Protein 4O59 (pdb70)

Sequence (1328 aa):
VKVGVNGFGRIGRLVTRAAFNSGKVDIVAINDPFIDLHYMVYMFQYDSTHGKFNGTVKAENGKLVINGKAITIFQERDPANIKWGDAGAEYVVESTGVFTTMEKAGAHLKGGAKRVIISAPSADAPMFVMGVNHEKYNNTLKIVSNASCTTNCLAPLAKVIHDHFGIVEGLMTTVHAITATQKTVDGPSGKLWRDGRGAAQNIIPASTGAAKAVGKVIPELNGKLTGMAFRVPTPNVSVVDLTCRLEKPAKYDEIKKVVKQASEGPLKGILGYTEDQVVSCDFNSDTHSSTFDAGAGIALNDHFVKLISWYDNEFGYSNRVVDLMVHMASKEVKVGVNGFGRIGRLVTRAAFNSGKVDIVAINDPFIDLHYMVYMFQYDSTHGKFNGTVKAENGKLVINGKAITIFQERDPANIKWGDAGAEYVVESTGVFTTMEKAGAHLKGGAKRVIISAPSADAPMFVMGVNHEKYNNTLKIVSNASCTTNCLAPLAKVIHDHFGIVEGLMTTVHAITATQKTVDGPSGKLWRDGRGAAQNIIPASTGAAKAVGKVIPELNGKLTGMAFRVPTPNVSVVDLTCRLEKPAKYDEIKKVVKQASEGPLKGILGYTEDQVVSCDFNSDTHSSTFDAGAGIALNDHFVKLISWYDNEFGYSNRVVDLMVHMASKEVKVGVNGFGRIGRLVTRAAFNSGKVDIVAINDPFIDLHYMVYMFQYDSTHGKFNGTVKAENGKLVINGKAITIFQERDPANIKWGDAGAEYVVESTGVFTTMEKAGAHLKGGAKRVIISAPSADAPMFVMGVNHEKYNNTLKIVSNASCTTNCLAPLAKVIHDHFGIVEGLMTTVHAITATQKTVDGPSGKLWRDGRGAAQNIIPASTGAAKAVGKVIPELNGKLTGMAFRVPTPNVSVVDLTCRLEKPAKYDEIKKVVKQASEGPLKGILGYTEDQVVSCDFNSDTHSSTFDAGAGIALNDHFVKLISWYDNEFGYSNRVVDLMVHMASKEVKVGVNGFGRIGRLVTRAAFNSGKVDIVAINDPFIDLHYMVYMFQYDSTHGKFNGTVKAENGKLVINGKAITIFQERDPANIKWGDAGAEYVVESTGVFTTMEKAGAHLKGGAKRVIISAPSADAPMFVMGVNHEKYNNTLKIVSNASCTTNCLAPLAKVIHDHFGIVEGLMTTVHAITATQKTVDGPSGKLWRDGRGAAQNIIPASTGAAKAVGKVIPELNGKLTGMAFRVPTPNVSVVDLTCRLEKPAKYDEIKKVVKQASEGPLKGILGYTEDQVVSCDFNSDTHSSTFDAGAGIALNDHFVKLISWYDNEFGYSNRVVDLMVHMASKE

Solvent-accessible surface area: 46306 Å² total; per-residue (Å²): 42,110,0,0,0,3,8,0,25,24,35,0,4,2,0,0,29,8,2,48,130,39,70,138,3,72,4,24,0,0,3,13,43,116,1,71,29,117,2,0,25,11,11,2,51,19,4,9,32,25,29,112,23,147,40,89,14,103,30,81,143,52,83,0,11,0,63,61,123,58,0,33,27,32,79,62,174,73,7,36,77,0,113,0,39,128,23,32,1,64,0,0,0,2,16,49,57,94,38,37,41,70,139,106,0,10,14,0,60,154,14,21,4,122,14,0,0,0,18,23,66,6,90,81,4,43,11,6,0,20,20,26,10,34,127,119,9,71,54,105,46,97,17,3,0,0,0,20,29,6,1,3,0,0,0,0,0,0,64,7,0,32,93,74,19,10,4,59,14,0,0,1,2,2,1,15,0,11,38,69,94,8,76,14,8,6,11,55,19,49,202,104,63,17,9,0,8,0,1,41,24,0,0,0,4,15,101,38,50,5,0,148,12,0,4,113,2,20,82,126,1,104,65,77,5,18,1,5,5,0,42,0,17,2,44,6,0,0,0,0,3,0,0,0,57,4,122,123,80,2,123,45,97,84,0,51,152,17,0,87,109,9,13,112,38,125,5,155,31,20,0,7,40,21,94,59,60,3,0,2,16,19,12,62,43,38,57,52,5,0,9,0,0,5,50,9,12,53,36,39,61,48,77,0,1,3,0,0,0,1,6,2,11,10,38,1,11,0,28,11,0,7,48,0,0,36,22,0,30,79,96,114,40,110,0,0,0,3,8,0,24,24,35,0,4,3,0,0,28,8,2,45,133,47,59,144,2,67,4,24,0,0,2,12,41,112,1,70,28,116,3,0,27,10,10,2,49,16,4,7,33,25,30,101,26,151,34,76,14,97,28,78,153,54,84,0,14,0,63,61,124,57,0,33,28,33,79,65,176,71,7,28,75,0,110,0,40,129,23,32,2,61,0,0,0,4,17,49,57,93,37,39,42,76,156,113,0,14,15,0,64,162,13,31,6,124,13,0,0,1,19,22,67,9,98,85,5,46,32,8,0,19,18,26,10,35,122,117,8,71,64,100,42,90,9,0,0,0,1,20,27,7,2,3,0,0,0,0,0,0,61,6,0,32,94,91,13,14,5,57,17,0,0,0,2,1,1,15,0,12,37,70,88,7,76,14,9,7,12,52,24,54,184,104,66,19,12,1,8,0,3,47,24,0,0,0,4,15,97,37,52,6,0,146,13,0,3,131,3,20,79,126,1,93,64,79,6,18,1,5,6,0,43,0,18,2,46,6,0,0,0,0,3,0,0,0,59,5,130,116,64,0,123,42,101,85,0,52,149,26,0,90,122,9,15,105,36,125,5,145,31,21,1,7,40,21,96,61,65,3,0,2,17,14,10,60,43,30,56,52,4,0,8,0,0,4,50,9,13,53,35,37,60,46,76,0,0,1,0,0,0,1,5,3,12,11,36,1,10,0,27,11,0,7,50,0,0,42,22,0,30,83,86,117,48,95,0,0,0,2,7,0,25,24,35,0,5,3,0,0,30,8,1,30,132,46,52,112,4,51,7,22,0,0,2,13,38,114,1,70,30,118,2,0,25,12,10,2,44,20,5,7,32,23,30,111,20,148,36,87,14,107,30,73,146,51,71,0,9,0,71,64,113,61,0,31,30,33,78,65,175,72,8,32,76,0,104,0,40,126,22,43,4,64,0,0,0,4,16,48,56,98,36,39,42,75,150,116,0,13,11,0,55,159,10,32,6,130,20,0,0,0,18,23,64,4,90,73,2,41,14,8,0,20,18,25,9,34,124,114,4,62,62,112,41,118,22,0,0,0,0,20,28,7,1,2,0,0,0,0,0,0,64,6,0,32,93,97,21,13,5,56,16,0,0,0,0,2,0,15,0,8,38,70,93,8,69,15,7,7,9,50,22,48,193,108,66,17,9,0,8,0,2,43,25,0,0,0,4,15,98,39,52,5,0,147,11,0,6,107,2,20,79,124,1,105,65,80,5,17,1,5,6,0,41,0,16,2,45,7,0,0,0,0,1,0,0,0,57,6,122,132,80,2,119,43,99,75,0,51,143,21,0,89,110,10,14,108,38,124,7,156,32,20,0,7,42,21,94,60,61,4,0,2,18,7,11,60,44,28,58,51,5,0,9,0,0,5,51,10,13,53,36,38,61,63,74,0,1,1,0,0,0,2,5,3,11,11,39,0,11,0,23,11,0,2,32,0,0,57,24,0,33,80,98,115,44,112,0,0,0,4,7,0,26,25,36,0,4,2,0,0,30,7,3,44,136,76,49,162,2,62,4,22,0,0,2,13,42,133,0,72,27,117,2,0,27,10,10,1,39,12,4,7,34,26,29,112,19,141,43,82,13,104,32,86,147,54,81,0,12,0,72,63,98,56,0,34,28,32,80,64,190,70,7,35,86,1,126,0,39,124,25,34,2,59,0,0,0,2,14,50,56,92,39,37,42,59,159,118,0,12,17,0,54,171,12,28,5,124,18,0,0,0,18,23,67,7,94,87,5,47,18,7,0,20,20,27,20,38,131,158,4,67,65,109,46,126,13,0,0,0,1,20,27,7,1,2,0,0,0,0,0,0,60,6,0,32,93,76,18,11,4,59,16,0,0,0,1,2,0,15,0,11,35,71,95,7,72,15,8,8,10,51,21,52,176,93,67,17,13,0,7,0,2,49,24,0,0,0,5,13,99,39,53,4,0,134,10,0,4,109,5,19,101,126,1,104,58,75,5,20,1,5,6,0,43,0,16,3,47,7,0,0,0,0,2,0,0,0,56,5,124,123,80,2,114,43,103,83,0,50,156,20,0,91,110,7,15,107,37,122,4,149,32,19,1,6,42,21,92,60,61,3,0,2,17,14,11,62,43,31,59,52,4,0,9,0,0,4,50,10,12,55,35,36,60,46,76,0,2,2,0,0,0,1,6,3,12,11,40,1,11,0,23,10,0,5,49,0,0,46,28,0,33,88,68,119

B-factor: mean 17.88, std 7.18, range [7.64, 68.86]

Secondary structure (DSSP, 8-state):
-EEEEE--SHHHHHHHHHHHTTSS-EEEEEE-TTS-HHHHHHHHH--TTT-S-SS-EEEETTEEEETTEEEEEE--SSGGG--HHHHT-SEEEE-SSS--SHHHHTHHHHTT-SEEEESS--SSS-B--TTTTGGG--TT--EEE---HHHHHHHHHHHHHHHHH-EEEEEEEEEEE--TTSBSSS---SS-GGGGSBGGG--EEEE--HHHHHHHHSGGGTTTEEEEEEEES-SS-EEEEEEEEESS---HHHHHHHHHHHHHTTTTTTEEEE-S---GGGGTT---SEEEETTT-EEEETTEEEEEEEE-TTHHHHHHHHHHHHHHHHT-/-EEEEE--SHHHHHHHHHHTTTSSSEEEEEE-TTS-HHHHHHHHH--TTT-S-SS-EEEETTEEEETTEEEEEE--SSGGG--HHHHT-SEEEE-SSS--SHHHHTHHHHTT-SEEEESS--SSSPB--TTTTGGG--TT--EEE---HHHHHHHHHHHHHHHHH-EEEEEEEEEEE--TTSBSSS---TT-GGGGSBGGG--EEEE--TTTTHHHHSGGGTTSEEEEEEEES-SS-EEEEEEEEESS---HHHHHHHHHHHHHTTTTTTEEEE-S---GGGGTT---SEEEETTT-EEEETTEEEEEEEE-TTHHHHHHHHHHHHHHHHT-/-EEEEES-SHHHHHHHHHHHHS-SSEEEEEE-TTS-HHHHHHHHH--TTT-S-SS-EEEETTEEEETTEEEEEE--SSGGG--HHHHT--EEEE-SSS--SHHHHTHHHHTT-SEEEESS--SSSPB--TTTTGGG--TT--EEE---HHHHHHHHHHHHHHHHH-EEEEEEEEEEE--TTSBSSS---TT-GGGGSBGGG--EEEE--HHHHHHHHSGGGTTTEEEEEEEES-SS-EEEEEEEEESS---HHHHHHHHHHHHHTTTTTTEEEE-S---GGGGTT---SEEEETTT-EEEETTEEEEEEEE-TTHHHHHHHHHHHHHHHHT-/-EEEEE--SHHHHHHHHHHHHH-SSEEEEEE-TTS-HHHHHHHHH--TTT-S-SS-EEEETTEEEETTEEEEEE--SSGGG--HHHHT--EEEE-SSS--SHHHHTHHHHTT-SEEEESS--SSS-B--TTTTGGG--TT-SEEE---HHHHHHHHHHHHHHHHH-EEEEEEEEEEE--TTSBSSS---TT-GGGGSBGGG--EEEE--HHHHHHHHSGGGTTTEEEEEEEES-SS-EEEEEEEEESS---HHHHHHHHHHHHHTTTTTTEEEE-S---GGGGTT---SEEEETTT-EEEETTEEEEEEEE-TTHHHHHHHHHHHHHHHHH-

Nearest PDB structures (foldseek):
  4o63-assembly1_P  TM=1.001E+00  e=1.588E-72  Bos taurus
  5tso-assembly1_P  TM=1.002E+00  e=3.710E-72  Sus scrofa
  6lgj-assembly1_C  TM=1.001E+00  e=8.154E-72  Mus musculus
  1j0x-assembly1_R  TM=9.995E-01  e=1.039E-71  Oryctolagus cuniculus
  6ynd-assembly1_A  TM=9.992E-01  e=3.285E-70  Homo sapiens

Structure (mmCIF, N/CA/C/O backbone):
data_4O59
#
_entry.id   4O59
#
_cell.length_a   79.703
_cell.length_b   125.273
_cell.length_c   83.602
_cell.angle_alpha   90.00
_cell.angle_beta   118.02
_cell.angle_gamma   90.00
#
_symmetry.space_group_name_H-M   'P 1 21 1'
#
loop_
_entity.id
_entity.type
_entity.pdbx_description
1 polymer 'Glyceraldehyde-3-phosphate dehydrogenase'
2 non-polymer NICOTINAMIDE-ADENINE-DINUCLEOTIDE
3 water water
#
loop_
_atom_site.group_PDB
_atom_site.id
_atom_site.type_symbol
_atom_site.label_atom_id
_atom_site.label_alt_id
_atom_site.label_comp_id
_atom_site.label_asym_id
_atom_site.label_entity_id
_atom_site.label_seq_id
_atom_site.pdbx_PDB_ins_code
_atom_site.Cartn_x
_atom_site.Cartn_y
_atom_site.Cartn_z
_atom_site.occupancy
_atom_site.B_iso_or_equiv
_atom_site.auth_seq_id
_atom_site.auth_comp_id
_atom_site.auth_asym_id
_atom_site.auth_atom_id
_atom_site.pdbx_PDB_model_num
ATOM 1 N N . VAL A 1 1 ? -18.569 -34.221 28.142 1.00 18.99 1 VAL O N 1
ATOM 2 C CA . VAL A 1 1 ? -19.183 -33.272 29.067 1.00 17.99 1 VAL O CA 1
ATOM 3 C C . VAL A 1 1 ? -20.082 -32.366 28.231 1.00 15.24 1 VAL O C 1
ATOM 4 O O . VAL A 1 1 ? -19.736 -31.947 27.095 1.00 16.40 1 VAL O O 1
ATOM 8 N N . LYS A 1 2 ? -21.235 -32.087 28.820 1.00 14.33 2 LYS O N 1
ATOM 9 C CA . LYS A 1 2 ? -22.223 -31.207 28.252 1.00 14.34 2 LYS O CA 1
ATOM 10 C C . LYS A 1 2 ? -21.966 -29.799 28.768 1.00 13.64 2 LYS O C 1
ATOM 11 O O . LYS A 1 2 ? -21.779 -29.528 29.958 1.00 17.13 2 LYS O O 1
ATOM 17 N N . VAL A 1 3 ? -21.985 -28.860 27.811 1.00 13.96 3 VAL O N 1
ATOM 18 C CA . VAL A 1 3 ? -21.513 -27.484 28.046 1.00 13.04 3 VAL O CA 1
ATOM 19 C C . VAL A 1 3 ? -22.558 -26.453 27.608 1.00 13.58 3 VAL O C 1
ATOM 20 O O . VAL A 1 3 ? -23.233 -26.614 26.560 1.00 12.47 3 VAL O O 1
ATOM 24 N N . GLY A 1 4 ? -22.644 -25.402 28.409 1.00 14.29 4 GLY O N 1
ATOM 25 C CA . GLY A 1 4 ? -23.380 -24.225 28.002 1.00 13.31 4 GLY O CA 1
ATOM 26 C C . GLY A 1 4 ? -22.442 -23.055 27.763 1.00 12.67 4 GLY O C 1
ATOM 27 O O . GLY A 1 4 ? -21.375 -22.973 28.403 1.00 14.20 4 GLY O O 1
ATOM 28 N N . VAL A 1 5 ? -22.883 -22.132 26.917 1.00 12.09 5 VAL O N 1
ATOM 29 C CA . VAL A 1 5 ? -22.075 -20.933 26.549 1.00 11.28 5 VAL O CA 1
ATOM 30 C C . VAL A 1 5 ? -22.924 -19.699 26.955 1.00 10.13 5 VAL O C 1
ATOM 31 O O . VAL A 1 5 ? -24.061 -19.527 26.429 1.00 12.20 5 VAL O O 1
ATOM 35 N N . ASN A 1 6 ? -22.372 -18.850 27.822 1.00 10.27 6 ASN O N 1
ATOM 36 C CA . ASN A 1 6 ? -22.963 -17.568 28.156 1.00 10.94 6 ASN O CA 1
ATOM 37 C C . ASN A 1 6 ? -22.243 -16.483 27.368 1.00 10.75 6 ASN O C 1
ATOM 38 O O . ASN A 1 6 ? -21.054 -16.263 27.633 1.00 11.93 6 ASN O O 1
ATOM 43 N N . GLY A 1 7 ? -22.915 -15.836 26.422 1.00 11.64 7 GLY O N 1
ATOM 44 C CA . GLY A 1 7 ? -22.258 -14.821 25.607 1.00 12.26 7 GLY O CA 1
ATOM 45 C C . GLY A 1 7 ? -21.745 -15.471 24.346 1.00 11.46 7 GLY O C 1
ATOM 46 O O . GLY A 1 7 ? -20.681 -16.019 24.302 1.00 12.69 7 GLY O O 1
ATOM 47 N N . PHE A 1 8 ? -22.575 -15.376 23.339 1.00 12.91 8 PHE O N 1
ATOM 48 C CA . PHE A 1 8 ? -22.369 -16.059 22.027 1.00 10.77 8 PHE O CA 1
ATOM 49 C C . PHE A 1 8 ? -21.707 -15.063 21.092 1.00 11.39 8 PHE O C 1
ATOM 50 O O . PHE A 1 8 ? -22.223 -14.789 20.003 1.00 10.84 8 PHE O O 1
ATOM 58 N N . GLY A 1 9 ? -20.571 -14.520 21.535 1.00 11.30 9 GLY O N 1
ATOM 59 C CA . GLY A 1 9 ? -19.808 -13.508 20.760 1.00 10.80 9 GLY O CA 1
ATOM 60 C C . GLY A 1 9 ? -18.629 -14.138 20.038 1.00 11.18 9 GLY O C 1
ATOM 61 O O . GLY A 1 9 ? -18.708 -15.276 19.568 1.00 10.98 9 GLY O O 1
ATOM 62 N N . ARG A 1 10 ? -17.571 -13.366 19.858 1.00 11.08 10 ARG O N 1
ATOM 63 C CA . ARG A 1 10 ? -16.439 -13.899 19.122 1.00 10.98 10 ARG O CA 1
ATOM 64 C C . ARG A 1 10 ? -15.947 -15.204 19.757 1.00 10.95 10 ARG O C 1
ATOM 65 O O . ARG A 1 10 ? -15.826 -16.187 19.070 1.00 12.51 10 ARG O O 1
ATOM 73 N N . ILE A 1 11 ? -15.680 -15.176 21.064 1.00 10.61 11 ILE O N 1
ATOM 74 C CA . ILE A 1 11 ? -15.215 -16.328 21.815 1.00 11.63 11 ILE O CA 1
ATOM 75 C C . ILE A 1 11 ? -16.339 -17.392 21.920 1.00 12.01 11 ILE O C 1
ATOM 76 O O . ILE A 1 11 ? -16.134 -18.556 21.653 1.00 10.53 11 ILE O O 1
ATOM 81 N N . GLY A 1 12 ? -17.542 -16.979 22.365 1.00 11.57 12 GLY O N 1
ATOM 82 C CA . GLY A 1 12 ? -18.624 -17.996 22.520 1.00 10.68 12 GLY O CA 1
ATOM 83 C C . GLY A 1 12 ? -18.855 -18.752 21.221 1.00 10.83 12 GLY O C 1
ATOM 84 O O . GLY A 1 12 ? -19.042 -19.941 21.225 1.00 10.81 12 GLY O O 1
ATOM 85 N N . ARG A 1 13 ? -18.865 -18.041 20.087 1.00 9.94 13 ARG O N 1
ATOM 86 C CA . ARG A 1 13 ? -19.154 -18.737 18.828 1.00 11.40 13 ARG O CA 1
ATOM 87 C C . ARG A 1 13 ? -18.016 -19.589 18.379 1.00 9.94 13 ARG O C 1
ATOM 88 O O . ARG A 1 13 ? -18.193 -20.677 17.892 1.00 10.39 13 ARG O O 1
ATOM 96 N N . LEU A 1 14 ? -16.776 -19.144 18.586 1.00 12.16 14 LEU O N 1
ATOM 97 C CA . LEU A 1 14 ? -15.628 -19.972 18.161 1.00 11.10 14 LEU O CA 1
ATOM 98 C C . LEU A 1 14 ? -15.355 -21.118 19.124 1.00 11.63 14 LEU O C 1
ATOM 99 O O . LEU A 1 14 ? -14.865 -22.178 18.697 1.00 11.88 14 LEU O O 1
ATOM 104 N N . VAL A 1 15 ? -15.654 -20.939 20.405 1.00 9.81 15 VAL O N 1
ATOM 105 C CA . VAL A 1 15 ? -15.673 -22.117 21.312 1.00 10.11 15 VAL O CA 1
ATOM 106 C C . VAL A 1 15 ? -16.699 -23.138 20.836 1.00 11.40 15 VAL O C 1
ATOM 107 O O . VAL A 1 15 ? -16.399 -24.348 20.874 1.00 12.77 15 VAL O O 1
ATOM 111 N N . THR A 1 16 ? -17.874 -22.690 20.401 1.00 10.97 16 THR O N 1
ATOM 112 C CA . THR A 1 16 ? -18.890 -23.529 19.901 1.00 11.53 16 THR O CA 1
ATOM 113 C C . THR A 1 16 ? -18.394 -24.304 18.652 1.00 13.09 16 THR O C 1
ATOM 114 O O . THR A 1 16 ? -18.551 -25.518 18.525 1.00 12.38 16 THR O O 1
ATOM 118 N N . ARG A 1 17 ? -17.743 -23.597 17.746 1.00 12.37 17 ARG O N 1
ATOM 119 C CA . ARG A 1 17 ? -17.088 -24.276 16.637 1.00 13.18 17 ARG O CA 1
ATOM 120 C C . ARG A 1 17 ? -16.084 -25.311 17.101 1.00 13.02 17 ARG O C 1
ATOM 121 O O . ARG A 1 17 ? -16.087 -26.416 16.627 1.00 15.09 17 ARG O O 1
ATOM 129 N N . ALA A 1 18 ? -15.183 -24.908 17.975 1.00 12.85 18 ALA O N 1
ATOM 130 C CA . ALA A 1 18 ? -14.170 -25.821 18.399 1.00 13.42 18 ALA O CA 1
ATOM 131 C C . ALA A 1 18 ? -14.763 -27.032 19.128 1.00 16.38 18 ALA O C 1
ATOM 132 O O . ALA A 1 18 ? -14.231 -28.187 19.037 1.00 16.30 18 ALA O O 1
ATOM 134 N N . ALA A 1 19 ? -15.857 -26.810 19.857 1.00 12.50 19 ALA O N 1
ATOM 135 C CA . ALA A 1 19 ? -16.539 -27.958 20.479 1.00 14.22 19 ALA O CA 1
ATOM 136 C C . ALA A 1 19 ? -17.130 -28.971 19.564 1.00 14.53 19 ALA O C 1
ATOM 137 O O . ALA A 1 19 ? -17.095 -30.163 19.861 1.00 15.75 19 ALA O O 1
ATOM 139 N N . PHE A 1 20 ? -17.702 -28.501 18.478 1.00 14.45 20 PHE O N 1
ATOM 140 C CA . PHE A 1 20 ? -18.184 -29.336 17.384 1.00 14.56 20 PHE O CA 1
ATOM 141 C C . PHE A 1 20 ? -17.054 -30.074 16.657 1.00 17.28 20 PHE O C 1
ATOM 142 O O . PHE A 1 20 ? -17.329 -31.023 15.957 1.00 22.89 20 PHE O O 1
ATOM 150 N N . ASN A 1 21 ? -15.822 -29.708 16.864 1.00 20.05 21 ASN O N 1
ATOM 151 C CA . ASN A 1 21 ? -14.639 -30.590 16.485 1.00 22.79 21 ASN O CA 1
ATOM 152 C C . ASN A 1 21 ? -14.072 -31.524 17.525 1.00 28.02 21 ASN O C 1
ATOM 153 O O . ASN A 1 21 ? -13.099 -32.201 17.244 1.00 28.58 21 ASN O O 1
ATOM 158 N N . SER A 1 22 ? -14.621 -31.538 18.735 1.00 28.22 22 SER O N 1
ATOM 159 C CA . SER A 1 22 ? -14.006 -32.288 19.804 1.00 31.55 22 SER O CA 1
ATOM 160 C C . SER A 1 22 ? -14.587 -33.672 20.048 1.00 39.04 22 SER O C 1
ATOM 161 O O . SER A 1 22 ? -13.822 -34.630 20.122 1.00 54.85 22 SER O O 1
ATOM 164 N N . GLY A 1 23 ? -15.855 -33.851 20.286 1.00 36.51 23 GLY O N 1
ATOM 165 C CA . GLY A 1 23 ? -16.200 -35.234 20.608 1.00 36.43 23 GLY O CA 1
ATOM 166 C C . GLY A 1 23 ? -16.071 -35.624 22.072 1.00 34.60 23 GLY O C 1
ATOM 167 O O . GLY A 1 23 ? -16.696 -36.559 22.529 1.00 33.45 23 GLY O O 1
ATOM 168 N N . LYS A 1 24 ? -15.261 -34.893 22.814 1.00 27.13 24 LYS O N 1
ATOM 169 C CA . LYS A 1 24 ? -15.244 -35.001 24.275 1.00 28.50 24 LYS O CA 1
ATOM 170 C C . LYS A 1 24 ? -16.087 -33.866 24.894 1.00 27.07 24 LYS O C 1
ATOM 171 O O . LYS A 1 24 ? -16.249 -33.832 26.106 1.00 24.74 24 LYS O O 1
ATOM 177 N N . VAL A 1 25 ? -16.629 -32.987 24.048 1.00 23.63 25 VAL O N 1
ATOM 178 C CA . VAL A 1 25 ? -17.399 -31.807 24.541 1.00 21.62 25 VAL O CA 1
ATOM 179 C C . VAL A 1 25 ? -18.638 -31.671 23.709 1.00 19.63 25 VAL O C 1
ATOM 180 O O . VAL A 1 25 ? -18.562 -31.671 22.485 1.00 18.98 25 VAL O O 1
ATOM 184 N N . ASP A 1 26 ? -19.790 -31.511 24.331 1.00 17.98 26 ASP O N 1
ATOM 185 C CA . ASP A 1 26 ? -21.024 -31.329 23.538 1.00 18.57 26 ASP O CA 1
ATOM 186 C C . ASP A 1 26 ? -21.712 -30.039 24.021 1.00 17.81 26 ASP O C 1
ATOM 187 O O . ASP A 1 26 ? -22.062 -29.927 25.229 1.00 15.72 26 ASP O O 1
ATOM 192 N N . ILE A 1 27 ? -21.902 -29.113 23.095 1.00 16.26 27 ILE O N 1
ATOM 193 C CA . ILE A 1 27 ? -22.650 -27.864 23.413 1.00 14.34 27 ILE O CA 1
ATOM 194 C C . ILE A 1 27 ? -24.125 -28.192 23.504 1.00 14.58 27 ILE O C 1
ATOM 195 O O . ILE A 1 27 ? -24.677 -28.751 22.583 1.00 15.23 27 ILE O O 1
ATOM 200 N N . VAL A 1 28 ? -24.767 -27.867 24.633 1.00 14.87 28 VAL O N 1
ATOM 201 C CA . VAL A 1 28 ? -26.185 -28.198 24.818 1.00 14.33 28 VAL O CA 1
ATOM 202 C C . VAL A 1 28 ? -27.090 -26.979 25.119 1.00 14.15 28 VAL O C 1
ATOM 203 O O . VAL A 1 28 ? -28.339 -27.047 25.025 1.00 14.99 28 VAL O O 1
ATOM 207 N N . ALA A 1 29 ? -26.484 -25.837 25.385 1.00 13.69 29 ALA O N 1
ATOM 208 C CA . ALA A 1 29 ? -27.248 -24.640 25.682 1.00 13.15 29 ALA O CA 1
ATOM 209 C C . ALA A 1 29 ? -26.381 -23.404 25.431 1.00 12.86 29 ALA O C 1
ATOM 210 O O . ALA A 1 29 ? -25.154 -23.448 25.686 1.00 13.30 29 ALA O O 1
ATOM 212 N N . ILE A 1 30 ? -27.050 -22.330 24.990 1.00 12.73 30 ILE O N 1
ATOM 213 C CA . ILE A 1 30 ? -26.409 -21.061 24.806 1.00 12.80 30 ILE O CA 1
ATOM 214 C C . ILE A 1 30 ? -27.328 -19.957 25.340 1.00 13.88 30 ILE O C 1
ATOM 215 O O . ILE A 1 30 ? -28.527 -19.997 25.084 1.00 14.37 30 ILE O O 1
ATOM 220 N N . ASN A 1 31 ? -26.789 -19.027 26.075 1.00 12.67 31 ASN O N 1
ATOM 221 C CA . ASN A 1 31 ? -27.527 -17.853 26.492 1.00 12.82 31 ASN O CA 1
ATOM 222 C C . ASN A 1 31 ? -26.938 -16.571 25.917 1.00 12.56 31 ASN O C 1
ATOM 223 O O . ASN A 1 31 ? -25.710 -16.310 26.057 1.00 13.16 31 ASN O O 1
ATOM 228 N N . ASP A 1 32 ? -27.793 -15.747 25.304 1.00 13.94 32 ASP O N 1
ATOM 229 C CA . ASP A 1 32 ? -27.341 -14.373 24.903 1.00 14.28 32 ASP O CA 1
ATOM 230 C C . ASP A 1 32 ? -28.596 -13.527 24.715 1.00 13.83 32 ASP O C 1
ATOM 231 O O . ASP A 1 32 ? -29.341 -13.707 23.768 1.00 15.61 32 ASP O O 1
ATOM 236 N N . PRO A 1 33 ? -28.823 -12.615 25.661 1.00 14.00 33 PRO O N 1
ATOM 237 C CA . PRO A 1 33 ? -30.068 -11.793 25.514 1.00 15.84 33 PRO O CA 1
ATOM 238 C C . PRO A 1 33 ? -30.093 -10.882 24.300 1.00 16.62 33 PRO O C 1
ATOM 239 O O . PRO A 1 33 ? -31.140 -10.261 24.000 1.00 19.40 33 PRO O O 1
ATOM 243 N N . PHE A 1 34 ? -28.973 -10.710 23.591 1.00 14.23 34 PHE O N 1
ATOM 244 C CA . PHE A 1 34 ? -28.923 -9.756 22.507 1.00 13.34 34 PHE O CA 1
ATOM 245 C C . PHE A 1 34 ? -28.918 -10.465 21.167 1.00 15.12 34 PHE O C 1
ATOM 246 O O . PHE A 1 34 ? -28.842 -9.795 20.095 1.00 14.50 34 PHE O O 1
ATOM 254 N N . ILE A 1 35 ? -29.043 -11.795 21.153 1.00 13.83 35 ILE O N 1
ATOM 255 C CA . ILE A 1 35 ? -29.081 -12.541 19.921 1.00 12.95 35 ILE O CA 1
ATOM 256 C C . ILE A 1 35 ? -30.189 -13.585 20.027 1.00 14.74 35 ILE O C 1
ATOM 257 O O . ILE A 1 35 ? -30.007 -14.563 20.710 1.00 13.97 35 ILE O O 1
ATOM 262 N N . ASP A 1 36 ? -31.285 -13.377 19.309 1.00 15.44 36 ASP O N 1
ATOM 263 C CA . ASP A 1 36 ? -32.386 -14.340 19.324 1.00 16.60 36 ASP O CA 1
ATOM 264 C C . ASP A 1 36 ? -32.025 -15.590 18.469 1.00 17.37 36 ASP O C 1
ATOM 265 O O . ASP A 1 36 ? -31.016 -15.622 17.719 1.00 15.23 36 ASP O O 1
ATOM 270 N N . LEU A 1 37 ? -32.839 -16.627 18.591 1.00 17.25 37 LEU O N 1
ATOM 271 C CA . LEU A 1 37 ? -32.571 -17.941 17.968 1.00 15.62 37 LEU O CA 1
ATOM 272 C C . LEU A 1 37 ? -32.260 -17.816 16.498 1.00 16.77 37 LEU O C 1
ATOM 273 O O . LEU A 1 37 ? -31.275 -18.376 15.999 1.00 14.86 37 LEU O O 1
ATOM 278 N N . HIS A 1 38 ? -33.152 -17.149 15.733 1.00 16.72 38 HIS O N 1
ATOM 279 C CA . HIS A 1 38 ? -32.967 -17.057 14.251 1.00 18.18 38 HIS O CA 1
ATOM 280 C C . HIS A 1 38 ? -31.728 -16.234 13.899 1.00 15.89 38 HIS O C 1
ATOM 281 O O . HIS A 1 38 ? -31.027 -16.533 12.972 1.00 15.42 38 HIS O O 1
ATOM 288 N N . TYR A 1 39 ? -31.420 -15.263 14.732 1.00 14.52 39 TYR O N 1
ATOM 289 C CA . TYR A 1 39 ? -30.197 -14.407 14.540 1.00 14.61 39 TYR O CA 1
ATOM 290 C C . TYR A 1 39 ? -28.964 -15.218 14.872 1.00 15.64 39 TYR O C 1
ATOM 291 O O . TYR A 1 39 ? -27.946 -15.102 14.186 1.00 14.51 39 TYR O O 1
ATOM 300 N N . MET A 1 40 ? -29.047 -16.091 15.858 1.00 14.85 40 MET O N 1
ATOM 301 C CA . MET A 1 40 ? -27.910 -16.968 16.168 1.00 13.72 40 MET O CA 1
ATOM 302 C C . MET A 1 40 ? -27.568 -17.885 14.990 1.00 12.51 40 MET O C 1
ATOM 303 O O . MET A 1 40 ? -26.380 -18.199 14.753 1.00 12.47 40 MET O O 1
ATOM 308 N N . VAL A 1 41 ? -28.538 -18.342 14.213 1.00 12.63 41 VAL O N 1
ATOM 309 C CA . VAL A 1 41 ? -28.265 -19.154 13.033 1.00 13.23 41 VAL O CA 1
ATOM 310 C C . VAL A 1 41 ? -27.350 -18.369 12.058 1.00 13.33 41 VAL O C 1
ATOM 311 O O . VAL A 1 41 ? -26.366 -18.889 11.576 1.00 14.20 41 VAL O O 1
ATOM 315 N N . TYR A 1 42 ? -27.715 -17.128 11.803 1.00 12.59 42 TYR O N 1
ATOM 316 C CA . TYR A 1 42 ? -26.979 -16.207 10.919 1.00 11.77 42 TYR O CA 1
ATOM 317 C C . TYR A 1 42 ? -25.571 -15.939 11.503 1.00 11.88 42 TYR O C 1
ATOM 318 O O . TYR A 1 42 ? -24.535 -16.025 10.773 1.00 12.21 42 TYR O O 1
ATOM 327 N N . MET A 1 43 ? -25.493 -15.573 12.797 1.00 13.11 43 MET O N 1
ATOM 328 C CA . MET A 1 43 ? -24.237 -15.159 13.388 1.00 12.62 43 MET O CA 1
ATOM 329 C C . MET A 1 43 ? -23.234 -16.332 13.432 1.00 12.17 43 MET O C 1
ATOM 330 O O . MET A 1 43 ? -22.031 -16.119 13.283 1.00 13.00 43 MET O O 1
ATOM 335 N N . PHE A 1 44 ? -23.743 -17.576 13.569 1.00 11.75 44 PHE O N 1
ATOM 336 C CA . PHE A 1 44 ? -22.904 -18.735 13.626 1.00 12.06 44 PHE O CA 1
ATOM 337 C C . PHE A 1 44 ? -22.526 -19.186 12.208 1.00 11.34 44 PHE O C 1
ATOM 338 O O . PHE A 1 44 ? -21.336 -19.632 12.015 1.00 12.50 44 PHE O O 1
ATOM 346 N N . GLN A 1 45 ? -23.444 -19.047 11.266 1.00 13.26 45 GLN O N 1
ATOM 347 C CA . GLN A 1 45 ? -23.206 -19.522 9.884 1.00 14.38 45 GLN O CA 1
ATOM 348 C C . GLN A 1 45 ? -22.095 -18.701 9.190 1.00 14.10 45 GLN O C 1
ATOM 349 O O . GLN A 1 45 ? -21.210 -19.283 8.497 1.00 14.43 45 GLN O O 1
ATOM 355 N N . TYR A 1 46 ? -22.103 -17.397 9.365 1.00 11.05 46 TYR O N 1
ATOM 356 C CA . TYR A 1 46 ? -21.218 -16.491 8.625 1.00 11.22 46 TYR O CA 1
ATOM 357 C C . TYR A 1 46 ? -20.253 -15.904 9.589 1.00 12.61 46 TYR O C 1
ATOM 358 O O . TYR A 1 46 ? -20.605 -15.431 10.685 1.00 13.97 46 TYR O O 1
ATOM 367 N N . ASP A 1 47 ? -18.991 -15.810 9.195 1.00 11.33 47 ASP O N 1
ATOM 368 C CA . ASP A 1 47 ? -17.996 -15.223 10.063 1.00 12.26 47 ASP O CA 1
ATOM 369 C C . ASP A 1 47 ? -17.026 -14.508 9.145 1.00 11.47 47 ASP O C 1
ATOM 370 O O . ASP A 1 47 ? -16.296 -15.094 8.342 1.00 12.87 47 ASP O O 1
ATOM 375 N N . SER A 1 48 ? -16.854 -13.234 9.425 1.00 9.56 48 SER O N 1
ATOM 376 C CA . SER A 1 48 ? -15.953 -12.436 8.527 1.00 9.56 48 SER O CA 1
ATOM 377 C C . SER A 1 48 ? -14.500 -12.896 8.592 1.00 10.14 48 SER O C 1
ATOM 378 O O . SER A 1 48 ? -13.757 -12.854 7.597 1.00 11.91 48 SER O O 1
ATOM 381 N N . THR A 1 49 ? -14.093 -13.295 9.788 1.00 11.30 49 THR O N 1
ATOM 382 C CA . THR A 1 49 ? -12.673 -13.568 10.060 1.00 11.07 49 THR O CA 1
ATOM 383 C C . THR A 1 49 ? -12.285 -15.046 9.765 1.00 11.12 49 THR O C 1
ATOM 384 O O . THR A 1 49 ? -11.286 -15.309 9.102 1.00 12.18 49 THR O O 1
ATOM 388 N N . HIS A 1 50 ? -13.105 -15.990 10.195 1.00 11.66 50 HIS O N 1
ATOM 389 C CA . HIS A 1 50 ? -12.826 -17.400 10.087 1.00 12.37 50 HIS O CA 1
ATOM 390 C C . HIS A 1 50 ? -13.644 -18.177 9.076 1.00 12.88 50 HIS O C 1
ATOM 391 O O . HIS A 1 50 ? -13.472 -19.399 8.957 1.00 13.62 50 HIS O O 1
ATOM 398 N N . GLY A 1 51 ? -14.479 -17.499 8.296 1.00 12.29 51 GLY O N 1
ATOM 399 C CA . GLY A 1 51 ? -15.208 -18.095 7.201 1.00 13.34 51 GLY O CA 1
ATOM 400 C C . GLY A 1 51 ? -16.486 -18.770 7.601 1.00 13.25 51 GLY O C 1
ATOM 401 O O . GLY A 1 51 ? -16.809 -18.916 8.777 1.00 13.69 51 GLY O O 1
ATOM 402 N N . LYS A 1 52 ? -17.241 -19.171 6.582 1.00 11.52 52 LYS O N 1
ATOM 403 C CA . LYS A 1 52 ? -18.504 -19.824 6.781 1.00 13.65 52 LYS O CA 1
ATOM 404 C C . LYS A 1 52 ? -18.317 -21.083 7.568 1.00 14.20 52 LYS O C 1
ATOM 405 O O . LYS A 1 52 ? -17.347 -21.804 7.395 1.00 17.38 52 LYS O O 1
ATOM 411 N N . PHE A 1 53 ? -19.273 -21.358 8.446 1.00 12.70 53 PHE O N 1
ATOM 412 C CA . PHE A 1 53 ? -19.292 -22.635 9.228 1.00 14.43 53 PHE O CA 1
ATOM 413 C C . PHE A 1 53 ? -19.312 -23.812 8.272 1.00 16.12 53 PHE O C 1
ATOM 414 O O . PHE A 1 53 ? -20.059 -23.819 7.341 1.00 16.61 53 PHE O O 1
ATOM 422 N N . ASN A 1 54 ? -18.410 -24.739 8.503 1.00 17.49 54 ASN O N 1
ATOM 423 C CA . ASN A 1 54 ? -18.281 -25.961 7.705 1.00 22.05 54 ASN O CA 1
ATOM 424 C C . ASN A 1 54 ? -19.094 -27.043 8.384 1.00 24.02 54 ASN O C 1
ATOM 425 O O . ASN A 1 54 ? -18.571 -27.858 9.142 1.00 32.09 54 ASN O O 1
ATOM 430 N N . GLY A 1 55 ? -20.395 -26.913 8.287 1.00 19.29 55 GLY O N 1
ATOM 431 C CA . GLY A 1 55 ? -21.317 -27.877 8.893 1.00 19.64 55 GLY O CA 1
ATOM 432 C C . GLY A 1 55 ? -22.707 -27.312 8.638 1.00 17.62 55 GLY O C 1
ATOM 433 O O . GLY A 1 55 ? -22.873 -26.465 7.816 1.00 19.82 55 GLY O O 1
ATOM 434 N N . THR A 1 56 ? -23.729 -27.738 9.369 1.00 15.42 56 THR O N 1
ATOM 435 C CA . THR A 1 56 ? -25.087 -27.285 9.182 1.00 15.40 56 THR O CA 1
ATOM 436 C C . THR A 1 56 ? -25.532 -26.567 10.476 1.00 15.43 56 THR O C 1
ATOM 437 O O . THR A 1 56 ? -25.159 -26.904 11.604 1.00 16.83 56 THR O O 1
ATOM 441 N N . VAL A 1 57 ? -26.356 -25.567 10.243 1.00 16.04 57 VAL O N 1
ATOM 442 C CA . VAL A 1 57 ? -26.956 -24.806 11.334 1.00 16.04 57 VAL O CA 1
ATOM 443 C C . VAL A 1 57 ? -28.322 -24.333 10.931 1.00 17.16 57 VAL O C 1
ATOM 444 O O . VAL A 1 57 ? -28.472 -23.744 9.896 1.00 17.35 57 VAL O O 1
ATOM 448 N N . LYS A 1 58 ? -29.338 -24.616 11.763 1.00 16.36 58 LYS O N 1
ATOM 449 C CA . LYS A 1 58 ? -30.680 -24.185 11.487 1.00 17.81 58 LYS O CA 1
ATOM 450 C C . LYS A 1 58 ? -31.445 -24.069 12.781 1.00 15.74 58 LYS O C 1
ATOM 451 O O . LYS A 1 58 ? -31.000 -24.551 13.837 1.00 18.36 58 LYS O O 1
ATOM 457 N N . ALA A 1 59 ? -32.570 -23.400 12.719 1.00 16.55 59 ALA O N 1
ATOM 458 C CA . ALA A 1 59 ? -33.476 -23.274 13.881 1.00 16.89 59 ALA O CA 1
ATOM 459 C C . ALA A 1 59 ? -34.572 -24.307 13.690 1.00 17.20 59 ALA O C 1
ATOM 460 O O . ALA A 1 59 ? -35.160 -24.352 12.602 1.00 20.32 59 ALA O O 1
ATOM 462 N N . GLU A 1 60 ? -34.819 -25.150 14.679 1.00 19.86 60 GLU O N 1
ATOM 463 C CA . GLU A 1 60 ? -35.937 -26.108 14.526 1.00 22.17 60 GLU O CA 1
ATOM 464 C C . GLU A 1 60 ? -36.615 -26.278 15.875 1.00 21.46 60 GLU O C 1
ATOM 465 O O . GLU A 1 60 ? -35.934 -26.555 16.891 1.00 23.61 60 GLU O O 1
ATOM 471 N N . ASN A 1 61 ? -37.938 -26.144 15.888 1.00 25.19 61 ASN O N 1
ATOM 472 C CA . ASN A 1 61 ? -38.730 -26.321 17.134 1.00 27.21 61 ASN O CA 1
ATOM 473 C C . ASN A 1 61 ? -38.198 -25.537 18.327 1.00 23.15 61 ASN O C 1
ATOM 474 O O . ASN A 1 61 ? -38.141 -26.057 19.464 1.00 23.50 61 ASN O O 1
ATOM 479 N N . GLY A 1 62 ? -37.738 -24.318 18.072 1.00 20.75 62 GLY O N 1
ATOM 480 C CA . GLY A 1 62 ? -37.261 -23.432 19.122 1.00 19.87 62 GLY O CA 1
ATOM 481 C C . GLY A 1 62 ? -35.826 -23.621 19.585 1.00 18.03 62 GLY O C 1
ATOM 482 O O . GLY A 1 62 ? -35.403 -22.954 20.554 1.00 18.58 62 GLY O O 1
ATOM 483 N N . LYS A 1 63 ? -35.143 -24.581 18.983 1.00 18.46 63 LYS O N 1
ATOM 484 C CA . LYS A 1 63 ? -33.757 -24.908 19.338 1.00 20.11 63 LYS O CA 1
ATOM 485 C C . LYS A 1 63 ? -32.823 -24.522 18.191 1.00 18.63 63 LYS O C 1
ATOM 486 O O . LYS A 1 63 ? -33.233 -24.485 17.038 1.00 19.33 63 LYS O O 1
ATOM 492 N N . LEU A 1 64 ? -31.574 -24.253 18.543 1.00 16.26 64 LEU O N 1
ATOM 493 C CA . LEU A 1 64 ? -30.532 -24.133 17.551 1.00 14.93 64 LEU O CA 1
ATOM 494 C C . LEU A 1 64 ? -29.934 -25.499 17.245 1.00 14.87 64 LEU O C 1
ATOM 495 O O . LEU A 1 64 ? -29.463 -26.229 18.184 1.00 17.42 64 LEU O O 1
ATOM 500 N N . VAL A 1 65 ? -29.906 -25.876 15.982 1.00 15.08 65 VAL O N 1
ATOM 501 C CA . VAL A 1 65 ? -29.438 -27.235 15.636 1.00 14.33 65 VAL O CA 1
ATOM 502 C C . VAL A 1 65 ? -28.171 -27.170 14.822 1.00 14.38 65 VAL O C 1
ATOM 503 O O . VAL A 1 65 ? -28.197 -26.734 13.640 1.00 15.38 65 VAL O O 1
ATOM 507 N N . ILE A 1 66 ? -27.087 -27.581 15.471 1.00 14.37 66 ILE O N 1
ATOM 508 C CA . ILE A 1 66 ? -25.747 -27.502 14.826 1.00 14.57 66 ILE O CA 1
ATOM 509 C C . ILE A 1 66 ? -25.297 -28.929 14.539 1.00 13.75 66 ILE O C 1
ATOM 510 O O . ILE A 1 66 ? -25.283 -29.761 15.438 1.00 14.47 66 ILE O O 1
ATOM 515 N N . ASN A 1 67 ? -24.996 -29.246 13.279 1.00 16.22 67 ASN O N 1
ATOM 516 C CA . ASN A 1 67 ? -24.548 -30.601 12.945 1.00 17.10 67 ASN O CA 1
ATOM 517 C C . ASN A 1 67 ? -25.521 -31.650 13.513 1.00 17.35 67 ASN O C 1
ATOM 518 O O . ASN A 1 67 ? -25.084 -32.673 14.041 1.00 17.97 67 ASN O O 1
ATOM 523 N N . GLY A 1 68 ? -26.810 -31.347 13.401 1.00 18.88 68 GLY O N 1
ATOM 524 C CA . GLY A 1 68 ? -27.839 -32.291 13.863 1.00 18.29 68 GLY O CA 1
ATOM 525 C C . GLY A 1 68 ? -28.099 -32.291 15.352 1.00 20.28 68 GLY O C 1
ATOM 526 O O . GLY A 1 68 ? -28.969 -33.005 15.798 1.00 19.58 68 GLY O O 1
ATOM 527 N N . LYS A 1 69 ? -27.370 -31.506 16.139 1.00 18.08 69 LYS O N 1
ATOM 528 C CA . LYS A 1 69 ? -27.554 -31.547 17.566 1.00 19.07 69 LYS O CA 1
ATOM 529 C C . LYS A 1 69 ? -28.358 -30.312 18.032 1.00 19.58 69 LYS O C 1
ATOM 530 O O . LYS A 1 69 ? -28.001 -29.154 17.777 1.00 19.78 69 LYS O O 1
ATOM 536 N N . ALA A 1 70 ? -29.427 -30.562 18.793 1.00 19.57 70 ALA O N 1
ATOM 537 C CA . ALA A 1 70 ? -30.276 -29.487 19.282 1.00 19.11 70 ALA O CA 1
ATOM 538 C C . ALA A 1 70 ? -29.778 -28.886 20.594 1.00 17.32 70 ALA O C 1
ATOM 539 O O . ALA A 1 70 ? -29.361 -29.584 21.551 1.00 18.77 70 ALA O O 1
ATOM 541 N N . ILE A 1 71 ? -29.734 -27.562 20.591 1.00 15.40 71 ILE O N 1
ATOM 542 C CA . ILE A 1 71 ? -29.222 -26.748 21.637 1.00 14.06 71 ILE O CA 1
ATOM 543 C C . ILE A 1 71 ? -30.317 -25.771 22.122 1.00 13.61 71 ILE O C 1
ATOM 544 O O . ILE A 1 71 ? -30.966 -25.125 21.334 1.00 15.58 71 ILE O O 1
ATOM 549 N N . THR A 1 72 ? -30.521 -25.750 23.416 1.00 14.41 72 THR O N 1
ATOM 550 C CA . THR A 1 72 ? -31.485 -24.896 24.078 1.00 14.61 72 THR O CA 1
ATOM 551 C C . THR A 1 72 ? -30.953 -23.486 24.133 1.00 14.63 72 THR O C 1
ATOM 552 O O . THR A 1 72 ? -29.804 -23.255 24.538 1.00 13.31 72 THR O O 1
ATOM 556 N N . ILE A 1 73 ? -31.808 -22.526 23.785 1.00 13.96 73 ILE O N 1
ATOM 557 C CA . ILE A 1 73 ? -31.428 -21.148 23.649 1.00 15.83 73 ILE O CA 1
ATOM 558 C C . ILE A 1 73 ? -32.128 -20.360 24.734 1.00 15.99 73 ILE O C 1
ATOM 559 O O . ILE A 1 73 ? -33.347 -20.338 24.814 1.00 18.29 73 ILE O O 1
ATOM 564 N N . PHE A 1 74 ? -31.360 -19.698 25.559 1.00 14.26 74 PHE O N 1
ATOM 565 C CA . PHE A 1 74 ? -31.852 -18.762 26.597 1.00 15.27 74 PHE O CA 1
ATOM 566 C C . PHE A 1 74 ? -31.596 -17.327 26.191 1.00 14.98 74 PHE O C 1
ATOM 567 O O . PHE A 1 74 ? -30.696 -17.037 25.390 1.00 12.75 74 PHE O O 1
ATOM 575 N N . GLN A 1 75 ? -32.326 -16.401 26.839 1.00 15.72 75 GLN O N 1
ATOM 576 C CA . GLN A 1 75 ? -32.319 -14.984 26.542 1.00 17.00 75 GLN O CA 1
ATOM 577 C C . GLN A 1 75 ? -32.321 -14.173 27.844 1.00 18.43 75 GLN O C 1
ATOM 578 O O . GLN A 1 75 ? -33.035 -13.206 27.978 1.00 21.89 75 GLN O O 1
ATOM 584 N N . GLU A 1 76 ? -31.451 -14.512 28.775 1.00 17.65 76 GLU O N 1
ATOM 585 C CA . GLU A 1 76 ? -31.417 -13.918 30.117 1.00 17.87 76 GLU O CA 1
ATOM 586 C C . GLU A 1 76 ? -30.303 -12.953 30.306 1.00 18.44 76 GLU O C 1
ATOM 587 O O . GLU A 1 76 ? -29.163 -13.245 30.019 1.00 16.82 76 GLU O O 1
ATOM 593 N N . ARG A 1 77 ? -30.589 -11.803 30.900 1.00 19.74 77 ARG O N 1
ATOM 594 C CA . ARG A 1 77 ? -29.551 -10.890 31.289 1.00 19.00 77 ARG O CA 1
ATOM 595 C C . ARG A 1 77 ? -28.806 -11.262 32.551 1.00 21.15 77 ARG O C 1
ATOM 596 O O . ARG A 1 77 ? -27.609 -11.058 32.637 1.00 19.89 77 ARG O O 1
ATOM 604 N N . ASP A 1 78 ? -29.521 -11.816 33.527 1.00 19.65 78 ASP O N 1
ATOM 605 C CA . ASP A 1 78 ? -28.959 -12.211 34.805 1.00 19.25 78 ASP O CA 1
ATOM 606 C C . ASP A 1 78 ? -28.635 -13.669 34.764 1.00 18.87 78 ASP O C 1
ATOM 607 O O . ASP A 1 78 ? -29.541 -14.523 34.562 1.00 17.41 78 ASP O O 1
ATOM 612 N N . PRO A 1 79 ? -27.347 -14.002 34.933 1.00 19.26 79 PRO O N 1
ATOM 613 C CA . PRO A 1 79 ? -26.959 -15.418 34.785 1.00 19.81 79 PRO O CA 1
ATOM 614 C C . PRO A 1 79 ? -27.548 -16.378 35.866 1.00 19.86 79 PRO O C 1
ATOM 615 O O . PRO A 1 79 ? -27.757 -17.534 35.608 1.00 20.54 79 PRO O O 1
ATOM 619 N N . ALA A 1 80 ? -27.929 -15.848 37.025 1.00 21.44 80 ALA O N 1
ATOM 620 C CA . ALA A 1 80 ? -28.627 -16.655 37.996 1.00 21.42 80 ALA O CA 1
ATOM 621 C C . ALA A 1 80 ? -29.989 -17.175 37.562 1.00 22.14 80 ALA O C 1
ATOM 622 O O . ALA A 1 80 ? -30.507 -18.098 38.148 1.00 24.05 80 ALA O O 1
ATOM 624 N N . ASN A 1 81 ? -30.553 -16.599 36.516 1.00 20.55 81 ASN O N 1
ATOM 625 C CA . ASN A 1 81 ? -31.845 -16.976 35.941 1.00 20.70 81 ASN O CA 1
ATOM 626 C C . ASN A 1 81 ? -31.839 -18.031 34.818 1.00 18.70 81 ASN O C 1
ATOM 627 O O . ASN A 1 81 ? -32.886 -18.428 34.340 1.00 25.13 81 ASN O O 1
ATOM 632 N N . ILE A 1 82 ? -30.634 -18.424 34.346 1.00 16.95 82 ILE O N 1
ATOM 633 C CA . ILE A 1 82 ? -30.487 -19.376 33.312 1.00 17.57 82 ILE O CA 1
ATOM 634 C C . ILE A 1 82 ? -30.607 -20.782 33.894 1.00 17.65 82 ILE O C 1
ATOM 635 O O . ILE A 1 82 ? -29.909 -21.079 34.848 1.00 19.39 82 ILE O O 1
ATOM 640 N N . LYS A 1 83 ? -31.485 -21.582 33.273 1.00 20.23 83 LYS O N 1
ATOM 641 C CA . LYS A 1 83 ? -31.816 -22.975 33.710 1.00 22.15 83 LYS O CA 1
ATOM 642 C C . LYS A 1 83 ? -30.850 -23.982 33.103 1.00 17.25 83 LYS O C 1
ATOM 643 O O . LYS A 1 83 ? -31.217 -24.867 32.357 1.00 18.26 83 LYS O O 1
ATOM 649 N N . TRP A 1 84 ? -29.576 -23.823 33.447 1.00 17.23 84 TRP O N 1
ATOM 650 C CA . TRP A 1 84 ? -28.532 -24.687 32.930 1.00 15.24 84 TRP O CA 1
ATOM 651 C C . TRP A 1 84 ? -28.794 -26.132 33.239 1.00 18.97 84 TRP O C 1
ATOM 652 O O . TRP A 1 84 ? -28.722 -27.000 32.343 1.00 17.55 84 TRP O O 1
ATOM 663 N N . GLY A 1 85 ? -29.097 -26.419 34.501 1.00 21.03 85 GLY O N 1
ATOM 664 C CA . GLY A 1 85 ? -29.346 -27.827 34.949 1.00 20.33 85 GLY O CA 1
ATOM 665 C C . GLY A 1 85 ? -30.447 -28.507 34.171 1.00 21.79 85 GLY O C 1
ATOM 666 O O . GLY A 1 85 ? -30.261 -29.603 33.675 1.00 23.70 85 GLY O O 1
ATOM 667 N N . ASP A 1 86 ? -31.566 -27.800 34.008 1.00 19.75 86 ASP O N 1
ATOM 668 C CA . ASP A 1 86 ? -32.677 -28.298 33.200 1.00 23.46 86 ASP O CA 1
ATOM 669 C C . ASP A 1 86 ? -32.238 -28.615 31.764 1.00 22.16 86 ASP O C 1
ATOM 670 O O . ASP A 1 86 ? -32.696 -29.573 31.153 1.00 20.10 86 ASP O O 1
ATOM 675 N N . ALA A 1 87 ? -31.326 -27.799 31.190 1.00 20.11 87 ALA O N 1
ATOM 676 C CA . ALA A 1 87 ? -30.919 -28.049 29.799 1.00 18.95 87 ALA O CA 1
ATOM 677 C C . ALA A 1 87 ? -29.807 -29.082 29.722 1.00 17.96 87 ALA O C 1
ATOM 678 O O . ALA A 1 87 ? -29.330 -29.432 28.639 1.00 20.38 87 ALA O O 1
ATOM 680 N N . GLY A 1 88 ? -29.262 -29.528 30.871 1.00 17.54 88 GLY O N 1
ATOM 681 C CA . GLY A 1 88 ? -28.184 -30.514 30.881 1.00 20.07 88 GLY O CA 1
ATOM 682 C C . GLY A 1 88 ? -26.770 -29.935 30.835 1.00 17.84 88 GLY O C 1
ATOM 683 O O . GLY A 1 88 ? -25.791 -30.703 30.701 1.00 18.92 88 GLY O O 1
ATOM 684 N N . ALA A 1 89 ? -26.606 -28.612 30.945 1.00 17.24 89 ALA O N 1
ATOM 685 C CA . ALA A 1 89 ? -25.247 -28.062 30.863 1.00 16.52 89 ALA O CA 1
ATOM 686 C C . ALA A 1 89 ? -24.515 -28.227 32.173 1.00 16.84 89 ALA O C 1
ATOM 687 O O . ALA A 1 89 ? -24.824 -27.578 33.177 1.00 18.43 89 ALA O O 1
ATOM 689 N N . GLU A 1 90 ? -23.457 -29.035 32.171 1.00 14.19 90 GLU O N 1
ATOM 690 C CA . GLU A 1 90 ? -22.673 -29.286 33.386 1.00 15.67 90 GLU O CA 1
ATOM 691 C C . GLU A 1 90 ? -21.608 -28.214 33.568 1.00 14.13 90 GLU O C 1
ATOM 692 O O . GLU A 1 90 ? -21.336 -27.760 34.669 1.00 13.59 90 GLU O O 1
ATOM 698 N N . TYR A 1 91 ? -20.908 -27.853 32.474 1.00 13.09 91 TYR O N 1
ATOM 699 C CA . TYR A 1 91 ? -19.949 -26.770 32.525 1.00 13.14 91 TYR O CA 1
ATOM 700 C C . TYR A 1 91 ? -20.519 -25.583 31.720 1.00 10.97 91 TYR O C 1
ATOM 701 O O . TYR A 1 91 ? -21.240 -25.788 30.725 1.00 13.49 91 TYR O O 1
ATOM 710 N N . VAL A 1 92 ? -20.264 -24.362 32.169 1.00 11.92 92 VAL O N 1
ATOM 711 C CA . VAL A 1 92 ? -20.606 -23.129 31.455 1.00 12.66 92 VAL O CA 1
ATOM 712 C C . VAL A 1 92 ? -19.339 -22.357 31.151 1.00 12.95 92 VAL O C 1
ATOM 713 O O . VAL A 1 92 ? -18.565 -22.072 32.024 1.00 11.85 92 VAL O O 1
ATOM 717 N N . VAL A 1 93 ? -19.224 -21.994 29.883 1.00 12.18 93 VAL O N 1
ATOM 718 C CA . VAL A 1 93 ? -18.209 -21.056 29.459 1.00 13.14 93 VAL O CA 1
ATOM 719 C C . VAL A 1 93 ? -18.797 -19.646 29.629 1.00 11.51 93 VAL O C 1
ATOM 720 O O . VAL A 1 93 ? -19.826 -19.316 29.006 1.00 11.68 93 VAL O O 1
ATOM 724 N N . GLU A 1 94 ? -18.125 -18.853 30.428 1.00 11.88 94 GLU O N 1
ATOM 725 C CA . GLU A 1 94 ? -18.546 -17.518 30.726 1.00 12.68 94 GLU O CA 1
ATOM 726 C C . GLU A 1 94 ? -17.705 -16.583 29.827 1.00 11.65 94 GLU O C 1
ATOM 727 O O . GLU A 1 94 ? -16.597 -16.151 30.180 1.00 12.33 94 GLU O O 1
ATOM 733 N N . SER A 1 95 ? -18.354 -16.204 28.722 1.00 12.65 95 SER O N 1
ATOM 734 C CA . SER A 1 95 ? -17.719 -15.484 27.592 1.00 11.79 95 SER O CA 1
ATOM 735 C C . SER A 1 95 ? -18.477 -14.184 27.228 1.00 11.76 95 SER O C 1
ATOM 736 O O . SER A 1 95 ? -18.450 -13.700 26.095 1.00 11.09 95 SER O O 1
ATOM 739 N N . THR A 1 96 ? -19.074 -13.561 28.274 1.00 12.18 96 THR O N 1
ATOM 740 C CA . THR A 1 96 ? -19.719 -12.267 28.071 1.00 12.84 96 THR O CA 1
ATOM 741 C C . THR A 1 96 ? -18.799 -11.074 28.244 1.00 12.51 96 THR O C 1
ATOM 742 O O . THR A 1 96 ? -19.098 -10.019 27.709 1.00 15.21 96 THR O O 1
ATOM 746 N N . GLY A 1 97 ? -17.723 -11.231 28.983 1.00 12.23 97 GLY O N 1
ATOM 747 C CA . GLY A 1 97 ? -16.870 -10.131 29.380 1.00 13.56 97 GLY O CA 1
ATOM 748 C C . GLY A 1 97 ? -17.304 -9.331 30.622 1.00 15.58 97 GLY O C 1
ATOM 749 O O . GLY A 1 97 ? -16.554 -8.478 31.151 1.00 15.76 97 GLY O O 1
ATOM 750 N N . VAL A 1 98 ? -18.441 -9.693 31.174 1.00 15.94 98 VAL O N 1
ATOM 751 C CA . VAL A 1 98 ? -18.933 -8.880 32.303 1.00 17.62 98 VAL O CA 1
ATOM 752 C C . VAL A 1 98 ? -19.179 -9.605 33.602 1.00 16.76 98 VAL O C 1
ATOM 753 O O . VAL A 1 98 ? -19.708 -8.987 34.511 1.00 17.28 98 VAL O O 1
ATOM 757 N N . PHE A 1 99 ? -18.822 -10.885 33.692 1.00 15.60 99 PHE O N 1
ATOM 758 C CA . PHE A 1 99 ? -19.016 -11.714 34.890 1.00 15.24 99 PHE O CA 1
ATOM 759 C C . PHE A 1 99 ? -17.714 -12.447 35.218 1.00 15.38 99 PHE O C 1
ATOM 760 O O . PHE A 1 99 ? -17.718 -13.651 35.311 1.00 18.27 99 PHE O O 1
ATOM 768 N N . THR A 1 100 ? -16.635 -11.722 35.505 1.00 14.80 100 THR O N 1
ATOM 769 C CA . THR A 1 100 ? -15.327 -12.322 35.565 1.00 14.63 100 THR O CA 1
ATOM 770 C C . THR A 1 100 ? -14.785 -12.621 36.964 1.00 15.70 100 THR O C 1
ATOM 771 O O . THR A 1 100 ? -13.677 -13.163 37.112 1.00 15.39 100 THR O O 1
ATOM 775 N N . THR A 1 101 ? -15.537 -12.233 38.011 1.00 17.39 101 THR O N 1
ATOM 776 C CA . THR A 1 101 ? -15.171 -12.494 39.403 1.00 16.87 101 THR O CA 1
ATOM 777 C C . THR A 1 101 ? -15.828 -13.795 39.889 1.00 14.69 101 THR O C 1
ATOM 778 O O . THR A 1 101 ? -16.817 -14.251 39.343 1.00 14.77 101 THR O O 1
ATOM 782 N N . MET A 1 102 ? -15.264 -14.392 40.897 1.00 18.05 102 MET O N 1
ATOM 783 C CA . MET A 1 102 ? -15.882 -15.540 41.510 1.00 19.28 102 MET O CA 1
ATOM 784 C C . MET A 1 102 ? -17.330 -15.312 41.897 1.00 18.28 102 MET O C 1
ATOM 785 O O . MET A 1 102 ? -18.202 -16.130 41.575 1.00 16.92 102 MET O O 1
ATOM 790 N N . GLU A 1 103 ? -17.592 -14.143 42.501 1.00 17.97 103 GLU O N 1
ATOM 791 C CA . GLU A 1 103 ? -18.912 -13.848 42.927 1.00 20.00 103 GLU O CA 1
ATOM 792 C C . GLU A 1 103 ? -19.876 -13.750 41.699 1.00 18.36 103 GLU O C 1
ATOM 793 O O . GLU A 1 103 ? -21.001 -14.261 41.710 1.00 18.75 103 GLU O O 1
ATOM 799 N N . LYS A 1 104 ? -19.431 -13.074 40.633 1.00 15.94 104 LYS O N 1
ATOM 800 C CA . LYS A 1 104 ? -20.329 -12.884 39.523 1.00 16.10 104 LYS O CA 1
ATOM 801 C C . LYS A 1 104 ? -20.482 -14.126 38.673 1.00 15.49 104 LYS O C 1
ATOM 802 O O . LYS A 1 104 ? -21.580 -14.470 38.216 1.00 17.54 104 LYS O O 1
ATOM 808 N N . ALA A 1 105 ? -19.366 -14.790 38.384 1.00 15.42 105 ALA O N 1
ATOM 809 C CA . ALA A 1 105 ? -19.436 -16.023 37.562 1.00 15.18 105 ALA O CA 1
ATOM 810 C C . ALA A 1 105 ? -20.167 -17.174 38.265 1.00 15.59 105 ALA O C 1
ATOM 811 O O . ALA A 1 105 ? -20.813 -18.058 37.623 1.00 16.91 105 ALA O O 1
ATOM 813 N N . GLY A 1 106 ? -20.050 -17.158 39.597 1.00 18.39 106 GLY O N 1
ATOM 814 C CA . GLY A 1 106 ? -20.735 -18.103 40.457 1.00 17.31 106 GLY O CA 1
ATOM 815 C C . GLY A 1 106 ? -22.222 -18.140 40.377 1.00 17.15 106 GLY O C 1
ATOM 816 O O . GLY A 1 106 ? -22.857 -19.129 40.800 1.00 18.58 106 GLY O O 1
ATOM 817 N N . ALA A 1 107 ? -22.794 -17.122 39.767 1.00 16.65 107 ALA O N 1
ATOM 818 C CA . ALA A 1 107 ? -24.228 -17.118 39.510 1.00 16.88 107 ALA O CA 1
ATOM 819 C C . ALA A 1 107 ? -24.710 -18.289 38.695 1.00 15.60 107 ALA O C 1
ATOM 820 O O . ALA A 1 107 ? -25.840 -18.740 38.787 1.00 16.08 107 ALA O O 1
ATOM 822 N N . HIS A 1 108 ? -23.873 -18.804 37.793 1.00 13.14 108 HIS O N 1
ATOM 823 C CA . HIS A 1 108 ? -24.277 -19.906 36.981 1.00 13.57 108 HIS O CA 1
ATOM 824 C C . HIS A 1 108 ? -24.518 -21.191 37.770 1.00 13.28 108 HIS O C 1
ATOM 825 O O . HIS A 1 108 ? -25.268 -22.028 37.352 1.00 14.62 108 HIS O O 1
ATOM 832 N N . LEU A 1 109 ? -23.851 -21.337 38.900 1.00 15.41 109 LEU O N 1
ATOM 833 C CA . LEU A 1 109 ? -24.064 -22.516 39.731 1.00 15.93 109 LEU O CA 1
ATOM 834 C C . LEU A 1 109 ? -25.468 -22.500 40.342 1.00 17.55 109 LEU O C 1
ATOM 835 O O . LEU A 1 109 ? -25.998 -23.527 40.637 1.00 18.78 109 LEU O O 1
ATOM 840 N N . LYS A 1 110 ? -26.044 -21.329 40.502 1.00 18.76 110 LYS O N 1
ATOM 841 C CA . LYS A 1 110 ? -27.396 -21.196 41.068 1.00 19.72 110 LYS O CA 1
ATOM 842 C C . LYS A 1 110 ? -28.421 -21.697 40.144 1.00 21.31 110 LYS O C 1
ATOM 843 O O . LYS A 1 110 ? -29.490 -22.154 40.566 1.00 23.68 110 LYS O O 1
ATOM 849 N N . GLY A 1 111 ? -28.132 -21.667 38.854 1.00 20.87 111 GLY O N 1
ATOM 850 C CA . GLY A 1 111 ? -29.025 -22.260 37.920 1.00 19.55 111 GLY O CA 1
ATOM 851 C C . GLY A 1 111 ? -28.740 -23.713 37.570 1.00 18.94 111 GLY O C 1
ATOM 852 O O . GLY A 1 111 ? -29.346 -24.258 36.644 1.00 24.34 111 GLY O O 1
ATOM 853 N N . GLY A 1 112 ? -27.771 -24.298 38.255 1.00 18.65 112 GLY O N 1
ATOM 854 C CA . GLY A 1 112 ? -27.558 -25.709 38.161 1.00 20.53 112 GLY O CA 1
ATOM 855 C C . GLY A 1 112 ? -26.360 -26.143 37.372 1.00 18.71 112 GLY O C 1
ATOM 856 O O . GLY A 1 112 ? -26.121 -27.350 37.271 1.00 18.04 112 GLY O O 1
ATOM 857 N N . ALA A 1 113 ? -25.598 -25.177 36.841 1.00 16.94 113 ALA O N 1
ATOM 858 C CA . ALA A 1 113 ? -24.289 -25.584 36.342 1.00 16.85 113 ALA O CA 1
ATOM 859 C C . ALA A 1 113 ? -23.417 -26.129 37.470 1.00 16.20 113 ALA O C 1
ATOM 860 O O . ALA A 1 113 ? -23.531 -25.726 38.582 1.00 16.98 113 ALA O O 1
ATOM 862 N N . LYS A 1 114 ? -22.483 -26.997 37.131 1.00 14.31 114 LYS O N 1
ATOM 863 C CA . LYS A 1 114 ? -21.533 -27.540 38.119 1.00 16.76 114 LYS O CA 1
ATOM 864 C C . LYS A 1 114 ? -20.197 -26.834 38.154 1.00 16.17 114 LYS O C 1
ATOM 865 O O . LYS A 1 114 ? -19.560 -26.727 39.209 1.00 17.24 114 LYS O O 1
ATOM 871 N N . ARG A 1 115 ? -19.706 -26.401 36.991 1.00 14.60 115 ARG O N 1
ATOM 872 C CA . ARG A 1 115 ? -18.439 -25.667 36.914 1.00 12.53 115 ARG O CA 1
ATOM 873 C C . ARG A 1 115 ? -18.533 -24.524 35.915 1.00 12.29 115 ARG O C 1
ATOM 874 O O . ARG A 1 115 ? -19.350 -24.563 35.058 1.00 10.83 115 ARG O O 1
ATOM 882 N N . VAL A 1 116 ? -17.731 -23.510 36.112 1.00 11.88 116 VAL O N 1
ATOM 883 C CA . VAL A 1 116 ? -17.729 -22.309 35.256 1.00 12.54 116 VAL O CA 1
ATOM 884 C C . VAL A 1 116 ? -16.291 -22.086 34.810 1.00 12.06 116 VAL O C 1
ATOM 885 O O . VAL A 1 116 ? -15.395 -22.126 35.646 1.00 11.73 116 VAL O O 1
ATOM 889 N N . ILE A 1 117 ? -16.116 -21.816 33.514 1.00 12.27 117 ILE O N 1
ATOM 890 C CA . ILE A 1 117 ? -14.806 -21.495 32.892 1.00 11.26 117 ILE O CA 1
ATOM 891 C C . ILE A 1 117 ? -14.959 -20.077 32.315 1.00 10.23 117 ILE O C 1
ATOM 892 O O . ILE A 1 117 ? -15.675 -19.860 31.380 1.00 11.05 117 ILE O O 1
ATOM 897 N N . ILE A 1 118 ? -14.301 -19.168 32.963 1.00 11.05 118 ILE O N 1
ATOM 898 C CA . ILE A 1 118 ? -14.319 -17.752 32.578 1.00 11.01 118 ILE O CA 1
ATOM 899 C C . ILE A 1 118 ? -13.316 -17.558 31.467 1.00 11.39 118 ILE O C 1
ATOM 900 O O . ILE A 1 118 ? -12.135 -17.892 31.655 1.00 12.70 118 ILE O O 1
ATOM 905 N N . SER A 1 119 ? -13.795 -16.976 30.352 1.00 12.36 119 SER O N 1
ATOM 906 C CA . SER A 1 119 ? -12.947 -16.811 29.172 1.00 12.45 119 SER O CA 1
ATOM 907 C C . SER A 1 119 ? -12.114 -15.573 29.208 1.00 12.44 119 SER O C 1
ATOM 908 O O . SER A 1 119 ? -12.009 -14.843 28.213 1.00 12.79 119 SER O O 1
ATOM 911 N N . ALA A 1 120 ? -11.570 -15.266 30.361 1.00 12.00 120 ALA O N 1
ATOM 912 C CA . ALA A 1 120 ? -10.876 -14.013 30.608 1.00 12.32 120 ALA O CA 1
ATOM 913 C C . ALA A 1 120 ? -10.127 -14.126 31.912 1.00 12.18 120 ALA O C 1
ATOM 914 O O . ALA A 1 120 ? -10.474 -15.009 32.679 1.00 12.32 120 ALA O O 1
ATOM 916 N N . PRO A 1 121 ? -9.131 -13.280 32.177 1.00 12.57 121 PRO O N 1
ATOM 917 C CA . PRO A 1 121 ? -8.558 -13.190 33.505 1.00 15.18 121 PRO O CA 1
ATOM 918 C C . PRO A 1 121 ? -9.622 -12.807 34.555 1.00 14.54 121 PRO O C 1
ATOM 919 O O . PRO A 1 121 ? -10.632 -12.164 34.254 1.00 15.00 121 PRO O O 1
ATOM 923 N N . SER A 1 122 ? -9.427 -13.311 35.750 1.00 16.02 122 SER O N 1
ATOM 924 C CA . SER A 1 122 ? -10.295 -13.024 36.870 1.00 15.80 122 SER O CA 1
ATOM 925 C C . SER A 1 122 ? -9.432 -12.442 37.999 1.00 15.35 122 SER O C 1
ATOM 926 O O . SER A 1 122 ? -8.276 -12.856 38.226 1.00 16.78 122 SER O O 1
ATOM 929 N N . ALA A 1 123 ? -10.026 -11.534 38.762 1.00 16.73 123 ALA O N 1
ATOM 930 C CA . ALA A 1 123 ? -9.390 -10.934 39.892 1.00 17.60 123 ALA O CA 1
ATOM 931 C C . ALA A 1 123 ? -9.184 -11.986 40.943 1.00 19.19 123 ALA O C 1
ATOM 932 O O . ALA A 1 123 ? -8.223 -11.883 41.708 1.00 22.34 123 ALA O O 1
ATOM 934 N N . ASP A 1 124 ? -10.036 -13.003 40.996 1.00 18.33 124 ASP O N 1
ATOM 935 C CA . ASP A 1 124 ? -9.928 -13.970 42.093 1.00 19.92 124 ASP O CA 1
ATOM 936 C C . ASP A 1 124 ? -10.076 -15.471 41.804 1.00 20.31 124 ASP O C 1
ATOM 937 O O . ASP A 1 124 ? -9.730 -16.259 42.606 1.00 21.34 124 ASP O O 1
ATOM 942 N N . ALA A 1 125 ? -10.602 -15.827 40.655 1.00 16.02 125 ALA O N 1
ATOM 943 C CA . ALA A 1 125 ? -10.722 -17.157 40.263 1.00 15.54 125 ALA O CA 1
ATOM 944 C C . ALA A 1 125 ? -9.379 -17.713 39.814 1.00 16.86 125 ALA O C 1
ATOM 945 O O . ALA A 1 125 ? -8.606 -16.993 39.162 1.00 17.16 125 ALA O O 1
ATOM 947 N N . PRO A 1 126 ? -9.061 -18.942 40.207 1.00 15.13 126 PRO O N 1
ATOM 948 C CA . PRO A 1 126 ? -7.764 -19.489 39.814 1.00 16.15 126 PRO O CA 1
ATOM 949 C C . PRO A 1 126 ? -7.628 -19.533 38.300 1.00 15.63 126 PRO O C 1
ATOM 950 O O . PRO A 1 126 ? -8.535 -19.987 37.613 1.00 15.32 126 PRO O O 1
ATOM 954 N N . MET A 1 127 ? -6.410 -19.280 37.858 1.00 15.86 127 MET O N 1
ATOM 955 C CA . MET A 1 127 ? -6.117 -19.084 36.427 1.00 14.96 127 MET O CA 1
ATOM 956 C C . MET A 1 127 ? -5.276 -20.247 35.922 1.00 15.60 127 MET O C 1
ATOM 957 O O . MET A 1 127 ? -4.357 -20.723 36.641 1.00 16.03 127 MET O O 1
ATOM 962 N N . PHE A 1 128 ? -5.632 -20.793 34.769 1.00 14.28 128 PHE O N 1
ATOM 963 C CA . PHE A 1 128 ? -4.934 -21.908 34.103 1.00 14.46 128 PHE O CA 1
ATOM 964 C C . PHE A 1 128 ? -4.565 -21.543 32.671 1.00 15.25 128 PHE O C 1
ATOM 965 O O . PHE A 1 128 ? -5.336 -20.923 31.972 1.00 15.89 128 PHE O O 1
ATOM 973 N N . VAL A 1 129 ? -3.355 -21.958 32.272 1.00 13.08 129 VAL O N 1
ATOM 974 C CA . VAL A 1 129 ? -2.873 -21.898 30.903 1.00 13.67 129 VAL O CA 1
ATOM 975 C C . VAL A 1 129 ? -2.482 -23.307 30.546 1.00 12.72 129 VAL O C 1
ATOM 976 O O . VAL A 1 129 ? -1.572 -23.882 31.185 1.00 12.48 129 VAL O O 1
ATOM 980 N N . MET A 1 130 ? -3.130 -23.866 29.553 1.00 14.64 130 MET O N 1
ATOM 981 C CA . MET A 1 130 ? -2.799 -25.186 29.037 1.00 13.48 130 MET O CA 1
ATOM 982 C C . MET A 1 130 ? -1.350 -25.281 28.668 1.00 14.86 130 MET O C 1
ATOM 983 O O . MET A 1 130 ? -0.808 -24.406 28.008 1.00 14.77 130 MET O O 1
ATOM 988 N N . GLY A 1 131 ? -0.719 -26.359 29.098 1.00 14.63 131 GLY O N 1
ATOM 989 C CA . GLY A 1 131 ? 0.725 -26.595 28.875 1.00 16.79 131 GLY O CA 1
ATOM 990 C C . GLY A 1 131 ? 1.629 -26.016 29.901 1.00 15.92 131 GLY O C 1
ATOM 991 O O . GLY A 1 131 ? 2.818 -26.364 29.932 1.00 17.33 131 GLY O O 1
ATOM 992 N N . VAL A 1 132 ? 1.122 -25.143 30.781 1.00 13.33 132 VAL O N 1
ATOM 993 C CA . VAL A 1 132 ? 1.916 -24.448 31.756 1.00 13.30 132 VAL O CA 1
ATOM 994 C C . VAL A 1 132 ? 1.581 -24.869 33.221 1.00 14.79 132 VAL O C 1
ATOM 995 O O . VAL A 1 132 ? 2.454 -25.289 33.956 1.00 16.06 132 VAL O O 1
ATOM 999 N N . ASN A 1 133 ? 0.330 -24.747 33.642 1.00 13.94 133 ASN O N 1
ATOM 1000 C CA . ASN A 1 133 ? -0.080 -25.128 35.009 1.00 13.71 133 ASN O CA 1
ATOM 1001 C C . ASN A 1 133 ? -1.454 -25.836 35.049 1.00 13.92 133 ASN O C 1
ATOM 1002 O O . ASN A 1 133 ? -2.073 -25.925 36.136 1.00 15.46 133 ASN O O 1
ATOM 1007 N N . HIS A 1 134 ? -1.931 -26.383 33.937 1.00 15.61 134 HIS O N 1
ATOM 1008 C CA . HIS A 1 134 ? -3.252 -26.968 33.927 1.00 15.08 134 HIS O CA 1
ATOM 1009 C C . HIS A 1 134 ? -3.320 -28.203 34.842 1.00 15.73 134 HIS O C 1
ATOM 1010 O O . HIS A 1 134 ? -4.423 -28.580 35.326 1.00 15.42 134 HIS O O 1
ATOM 1017 N N . GLU A 1 135 ? -2.192 -28.822 35.079 1.00 17.03 135 GLU O N 1
ATOM 1018 C CA . GLU A 1 135 ? -2.206 -30.005 35.948 1.00 21.10 135 GLU O CA 1
ATOM 1019 C C . GLU A 1 135 ? -2.425 -29.633 37.409 1.00 18.84 135 GLU O C 1
ATOM 1020 O O . GLU A 1 135 ? -2.625 -30.576 38.249 1.00 20.28 135 GLU O O 1
ATOM 1026 N N . LYS A 1 136 ? -2.387 -28.348 37.754 1.00 16.23 136 LYS O N 1
ATOM 1027 C CA . LYS A 1 136 ? -2.724 -27.867 39.125 1.00 16.15 136 LYS O CA 1
ATOM 1028 C C . LYS A 1 136 ? -4.211 -27.811 39.354 1.00 15.49 136 LYS O C 1
ATOM 1029 O O . LYS A 1 136 ? -4.621 -27.646 40.499 1.00 21.05 136 LYS O O 1
ATOM 1035 N N . TYR A 1 137 ? -5.005 -28.058 38.334 1.00 13.36 137 TYR O N 1
ATOM 1036 C CA . TYR A 1 137 ? -6.464 -28.116 38.481 1.00 13.26 137 TYR O CA 1
ATOM 1037 C C . TYR A 1 137 ? -6.874 -29.355 39.303 1.00 14.76 137 TYR O C 1
ATOM 1038 O O . TYR A 1 137 ? -6.322 -30.401 39.107 1.00 14.72 137 TYR O O 1
ATOM 1047 N N . ASN A 1 138 ? -7.881 -29.201 40.168 1.00 14.56 138 ASN O N 1
ATOM 1048 C CA . ASN A 1 138 ? -8.472 -30.369 40.854 1.00 14.23 138 ASN O CA 1
ATOM 1049 C C . ASN A 1 138 ? -9.983 -30.136 40.983 1.00 15.60 138 ASN O C 1
ATOM 1050 O O . ASN A 1 138 ? -10.465 -29.002 40.788 1.00 13.74 138 ASN O O 1
ATOM 1055 N N . ASN A 1 139 ? -10.717 -31.192 41.369 1.00 13.65 139 ASN O N 1
ATOM 1056 C CA . ASN A 1 139 ? -12.195 -31.179 41.294 1.00 14.69 139 ASN O CA 1
ATOM 1057 C C . ASN A 1 139 ? -12.814 -30.244 42.335 1.00 13.48 139 ASN O C 1
ATOM 1058 O O . ASN A 1 139 ? -14.010 -29.957 42.267 1.00 14.63 139 ASN O O 1
ATOM 1063 N N . THR A 1 140 ? -12.029 -29.721 43.273 1.00 14.01 140 THR O N 1
ATOM 1064 C CA . THR A 1 140 ? -12.571 -28.758 44.230 1.00 15.36 140 THR O CA 1
ATOM 1065 C C . THR A 1 140 ? -12.839 -27.361 43.653 1.00 15.61 140 THR O C 1
ATOM 1066 O O . THR A 1 140 ? -13.516 -26.554 44.292 1.00 16.79 140 THR O O 1
ATOM 1070 N N . LEU A 1 141 ? -12.287 -27.109 42.446 1.00 15.07 141 LEU O N 1
ATOM 1071 C CA . LEU A 1 141 ? -12.376 -25.770 41.817 1.00 15.44 141 LEU O CA 1
ATOM 1072 C C . LEU A 1 141 ? -13.540 -25.739 40.905 1.00 14.39 141 LEU O C 1
ATOM 1073 O O . LEU A 1 141 ? -13.516 -26.296 39.812 1.00 16.19 141 LEU O O 1
ATOM 1078 N N . LYS A 1 142 ? -14.622 -25.106 41.360 1.00 13.88 142 LYS O N 1
ATOM 1079 C CA . LYS A 1 142 ? -15.822 -25.020 40.608 1.00 13.55 142 LYS O CA 1
ATOM 1080 C C . LYS A 1 142 ? -15.847 -23.821 39.642 1.00 13.83 142 LYS O C 1
ATOM 1081 O O . LYS A 1 142 ? -16.672 -23.797 38.731 1.00 14.99 142 LYS O O 1
ATOM 1087 N N . ILE A 1 143 ? -14.980 -22.874 39.858 1.00 12.52 143 ILE O N 1
ATOM 1088 C CA . ILE A 1 143 ? -14.891 -21.648 39.037 1.00 13.62 143 ILE O CA 1
ATOM 1089 C C . ILE A 1 143 ? -13.437 -21.406 38.710 1.00 12.38 143 ILE O C 1
ATOM 1090 O O . ILE A 1 143 ? -12.576 -21.306 39.610 1.00 13.71 143 ILE O O 1
ATOM 1095 N N . VAL A 1 144 ? -13.122 -21.420 37.403 1.00 12.79 144 VAL O N 1
ATOM 1096 C CA . VAL A 1 144 ? -11.778 -21.227 36.956 1.00 12.34 144 VAL O CA 1
ATOM 1097 C C . VAL A 1 144 ? -11.793 -20.190 35.812 1.00 11.99 144 VAL O C 1
ATOM 1098 O O . VAL A 1 144 ? -12.786 -19.975 35.188 1.00 12.87 144 VAL O O 1
ATOM 1102 N N . SER A 1 145 ? -10.620 -19.682 35.546 1.00 13.31 145 SER O N 1
ATOM 1103 C CA . SER A 1 145 ? -10.356 -18.706 34.440 1.00 13.34 145 SER O CA 1
ATOM 1104 C C . SER A 1 145 ? -9.314 -19.332 33.533 1.00 12.30 145 SER O C 1
ATOM 1105 O O . SER A 1 145 ? -8.342 -19.964 33.998 1.00 11.89 145 SER O O 1
ATOM 1108 N N . ASN A 1 146 ? -9.522 -19.229 32.237 1.00 11.74 146 ASN O N 1
ATOM 1109 C CA . ASN A 1 146 ? -8.506 -19.661 31.227 1.00 12.76 146 ASN O CA 1
ATOM 1110 C C . ASN A 1 146 ? -7.552 -18.435 30.860 1.00 13.12 146 ASN O C 1
ATOM 1111 O O . ASN A 1 146 ? -6.937 -18.510 29.810 1.00 13.35 146 ASN O O 1
ATOM 1116 N N . ALA A 1 147 ? -7.432 -17.406 31.711 1.00 12.92 147 ALA O N 1
ATOM 1117 C CA . ALA A 1 147 ? -6.537 -16.270 31.476 1.00 12.61 147 ALA O CA 1
ATOM 1118 C C . ALA A 1 147 ? -6.995 -15.503 30.244 1.00 12.58 147 ALA O C 1
ATOM 1119 O O . ALA A 1 147 ? -8.101 -15.587 29.824 1.00 14.31 147 ALA O O 1
ATOM 1121 N N . SER A 1 148 ? -6.057 -14.749 29.674 1.00 14.72 148 SER O N 1
ATOM 1122 C CA . SER A 1 148 ? -6.299 -13.996 28.492 1.00 13.91 148 SER O CA 1
ATOM 1123 C C . SER A 1 148 ? -5.593 -14.659 27.302 1.00 13.25 148 SER O C 1
ATOM 1124 O O . SER A 1 148 ? -4.743 -15.493 27.462 1.00 13.20 148 SER O O 1
ATOM 1127 N N . CYS A 1 149 ? -5.904 -14.176 26.108 1.00 13.17 149 CYS O N 1
ATOM 1128 C CA . CYS A 1 149 ? -5.209 -14.590 24.898 1.00 13.81 149 CYS O CA 1
ATOM 1129 C C . CYS A 1 149 ? -3.709 -14.272 25.050 1.00 11.39 149 CYS O C 1
ATOM 1130 O O . CYS A 1 149 ? -2.817 -15.081 24.759 1.00 12.11 149 CYS O O 1
ATOM 1133 N N . THR A 1 150 ? -3.389 -13.051 25.458 1.00 11.32 150 THR O N 1
ATOM 1134 C CA . THR A 1 150 ? -2.025 -12.643 25.622 1.00 11.55 150 THR O CA 1
ATOM 1135 C C . THR A 1 150 ? -1.224 -13.499 26.632 1.00 11.69 150 THR O C 1
ATOM 1136 O O . THR A 1 150 ? -0.064 -13.839 26.374 1.00 11.52 150 THR O O 1
ATOM 1140 N N . THR A 1 151 ? -1.866 -13.839 27.757 1.00 11.57 151 THR O N 1
ATOM 1141 C CA . THR A 1 151 ? -1.118 -14.678 28.759 1.00 12.78 151 THR O CA 1
ATOM 1142 C C . THR A 1 151 ? -0.899 -16.085 28.209 1.00 12.94 151 THR O C 1
ATOM 1143 O O . THR A 1 151 ? 0.120 -16.671 28.461 1.00 13.19 151 THR O O 1
ATOM 1147 N N . ASN A 1 152 ? -1.823 -16.573 27.413 1.00 12.09 152 ASN O N 1
ATOM 1148 C CA . ASN A 1 152 ? -1.660 -17.889 26.787 1.00 11.02 152 ASN O CA 1
ATOM 1149 C C . ASN A 1 152 ? -0.537 -17.863 25.749 1.00 10.41 152 ASN O C 1
ATOM 1150 O O . ASN A 1 152 ? 0.046 -18.898 25.501 1.00 11.91 152 ASN O O 1
ATOM 1155 N N . CYS A 1 153 ? -0.264 -16.678 25.141 1.00 10.07 153 CYS O N 1
ATOM 1156 C CA . CYS A 1 153 ? 0.874 -16.588 24.270 1.00 11.40 153 CYS O CA 1
ATOM 1157 C C . CYS A 1 153 ? 2.169 -16.485 25.012 1.00 12.27 153 CYS O C 1
ATOM 1158 O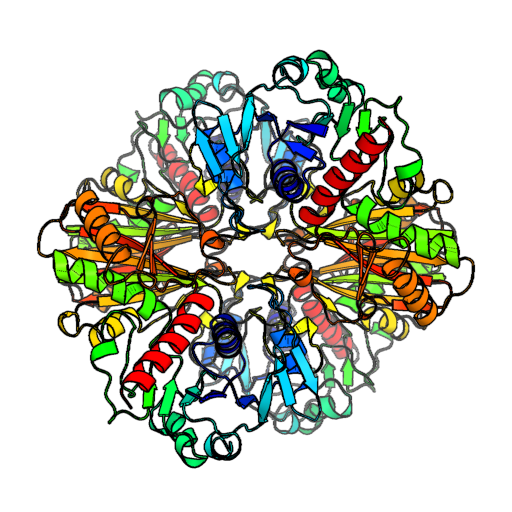 O . CYS A 1 153 ? 3.140 -17.269 24.747 1.00 12.76 153 CYS O O 1
ATOM 1161 N N . LEU A 1 154 ? 2.216 -15.599 26.002 1.00 12.22 154 LEU O N 1
ATOM 1162 C CA . LEU A 1 154 ? 3.480 -15.318 26.692 1.00 12.51 154 LEU O CA 1
ATOM 1163 C C . LEU A 1 154 ? 3.907 -16.500 27.614 1.00 14.20 154 LEU O C 1
ATOM 1164 O O . LEU A 1 154 ? 5.082 -16.850 27.677 1.00 14.23 154 LEU O O 1
ATOM 1169 N N . ALA A 1 155 ? 2.959 -17.075 28.318 1.00 12.64 155 ALA O N 1
ATOM 1170 C CA . ALA A 1 155 ? 3.308 -18.054 29.354 1.00 13.63 155 ALA O CA 1
ATOM 1171 C C . ALA A 1 155 ? 3.999 -19.314 28.835 1.00 14.83 155 ALA O C 1
ATOM 1172 O O . ALA A 1 155 ? 5.012 -19.711 29.419 1.00 14.61 155 ALA O O 1
ATOM 1174 N N . PRO A 1 156 ? 3.527 -19.962 27.761 1.00 14.67 156 PRO O N 1
ATOM 1175 C CA . PRO A 1 156 ? 4.316 -21.111 27.226 1.00 15.24 156 PRO O CA 1
ATOM 1176 C C . PRO A 1 156 ? 5.751 -20.739 26.863 1.00 15.38 156 PRO O C 1
ATOM 1177 O O . PRO A 1 156 ? 6.679 -21.467 27.124 1.00 14.73 156 PRO O O 1
ATOM 1181 N N . LEU A 1 157 ? 5.928 -19.578 26.268 1.00 16.03 157 LEU O N 1
ATOM 1182 C CA . LEU A 1 157 ? 7.297 -19.166 25.857 1.00 13.72 157 LEU O CA 1
ATOM 1183 C C . LEU A 1 157 ? 8.119 -18.885 27.067 1.00 15.19 157 LEU O C 1
ATOM 1184 O O . LEU A 1 157 ? 9.295 -19.308 27.172 1.00 15.44 157 LEU O O 1
ATOM 1189 N N . ALA A 1 158 ? 7.561 -18.152 27.980 1.00 14.28 158 ALA O N 1
ATOM 1190 C CA . ALA A 1 158 ? 8.261 -17.764 29.199 1.00 14.87 158 ALA O CA 1
ATOM 1191 C C . ALA A 1 158 ? 8.641 -19.020 29.942 1.00 16.19 158 ALA O C 1
ATOM 1192 O O . ALA A 1 158 ? 9.744 -19.066 30.513 1.00 15.96 158 ALA O O 1
ATOM 1194 N N . LYS A 1 159 ? 7.806 -20.039 29.922 1.00 15.48 159 LYS O N 1
ATOM 1195 C CA . LYS A 1 159 ? 8.171 -21.305 30.631 1.00 16.20 159 LYS O CA 1
ATOM 1196 C C . LYS A 1 159 ? 9.441 -21.894 30.066 1.00 17.58 159 LYS O C 1
ATOM 1197 O O . LYS A 1 159 ? 10.312 -22.294 30.818 1.00 17.50 159 LYS O O 1
ATOM 1203 N N . VAL A 1 160 ? 9.554 -21.924 28.759 1.00 16.69 160 VAL O N 1
ATOM 1204 C CA . VAL A 1 160 ? 10.699 -22.611 28.102 1.00 16.93 160 VAL O CA 1
ATOM 1205 C C . VAL A 1 160 ? 11.939 -21.795 28.364 1.00 17.09 160 VAL O C 1
ATOM 1206 O O . VAL A 1 160 ? 13.005 -22.306 28.770 1.00 16.99 160 VAL O O 1
ATOM 1210 N N . ILE A 1 161 ? 11.820 -20.488 28.250 1.00 16.33 161 ILE O N 1
ATOM 1211 C CA . ILE A 1 161 ? 12.984 -19.607 28.435 1.00 17.07 161 ILE O CA 1
ATOM 1212 C C . ILE A 1 161 ? 13.445 -19.642 29.844 1.00 16.58 161 ILE O C 1
ATOM 1213 O O . ILE A 1 161 ? 14.666 -19.788 30.137 1.00 15.73 161 ILE O O 1
ATOM 1218 N N . HIS A 1 162 ? 12.504 -19.551 30.767 1.00 16.97 162 HIS O N 1
ATOM 1219 C CA . HIS A 1 162 ? 12.876 -19.524 32.153 1.00 16.30 162 HIS O CA 1
ATOM 1220 C C . HIS A 1 162 ? 13.477 -20.875 32.604 1.00 16.50 162 HIS O C 1
ATOM 1221 O O . HIS A 1 162 ? 14.496 -20.882 33.335 1.00 18.08 162 HIS O O 1
ATOM 1228 N N . ASP A 1 163 ? 12.874 -21.949 32.170 1.00 18.24 163 ASP O N 1
ATOM 1229 C CA . ASP A 1 163 ? 13.374 -23.340 32.451 1.00 20.20 163 ASP O CA 1
ATOM 1230 C C . ASP A 1 163 ? 14.786 -23.593 32.017 1.00 23.09 163 ASP O C 1
ATOM 1231 O O . ASP A 1 163 ? 15.562 -24.181 32.749 1.00 22.89 163 ASP O O 1
ATOM 1236 N N . HIS A 1 164 ? 15.180 -23.077 30.863 1.00 20.85 164 HIS O N 1
ATOM 1237 C CA . HIS A 1 164 ? 16.527 -23.316 30.330 1.00 20.03 164 HIS O CA 1
ATOM 1238 C C . HIS A 1 164 ? 17.535 -22.299 30.743 1.00 20.23 164 HIS O C 1
ATOM 1239 O O . HIS A 1 164 ? 18.707 -22.649 30.953 1.00 20.92 164 HIS O O 1
ATOM 1246 N N . PHE A 1 165 ? 17.169 -21.011 30.766 1.00 18.01 165 PHE O N 1
ATOM 1247 C CA . PHE A 1 165 ? 18.129 -19.910 30.966 1.00 18.53 165 PHE O CA 1
ATOM 1248 C C . PHE A 1 165 ? 17.936 -19.018 32.197 1.00 17.01 165 PHE O C 1
ATOM 1249 O O . PHE A 1 165 ? 18.874 -18.293 32.656 1.00 19.55 165 PHE O O 1
ATOM 1257 N N . GLY A 1 166 ? 16.691 -19.037 32.740 1.00 16.35 166 GLY O N 1
ATOM 1258 C CA . GLY A 1 166 ? 16.264 -18.166 33.818 1.00 15.69 166 GLY O CA 1
ATOM 1259 C C . GLY A 1 166 ? 15.949 -16.755 33.373 1.00 17.70 166 GLY O C 1
ATOM 1260 O O . GLY A 1 166 ? 16.803 -16.047 32.827 1.00 21.30 166 GLY O O 1
ATOM 1261 N N . ILE A 1 167 ? 14.733 -16.316 33.619 1.00 16.94 167 ILE O N 1
ATOM 1262 C CA . ILE A 1 167 ? 14.384 -14.942 33.328 1.00 17.69 167 ILE O CA 1
ATOM 1263 C C . ILE A 1 167 ? 14.574 -14.109 34.618 1.00 17.45 167 ILE O C 1
ATOM 1264 O O . ILE A 1 167 ? 13.903 -14.336 35.624 1.00 18.99 167 ILE O O 1
ATOM 1269 N N . VAL A 1 168 ? 15.525 -13.194 34.587 1.00 16.09 168 VAL O N 1
ATOM 1270 C CA . VAL A 1 168 ? 15.777 -12.291 35.701 1.00 17.51 168 VAL O CA 1
ATOM 1271 C C . VAL A 1 168 ? 14.602 -11.291 35.747 1.00 17.01 168 VAL O C 1
ATOM 1272 O O . VAL A 1 168 ? 13.997 -11.005 36.809 1.00 18.40 168 VAL O O 1
ATOM 1276 N N . GLU A 1 169 ? 14.317 -10.673 34.569 1.00 15.77 169 GLU O N 1
ATOM 1277 C CA . GLU A 1 169 ? 13.238 -9.694 34.469 1.00 18.10 169 GLU O CA 1
ATOM 1278 C C . GLU A 1 169 ? 12.853 -9.564 33.003 1.00 17.36 169 GLU O C 1
ATOM 1279 O O . GLU A 1 169 ? 13.641 -9.886 32.153 1.00 16.52 169 GLU O O 1
ATOM 1285 N N . GLY A 1 170 ? 11.621 -9.171 32.721 1.00 16.31 170 GLY O N 1
ATOM 1286 C CA . GLY A 1 170 ? 11.207 -8.941 31.333 1.00 16.35 170 GLY O CA 1
ATOM 1287 C C . GLY A 1 170 ? 10.059 -7.991 31.245 1.00 16.83 170 GLY O C 1
ATOM 1288 O O . GLY A 1 170 ? 9.253 -7.816 32.165 1.00 16.09 170 GLY O O 1
ATOM 1289 N N . LEU A 1 171 ? 10.021 -7.329 30.106 1.00 14.02 171 LEU O N 1
ATOM 1290 C CA . LEU A 1 171 ? 8.976 -6.376 29.811 1.00 15.96 171 LEU O CA 1
ATOM 1291 C C . LEU A 1 171 ? 8.419 -6.735 28.440 1.00 14.99 171 LEU O C 1
ATOM 1292 O O . LEU A 1 171 ? 9.137 -7.007 27.527 1.00 16.48 171 LEU O O 1
ATOM 1297 N N . MET A 1 172 ? 7.070 -6.807 28.341 1.00 13.81 172 MET O N 1
ATOM 1298 C CA . MET A 1 172 ? 6.324 -7.289 27.168 1.00 14.46 172 MET O CA 1
ATOM 1299 C C . MET A 1 172 ? 5.516 -6.146 26.568 1.00 13.46 172 MET O C 1
ATOM 1300 O O . MET A 1 172 ? 4.870 -5.340 27.248 1.00 14.56 172 MET O O 1
ATOM 1305 N N . THR A 1 173 ? 5.545 -6.098 25.262 1.00 14.12 173 THR O N 1
ATOM 1306 C CA . THR A 1 173 ? 4.520 -5.385 24.489 1.00 13.34 173 THR O CA 1
ATOM 1307 C C . THR A 1 173 ? 3.753 -6.373 23.641 1.00 13.34 173 THR O C 1
ATOM 1308 O O . THR A 1 173 ? 4.309 -7.251 23.018 1.00 15.02 173 THR O O 1
ATOM 1312 N N . THR A 1 174 ? 2.445 -6.206 23.600 1.00 11.46 174 THR O N 1
ATOM 1313 C CA . THR A 1 174 ? 1.673 -6.965 22.628 1.00 10.93 174 THR O CA 1
ATOM 1314 C C . THR A 1 174 ? 1.074 -5.974 21.602 1.00 10.59 174 THR O C 1
ATOM 1315 O O . THR A 1 174 ? 0.510 -4.952 21.978 1.00 11.63 174 THR O O 1
ATOM 1319 N N . VAL A 1 175 ? 1.287 -6.278 20.312 1.00 10.51 175 VAL O N 1
ATOM 1320 C CA . VAL A 1 175 ? 0.711 -5.522 19.196 1.00 10.75 175 VAL O CA 1
ATOM 1321 C C . VAL A 1 175 ? -0.546 -6.394 18.830 1.00 10.04 175 VAL O C 1
ATOM 1322 O O . VAL A 1 175 ? -0.443 -7.538 18.407 1.00 10.69 175 VAL O O 1
ATOM 1326 N N . HIS A 1 176 ? -1.728 -5.864 19.164 1.00 9.85 176 HIS O N 1
ATOM 1327 C CA . HIS A 1 176 ? -2.953 -6.632 19.271 1.00 11.88 176 HIS O CA 1
ATOM 1328 C C . HIS A 1 176 ? -3.990 -6.154 18.259 1.00 10.60 176 HIS O C 1
ATOM 1329 O O . HIS A 1 176 ? -4.186 -4.923 18.086 1.00 11.44 176 HIS O O 1
ATOM 1336 N N . ALA A 1 177 ? -4.697 -7.122 17.645 1.00 9.80 177 ALA O N 1
ATOM 1337 C CA . ALA A 1 177 ? -5.811 -6.870 16.735 1.00 10.86 177 ALA O CA 1
ATOM 1338 C C . ALA A 1 177 ? -6.935 -6.129 17.513 1.00 10.52 177 ALA O C 1
ATOM 1339 O O . ALA A 1 177 ? -7.040 -6.212 18.764 1.00 11.56 177 ALA O O 1
ATOM 1341 N N . ILE A 1 178 ? -7.793 -5.446 16.753 1.00 12.52 178 ILE O N 1
ATOM 1342 C CA . ILE A 1 178 ? -9.002 -4.806 17.245 1.00 13.05 178 ILE O CA 1
ATOM 1343 C C . ILE A 1 178 ? -9.888 -5.846 17.924 1.00 13.07 178 ILE O C 1
ATOM 1344 O O . ILE A 1 178 ? -9.939 -6.995 17.477 1.00 11.95 178 ILE O O 1
ATOM 1349 N N . THR A 1 179 ? -10.674 -5.420 18.909 1.00 11.81 179 THR O N 1
ATOM 1350 C CA . THR A 1 179 ? -11.680 -6.284 19.462 1.00 12.46 179 THR O CA 1
ATOM 1351 C C . THR A 1 179 ? -12.977 -5.557 19.689 1.00 12.17 179 THR O C 1
ATOM 1352 O O . THR A 1 179 ? -13.130 -4.336 19.393 1.00 11.14 179 THR O O 1
ATOM 1356 N N . ALA A 1 180 ? -13.973 -6.310 20.146 1.00 11.13 180 ALA O N 1
ATOM 1357 C CA . ALA A 1 180 ? -15.339 -5.763 20.227 1.00 12.48 180 ALA O CA 1
ATOM 1358 C C . ALA A 1 180 ? -15.492 -4.629 21.218 1.00 11.19 180 ALA O C 1
ATOM 1359 O O . ALA A 1 180 ? -16.497 -3.953 21.171 1.00 12.65 180 ALA O O 1
ATOM 1361 N N . THR A 1 181 ? -14.594 -4.475 22.189 1.00 11.83 181 THR O N 1
ATOM 1362 C CA . THR A 1 181 ? -14.704 -3.361 23.091 1.00 12.88 181 THR O CA 1
ATOM 1363 C C . THR A 1 181 ? -14.416 -1.983 22.435 1.00 12.96 181 THR O C 1
ATOM 1364 O O . THR A 1 181 ? -14.703 -0.946 23.034 1.00 13.63 181 THR O O 1
ATOM 1368 N N . GLN A 1 182 ? -13.815 -1.972 21.246 1.00 12.02 182 GLN O N 1
ATOM 1369 C CA . GLN A 1 182 ? -13.392 -0.738 20.594 1.00 10.59 182 GLN O CA 1
ATOM 1370 C C . GLN A 1 182 ? -14.539 -0.174 19.816 1.00 9.94 182 GLN O C 1
ATOM 1371 O O . GLN A 1 182 ? -15.656 -0.742 19.727 1.00 11.73 182 GLN O O 1
ATOM 1377 N N . LYS A 1 183 ? -14.322 0.987 19.219 1.00 10.00 183 LYS O N 1
ATOM 1378 C CA . LYS A 1 183 ? -15.353 1.769 18.541 1.00 11.17 183 LYS O CA 1
ATOM 1379 C C . LYS A 1 183 ? -14.955 2.034 17.103 1.00 10.86 183 LYS O C 1
ATOM 1380 O O . LYS A 1 183 ? -13.780 2.268 16.865 1.00 11.17 183 LYS O O 1
ATOM 1386 N N . THR A 1 184 ? -15.943 2.059 16.206 1.00 10.32 184 THR O N 1
ATOM 1387 C CA . THR A 1 184 ? -15.675 2.307 14.792 1.00 10.91 184 THR O CA 1
ATOM 1388 C C . THR A 1 184 ? -15.169 3.791 14.488 1.00 12.11 184 THR O C 1
ATOM 1389 O O . THR A 1 184 ? -14.320 3.985 13.624 1.00 12.26 184 THR O O 1
ATOM 1393 N N . VAL A 1 185 ? -15.715 4.756 15.221 1.00 11.46 185 VAL O N 1
ATOM 1394 C CA . VAL A 1 185 ? -15.348 6.179 15.103 1.00 12.08 185 VAL O CA 1
ATOM 1395 C C . VAL A 1 185 ? -15.238 6.658 16.548 1.00 12.10 185 VAL O C 1
ATOM 1396 O O . VAL A 1 185 ? -15.734 6.019 17.502 1.00 11.72 185 VAL O O 1
ATOM 1400 N N . ASP A 1 186 ? -14.554 7.777 16.726 1.00 10.58 186 ASP O N 1
ATOM 1401 C CA . ASP A 1 186 ? -14.344 8.359 18.054 1.00 10.50 186 ASP O CA 1
ATOM 1402 C C . ASP A 1 186 ? -15.680 8.451 18.831 1.00 11.16 186 ASP O C 1
ATOM 1403 O O . ASP A 1 186 ? -16.574 9.150 18.423 1.00 11.58 186 ASP O O 1
ATOM 1408 N N . GLY A 1 187 ? -15.754 7.777 19.975 1.00 11.82 187 GLY O N 1
ATOM 1409 C CA . GLY A 1 187 ? -17.026 7.713 20.752 1.00 13.02 187 GLY O CA 1
ATOM 1410 C C . GLY A 1 187 ? -16.740 7.345 22.186 1.00 14.15 187 GLY O C 1
ATOM 1411 O O . GLY A 1 187 ? -15.607 7.180 22.580 1.00 11.40 187 GLY O O 1
ATOM 1412 N N . PRO A 1 188 ? -17.789 7.369 23.026 1.00 15.45 188 PRO O N 1
ATOM 1413 C CA . PRO A 1 188 ? -17.605 7.230 24.443 1.00 14.58 188 PRO O CA 1
ATOM 1414 C C . PRO A 1 188 ? -17.136 5.864 24.919 1.00 15.81 188 PRO O C 1
ATOM 1415 O O . PRO A 1 188 ? -17.628 4.861 24.490 1.00 17.03 188 PRO O O 1
ATOM 1419 N N . SER A 1 189 ? -16.115 5.850 25.751 1.00 15.56 189 SER O N 1
ATOM 1420 C CA . SER A 1 189 ? -15.538 4.628 26.289 1.00 19.80 189 SER O CA 1
ATOM 1421 C C . SER A 1 189 ? -15.126 5.042 27.710 1.00 25.42 189 SER O C 1
ATOM 1422 O O . SER A 1 189 ? -13.929 5.356 27.998 1.00 32.05 189 SER O O 1
ATOM 1425 N N . GLY A 1 190 ? -16.139 5.222 28.533 1.00 27.46 190 GLY O N 1
ATOM 1426 C CA . GLY A 1 190 ? -16.014 5.844 29.829 1.00 32.56 190 GLY O CA 1
ATOM 1427 C C . GLY A 1 190 ? -14.725 5.854 30.593 1.00 26.23 190 GLY O C 1
ATOM 1428 O O . GLY A 1 190 ? -14.179 6.874 30.854 1.00 31.33 190 GLY O O 1
ATOM 1429 N N . LYS A 1 191 ? -14.285 4.696 31.008 1.00 25.92 191 LYS O N 1
ATOM 1430 C CA . LYS A 1 191 ? -13.124 4.580 31.848 1.00 32.54 191 LYS O CA 1
ATOM 1431 C C . LYS A 1 191 ? -11.836 4.795 30.985 1.00 30.96 191 LYS O C 1
ATOM 1432 O O . LYS A 1 191 ? -10.851 5.507 31.348 1.00 33.59 191 LYS O O 1
ATOM 1438 N N . LEU A 1 192 ? -11.915 4.251 29.779 1.00 21.08 192 LEU O N 1
ATOM 1439 C CA . LEU A 1 192 ? -10.726 3.909 29.006 1.00 18.06 192 LEU O CA 1
ATOM 1440 C C . LEU A 1 192 ? -10.731 4.787 27.768 1.00 14.60 192 LEU O C 1
ATOM 1441 O O . LEU A 1 192 ? -11.180 4.317 26.735 1.00 15.20 192 LEU O O 1
ATOM 1446 N N . TRP A 1 193 ? -10.378 6.053 27.931 1.00 14.25 193 TRP O N 1
ATOM 1447 C CA . TRP A 1 193 ? -10.599 7.074 26.927 1.00 12.81 193 TRP O CA 1
ATOM 1448 C C . TRP A 1 193 ? -9.940 6.699 25.576 1.00 12.15 193 TRP O C 1
ATOM 1449 O O . TRP A 1 193 ? -10.535 6.937 24.513 1.00 12.80 193 TRP O O 1
ATOM 1460 N N . ARG A 1 194 ? -8.735 6.141 25.625 1.00 11.52 194 ARG O N 1
ATOM 1461 C CA . ARG A 1 194 ? -8.000 5.796 24.411 1.00 10.46 194 ARG O CA 1
ATOM 1462 C C . ARG A 1 194 ? -8.729 4.743 23.581 1.00 10.17 194 ARG O C 1
ATOM 1463 O O . ARG A 1 194 ? -8.600 4.702 22.357 1.00 10.78 194 ARG O O 1
ATOM 1471 N N . ASP A 1 195 ? -9.493 3.894 24.258 1.00 10.84 195 ASP O N 1
ATOM 1472 C CA . ASP A 1 195 ? -10.241 2.807 23.596 1.00 12.32 195 ASP O CA 1
ATOM 1473 C C . ASP A 1 195 ? -11.464 3.242 22.871 1.00 12.17 195 ASP O C 1
ATOM 1474 O O . ASP A 1 195 ? -12.038 2.423 22.182 1.00 13.72 195 ASP O O 1
ATOM 1479 N N . GLY A 1 196 ? -11.936 4.495 23.096 1.00 12.19 196 GLY O N 1
ATOM 14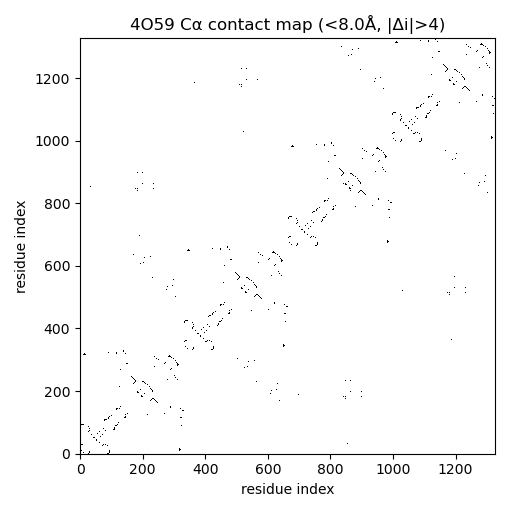80 C CA . GLY A 1 196 ? -13.053 5.016 22.354 1.00 10.61 196 GLY O CA 1
ATOM 1481 C C . GLY A 1 196 ? -12.660 5.631 21.038 1.00 10.59 196 GLY O C 1
ATOM 1482 O O . GLY A 1 196 ? -13.516 5.921 20.263 1.00 10.19 196 GLY O O 1
ATOM 1483 N N . ARG A 1 197 ? -11.394 5.800 20.750 1.00 10.02 197 ARG O N 1
ATOM 1484 C CA . ARG A 1 197 ? -10.969 6.505 19.551 1.00 9.21 197 ARG O CA 1
ATOM 1485 C C . ARG A 1 197 ? -11.037 5.537 18.355 1.00 9.93 197 ARG O C 1
ATOM 1486 O O . ARG A 1 197 ? -10.887 4.287 18.545 1.00 10.47 197 ARG O O 1
ATOM 1494 N N . GLY A 1 198 ? -11.297 6.062 17.171 1.00 9.67 198 GLY O N 1
ATOM 1495 C CA . GLY A 1 198 ? -11.661 5.249 16.021 1.00 9.90 198 GLY O CA 1
ATOM 1496 C C . GLY A 1 198 ? -10.673 4.120 15.800 1.00 10.60 198 GLY O C 1
ATOM 1497 O O . GLY A 1 198 ? -9.488 4.353 15.636 1.00 10.25 198 GLY O O 1
ATOM 1498 N N . ALA A 1 199 ? -11.137 2.898 15.802 1.00 10.34 199 ALA O N 1
ATOM 1499 C CA . ALA A 1 199 ? -10.223 1.741 15.895 1.00 10.47 199 ALA O CA 1
ATOM 1500 C C . ALA A 1 199 ? -9.403 1.533 14.647 1.00 13.14 199 ALA O C 1
ATOM 1501 O O . ALA A 1 199 ? -8.213 1.226 14.709 1.00 15.62 199 ALA O O 1
ATOM 1503 N N . ALA A 1 200 ? -10.044 1.718 13.508 1.00 12.33 200 ALA O N 1
ATOM 1504 C CA . ALA A 1 200 ? -9.351 1.458 12.212 1.00 14.85 200 ALA O CA 1
ATOM 1505 C C . ALA A 1 200 ? -8.433 2.603 11.825 1.00 12.41 200 ALA O C 1
ATOM 1506 O O . ALA A 1 200 ? -7.570 2.461 10.940 1.00 13.51 200 ALA O O 1
ATOM 1508 N N . GLN A 1 201 ? -8.538 3.701 12.514 1.00 11.06 201 GLN O N 1
ATOM 1509 C CA . GLN A 1 201 ? -7.692 4.893 12.213 1.00 10.42 201 GLN O CA 1
ATOM 1510 C C . GLN A 1 201 ? -6.389 4.990 13.004 1.00 10.59 201 GLN O C 1
ATOM 1511 O O . GLN A 1 201 ? -5.536 5.782 12.639 1.00 12.25 201 GLN O O 1
ATOM 1517 N N . ASN A 1 202 ? -6.270 4.243 14.126 1.00 9.45 202 ASN O N 1
ATOM 1518 C CA . ASN A 1 202 ? -5.315 4.530 15.170 1.00 9.78 202 ASN O CA 1
ATOM 1519 C C . ASN A 1 202 ? -4.558 3.300 15.645 1.00 9.65 202 ASN O C 1
ATOM 1520 O O . ASN A 1 202 ? -5.086 2.194 15.712 1.00 11.18 202 ASN O O 1
ATOM 1525 N N . ILE A 1 203 ? -3.299 3.600 15.991 1.00 9.52 203 ILE O N 1
ATOM 1526 C CA . ILE A 1 203 ? -2.537 2.813 16.970 1.00 9.41 203 ILE O CA 1
ATOM 1527 C C . ILE A 1 203 ? -2.936 3.367 18.341 1.00 8.58 203 ILE O C 1
ATOM 1528 O O . ILE A 1 203 ? -2.827 4.580 18.591 1.00 9.75 203 ILE O O 1
ATOM 1533 N N . ILE A 1 204 ? -3.403 2.476 19.221 1.00 9.11 204 ILE O N 1
ATOM 1534 C CA . ILE A 1 204 ? -4.015 2.852 20.535 1.00 9.65 204 ILE O CA 1
ATOM 1535 C C . ILE A 1 204 ? -3.250 2.106 21.654 1.00 9.70 204 ILE O C 1
ATOM 1536 O O . ILE A 1 204 ? -3.403 0.909 21.805 1.00 10.58 204 ILE O O 1
ATOM 1541 N N . PRO A 1 205 ? -2.519 2.851 22.490 1.00 9.86 205 PRO O N 1
ATOM 1542 C CA . PRO A 1 205 ? -1.871 2.154 23.636 1.00 10.69 205 PRO O CA 1
ATOM 1543 C C . PRO A 1 205 ? -2.921 1.768 24.672 1.00 11.95 205 PRO O C 1
ATOM 1544 O O . PRO A 1 205 ? -3.959 2.452 24.826 1.00 12.42 205 PRO O O 1
ATOM 1548 N N . ALA A 1 206 ? -2.644 0.645 25.344 1.00 10.86 206 ALA O N 1
ATOM 1549 C CA . ALA A 1 206 ? -3.619 0.108 26.286 1.00 11.25 206 ALA O CA 1
ATOM 1550 C C . ALA A 1 206 ? -2.885 -0.566 27.404 1.00 13.96 206 ALA O C 1
ATOM 1551 O O . ALA A 1 206 ? -1.830 -1.114 27.200 1.00 15.13 206 ALA O O 1
ATOM 1553 N N . SER A 1 207 ? -3.471 -0.567 28.575 1.00 15.18 207 SER O N 1
ATOM 1554 C CA . SER A 1 207 ? -2.887 -1.286 29.642 1.00 16.15 207 SER O CA 1
ATOM 1555 C C . SER A 1 207 ? -3.340 -2.774 29.562 1.00 15.19 207 SER O C 1
ATOM 1556 O O . SER A 1 207 ? -4.395 -3.123 28.940 1.00 16.51 207 SER O O 1
ATOM 1559 N N . THR A 1 208 ? -2.480 -3.675 30.045 1.00 17.04 208 THR O N 1
ATOM 1560 C CA . THR A 1 208 ? -2.793 -5.082 30.132 1.00 16.12 208 THR O CA 1
ATOM 1561 C C . THR A 1 208 ? -2.076 -5.703 31.349 1.00 15.33 208 THR O C 1
ATOM 1562 O O . THR A 1 208 ? -0.921 -5.442 31.616 1.00 15.89 208 THR O O 1
ATOM 1566 N N . GLY A 1 209 ? -2.800 -6.526 32.071 1.00 16.03 209 GLY O N 1
ATOM 1567 C CA . GLY A 1 209 ? -2.202 -7.315 33.133 1.00 14.41 209 GLY O CA 1
ATOM 1568 C C . GLY A 1 209 ? -1.633 -8.625 32.680 1.00 15.03 209 GLY O C 1
ATOM 1569 O O . GLY A 1 209 ? -1.181 -9.400 33.525 1.00 14.68 209 GLY O O 1
ATOM 1570 N N . ALA A 1 210 ? -1.628 -8.926 31.374 1.00 14.04 210 ALA O N 1
ATOM 1571 C CA . ALA A 1 210 ? -1.303 -10.267 30.914 1.00 16.71 210 ALA O CA 1
ATOM 1572 C C . ALA A 1 210 ? 0.109 -10.785 31.280 1.00 16.05 210 ALA O C 1
ATOM 1573 O O . ALA A 1 210 ? 0.337 -11.994 31.499 1.00 18.26 210 ALA O O 1
ATOM 1575 N N . ALA A 1 211 ? 1.091 -9.893 31.325 1.00 14.71 211 ALA O N 1
ATOM 1576 C CA . ALA A 1 211 ? 2.463 -10.243 31.685 1.00 15.54 211 ALA O CA 1
ATOM 1577 C C . ALA A 1 211 ? 2.642 -10.454 33.191 1.00 18.38 211 ALA O C 1
ATOM 1578 O O . ALA A 1 211 ? 3.288 -11.426 33.650 1.00 16.39 211 ALA O O 1
ATOM 1580 N N . LYS A 1 212 ? 2.039 -9.569 33.959 1.00 16.86 212 LYS O N 1
ATOM 1581 C CA . LYS A 1 212 ? 2.008 -9.757 35.401 1.00 19.22 212 LYS O CA 1
ATOM 1582 C C . LYS A 1 212 ? 1.344 -11.101 35.756 1.00 18.15 212 LYS O C 1
ATOM 1583 O O . LYS A 1 212 ? 1.825 -11.855 36.654 1.00 18.43 212 LYS O O 1
ATOM 1589 N N . ALA A 1 213 ? 0.310 -11.459 35.026 1.00 16.48 213 ALA O N 1
ATOM 1590 C CA . ALA A 1 213 ? -0.495 -12.681 35.244 1.00 16.82 213 ALA O CA 1
ATOM 1591 C C . ALA A 1 213 ? 0.271 -13.971 34.939 1.00 17.37 213 ALA O C 1
ATOM 1592 O O . ALA A 1 213 ? -0.055 -15.066 35.446 1.00 17.17 213 ALA O O 1
ATOM 1594 N N . VAL A 1 214 ? 1.329 -13.893 34.172 1.00 16.47 214 VAL O N 1
ATOM 1595 C CA . VAL A 1 214 ? 2.210 -15.046 33.945 1.00 18.63 214 VAL O CA 1
ATOM 1596 C C . VAL A 1 214 ? 2.772 -15.496 35.310 1.00 19.07 214 VAL O C 1
ATOM 1597 O O . VAL A 1 214 ? 2.968 -16.686 35.536 1.00 19.61 214 VAL O O 1
ATOM 1601 N N . GLY A 1 215 ? 3.004 -14.579 36.238 1.00 21.08 215 GLY O N 1
ATOM 1602 C CA . GLY A 1 215 ? 3.433 -15.006 37.602 1.00 21.85 215 GLY O CA 1
ATOM 1603 C C . GLY A 1 215 ? 2.422 -15.790 38.448 1.00 23.92 215 GLY O C 1
ATOM 1604 O O . GLY A 1 215 ? 2.801 -16.420 39.461 1.00 25.22 215 GLY O O 1
ATOM 1605 N N . LYS A 1 216 ? 1.161 -15.809 38.037 1.00 19.30 216 LYS O N 1
ATOM 1606 C CA . LYS A 1 216 ? 0.156 -16.678 38.671 1.00 22.89 216 LYS O CA 1
ATOM 1607 C C . LYS A 1 216 ? 0.323 -18.123 38.179 1.00 23.38 216 LYS O C 1
ATOM 1608 O O . LYS A 1 216 ? 0.189 -19.102 38.925 1.00 25.39 216 LYS O O 1
ATOM 1614 N N . VAL A 1 217 ? 0.544 -18.247 36.886 1.00 18.10 217 VAL O N 1
ATOM 1615 C CA . VAL A 1 217 ? 0.657 -19.551 36.252 1.00 19.39 217 VAL O CA 1
ATOM 1616 C C . VAL A 1 217 ? 2.034 -20.144 36.325 1.00 17.93 217 VAL O C 1
ATOM 1617 O O . VAL A 1 217 ? 2.207 -21.375 36.275 1.00 20.77 217 VAL O O 1
ATOM 1621 N N . ILE A 1 218 ? 3.039 -19.274 36.439 1.00 16.33 218 ILE O N 1
ATOM 1622 C CA . ILE A 1 218 ? 4.443 -19.675 36.706 1.00 14.92 218 ILE O CA 1
ATOM 1623 C C . ILE A 1 218 ? 4.948 -18.917 37.944 1.00 17.40 218 ILE O C 1
ATOM 1624 O O . ILE A 1 218 ? 5.507 -17.793 37.910 1.00 16.31 218 ILE O O 1
ATOM 1629 N N . PRO A 1 219 ? 4.783 -19.552 39.103 1.00 18.96 219 PRO O N 1
ATOM 1630 C CA . PRO A 1 219 ? 5.047 -18.709 40.269 1.00 18.58 219 PRO O CA 1
ATOM 1631 C C . PRO A 1 219 ? 6.483 -18.206 40.458 1.00 15.74 219 PRO O C 1
ATOM 1632 O O . PRO A 1 219 ? 6.632 -17.131 41.107 1.00 18.28 219 PRO O O 1
ATOM 1636 N N . GLU A 1 220 ? 7.487 -18.883 39.891 1.00 18.62 220 GLU O N 1
ATOM 1637 C CA . GLU A 1 220 ? 8.861 -18.414 39.952 1.00 20.90 220 GLU O CA 1
ATOM 1638 C C . GLU A 1 220 ? 9.024 -17.072 39.218 1.00 20.04 220 GLU O C 1
ATOM 1639 O O . GLU A 1 220 ? 9.991 -16.322 39.479 1.00 20.09 220 GLU O O 1
ATOM 1645 N N . LEU A 1 221 ? 8.097 -16.758 38.304 1.00 17.87 221 LEU O N 1
ATOM 1646 C CA . LEU A 1 221 ? 8.152 -15.470 37.614 1.00 16.30 221 LEU O CA 1
ATOM 1647 C C . LEU A 1 221 ? 7.275 -14.377 38.252 1.00 18.30 221 LEU O C 1
ATOM 1648 O O . LEU A 1 221 ? 7.089 -13.293 37.694 1.00 17.26 221 LEU O O 1
ATOM 1653 N N . ASN A 1 222 ? 6.701 -14.607 39.437 1.00 18.10 222 ASN O N 1
ATOM 1654 C CA . ASN A 1 222 ? 5.935 -13.587 40.087 1.00 20.75 222 ASN O CA 1
ATOM 1655 C C . ASN A 1 222 ? 6.814 -12.356 40.375 1.00 19.97 222 ASN O C 1
ATOM 1656 O O . ASN A 1 222 ? 7.938 -12.519 40.847 1.00 19.83 222 ASN O O 1
ATOM 1661 N N . GLY A 1 223 ? 6.344 -11.156 39.986 1.00 18.13 223 GLY O N 1
ATOM 1662 C CA . GLY A 1 223 ? 7.047 -9.923 40.132 1.00 18.79 223 GLY O CA 1
ATOM 1663 C C . GLY A 1 223 ? 8.166 -9.629 39.141 1.00 17.59 223 GLY O C 1
ATOM 1664 O O . GLY A 1 223 ? 8.805 -8.577 39.265 1.00 20.27 223 GLY O O 1
ATOM 1665 N N . LYS A 1 224 ? 8.365 -10.525 38.171 1.00 18.39 224 LYS O N 1
ATOM 1666 C CA . LYS A 1 224 ? 9.487 -10.473 37.208 1.00 18.17 224 LYS O CA 1
ATOM 1667 C C . LYS A 1 224 ? 9.083 -10.002 35.793 1.00 16.71 224 LYS O C 1
ATOM 1668 O O . LYS A 1 224 ? 9.959 -9.714 35.002 1.00 18.06 224 LYS O O 1
ATOM 1674 N N . LEU A 1 225 ? 7.769 -9.852 35.521 1.00 16.06 225 LEU O N 1
ATOM 1675 C CA . LEU A 1 225 ? 7.290 -9.460 34.179 1.00 15.73 225 LEU O CA 1
ATOM 1676 C C . LEU A 1 225 ? 6.184 -8.458 34.322 1.00 16.52 225 LEU O C 1
ATOM 1677 O O . LEU A 1 225 ? 5.275 -8.591 35.190 1.00 15.84 225 LEU O O 1
ATOM 1682 N N . THR A 1 226 ? 6.211 -7.446 33.424 1.00 14.38 226 THR O N 1
ATOM 1683 C CA . THR A 1 226 ? 5.017 -6.658 33.180 1.00 14.60 226 THR O CA 1
ATOM 1684 C C . THR A 1 226 ? 5.026 -6.179 31.718 1.00 14.00 226 THR O C 1
ATOM 1685 O O . THR A 1 226 ? 5.909 -6.554 30.980 1.00 13.10 226 THR O O 1
ATOM 1689 N N . GLY A 1 227 ? 4.062 -5.372 31.324 1.00 12.39 227 GLY O N 1
ATOM 1690 C CA . GLY A 1 227 ? 3.968 -4.919 29.916 1.00 13.99 227 GLY O CA 1
ATOM 1691 C C . GLY A 1 227 ? 2.785 -4.092 29.644 1.00 14.65 227 GLY O C 1
ATOM 1692 O O . GLY A 1 227 ? 2.116 -3.623 30.560 1.00 13.77 227 GLY O O 1
ATOM 1693 N N . MET A 1 228 ? 2.550 -3.902 28.358 1.00 12.37 228 MET O N 1
ATOM 1694 C CA . MET A 1 228 ? 1.472 -3.045 27.862 1.00 12.76 228 MET O CA 1
ATOM 1695 C C . MET A 1 228 ? 1.155 -3.528 26.468 1.00 13.32 228 MET O C 1
ATOM 1696 O O . MET A 1 228 ? 1.787 -4.446 25.903 1.00 13.82 228 MET O O 1
ATOM 1701 N N . ALA A 1 229 ? 0.151 -2.891 25.899 1.00 11.70 229 ALA O N 1
ATOM 1702 C CA . ALA A 1 229 ? -0.339 -3.243 24.582 1.00 10.55 229 ALA O CA 1
ATOM 1703 C C . ALA A 1 229 ? -0.474 -2.016 23.666 1.00 11.51 229 ALA O C 1
ATOM 1704 O O . ALA A 1 229 ? -0.678 -0.892 24.127 1.00 11.86 229 ALA O O 1
ATOM 1706 N N . PHE A 1 230 ? -0.482 -2.286 22.363 1.00 10.50 230 PHE O N 1
ATOM 1707 C CA . PHE A 1 230 ? -0.989 -1.329 21.372 1.00 10.90 230 PHE O CA 1
ATOM 1708 C C . PHE A 1 230 ? -2.055 -2.056 20.550 1.00 12.63 230 PHE O C 1
ATOM 1709 O O . PHE A 1 230 ? -1.769 -3.162 19.993 1.00 13.59 230 PHE O O 1
ATOM 1717 N N . ARG A 1 231 ? -3.247 -1.476 20.386 1.00 10.42 231 ARG O N 1
ATOM 1718 C CA . ARG A 1 231 ? -4.246 -2.017 19.552 1.00 10.53 231 ARG O CA 1
ATOM 1719 C C . ARG A 1 231 ? -4.028 -1.371 18.156 1.00 11.17 231 ARG O C 1
ATOM 1720 O O . ARG A 1 231 ? -3.830 -0.178 18.024 1.00 12.68 231 ARG O O 1
ATOM 1728 N N . VAL A 1 232 ? -4.018 -2.220 17.132 1.00 10.67 232 VAL O N 1
ATOM 1729 C CA . VAL A 1 232 ? -3.756 -1.732 15.775 1.00 10.81 232 VAL O CA 1
ATOM 1730 C C . VAL A 1 232 ? -4.806 -2.223 14.784 1.00 10.78 232 VAL O C 1
ATOM 1731 O O . VAL A 1 232 ? -5.561 -3.159 15.131 1.00 12.16 232 VAL O O 1
ATOM 1735 N N . PRO A 1 233 ? -4.911 -1.577 13.566 1.00 11.52 233 PRO O N 1
ATOM 1736 C CA . PRO A 1 233 ? -6.034 -1.849 12.712 1.00 12.81 233 PRO O CA 1
ATOM 1737 C C . PRO A 1 233 ? -6.015 -3.141 11.871 1.00 14.05 233 PRO O C 1
ATOM 1738 O O . PRO A 1 233 ? -6.021 -3.093 10.635 1.00 17.91 233 PRO O O 1
ATOM 1742 N N . THR A 1 234 ? -6.009 -4.257 12.563 1.00 12.57 234 THR O N 1
ATOM 1743 C CA . THR A 1 234 ? -6.215 -5.561 11.966 1.00 12.92 234 THR O CA 1
ATOM 1744 C C . THR A 1 234 ? -7.364 -6.228 12.725 1.00 13.08 234 THR O C 1
ATOM 1745 O O . THR A 1 234 ? -7.587 -5.922 13.867 1.00 12.83 234 THR O O 1
ATOM 1749 N N . PRO A 1 235 ? -8.120 -7.099 12.065 1.00 13.13 235 PRO O N 1
ATOM 1750 C CA . PRO A 1 235 ? -9.337 -7.666 12.682 1.00 12.66 235 PRO O CA 1
ATOM 1751 C C . PRO A 1 235 ? -9.111 -8.850 13.585 1.00 12.17 235 PRO O C 1
ATOM 1752 O O . PRO A 1 235 ? -10.007 -9.187 14.367 1.00 13.17 235 PRO O O 1
ATOM 1756 N N . ASN A 1 236 ? -7.967 -9.510 13.474 1.00 10.12 236 ASN O N 1
ATOM 1757 C CA . ASN A 1 236 ? -7.603 -10.681 14.303 1.00 10.26 236 ASN O CA 1
ATOM 1758 C C . ASN A 1 236 ? -6.136 -10.982 14.072 1.00 10.07 236 ASN O C 1
ATOM 1759 O O . ASN A 1 236 ? -5.588 -10.590 13.024 1.00 10.43 236 ASN O O 1
ATOM 1764 N N . VAL A 1 237 ? -5.554 -11.722 15.010 1.00 9.52 237 VAL O N 1
ATOM 1765 C CA . VAL A 1 237 ? -4.145 -12.078 15.105 1.00 9.28 237 VAL O CA 1
ATOM 1766 C C . VAL A 1 237 ? -3.310 -10.975 15.743 1.00 9.73 237 VAL O C 1
ATOM 1767 O O . VAL A 1 237 ? -3.363 -9.844 15.364 1.00 10.76 237 VAL O O 1
ATOM 1771 N N . SER A 1 238 ? -2.535 -11.376 16.730 1.00 9.18 238 SER O N 1
ATOM 1772 C CA . SER A 1 238 ? -1.739 -10.485 17.559 1.00 9.37 238 SER O CA 1
ATOM 1773 C C . SER A 1 238 ? -0.306 -11.076 17.708 1.00 9.56 238 SER O C 1
ATOM 1774 O O . SER A 1 238 ? -0.022 -12.239 17.377 1.00 10.11 238 SER O O 1
ATOM 1777 N N . VAL A 1 239 ? 0.536 -10.267 18.304 1.00 9.29 239 VAL O N 1
ATOM 1778 C CA . VAL A 1 239 ? 1.964 -10.655 18.471 1.00 10.28 239 VAL O CA 1
ATOM 1779 C C . VAL A 1 239 ? 2.495 -10.128 19.821 1.00 11.28 239 VAL O C 1
ATOM 1780 O O . VAL A 1 239 ? 2.189 -9.016 20.268 1.00 13.76 239 VAL O O 1
ATOM 1784 N N . VAL A 1 240 ? 3.265 -10.989 20.493 1.00 11.13 240 VAL O N 1
ATOM 1785 C CA . VAL A 1 240 ? 3.973 -10.610 21.716 1.00 12.80 240 VAL O CA 1
ATOM 1786 C C . VAL A 1 240 ? 5.436 -10.380 21.379 1.00 13.00 240 VAL O C 1
ATOM 1787 O O . VAL A 1 240 ? 6.046 -11.135 20.598 1.00 12.88 240 VAL O O 1
ATOM 1791 N N . ASP A 1 241 ? 5.982 -9.325 21.982 1.00 13.16 241 ASP O N 1
ATOM 1792 C CA . ASP A 1 241 ? 7.388 -8.960 21.871 1.00 14.44 241 ASP O CA 1
ATOM 1793 C C . ASP A 1 241 ? 7.981 -8.813 23.272 1.00 15.07 241 ASP O C 1
ATOM 1794 O O . ASP A 1 241 ? 7.860 -7.768 23.912 1.00 15.35 241 ASP O O 1
ATOM 1799 N N . LEU A 1 242 ? 8.614 -9.884 23.734 1.00 14.28 242 LEU O N 1
ATOM 1800 C CA . LEU A 1 242 ? 9.167 -10.002 25.103 1.00 16.13 242 LEU O CA 1
ATOM 1801 C C . LEU A 1 242 ? 10.629 -9.608 25.160 1.00 15.36 242 LEU O C 1
ATOM 1802 O O . LEU A 1 242 ? 11.484 -10.253 24.541 1.00 18.62 242 LEU O O 1
ATOM 1807 N N . THR A 1 243 ? 10.919 -8.572 25.902 1.00 16.74 243 THR O N 1
ATOM 1808 C CA . THR A 1 243 ? 12.306 -8.161 26.121 1.00 16.15 243 THR O CA 1
ATOM 1809 C C . THR A 1 243 ? 12.739 -8.648 27.490 1.00 17.28 243 THR O C 1
ATOM 1810 O O . THR A 1 243 ? 12.186 -8.197 28.529 1.00 15.39 243 THR O O 1
ATOM 1814 N N . CYS A 1 244 ? 13.747 -9.513 27.534 1.00 16.87 244 CYS O N 1
ATOM 1815 C CA . CYS A 1 244 ? 14.104 -10.098 28.805 1.00 16.64 244 CYS O CA 1
ATOM 1816 C C . CYS A 1 244 ? 15.593 -10.152 29.012 1.00 15.78 244 CYS O C 1
ATOM 1817 O O . CYS A 1 244 ? 16.391 -10.293 28.090 1.00 13.87 244 CYS O O 1
ATOM 1820 N N . ARG A 1 245 ? 15.925 -10.142 30.278 1.00 14.97 245 ARG O N 1
ATOM 1821 C CA . ARG A 1 245 ? 17.296 -10.401 30.707 1.00 15.63 245 ARG O CA 1
ATOM 1822 C C . ARG A 1 245 ? 17.342 -11.825 31.295 1.00 15.57 245 ARG O C 1
ATOM 1823 O O . ARG A 1 245 ? 16.469 -12.262 32.112 1.00 16.14 245 ARG O O 1
ATOM 1831 N N . LEU A 1 246 ? 18.360 -12.542 30.847 1.00 16.71 246 LEU O N 1
ATOM 1832 C CA . LEU A 1 246 ? 18.541 -13.955 31.176 1.00 17.06 246 LEU O CA 1
ATOM 1833 C C . LEU A 1 246 ? 19.595 -14.113 32.251 1.00 18.38 246 LEU O C 1
ATOM 1834 O O . LEU A 1 246 ? 20.560 -13.359 32.316 1.00 20.78 246 LEU O O 1
ATOM 1839 N N . GLU A 1 247 ? 19.395 -15.122 33.084 1.00 18.10 247 GLU O N 1
ATOM 1840 C CA . GLU A 1 247 ? 20.372 -15.428 34.151 1.00 20.88 247 GLU O CA 1
ATOM 1841 C C . GLU A 1 247 ? 21.637 -16.118 33.540 1.00 22.42 247 GLU O C 1
ATOM 1842 O O . GLU A 1 247 ? 22.756 -15.641 33.719 1.00 25.31 247 GLU O O 1
ATOM 1848 N N . LYS A 1 248 ? 21.424 -17.172 32.768 1.00 23.30 248 LYS O N 1
ATOM 1849 C CA . LYS A 1 248 ? 22.507 -17.890 32.110 1.00 23.61 248 LYS O CA 1
ATOM 1850 C C . LYS A 1 248 ? 22.612 -17.356 30.679 1.00 25.79 248 LYS O C 1
ATOM 1851 O O . LYS A 1 248 ? 21.610 -17.000 30.067 1.00 22.41 248 LYS O O 1
ATOM 1857 N N . PRO A 1 249 ? 23.827 -17.327 30.119 1.00 24.12 249 PRO O N 1
ATOM 1858 C CA . PRO A 1 249 ? 24.020 -16.752 28.778 1.00 23.17 249 PRO O CA 1
ATOM 1859 C C . PRO A 1 249 ? 23.361 -17.655 27.771 1.00 23.84 249 PRO O C 1
ATOM 1860 O O . PRO A 1 249 ? 23.325 -18.870 27.959 1.00 25.05 249 PRO O O 1
ATOM 1864 N N . ALA A 1 250 ? 22.788 -17.085 26.721 1.00 24.81 250 ALA O N 1
ATOM 1865 C CA . ALA A 1 250 ? 22.139 -17.893 25.728 1.00 24.34 250 ALA O CA 1
ATOM 1866 C C . ALA A 1 250 ? 22.319 -17.243 24.373 1.00 23.58 250 ALA O C 1
ATOM 1867 O O . ALA A 1 250 ? 21.762 -16.187 24.127 1.00 23.21 250 ALA O O 1
ATOM 1869 N N . LYS A 1 251 ? 23.128 -17.856 23.509 1.00 23.70 251 LYS O N 1
ATOM 1870 C CA . LYS A 1 251 ? 23.209 -17.383 22.125 1.00 23.33 251 LYS O CA 1
ATOM 1871 C C . LYS A 1 251 ? 21.856 -17.577 21.463 1.00 19.55 251 LYS O C 1
ATOM 1872 O O . LYS A 1 251 ? 21.099 -18.446 21.838 1.00 21.34 251 LYS O O 1
ATOM 1878 N N . TYR A 1 252 ? 21.556 -16.728 20.485 1.00 19.75 252 TYR O N 1
ATOM 1879 C CA . TYR A 1 252 ? 20.204 -16.752 19.895 1.00 20.03 252 TYR O CA 1
ATOM 1880 C C . TYR A 1 252 ? 19.968 -18.077 19.239 1.00 19.39 252 TYR O C 1
ATOM 1881 O O . TYR A 1 252 ? 18.873 -18.598 19.265 1.00 17.48 252 TYR O O 1
ATOM 1890 N N . ASP A 1 253 ? 21.005 -18.702 18.682 1.00 20.59 253 ASP O N 1
ATOM 1891 C CA . ASP A 1 253 ? 20.793 -19.996 18.128 1.00 21.68 253 ASP O CA 1
ATOM 1892 C C . ASP A 1 253 ? 20.417 -21.088 19.174 1.00 18.62 253 ASP O C 1
ATOM 1893 O O . ASP A 1 253 ? 19.735 -22.003 18.832 1.00 19.20 253 ASP O O 1
ATOM 1898 N N . GLU A 1 254 ? 20.903 -20.989 20.415 1.00 20.04 254 GLU O N 1
ATOM 1899 C CA . GLU A 1 254 ? 20.573 -21.927 21.494 1.00 21.08 254 GLU O CA 1
ATOM 1900 C C . GLU A 1 254 ? 19.128 -21.666 21.955 1.00 19.35 254 GLU O C 1
ATOM 1901 O O . GLU A 1 254 ? 18.409 -22.570 22.266 1.00 18.46 254 GLU O O 1
ATOM 1907 N N . ILE A 1 255 ? 18.710 -20.394 21.918 1.00 17.63 255 ILE O N 1
ATOM 1908 C CA . ILE A 1 255 ? 17.310 -20.080 22.233 1.00 18.10 255 ILE O CA 1
ATOM 1909 C C . ILE A 1 255 ? 16.427 -20.757 21.202 1.00 17.02 255 ILE O C 1
ATOM 1910 O O . ILE A 1 255 ? 15.425 -21.435 21.542 1.00 16.34 255 ILE O O 1
ATOM 1915 N N . LYS A 1 256 ? 16.789 -20.603 19.923 1.00 16.92 256 LYS O N 1
ATOM 1916 C CA . LYS A 1 256 ? 16.059 -21.266 18.865 1.00 18.36 256 LYS O CA 1
ATOM 1917 C C . LYS A 1 256 ? 15.951 -22.795 19.049 1.00 18.21 256 LYS O C 1
ATOM 1918 O O . LYS A 1 256 ? 14.891 -23.371 18.883 1.00 16.31 256 LYS O O 1
ATOM 1924 N N . LYS A 1 257 ? 17.072 -23.439 19.375 1.00 18.20 257 LYS O N 1
ATOM 1925 C CA . LYS A 1 257 ? 17.116 -24.880 19.576 1.00 21.64 257 LYS O CA 1
ATOM 1926 C C . LYS A 1 257 ? 16.148 -25.321 20.708 1.00 17.81 257 LYS O C 1
ATOM 1927 O O . LYS A 1 257 ? 15.378 -26.217 20.527 1.00 18.19 257 LYS O O 1
ATOM 1933 N N . VAL A 1 258 ? 16.150 -24.615 21.810 1.00 18.38 258 VAL O N 1
ATOM 1934 C CA . VAL A 1 258 ? 15.364 -25.015 22.969 1.00 19.37 258 VAL O CA 1
ATOM 1935 C C . VAL A 1 258 ? 13.861 -24.822 22.695 1.00 17.83 258 VAL O C 1
ATOM 1936 O O . VAL A 1 258 ? 13.009 -25.667 23.004 1.00 16.79 258 VAL O O 1
ATOM 1940 N N . VAL A 1 259 ? 13.536 -23.699 22.045 1.00 15.83 259 VAL O N 1
ATOM 1941 C CA . VAL A 1 259 ? 12.103 -23.479 21.696 1.00 16.14 259 VAL O CA 1
ATOM 1942 C C . VAL A 1 259 ? 11.586 -24.490 20.681 1.00 14.79 259 VAL O C 1
ATOM 1943 O O . VAL A 1 259 ? 10.464 -25.022 20.808 1.00 15.15 259 VAL O O 1
ATOM 1947 N N . LYS A 1 260 ? 12.384 -24.780 19.650 1.00 14.40 260 LYS O N 1
ATOM 1948 C CA . LYS A 1 260 ? 12.046 -25.779 18.705 1.00 14.99 260 LYS O CA 1
ATOM 1949 C C . LYS A 1 260 ? 11.868 -27.158 19.351 1.00 14.97 260 LYS O C 1
ATOM 1950 O O . LYS A 1 260 ? 10.897 -27.805 19.069 1.00 16.91 260 LYS O O 1
ATOM 1956 N N . GLN A 1 261 ? 12.749 -27.542 20.242 1.00 18.11 261 GLN O N 1
ATOM 1957 C CA . GLN A 1 261 ? 12.602 -28.832 20.948 1.00 18.29 261 GLN O CA 1
ATOM 1958 C C . GLN A 1 261 ? 11.272 -28.852 21.761 1.00 17.43 261 GLN O C 1
ATOM 1959 O O . GLN A 1 261 ? 10.517 -29.845 21.746 1.00 18.31 261 GLN O O 1
ATOM 1965 N N . ALA A 1 262 ? 10.971 -27.736 22.447 1.00 18.05 262 ALA O N 1
ATOM 1966 C CA . ALA A 1 262 ? 9.742 -27.688 23.200 1.00 17.07 262 ALA O CA 1
ATOM 1967 C C . ALA A 1 262 ? 8.501 -27.803 22.347 1.00 17.98 262 ALA O C 1
ATOM 1968 O O . ALA A 1 262 ? 7.550 -28.477 22.706 1.00 17.47 262 ALA O O 1
ATOM 1970 N N . SER A 1 263 ? 8.504 -27.126 21.193 1.00 15.99 263 SER O N 1
ATOM 1971 C CA . SER A 1 263 ? 7.410 -27.206 20.227 1.00 16.64 263 SER O CA 1
ATOM 1972 C C . SER A 1 263 ? 7.151 -28.558 19.668 1.00 18.64 263 SER O C 1
ATOM 1973 O O . SER A 1 263 ? 6.062 -28.836 19.237 1.00 18.96 263 SER O O 1
ATOM 1976 N N . GLU A 1 264 ? 8.191 -29.408 19.678 1.00 19.60 264 GLU O N 1
ATOM 1977 C CA . GLU A 1 264 ? 8.126 -30.751 19.091 1.00 24.85 264 GLU O CA 1
ATOM 1978 C C . GLU A 1 264 ? 7.754 -31.821 20.090 1.00 25.37 264 GLU O C 1
ATOM 1979 O O . GLU A 1 264 ? 7.363 -32.918 19.702 1.00 30.26 264 GLU O O 1
ATOM 1985 N N . GLY A 1 265 ? 7.851 -31.527 21.367 1.00 23.12 265 GLY O N 1
ATOM 1986 C CA . GLY A 1 265 ? 7.532 -32.536 22.352 1.00 24.25 265 GLY O CA 1
ATOM 1987 C C . GLY A 1 265 ? 6.495 -32.030 23.290 1.00 21.27 265 GLY O C 1
ATOM 1988 O O . GLY A 1 265 ? 5.351 -31.935 22.943 1.00 20.52 265 GLY O O 1
ATOM 1989 N N . PRO A 1 266 ? 6.911 -31.627 24.464 1.00 24.97 266 PRO O N 1
ATOM 1990 C CA . PRO A 1 266 ? 5.932 -31.509 25.501 1.00 25.50 266 PRO O CA 1
ATOM 1991 C C . PRO A 1 266 ? 4.871 -30.384 25.292 1.00 28.35 266 PRO O C 1
ATOM 1992 O O . PRO A 1 266 ? 3.729 -30.532 25.699 1.00 27.83 266 PRO O O 1
ATOM 1996 N N . LEU A 1 267 ? 5.213 -29.353 24.549 1.00 24.76 267 LEU O N 1
ATOM 1997 C CA . LEU A 1 267 ? 4.242 -28.250 24.298 1.00 21.60 267 LEU O CA 1
ATOM 1998 C C . LEU A 1 267 ? 3.694 -28.314 22.874 1.00 18.43 267 LEU O C 1
ATOM 1999 O O . LEU A 1 267 ? 3.141 -27.318 22.329 1.00 17.36 267 LEU O O 1
ATOM 2004 N N . LYS A 1 268 ? 3.853 -29.448 22.186 1.00 17.27 268 LYS O N 1
ATOM 2005 C CA . LYS A 1 268 ? 3.292 -29.570 20.844 1.00 18.92 268 LYS O CA 1
ATOM 2006 C C . LYS A 1 268 ? 1.777 -29.217 20.781 1.00 19.24 268 LYS O C 1
ATOM 2007 O O . LYS A 1 268 ? 0.958 -29.626 21.595 1.00 19.34 268 LYS O O 1
ATOM 2013 N N . GLY A 1 269 ? 1.413 -28.383 19.819 1.00 16.65 269 GLY O N 1
ATOM 2014 C CA . GLY A 1 269 ? 0.063 -27.908 19.679 1.00 16.88 269 GLY O CA 1
ATOM 2015 C C . GLY A 1 269 ? -0.274 -26.672 20.500 1.00 14.60 269 GLY O C 1
ATOM 2016 O O . GLY A 1 269 ? -1.267 -25.968 20.186 1.00 18.39 269 GLY O O 1
ATOM 2017 N N . ILE A 1 270 ? 0.581 -26.341 21.458 1.00 14.27 270 ILE O N 1
ATOM 2018 C CA . ILE A 1 270 ? 0.434 -25.140 22.277 1.00 14.65 270 ILE O CA 1
ATOM 2019 C C . ILE A 1 270 ? 1.451 -24.049 21.841 1.00 15.95 270 ILE O C 1
ATOM 2020 O O . ILE A 1 270 ? 1.077 -22.945 21.422 1.00 13.39 270 ILE O O 1
ATOM 2025 N N . LEU A 1 271 ? 2.706 -24.442 21.823 1.00 14.32 271 LEU O N 1
ATOM 2026 C CA . LEU A 1 271 ? 3.863 -23.616 21.448 1.00 15.22 271 LEU O CA 1
ATOM 2027 C C . LEU A 1 271 ? 4.326 -24.117 20.073 1.00 14.52 271 LEU O C 1
ATOM 2028 O O . LEU A 1 271 ? 4.725 -25.303 19.952 1.00 16.95 271 LEU O O 1
ATOM 2033 N N . GLY A 1 272 ? 4.178 -23.267 19.052 1.00 13.40 272 GLY O N 1
ATOM 2034 C CA . GLY A 1 272 ? 4.760 -23.539 17.730 1.00 14.23 272 GLY O CA 1
ATOM 2035 C C . GLY A 1 272 ? 6.108 -22.853 17.568 1.00 12.28 272 GLY O C 1
ATOM 2036 O O . GLY A 1 272 ? 6.518 -22.007 18.340 1.00 11.59 272 GLY O O 1
ATOM 2037 N N . TYR A 1 273 ? 6.753 -23.171 16.452 1.00 13.46 273 TYR O N 1
ATOM 2038 C CA . TYR A 1 273 ? 8.050 -22.616 16.106 1.00 12.98 273 TYR O CA 1
ATOM 2039 C C . TYR A 1 273 ? 8.125 -22.448 14.604 1.00 14.16 273 TYR O C 1
ATOM 2040 O O . TYR A 1 273 ? 7.818 -23.358 13.872 1.00 13.56 273 TYR O O 1
ATOM 2049 N N . THR A 1 274 ? 8.540 -21.293 14.125 1.00 13.92 274 THR O N 1
ATOM 2050 C CA . THR A 1 274 ? 8.821 -21.111 12.713 1.00 13.35 274 THR O CA 1
ATOM 2051 C C . THR A 1 274 ? 10.102 -20.289 12.518 1.00 14.54 274 THR O C 1
ATOM 2052 O O . THR A 1 274 ? 10.450 -19.455 13.341 1.00 13.33 274 THR O O 1
ATOM 2056 N N . GLU A 1 275 ? 10.764 -20.617 11.400 1.00 14.84 275 GLU O N 1
ATOM 2057 C CA . GLU A 1 275 ? 11.782 -19.840 10.781 1.00 15.34 275 GLU O CA 1
ATOM 2058 C C . GLU A 1 275 ? 11.385 -19.113 9.476 1.00 13.97 275 GLU O C 1
ATOM 2059 O O . GLU A 1 275 ? 12.219 -18.401 8.882 1.00 17.23 275 GLU O O 1
ATOM 2065 N N . ASP A 1 276 ? 10.161 -19.348 8.996 1.00 13.79 276 ASP O N 1
ATOM 2066 C CA . ASP A 1 276 ? 9.677 -18.741 7.782 1.00 13.44 276 ASP O CA 1
ATOM 2067 C C . ASP A 1 276 ? 9.377 -17.255 7.945 1.00 14.75 276 ASP O C 1
ATOM 2068 O O . ASP A 1 276 ? 9.281 -16.702 9.075 1.00 14.36 276 ASP O O 1
ATOM 2073 N N . GLN A 1 277 ? 9.299 -16.576 6.803 1.00 12.88 277 GLN O N 1
ATOM 2074 C CA . GLN A 1 277 ? 9.146 -15.134 6.730 1.00 13.05 277 GLN O CA 1
ATOM 2075 C C . GLN A 1 277 ? 7.689 -14.759 6.836 1.00 11.89 277 GLN O C 1
ATOM 2076 O O . GLN A 1 277 ? 7.064 -14.237 5.920 1.00 11.90 277 GLN O O 1
ATOM 2082 N N . VAL A 1 278 ? 7.123 -15.048 8.015 1.00 10.65 278 VAL O N 1
ATOM 2083 C CA . VAL A 1 278 ? 5.693 -14.981 8.220 1.00 10.85 278 VAL O CA 1
ATOM 2084 C C . VAL A 1 278 ? 5.206 -13.555 8.580 1.00 10.24 278 VAL O C 1
ATOM 2085 O O . VAL A 1 278 ? 5.986 -12.684 9.057 1.00 12.20 278 VAL O O 1
ATOM 2089 N N . VAL A 1 279 ? 3.940 -13.292 8.261 1.00 10.40 279 VAL O N 1
ATOM 2090 C CA . VAL A 1 279 ? 3.252 -12.136 8.735 1.00 10.11 279 VAL O CA 1
ATOM 2091 C C . VAL A 1 279 ? 1.947 -12.525 9.421 1.00 10.22 279 VAL O C 1
ATOM 2092 O O . VAL A 1 279 ? 1.602 -13.689 9.484 1.00 10.58 279 VAL O O 1
ATOM 2096 N N . SER A 1 280 ? 1.200 -11.531 9.941 1.00 9.56 280 SER O N 1
ATOM 2097 C CA . SER A 1 280 ? 0.052 -11.900 10.806 1.00 9.59 280 SER O CA 1
ATOM 2098 C C . SER A 1 280 ? -0.941 -12.833 10.121 1.00 10.51 280 SER O C 1
ATOM 2099 O O . SER A 1 280 ? -1.429 -13.774 10.731 1.00 9.51 280 SER O O 1
ATOM 2102 N N . CYS A 1 281 ? -1.302 -12.531 8.900 1.00 10.52 281 CYS O N 1
ATOM 2103 C CA . CYS A 1 281 ? -2.273 -13.389 8.214 1.00 11.13 281 CYS O CA 1
ATOM 2104 C C . CYS A 1 281 ? -1.911 -14.830 8.112 1.00 12.01 281 CYS O C 1
ATOM 2105 O O . CYS A 1 281 ? -2.795 -15.664 8.002 1.00 11.86 281 CYS O O 1
ATOM 2108 N N . ASP A 1 282 ? -0.631 -15.144 8.231 1.00 10.54 282 ASP O N 1
ATOM 2109 C CA . ASP A 1 282 ? -0.191 -16.565 8.227 1.00 10.39 282 ASP O CA 1
ATOM 2110 C C . ASP A 1 282 ? -0.666 -17.374 9.428 1.00 10.28 282 ASP O C 1
ATOM 2111 O O . ASP A 1 282 ? -0.522 -18.588 9.494 1.00 12.69 282 ASP O O 1
ATOM 2116 N N . PHE A 1 283 ? -1.214 -16.670 10.433 1.00 9.90 283 PHE O N 1
ATOM 2117 C CA . PHE A 1 283 ? -1.738 -17.316 11.613 1.00 11.50 283 PHE O CA 1
ATOM 2118 C C . PHE A 1 283 ? -3.223 -17.253 11.683 1.00 12.38 283 PHE O C 1
ATOM 2119 O O . PHE A 1 283 ? -3.794 -17.569 12.735 1.00 12.40 283 PHE O O 1
ATOM 2127 N N . ASN A 1 284 ? -3.885 -16.829 10.608 1.00 10.97 284 ASN O N 1
ATOM 2128 C CA . ASN A 1 284 ? -5.322 -16.815 10.582 1.00 12.34 284 ASN O CA 1
ATOM 2129 C C . ASN A 1 284 ? -5.902 -18.194 10.827 1.00 14.83 284 ASN O C 1
ATOM 2130 O O . ASN A 1 284 ? -5.674 -19.137 10.038 1.00 13.98 284 ASN O O 1
ATOM 2135 N N . SER A 1 285 ? -6.722 -18.285 11.881 1.00 12.72 285 SER O N 1
ATOM 2136 C CA . SER A 1 285 ? -7.264 -19.606 12.313 1.00 14.53 285 SER O CA 1
ATOM 2137 C C . SER A 1 285 ? -6.223 -20.656 12.702 1.00 12.98 285 SER O C 1
ATOM 2138 O O . SER A 1 285 ? -6.524 -21.845 12.702 1.00 16.70 285 SER O O 1
ATOM 2141 N N . ASP A 1 286 ? -5.048 -20.233 13.183 1.00 13.81 286 ASP O N 1
ATOM 2142 C CA . ASP A 1 286 ? -4.085 -21.093 13.724 1.00 13.36 286 ASP O CA 1
ATOM 2143 C C . ASP A 1 286 ? -4.439 -21.417 15.188 1.00 13.18 286 ASP O C 1
ATOM 2144 O O . ASP A 1 286 ? -4.687 -20.513 15.977 1.00 12.13 286 ASP O O 1
ATOM 2149 N N . THR A 1 287 ? -4.464 -22.693 15.518 1.00 13.46 287 THR O N 1
ATOM 2150 C CA . THR A 1 287 ? -4.919 -23.118 16.847 1.00 13.86 287 THR O CA 1
ATOM 2151 C C . THR A 1 287 ? -3.854 -23.087 17.913 1.00 13.04 287 THR O C 1
ATOM 2152 O O . THR A 1 287 ? -4.164 -23.391 19.104 1.00 13.84 287 THR O O 1
ATOM 2156 N N . HIS A 1 288 ? -2.606 -22.704 17.634 1.00 11.65 288 HIS O N 1
ATOM 2157 C CA . HIS A 1 288 ? -1.590 -22.647 18.665 1.00 10.26 288 HIS O CA 1
ATOM 2158 C C . HIS A 1 288 ? -1.829 -21.511 19.667 1.00 10.60 288 HIS O C 1
ATOM 2159 O O . HIS A 1 288 ? -2.481 -20.494 19.289 1.00 12.14 288 HIS O O 1
ATOM 2166 N N . SER A 1 289 ? -1.395 -21.667 20.898 1.00 11.64 289 SER O N 1
ATOM 2167 C CA . SER A 1 289 ? -1.361 -20.543 21.851 1.00 12.47 289 SER O CA 1
ATOM 2168 C C . SER A 1 289 ? -0.298 -19.432 21.518 1.00 12.96 289 SER O C 1
ATOM 2169 O O . SER A 1 289 ? -0.498 -18.319 21.772 1.00 12.50 289 SER O O 1
ATOM 2172 N N . SER A 1 290 ? 0.827 -19.890 20.953 1.00 12.74 290 SER O N 1
ATOM 2173 C CA . SER A 1 290 ? 2.019 -19.105 20.868 1.00 12.91 290 SER O CA 1
ATOM 2174 C C . SER A 1 290 ? 2.826 -19.736 19.726 1.00 13.53 290 SER O C 1
ATOM 2175 O O . SER A 1 290 ? 3.056 -20.951 19.721 1.00 13.65 290 SER O O 1
ATOM 2178 N N . THR A 1 291 ? 3.228 -18.967 18.730 1.00 11.02 291 THR O N 1
ATOM 2179 C CA . THR A 1 291 ? 4.199 -19.466 17.736 1.00 12.31 291 THR O CA 1
ATOM 2180 C C . THR A 1 291 ? 5.437 -18.582 17.644 1.00 10.77 291 THR O C 1
ATOM 2181 O O . THR A 1 291 ? 5.349 -17.417 17.241 1.00 10.45 291 THR O O 1
ATOM 2185 N N . PHE A 1 292 ? 6.577 -19.033 18.184 1.00 11.88 292 PHE O N 1
ATOM 2186 C CA . PHE A 1 292 ? 7.791 -18.311 18.153 1.00 11.67 292 PHE O CA 1
ATOM 2187 C C . PHE A 1 292 ? 8.273 -18.024 16.733 1.00 12.77 292 PHE O C 1
ATOM 2188 O O . PHE A 1 292 ? 8.336 -18.962 15.910 1.00 12.03 292 PHE O O 1
ATOM 2196 N N . ASP A 1 293 ? 8.603 -16.781 16.486 1.00 11.66 293 ASP O N 1
ATOM 2197 C CA . ASP A 1 293 ? 9.086 -16.327 15.181 1.00 13.14 293 ASP O CA 1
ATOM 2198 C C . ASP A 1 293 ? 10.601 -16.149 15.296 1.00 12.86 293 ASP O C 1
ATOM 2199 O O . ASP A 1 293 ? 11.071 -15.143 15.780 1.00 11.37 293 ASP O O 1
ATOM 2204 N N . ALA A 1 294 ? 11.339 -17.177 14.813 1.00 12.29 294 ALA O N 1
ATOM 2205 C CA . ALA A 1 294 ? 12.778 -17.153 15.015 1.00 14.06 294 ALA O CA 1
ATOM 2206 C C . ALA A 1 294 ? 13.417 -15.997 14.260 1.00 13.95 294 ALA O C 1
ATOM 2207 O O . ALA A 1 294 ? 14.246 -15.276 14.833 1.00 15.64 294 ALA O O 1
ATOM 2209 N N . GLY A 1 295 ? 12.943 -15.695 13.050 1.00 14.66 295 GLY O N 1
ATOM 2210 C CA . GLY A 1 295 ? 13.560 -14.606 12.252 1.00 15.08 295 GLY O CA 1
ATOM 2211 C C . GLY A 1 295 ? 13.362 -13.192 12.788 1.00 15.63 295 GLY O C 1
ATOM 2212 O O . GLY A 1 295 ? 14.121 -12.243 12.493 1.00 16.70 295 GLY O O 1
ATOM 2213 N N . ALA A 1 296 ? 12.274 -12.993 13.519 1.00 13.21 296 ALA O N 1
ATOM 2214 C CA . ALA A 1 296 ? 11.830 -11.674 13.892 1.00 14.56 296 ALA O CA 1
ATOM 2215 C C . ALA A 1 296 ? 12.505 -11.109 15.102 1.00 14.45 296 ALA O C 1
ATOM 2216 O O . ALA A 1 296 ? 12.607 -9.928 15.215 1.00 15.65 296 ALA O O 1
ATOM 2218 N N . GLY A 1 297 ? 12.939 -11.949 16.027 1.00 15.25 297 GLY O N 1
ATOM 2219 C CA . GLY A 1 297 ? 13.532 -11.463 17.235 1.00 14.61 297 GLY O CA 1
ATOM 2220 C C . GLY A 1 297 ? 14.985 -11.056 17.020 1.00 14.84 297 GLY O C 1
ATOM 2221 O O . GLY A 1 297 ? 15.578 -11.233 15.945 1.00 13.88 297 GLY O O 1
ATOM 2222 N N . ILE A 1 298 ? 15.578 -10.518 18.077 1.00 13.28 298 ILE O N 1
ATOM 2223 C CA . ILE A 1 298 ? 16.894 -9.994 17.989 1.00 13.43 298 ILE O CA 1
ATOM 2224 C C . ILE A 1 298 ? 17.520 -9.982 19.393 1.00 14.77 298 ILE O C 1
ATOM 2225 O O . ILE A 1 298 ? 16.889 -9.633 20.387 1.00 16.15 298 ILE O O 1
ATOM 2230 N N . ALA A 1 299 ? 18.810 -10.289 19.457 1.00 15.74 299 ALA O N 1
ATOM 2231 C CA . ALA A 1 299 ? 19.570 -10.234 20.706 1.00 17.05 299 ALA O CA 1
ATOM 2232 C C . ALA A 1 299 ? 20.500 -9.057 20.677 1.00 17.47 299 ALA O C 1
ATOM 2233 O O . ALA A 1 299 ? 21.179 -8.826 19.663 1.00 19.93 299 ALA O O 1
ATOM 2235 N N . LEU A 1 300 ? 20.597 -8.359 21.801 1.00 17.27 300 LEU O N 1
ATOM 2236 C CA . LEU A 1 300 ? 21.720 -7.387 21.981 1.00 18.18 300 LEU O CA 1
ATOM 2237 C C . LEU A 1 300 ? 23.007 -8.086 22.390 1.00 18.71 300 LEU O C 1
ATOM 2238 O O . LEU A 1 300 ? 24.075 -7.813 21.845 1.00 18.94 300 LEU O O 1
ATOM 2243 N N . ASN A 1 301 ? 22.897 -9.000 23.359 1.00 18.39 301 ASN O N 1
ATOM 2244 C CA . ASN A 1 301 ? 23.982 -9.843 23.823 1.00 18.21 301 ASN O CA 1
ATOM 2245 C C . ASN A 1 301 ? 23.412 -11.123 24.423 1.00 18.48 301 ASN O C 1
ATOM 2246 O O . ASN A 1 301 ? 22.193 -11.465 24.291 1.00 17.31 301 ASN O O 1
ATOM 2251 N N . ASP A 1 302 ? 24.286 -11.901 25.036 1.00 18.38 302 ASP O N 1
ATOM 2252 C CA . ASP A 1 302 ? 23.906 -13.220 25.489 1.00 19.57 302 ASP O CA 1
ATOM 2253 C C . ASP A 1 302 ? 22.958 -13.253 26.680 1.00 18.17 302 ASP O C 1
ATOM 2254 O O . ASP A 1 302 ? 22.473 -14.274 27.009 1.00 20.23 302 ASP O O 1
ATOM 2259 N N . HIS A 1 303 ? 22.762 -12.125 27.323 1.00 18.41 303 HIS O N 1
ATOM 2260 C CA . HIS A 1 303 ? 21.841 -11.994 28.467 1.00 17.42 303 HIS O CA 1
ATOM 2261 C C . HIS A 1 303 ? 20.656 -11.060 28.185 1.00 16.83 303 HIS O C 1
ATOM 2262 O O . HIS A 1 303 ? 19.915 -10.790 29.084 1.00 19.72 303 HIS O O 1
ATOM 2269 N N . PHE A 1 304 ? 20.507 -10.485 26.993 1.00 15.18 304 PHE O N 1
ATOM 2270 C CA . PHE A 1 304 ? 19.446 -9.445 26.821 1.00 14.71 304 PHE O CA 1
ATOM 2271 C C . PHE A 1 304 ? 18.888 -9.580 25.387 1.00 15.27 304 PHE O C 1
ATOM 2272 O O . PHE A 1 304 ? 19.636 -9.391 24.407 1.00 15.57 304 PHE O O 1
ATOM 2280 N N . VAL A 1 305 ? 17.611 -9.976 25.300 1.00 13.71 305 VAL O N 1
ATOM 2281 C CA . VAL A 1 305 ? 17.094 -10.479 24.049 1.00 15.61 305 VAL O CA 1
ATOM 2282 C C . VAL A 1 305 ? 15.613 -10.077 23.922 1.00 13.96 305 VAL O C 1
ATOM 2283 O O . VAL A 1 305 ? 14.947 -9.900 24.902 1.00 14.58 305 VAL O O 1
ATOM 2287 N N . LYS A 1 306 ? 15.179 -9.909 22.667 1.00 12.77 306 LYS O N 1
ATOM 2288 C CA . LYS A 1 306 ? 13.822 -9.659 22.332 1.00 12.63 306 LYS O CA 1
ATOM 2289 C C . LYS A 1 306 ? 13.282 -10.787 21.517 1.00 11.67 306 LYS O C 1
ATOM 2290 O O . LYS A 1 306 ? 13.793 -11.158 20.434 1.00 14.30 306 LYS O O 1
ATOM 2296 N N . LEU A 1 307 ? 12.255 -11.428 22.095 1.00 12.15 307 LEU O N 1
ATOM 2297 C CA . LEU A 1 307 ? 11.662 -12.631 21.500 1.00 12.75 307 LEU O CA 1
ATOM 2298 C C . LEU A 1 307 ? 10.252 -12.314 21.050 1.00 13.23 307 LEU O C 1
ATOM 2299 O O . LEU A 1 307 ? 9.491 -11.649 21.775 1.00 13.73 307 LEU O O 1
ATOM 2304 N N . ILE A 1 308 ? 9.902 -12.842 19.904 1.00 12.21 308 ILE O N 1
ATOM 2305 C CA . ILE A 1 308 ? 8.635 -12.561 19.179 1.00 12.02 308 ILE O CA 1
ATOM 2306 C C . ILE A 1 308 ? 7.797 -13.798 19.025 1.00 11.55 308 ILE O C 1
ATOM 2307 O O . ILE A 1 308 ? 8.259 -14.809 18.528 1.00 12.04 308 ILE O O 1
ATOM 2312 N N . SER A 1 309 ? 6.527 -13.749 19.412 1.00 11.92 309 SER O N 1
ATOM 2313 C CA . SER A 1 309 ? 5.646 -14.899 19.262 1.00 11.42 309 SER O CA 1
ATOM 2314 C C . SER A 1 309 ? 4.219 -14.457 18.869 1.00 11.04 309 SER O C 1
ATOM 2315 O O . SER A 1 309 ? 3.646 -13.554 19.468 1.00 11.21 309 SER O O 1
ATOM 2318 N N . TRP A 1 310 ? 3.667 -15.118 17.897 1.00 10.60 310 TRP O N 1
ATOM 2319 C CA . TRP A 1 310 ? 2.360 -14.834 17.298 1.00 10.95 310 TRP O CA 1
ATOM 2320 C C . TRP A 1 310 ? 1.233 -15.611 17.993 1.00 12.73 310 TRP O C 1
ATOM 2321 O O . TRP A 1 310 ? 1.432 -16.758 18.424 1.00 10.98 310 TRP O O 1
ATOM 2332 N N . TYR A 1 311 ? 0.010 -15.077 17.880 1.00 11.61 311 TYR O N 1
ATOM 2333 C CA . TYR A 1 311 ? -1.200 -15.774 18.413 1.00 11.48 311 TYR O CA 1
ATOM 2334 C C . TYR A 1 311 ? -2.433 -15.290 17.755 1.00 11.23 311 TYR O C 1
ATOM 2335 O O . TYR A 1 311 ? -2.649 -14.085 17.656 1.00 10.05 311 TYR O O 1
ATOM 2344 N N . ASP A 1 312 ? -3.228 -16.232 17.245 1.00 10.53 312 ASP O N 1
ATOM 2345 C CA . ASP A 1 312 ? -4.586 -15.903 16.800 1.00 11.57 312 ASP O CA 1
ATOM 2346 C C . ASP A 1 312 ? -5.416 -15.765 18.085 1.00 10.91 312 ASP O C 1
ATOM 2347 O O . ASP A 1 312 ? -5.723 -16.804 18.741 1.00 12.23 312 ASP O O 1
ATOM 2352 N N . ASN A 1 313 ? -5.594 -14.518 18.526 1.00 9.59 313 ASN O N 1
ATOM 2353 C CA . ASN A 1 313 ? -6.269 -14.230 19.812 1.00 10.60 313 ASN O CA 1
ATOM 2354 C C . ASN A 1 313 ? -7.628 -14.760 19.912 1.00 11.94 313 ASN O C 1
ATOM 2355 O O . ASN A 1 313 ? -8.064 -15.123 20.984 1.00 15.52 313 ASN O O 1
ATOM 2360 N N . GLU A 1 314 ? -8.335 -14.885 18.809 1.00 10.58 314 GLU O N 1
ATOM 2361 C CA . GLU A 1 314 ? -9.729 -15.459 18.800 1.00 11.05 314 GLU O CA 1
ATOM 2362 C C . GLU A 1 314 ? -9.686 -17.014 18.796 1.00 13.11 314 GLU O C 1
ATOM 2363 O O . GLU A 1 314 ? -10.303 -17.687 19.628 1.00 12.37 314 GLU O O 1
ATOM 2369 N N . PHE A 1 315 ? -8.911 -17.574 17.847 1.00 10.89 315 PHE O N 1
ATOM 2370 C CA . PHE A 1 315 ? -9.049 -18.973 17.507 1.00 13.22 315 PHE O CA 1
ATOM 2371 C C . PHE A 1 315 ? -8.178 -19.835 18.390 1.00 12.94 315 PHE O C 1
ATOM 2372 O O . PHE A 1 315 ? -8.613 -20.924 18.829 1.00 12.83 315 PHE O O 1
ATOM 2380 N N . GLY A 1 316 ? -6.964 -19.414 18.705 1.00 12.21 316 GLY O N 1
ATOM 2381 C CA . GLY A 1 316 ? -6.129 -20.254 19.562 1.00 12.29 316 GLY O CA 1
ATOM 2382 C C . GLY A 1 316 ? -6.725 -20.329 20.985 1.00 12.12 316 GLY O C 1
ATOM 2383 O O . GLY A 1 316 ? -6.892 -21.400 21.555 1.00 12.30 316 GLY O O 1
ATOM 2384 N N . TYR A 1 317 ? -7.119 -19.159 21.487 1.00 12.41 317 TYR O N 1
ATOM 2385 C CA . TYR A 1 317 ? -7.776 -19.061 22.765 1.00 12.61 317 TYR O CA 1
ATOM 2386 C C . TYR A 1 317 ? -8.999 -19.895 22.880 1.00 12.26 317 TYR O C 1
ATOM 2387 O O . TYR A 1 317 ? -9.163 -20.583 23.920 1.00 11.92 317 TYR O O 1
ATOM 2396 N N . SER A 1 318 ? -9.900 -19.808 21.895 1.00 12.09 318 SER O N 1
ATOM 2397 C CA . SER A 1 318 ? -11.146 -20.544 21.876 1.00 11.82 318 SER O CA 1
ATOM 2398 C C . SER A 1 318 ? -10.804 -22.085 21.958 1.00 12.69 318 SER O C 1
ATOM 2399 O O . SER A 1 318 ? -11.507 -22.874 22.612 1.00 11.44 318 SER O O 1
ATOM 2402 N N . ASN A 1 319 ? -9.836 -22.546 21.169 1.00 13.03 319 ASN O N 1
ATOM 2403 C CA . ASN A 1 319 ? -9.380 -23.927 21.296 1.00 12.79 319 ASN O CA 1
ATOM 2404 C C . ASN A 1 319 ? -8.851 -24.275 22.681 1.00 12.63 319 ASN O C 1
ATOM 2405 O O . ASN A 1 319 ? -9.101 -25.385 23.166 1.00 13.40 319 ASN O O 1
ATOM 2410 N N . ARG A 1 320 ? -8.156 -23.346 23.315 1.00 11.81 320 ARG O N 1
ATOM 2411 C CA . ARG A 1 320 ? -7.666 -23.599 24.662 1.00 13.25 320 ARG O CA 1
ATOM 2412 C C . ARG A 1 320 ? -8.826 -23.727 25.658 1.00 13.03 320 ARG O C 1
ATOM 2413 O O . ARG A 1 320 ? -8.741 -24.514 26.603 1.00 13.42 320 ARG O O 1
ATOM 2421 N N . VAL A 1 321 ? -9.873 -22.950 25.513 1.00 11.97 321 VAL O N 1
ATOM 2422 C CA . VAL A 1 321 ? -11.061 -23.137 26.385 1.00 12.38 321 VAL O CA 1
ATOM 2423 C C . VAL A 1 321 ? -11.594 -24.537 26.322 1.00 13.03 321 VAL O C 1
ATOM 2424 O O . VAL A 1 321 ? -11.857 -25.185 27.358 1.00 12.36 321 VAL O O 1
ATOM 2428 N N . VAL A 1 322 ? -11.733 -25.059 25.127 1.00 13.71 322 VAL O N 1
ATOM 2429 C CA . VAL A 1 322 ? -12.162 -26.430 24.922 1.00 14.19 322 VAL O CA 1
ATOM 2430 C C . VAL A 1 322 ? -11.155 -27.412 25.488 1.00 13.49 322 VAL O C 1
ATOM 2431 O O . VAL A 1 322 ? -11.565 -28.392 26.207 1.00 14.79 322 VAL O O 1
ATOM 2435 N N . ASP A 1 323 ? -9.849 -27.231 25.226 1.00 13.05 323 ASP O N 1
ATOM 2436 C CA . ASP A 1 323 ? -8.836 -28.144 25.794 1.00 13.32 323 ASP O CA 1
ATOM 2437 C C . ASP A 1 323 ? -8.866 -28.142 27.362 1.00 14.09 323 ASP O C 1
ATOM 2438 O O . ASP A 1 323 ? -8.717 -29.190 28.004 1.00 15.32 323 ASP O O 1
ATOM 2443 N N . LEU A 1 324 ? -9.049 -26.971 27.986 1.00 12.35 324 LEU O N 1
ATOM 2444 C CA . LEU A 1 324 ? -9.169 -26.904 29.427 1.00 12.90 324 LEU O CA 1
ATOM 2445 C C . LEU A 1 324 ? -10.419 -27.688 29.883 1.00 11.74 324 LEU O C 1
ATOM 2446 O O . LEU A 1 324 ? -10.295 -28.476 30.870 1.00 13.13 324 LEU O O 1
ATOM 2451 N N . MET A 1 325 ? -11.541 -27.538 29.209 1.00 11.31 325 MET O N 1
ATOM 2452 C CA . MET A 1 325 ? -12.761 -28.317 29.605 1.00 11.56 325 MET O CA 1
ATOM 2453 C C . MET A 1 325 ? -12.570 -29.826 29.470 1.00 13.81 325 MET O C 1
ATOM 2454 O O . MET A 1 325 ? -12.984 -30.613 30.348 1.00 14.55 325 MET O O 1
ATOM 2459 N N . VAL A 1 326 ? -11.886 -30.238 28.390 1.00 13.05 326 VAL O N 1
ATOM 2460 C CA . VAL A 1 326 ? -11.550 -31.650 28.185 1.00 13.66 326 VAL O CA 1
ATOM 2461 C C . VAL A 1 326 ? -10.644 -32.132 29.329 1.00 14.27 326 VAL O C 1
ATOM 2462 O O . VAL A 1 326 ? -10.884 -33.193 29.915 1.00 14.16 326 VAL O O 1
ATOM 2466 N N . HIS A 1 327 ? -9.673 -31.350 29.726 1.00 13.18 327 HIS O N 1
ATOM 2467 C CA . HIS A 1 327 ? -8.827 -31.749 30.847 1.00 12.17 327 HIS O CA 1
ATOM 2468 C C . HIS A 1 327 ? -9.646 -31.889 32.145 1.00 14.26 327 HIS O C 1
ATOM 2469 O O . HIS A 1 327 ? -9.499 -32.880 32.871 1.00 15.80 327 HIS O O 1
ATOM 2476 N N . MET A 1 328 ? -10.447 -30.866 32.433 1.00 12.88 328 MET O N 1
ATOM 2477 C CA . MET A 1 328 ? -11.302 -30.853 33.667 1.00 13.01 328 MET O CA 1
ATOM 2478 C C . MET A 1 328 ? -12.209 -32.108 33.593 1.00 13.91 328 MET O C 1
ATOM 2479 O O . MET A 1 328 ? -12.287 -32.861 34.623 1.00 13.17 328 MET O O 1
ATOM 2484 N N . ALA A 1 329 ? -12.828 -32.401 32.447 1.00 13.11 329 ALA O N 1
ATOM 2485 C CA . ALA A 1 329 ? -13.800 -33.530 32.346 1.00 14.29 329 ALA O CA 1
ATOM 2486 C C . ALA A 1 329 ? -13.079 -34.843 32.658 1.00 15.56 329 ALA O C 1
ATOM 2487 O O . ALA A 1 329 ? -13.663 -35.789 33.273 1.00 17.84 329 ALA O O 1
ATOM 2489 N N . SER A 1 330 ? -11.798 -34.904 32.249 1.00 16.62 330 SER O N 1
ATOM 2490 C CA . SER A 1 330 ? -10.985 -36.116 32.420 1.00 18.74 330 SER O CA 1
ATOM 2491 C C . SER A 1 330 ? -10.764 -36.493 33.865 1.00 19.78 330 SER O C 1
ATOM 2492 O O . SER A 1 330 ? -10.393 -37.650 34.161 1.00 19.97 330 SER O O 1
ATOM 2495 N N . LYS A 1 331 ? -10.881 -35.505 34.776 1.00 17.62 331 LYS O N 1
ATOM 2496 C CA . LYS A 1 331 ? -10.604 -35.729 36.196 1.00 17.68 331 LYS O CA 1
ATOM 2497 C C . LYS A 1 331 ? -11.856 -36.031 36.975 1.00 17.75 331 LYS O C 1
ATOM 2498 O O . LYS A 1 331 ? -11.743 -36.323 38.164 1.00 19.41 331 LYS O O 1
ATOM 2504 N N . GLU A 1 332 ? -13.010 -35.936 36.339 1.00 18.58 332 GLU O N 1
ATOM 2505 C CA . GLU A 1 332 ? -14.267 -36.030 37.100 1.00 21.06 332 GLU O CA 1
ATOM 2506 C C . GLU A 1 332 ? -14.490 -37.457 37.620 1.00 26.14 332 GLU O C 1
ATOM 2507 O O . GLU A 1 332 ? -13.956 -38.435 37.075 1.00 25.49 332 GLU O O 1
ATOM 2514 N N . VAL B 1 1 ? 19.178 30.048 2.136 1.00 20.94 1 VAL P N 1
ATOM 2515 C CA . VAL B 1 1 ? 19.859 29.136 1.207 1.00 17.50 1 VAL P CA 1
ATOM 2516 C C . VAL B 1 1 ? 18.858 28.548 0.204 1.00 17.78 1 VAL P C 1
ATOM 2517 O O . VAL B 1 1 ? 17.696 28.329 0.531 1.00 18.32 1 VAL P O 1
ATOM 2521 N N . LYS B 1 2 ? 19.303 28.465 -1.035 1.00 16.31 2 LYS P N 1
ATOM 2522 C CA . LYS B 1 2 ? 18.549 27.911 -2.139 1.00 17.11 2 LYS P CA 1
ATOM 2523 C C . LYS B 1 2 ? 18.741 26.405 -2.258 1.00 16.22 2 LYS P C 1
ATOM 2524 O O . LYS B 1 2 ? 19.865 25.865 -2.244 1.00 14.88 2 LYS P O 1
ATOM 2530 N N . VAL B 1 3 ? 17.616 25.705 -2.343 1.00 15.92 3 VAL P N 1
ATOM 2531 C CA . VAL B 1 3 ? 17.573 24.260 -2.220 1.00 16.05 3 VAL P CA 1
ATOM 2532 C C . VAL B 1 3 ? 16.936 23.573 -3.404 1.00 14.38 3 VAL P C 1
ATOM 2533 O O . VAL B 1 3 ? 15.902 24.057 -3.924 1.00 15.72 3 VAL P O 1
ATOM 2537 N N . GLY B 1 4 ? 17.542 22.459 -3.818 1.00 13.09 4 GLY P N 1
ATOM 2538 C CA . GLY B 1 4 ? 16.963 21.515 -4.697 1.00 13.18 4 GLY P CA 1
ATOM 2539 C C . GLY B 1 4 ? 16.473 20.251 -3.996 1.00 12.22 4 GLY P C 1
ATOM 2540 O O . GLY B 1 4 ? 17.079 19.792 -3.067 1.00 13.95 4 GLY P O 1
ATOM 2541 N N . VAL B 1 5 ? 15.447 19.594 -4.588 1.00 12.50 5 VAL P N 1
ATOM 2542 C CA . VAL B 1 5 ? 14.882 18.338 -4.085 1.00 11.99 5 VAL P CA 1
ATOM 2543 C C . VAL B 1 5 ? 14.936 17.298 -5.171 1.00 11.65 5 VAL P C 1
ATOM 2544 O O . VAL B 1 5 ? 14.429 17.495 -6.269 1.00 12.10 5 VAL P O 1
ATOM 2548 N N . ASN B 1 6 ? 15.639 16.236 -4.883 1.00 13.18 6 ASN P N 1
ATOM 2549 C CA . ASN B 1 6 ? 15.725 15.104 -5.753 1.00 11.09 6 ASN P CA 1
ATOM 2550 C C . ASN B 1 6 ? 14.792 13.997 -5.190 1.00 12.63 6 ASN P C 1
ATOM 2551 O O . ASN B 1 6 ? 15.090 13.398 -4.108 1.00 12.83 6 ASN P O 1
ATOM 2556 N N . GLY B 1 7 ? 13.702 13.708 -5.890 1.00 13.19 7 GLY P N 1
ATOM 2557 C CA . GLY B 1 7 ? 12.736 12.727 -5.413 1.00 12.32 7 GLY P CA 1
ATOM 2558 C C . GLY B 1 7 ? 11.587 13.449 -4.739 1.00 13.04 7 GLY P C 1
ATOM 2559 O O . GLY B 1 7 ? 11.691 13.791 -3.597 1.00 13.67 7 GLY P O 1
ATOM 2560 N N . PHE B 1 8 ? 10.518 13.685 -5.490 1.00 11.47 8 PHE P N 1
ATOM 2561 C CA . PHE B 1 8 ? 9.416 14.523 -5.019 1.00 12.07 8 PHE P CA 1
ATOM 2562 C C . PHE B 1 8 ? 8.303 13.630 -4.478 1.00 11.16 8 PHE P C 1
ATOM 2563 O O . PHE B 1 8 ? 7.196 13.678 -4.919 1.00 12.03 8 PHE P O 1
ATOM 2571 N N . GLY B 1 9 ? 8.664 12.814 -3.512 1.00 11.13 9 GLY P N 1
ATOM 2572 C CA . GLY B 1 9 ? 7.803 11.797 -2.953 1.00 11.00 9 GLY P CA 1
ATOM 2573 C C . GLY B 1 9 ? 7.219 12.250 -1.637 1.00 10.92 9 GLY P C 1
ATOM 2574 O O . GLY B 1 9 ? 7.013 13.458 -1.430 1.00 10.41 9 GLY P O 1
ATOM 2575 N N . ARG B 1 10 ? 6.903 11.326 -0.712 1.00 11.19 10 ARG P N 1
ATOM 2576 C CA . ARG B 1 10 ? 6.306 11.782 0.530 1.00 10.73 10 ARG P CA 1
ATOM 2577 C C . ARG B 1 10 ? 7.238 12.756 1.245 1.00 10.28 10 ARG P C 1
ATOM 2578 O O . ARG B 1 10 ? 6.773 13.807 1.665 1.00 10.91 10 ARG P O 1
ATOM 2586 N N . ILE B 1 11 ? 8.548 12.434 1.378 1.00 10.05 11 ILE P N 1
ATOM 2587 C CA . ILE B 1 11 ? 9.443 13.359 2.006 1.00 11.02 11 ILE P CA 1
ATOM 2588 C C . ILE B 1 11 ? 9.789 14.592 1.121 1.00 10.24 11 ILE P C 1
ATOM 2589 O O . ILE B 1 11 ? 9.762 15.678 1.618 1.00 11.81 11 ILE P O 1
ATOM 2594 N N . GLY B 1 12 ? 10.066 14.382 -0.152 1.00 10.43 12 GLY P N 1
ATOM 2595 C CA . GLY B 1 12 ? 10.312 15.522 -1.054 1.00 10.54 12 GLY P CA 1
ATOM 2596 C C . GLY B 1 12 ? 9.242 16.573 -0.977 1.00 11.00 12 GLY P C 1
ATOM 2597 O O . GLY B 1 12 ? 9.519 17.758 -0.861 1.00 11.53 12 GLY P O 1
ATOM 2598 N N . ARG B 1 13 ? 7.975 16.099 -1.064 1.00 10.45 13 ARG P N 1
ATOM 2599 C CA . ARG B 1 13 ? 6.871 17.002 -1.073 1.00 11.24 13 ARG P CA 1
ATOM 2600 C C . ARG B 1 13 ? 6.672 17.752 0.268 1.00 11.19 13 ARG P C 1
ATOM 2601 O O . ARG B 1 13 ? 6.340 18.973 0.328 1.00 11.88 13 ARG P O 1
ATOM 2609 N N . LEU B 1 14 ? 6.829 16.975 1.363 1.00 11.44 14 LEU P N 1
ATOM 2610 C CA . LEU B 1 14 ? 6.671 17.572 2.674 1.00 11.29 14 LEU P CA 1
ATOM 2611 C C . LEU B 1 14 ? 7.801 18.463 3.110 1.00 10.89 14 LEU P C 1
ATOM 2612 O O . LEU B 1 14 ? 7.535 19.428 3.822 1.00 11.21 14 LEU P O 1
ATOM 2617 N N . VAL B 1 15 ? 9.010 18.139 2.671 1.00 11.63 15 VAL P N 1
ATOM 2618 C CA . VAL B 1 15 ? 10.140 19.034 2.836 1.00 11.94 15 VAL P CA 1
ATOM 2619 C C . VAL B 1 15 ? 9.836 20.327 2.106 1.00 11.07 15 VAL P C 1
ATOM 2620 O O . VAL B 1 15 ? 10.034 21.428 2.666 1.00 12.94 15 VAL P O 1
ATOM 2624 N N . THR B 1 16 ? 9.315 20.239 0.894 1.00 11.06 16 THR P N 1
ATOM 2625 C CA . THR B 1 16 ? 8.903 21.441 0.140 1.00 11.94 16 THR P CA 1
ATOM 2626 C C . THR B 1 16 ? 7.811 22.281 0.876 1.00 13.10 16 THR P C 1
ATOM 2627 O O . THR B 1 16 ? 7.962 23.456 1.101 1.00 14.95 16 THR P O 1
ATOM 2631 N N . ARG B 1 17 ? 6.766 21.638 1.386 1.00 13.45 17 ARG P N 1
ATOM 2632 C CA . ARG B 1 17 ? 5.846 22.351 2.258 1.00 13.46 17 ARG P CA 1
ATOM 2633 C C . ARG B 1 17 ? 6.523 23.041 3.431 1.00 13.84 17 ARG P C 1
ATOM 2634 O O . ARG B 1 17 ? 6.255 24.195 3.745 1.00 15.01 17 ARG P O 1
ATOM 2642 N N . ALA B 1 18 ? 7.390 22.327 4.137 1.00 11.57 18 ALA P N 1
ATOM 2643 C CA . ALA B 1 18 ? 8.031 22.875 5.291 1.00 13.49 18 ALA P CA 1
ATOM 2644 C C . ALA B 1 18 ? 8.928 24.055 4.892 1.00 13.57 18 ALA P C 1
ATOM 2645 O O . ALA B 1 18 ? 9.081 25.028 5.717 1.00 14.83 18 ALA P O 1
ATOM 2647 N N . ALA B 1 19 ? 9.541 23.952 3.751 1.00 13.07 19 ALA P N 1
ATOM 2648 C CA . ALA B 1 19 ? 10.478 25.014 3.317 1.00 14.41 19 ALA P CA 1
ATOM 2649 C C . ALA B 1 19 ? 9.717 26.297 3.047 1.00 16.55 19 ALA P C 1
ATOM 2650 O O . ALA B 1 19 ? 10.207 27.388 3.311 1.00 17.17 19 ALA P O 1
ATOM 2652 N N . PHE B 1 20 ? 8.478 26.186 2.566 1.00 15.53 20 PHE P N 1
ATOM 2653 C CA . PHE B 1 20 ? 7.617 27.340 2.379 1.00 16.49 20 PHE P CA 1
ATOM 2654 C C . PHE B 1 20 ? 7.058 27.950 3.634 1.00 19.28 20 PHE P C 1
ATOM 2655 O O . PHE B 1 20 ? 6.369 28.968 3.565 1.00 23.09 20 PHE P O 1
ATOM 2663 N N . ASN B 1 21 ? 7.362 27.402 4.804 1.00 19.77 21 ASN P N 1
ATOM 2664 C CA . ASN B 1 21 ? 7.099 28.020 6.090 1.00 21.34 21 ASN P CA 1
ATOM 2665 C C . ASN B 1 21 ? 8.343 28.671 6.718 1.00 21.96 21 ASN P C 1
ATOM 2666 O O . ASN B 1 21 ? 8.260 29.267 7.783 1.00 25.62 21 ASN P O 1
ATOM 2671 N N . SER B 1 22 ? 9.488 28.553 6.045 1.00 24.60 22 SER P N 1
ATOM 2672 C CA . SER B 1 22 ? 10.779 29.046 6.558 1.00 25.34 22 SER P CA 1
ATOM 2673 C C . SER B 1 22 ? 11.365 30.331 5.930 1.00 25.99 22 SER P C 1
ATOM 2674 O O . SER B 1 22 ? 11.582 31.313 6.619 1.00 24.44 22 SER P O 1
ATOM 2677 N N . GLY B 1 23 ? 11.695 30.299 4.656 1.00 20.78 23 GLY P N 1
ATOM 2678 C CA . GLY B 1 23 ? 12.459 31.419 4.083 1.00 32.58 23 GLY P CA 1
ATOM 2679 C C . GLY B 1 23 ? 13.743 31.811 4.819 1.00 27.77 23 GLY P C 1
ATOM 2680 O O . GLY B 1 23 ? 14.251 32.889 4.659 1.00 23.41 23 GLY P O 1
ATOM 2681 N N . LYS B 1 24 ? 14.278 30.900 5.609 1.00 22.28 24 LYS P N 1
ATOM 2682 C CA . LYS B 1 24 ? 15.694 30.718 5.691 1.00 24.85 24 LYS P CA 1
ATOM 2683 C C . LYS B 1 24 ? 16.083 29.688 4.610 1.00 23.32 24 LYS P C 1
ATOM 2684 O O . LYS B 1 24 ? 17.245 29.483 4.337 1.00 21.29 24 LYS P O 1
ATOM 2690 N N . VAL B 1 25 ? 15.079 29.048 4.022 1.00 23.39 25 VAL P N 1
ATOM 2691 C CA . VAL B 1 25 ? 15.294 28.092 2.905 1.00 21.44 25 VAL P CA 1
ATOM 2692 C C . VAL B 1 25 ? 14.330 28.384 1.787 1.00 23.34 25 VAL P C 1
ATOM 2693 O O . VAL B 1 25 ? 13.141 28.616 2.038 1.00 24.84 25 VAL P O 1
ATOM 2697 N N . ASP B 1 26 ? 14.833 28.394 0.561 1.00 21.09 26 ASP P N 1
ATOM 2698 C CA . ASP B 1 26 ? 14.015 28.620 -0.647 1.00 23.88 26 ASP P CA 1
ATOM 2699 C C . ASP B 1 26 ? 14.183 27.454 -1.602 1.00 18.19 26 ASP P C 1
ATOM 2700 O O . ASP B 1 26 ? 15.274 27.206 -2.039 1.00 19.57 26 ASP P O 1
ATOM 2705 N N . ILE B 1 27 ? 13.106 26.744 -1.956 1.00 16.88 27 ILE P N 1
ATOM 2706 C CA . ILE B 1 27 ? 13.175 25.681 -2.879 1.00 17.18 27 ILE P CA 1
ATOM 2707 C C . ILE B 1 27 ? 13.242 26.337 -4.312 1.00 16.00 27 ILE P C 1
ATOM 2708 O O . ILE B 1 27 ? 12.365 27.142 -4.667 1.00 16.84 27 ILE P O 1
ATOM 2713 N N . VAL B 1 28 ? 14.269 26.028 -5.078 1.00 15.10 28 VAL P N 1
ATOM 2714 C CA . VAL B 1 28 ? 14.429 26.577 -6.437 1.00 16.29 28 VAL P CA 1
ATOM 2715 C C . VAL B 1 28 ? 14.444 25.513 -7.538 1.00 16.89 28 VAL P C 1
ATOM 2716 O O . VAL B 1 28 ? 14.360 25.878 -8.737 1.00 16.65 28 VAL P O 1
ATOM 2720 N N . ALA B 1 29 ? 14.511 24.208 -7.212 1.00 14.39 29 ALA P N 1
ATOM 2721 C CA . ALA B 1 29 ? 14.500 23.214 -8.210 1.00 13.70 29 ALA P CA 1
ATOM 2722 C C . ALA B 1 29 ? 14.030 21.859 -7.649 1.00 14.39 29 ALA P C 1
ATOM 2723 O O . ALA B 1 29 ? 14.307 21.573 -6.490 1.00 14.69 29 ALA P O 1
ATOM 2725 N N . ILE B 1 30 ? 13.363 21.098 -8.499 1.00 13.79 30 ILE P N 1
ATOM 2726 C CA . ILE B 1 30 ? 12.943 19.757 -8.145 1.00 14.21 30 ILE P CA 1
ATOM 2727 C C . ILE B 1 30 ? 13.266 18.825 -9.297 1.00 14.76 30 ILE P C 1
ATOM 2728 O O . ILE B 1 30 ? 12.958 19.177 -10.446 1.00 15.75 30 ILE P O 1
ATOM 2733 N N . ASN B 1 31 ? 13.812 17.657 -9.027 1.00 13.73 31 ASN P N 1
ATOM 2734 C CA . ASN B 1 31 ? 13.961 16.588 -10.056 1.00 14.89 31 ASN P CA 1
ATOM 2735 C C . ASN B 1 31 ? 13.163 15.323 -9.673 1.00 16.08 31 ASN P C 1
ATOM 2736 O O . ASN B 1 31 ? 13.304 14.852 -8.550 1.00 13.45 31 ASN P O 1
ATOM 2741 N N . ASP B 1 32 ? 12.356 14.793 -10.614 1.00 14.73 32 ASP P N 1
ATOM 2742 C CA . ASP B 1 32 ? 11.711 13.492 -10.454 1.00 13.88 32 ASP P CA 1
ATOM 2743 C C . ASP B 1 32 ? 11.286 12.984 -11.808 1.00 14.52 32 ASP P C 1
ATOM 2744 O O . ASP B 1 32 ? 10.358 13.531 -12.383 1.00 14.27 32 ASP P O 1
ATOM 2749 N N . PRO B 1 33 ? 12.017 12.019 -12.361 1.00 14.67 33 PRO P N 1
ATOM 2750 C CA . PRO B 1 33 ? 11.657 11.593 -13.711 1.00 18.16 33 PRO P CA 1
ATOM 2751 C C . PRO B 1 33 ? 10.336 10.932 -13.788 1.00 17.58 33 PRO P C 1
ATOM 2752 O O . PRO B 1 33 ? 9.910 10.625 -14.908 1.00 17.64 33 PRO P O 1
ATOM 2756 N N . PHE B 1 34 ? 9.685 10.644 -12.651 1.00 17.16 34 PHE P N 1
ATOM 2757 C CA . PHE B 1 34 ? 8.410 9.922 -12.695 1.00 16.34 34 PHE P CA 1
ATOM 2758 C C . PHE B 1 34 ? 7.236 10.826 -12.473 1.00 16.72 34 PHE P C 1
ATOM 2759 O O . PHE B 1 34 ? 6.116 10.334 -12.375 1.00 17.88 34 PHE P O 1
ATOM 2767 N N . ILE B 1 35 ? 7.471 12.125 -12.306 1.00 15.66 35 ILE P N 1
ATOM 2768 C CA . ILE B 1 35 ? 6.413 13.083 -12.072 1.00 15.00 35 ILE P CA 1
ATOM 2769 C C . ILE B 1 35 ? 6.726 14.316 -12.925 1.00 16.41 35 ILE P C 1
ATOM 2770 O O . ILE B 1 35 ? 7.612 15.113 -12.582 1.00 16.56 35 ILE P O 1
ATOM 2775 N N . ASP B 1 36 ? 5.918 14.510 -13.962 1.00 15.72 36 ASP P N 1
ATOM 2776 C CA . ASP B 1 36 ? 6.075 15.638 -14.895 1.00 17.83 36 ASP P CA 1
ATOM 2777 C C . ASP B 1 36 ? 5.499 16.889 -14.265 1.00 16.78 36 ASP P C 1
ATOM 2778 O O . ASP B 1 36 ? 4.793 16.852 -13.235 1.00 16.93 36 ASP P O 1
ATOM 2783 N N . LEU B 1 37 ? 5.788 18.040 -14.849 1.00 16.82 37 LEU P N 1
ATOM 2784 C CA . LEU B 1 37 ? 5.429 19.325 -14.253 1.00 15.94 37 LEU P CA 1
ATOM 2785 C C . LEU B 1 37 ? 3.919 19.415 -13.888 1.00 16.55 37 LEU P C 1
ATOM 2786 O O . LEU B 1 37 ? 3.559 19.829 -12.782 1.00 17.71 37 LEU P O 1
ATOM 2791 N N . HIS B 1 38 ? 3.016 19.105 -14.834 1.00 17.09 38 HIS P N 1
ATOM 2792 C CA . HIS B 1 38 ? 1.648 19.288 -14.474 1.00 17.17 38 HIS P CA 1
ATOM 2793 C C . HIS B 1 38 ? 1.176 18.262 -13.424 1.00 16.46 38 HIS P C 1
ATOM 2794 O O . HIS B 1 38 ? 0.269 18.575 -12.629 1.00 17.00 38 HIS P O 1
ATOM 2801 N N . TYR B 1 39 ? 1.768 17.075 -13.463 1.00 16.51 39 TYR P N 1
ATOM 2802 C CA . TYR B 1 39 ? 1.506 16.057 -12.424 1.00 15.08 39 TYR P CA 1
ATOM 2803 C C . TYR B 1 39 ? 1.989 16.552 -11.057 1.00 15.46 39 TYR P C 1
ATOM 2804 O O . TYR B 1 39 ? 1.350 16.346 -10.019 1.00 14.75 39 TYR P O 1
ATOM 2813 N N . MET B 1 40 ? 3.105 17.269 -11.034 1.00 14.73 40 MET P N 1
ATOM 2814 C CA . MET B 1 40 ? 3.611 17.791 -9.763 1.00 14.75 40 MET P CA 1
ATOM 2815 C C . MET B 1 40 ? 2.639 18.768 -9.104 1.00 14.51 40 MET P C 1
ATOM 2816 O O . MET B 1 40 ? 2.498 18.864 -7.875 1.00 12.52 40 MET P O 1
ATOM 2821 N N . VAL B 1 41 ? 1.941 19.539 -9.918 1.00 13.82 41 VAL P N 1
ATOM 2822 C CA . VAL B 1 41 ? 0.975 20.482 -9.379 1.00 14.39 41 VAL P CA 1
ATOM 2823 C C . VAL B 1 41 ? -0.088 19.716 -8.564 1.00 13.81 41 VAL P C 1
ATOM 2824 O O . VAL B 1 41 ? -0.400 20.076 -7.404 1.00 15.30 41 VAL P O 1
ATOM 2828 N N . TYR B 1 42 ? -0.564 18.661 -9.220 1.00 13.17 42 TYR P N 1
ATOM 2829 C CA . TYR B 1 42 ? -1.544 17.778 -8.602 1.00 13.00 42 TYR P CA 1
ATOM 2830 C C . TYR B 1 42 ? -1.022 17.086 -7.340 1.00 12.44 42 TYR P C 1
ATOM 2831 O O . TYR B 1 42 ? -1.718 17.062 -6.301 1.00 11.49 42 TYR P O 1
ATOM 2840 N N . MET B 1 43 ? 0.160 16.488 -7.438 1.00 12.18 43 MET P N 1
ATOM 2841 C CA . MET B 1 43 ? 0.658 15.705 -6.317 1.00 11.93 43 MET P CA 1
ATOM 2842 C C . MET B 1 43 ? 0.942 16.597 -5.126 1.00 13.19 43 MET P C 1
ATOM 2843 O O . MET B 1 43 ? 0.845 16.195 -3.971 1.00 12.55 43 MET P O 1
ATOM 2848 N N . PHE B 1 44 ? 1.392 17.813 -5.402 1.00 13.01 44 PHE P N 1
ATOM 2849 C CA . PHE B 1 44 ? 1.674 18.769 -4.353 1.00 11.55 44 PHE P CA 1
ATOM 2850 C C . PHE B 1 44 ? 0.415 19.356 -3.725 1.00 11.82 44 PHE P C 1
ATOM 2851 O O . PHE B 1 44 ? 0.347 19.552 -2.524 1.00 15.35 44 PHE P O 1
ATOM 2859 N N . GLN B 1 45 ? -0.587 19.661 -4.531 1.00 12.83 45 GLN P N 1
ATOM 2860 C CA . GLN B 1 45 ? -1.760 20.305 -4.051 1.00 13.95 45 GLN P CA 1
ATOM 2861 C C . GLN B 1 45 ? -2.629 19.429 -3.173 1.00 13.16 45 GLN P C 1
ATOM 2862 O O . GLN B 1 45 ? -3.191 19.913 -2.212 1.00 14.41 45 GLN P O 1
ATOM 2868 N N . TYR B 1 46 ? -2.767 18.183 -3.571 1.00 13.71 46 TYR P N 1
ATOM 2869 C CA . TYR B 1 46 ? -3.638 17.220 -2.850 1.00 12.88 46 TYR P CA 1
ATOM 2870 C C . TYR B 1 46 ? -2.775 16.210 -2.095 1.00 13.19 46 TYR P C 1
ATOM 2871 O O . TYR B 1 46 ? -1.848 15.582 -2.643 1.00 16.28 46 TYR P O 1
ATOM 2880 N N . ASP B 1 47 ? -3.100 15.953 -0.841 1.00 11.79 47 ASP P N 1
ATOM 2881 C CA . ASP B 1 47 ? -2.358 15.012 -0.010 1.00 10.63 47 ASP P CA 1
ATOM 2882 C C . ASP B 1 47 ? -3.347 14.235 0.885 1.00 10.79 47 ASP P C 1
ATOM 2883 O O . ASP B 1 47 ? -4.021 14.826 1.703 1.00 11.38 47 ASP P O 1
ATOM 2888 N N . SER B 1 48 ? -3.403 12.937 0.677 1.00 9.79 48 SER P N 1
ATOM 2889 C CA . SER B 1 48 ? -4.404 12.156 1.397 1.00 10.48 48 SER P CA 1
ATOM 2890 C C . SER B 1 48 ? -4.162 12.276 2.917 1.00 9.34 48 SER P C 1
ATOM 2891 O O . SER B 1 48 ? -5.093 12.373 3.732 1.00 12.32 48 SER P O 1
ATOM 2894 N N . THR B 1 49 ? -2.907 12.306 3.359 1.00 10.89 49 THR P N 1
ATOM 2895 C CA . THR B 1 49 ? -2.593 12.293 4.755 1.00 10.26 49 THR P CA 1
ATOM 2896 C C . THR B 1 49 ? -2.589 13.689 5.399 1.00 10.69 49 THR P C 1
ATOM 2897 O O . THR B 1 49 ? -3.074 13.880 6.529 1.00 11.35 49 THR P O 1
ATOM 2901 N N . HIS B 1 50 ? -2.005 14.677 4.716 1.00 11.13 50 HIS P N 1
ATOM 2902 C CA . HIS B 1 50 ? -1.788 15.975 5.352 1.00 11.00 50 HIS P CA 1
ATOM 2903 C C . HIS B 1 50 ? -2.622 17.104 4.784 1.00 12.22 50 HIS P C 1
ATOM 2904 O O . HIS B 1 50 ? -2.509 18.245 5.220 1.00 13.85 50 HIS P O 1
ATOM 2911 N N . GLY B 1 51 ? -3.567 16.773 3.922 1.00 10.74 51 GLY P N 1
ATOM 2912 C CA . GLY B 1 51 ? -4.536 17.668 3.414 1.00 12.55 51 GLY P CA 1
ATOM 2913 C C . GLY B 1 51 ? -4.075 18.544 2.288 1.00 12.44 51 GLY P C 1
ATOM 2914 O O . GLY B 1 51 ? -2.911 18.578 1.875 1.00 12.59 51 GLY P O 1
ATOM 2915 N N . LYS B 1 52 ? -5.009 19.285 1.756 1.00 12.66 52 LYS P N 1
ATOM 2916 C CA . LYS B 1 52 ? -4.711 20.124 0.600 1.00 13.29 52 LYS P CA 1
ATOM 2917 C C . LYS B 1 52 ? -3.725 21.209 0.990 1.00 12.98 52 LYS P C 1
ATOM 2918 O O . LYS B 1 52 ? -3.743 21.724 2.114 1.00 13.03 52 LYS P O 1
ATOM 2924 N N . PHE B 1 53 ? -2.858 21.560 0.043 1.00 12.03 53 PHE P N 1
ATOM 2925 C CA . PHE B 1 53 ? -1.896 22.650 0.319 1.00 11.90 53 PHE P CA 1
ATOM 2926 C C . PHE B 1 53 ? -2.650 23.960 0.501 1.00 15.27 53 PHE P C 1
ATOM 2927 O O . PHE B 1 53 ? -3.577 24.207 -0.256 1.00 16.70 53 PHE P O 1
ATOM 2935 N N . ASN B 1 54 ? -2.254 24.746 1.488 1.00 18.30 54 ASN P N 1
ATOM 2936 C CA . ASN B 1 54 ? -3.048 25.948 1.827 1.00 22.85 54 ASN P CA 1
ATOM 2937 C C . ASN B 1 54 ? -2.537 27.232 1.188 1.00 19.65 54 ASN P C 1
ATOM 2938 O O . ASN B 1 54 ? -3.172 28.282 1.287 1.00 21.15 54 ASN P O 1
ATOM 2943 N N . GLY B 1 55 ? -1.450 27.126 0.450 1.00 18.23 55 GLY P N 1
ATOM 2944 C CA . GLY B 1 55 ? -0.987 28.218 -0.440 1.00 18.33 55 GLY P CA 1
ATOM 2945 C C . GLY B 1 55 ? -1.482 28.086 -1.871 1.00 17.03 55 GLY P C 1
ATOM 2946 O O . GLY B 1 55 ? -2.540 27.491 -2.170 1.00 16.97 55 GLY P O 1
ATOM 2947 N N . THR B 1 56 ? -0.710 28.617 -2.839 1.00 17.39 56 THR P N 1
ATOM 2948 C CA . THR B 1 56 ? -1.017 28.512 -4.241 1.00 16.63 56 THR P CA 1
ATOM 2949 C C . THR B 1 56 ? 0.034 27.634 -4.931 1.00 15.00 56 THR P C 1
ATOM 2950 O O . THR B 1 56 ? 1.216 27.682 -4.555 1.00 16.00 56 THR P O 1
ATOM 2954 N N . VAL B 1 57 ? -0.422 26.860 -5.892 1.00 14.87 57 VAL P N 1
ATOM 2955 C CA . VAL B 1 57 ? 0.424 26.069 -6.728 1.00 16.59 57 VAL P CA 1
ATOM 2956 C C . VAL B 1 57 ? -0.125 25.962 -8.149 1.00 17.46 57 VAL P C 1
ATOM 2957 O O . VAL B 1 57 ? -1.256 25.603 -8.360 1.00 18.61 57 VAL P O 1
ATOM 2961 N N . LYS B 1 58 ? 0.720 26.312 -9.105 1.00 18.07 58 LYS P N 1
ATOM 2962 C CA . LYS B 1 58 ? 0.413 26.199 -10.528 1.00 16.87 58 LYS P CA 1
ATOM 2963 C C . LYS B 1 58 ? 1.641 26.012 -11.393 1.00 18.42 58 LYS P C 1
ATOM 2964 O O . LYS B 1 58 ? 2.795 26.153 -10.900 1.00 20.70 58 LYS P O 1
ATOM 2970 N N . ALA B 1 59 ? 1.395 25.581 -12.602 1.00 17.27 59 ALA P N 1
ATOM 2971 C CA . ALA B 1 59 ? 2.430 25.420 -13.624 1.00 17.28 59 ALA P CA 1
ATOM 2972 C C . ALA B 1 59 ? 2.390 26.721 -14.425 1.00 21.43 59 ALA P C 1
ATOM 2973 O O . ALA B 1 59 ? 1.315 27.180 -14.828 1.00 20.68 59 ALA P O 1
ATOM 2975 N N . GLU B 1 60 ? 3.551 27.348 -14.600 1.00 21.89 60 GLU P N 1
ATOM 2976 C CA . GLU B 1 60 ? 3.631 28.538 -15.509 1.00 26.08 60 GLU P CA 1
ATOM 2977 C C . GLU B 1 60 ? 4.969 28.550 -16.214 1.00 26.42 60 GLU P C 1
ATOM 2978 O O . GLU B 1 60 ? 5.988 28.566 -15.546 1.00 22.33 60 GLU P O 1
ATOM 2984 N N . ASN B 1 61 ? 4.943 28.625 -17.538 1.00 29.59 61 ASN P N 1
ATOM 2985 C CA . ASN B 1 61 ? 6.164 28.809 -18.372 1.00 32.63 61 ASN P CA 1
ATOM 2986 C C . ASN B 1 61 ? 7.177 27.721 -18.119 1.00 27.76 61 ASN P C 1
ATOM 2987 O O . ASN B 1 61 ? 8.364 27.998 -18.009 1.00 26.73 61 ASN P O 1
ATOM 2992 N N . GLY B 1 62 ? 6.660 26.503 -17.942 1.00 22.92 62 GLY P N 1
ATOM 2993 C CA . GLY B 1 62 ? 7.475 25.331 -17.714 1.00 21.32 62 GLY P CA 1
ATOM 2994 C C . GLY B 1 62 ? 8.063 25.183 -16.323 1.00 17.17 62 GLY P C 1
ATOM 2995 O O . GLY B 1 62 ? 8.863 24.287 -16.109 1.00 20.15 62 GLY P O 1
ATOM 2996 N N . LYS B 1 63 ? 7.698 26.071 -15.420 1.00 17.03 63 LYS P N 1
ATOM 2997 C CA . LYS B 1 63 ? 8.100 25.987 -14.018 1.00 19.23 63 LYS P CA 1
ATOM 2998 C C . LYS B 1 63 ? 6.907 25.672 -13.069 1.00 17.43 63 LYS P C 1
ATOM 2999 O O . LYS B 1 63 ? 5.764 26.021 -13.332 1.00 19.57 63 LYS P O 1
ATOM 3005 N N . LEU B 1 64 ? 7.251 25.083 -11.929 1.00 17.91 64 LEU P N 1
ATOM 3006 C CA . LEU B 1 64 ? 6.296 24.903 -10.835 1.00 16.88 64 LEU P CA 1
ATOM 3007 C C . LEU B 1 64 ? 6.319 26.134 -9.972 1.00 17.55 64 LEU P C 1
ATOM 3008 O O . LEU B 1 64 ? 7.347 26.479 -9.397 1.00 18.95 64 LEU P O 1
ATOM 3013 N N . VAL B 1 65 ? 5.181 26.781 -9.763 1.00 16.08 65 VAL P N 1
ATOM 3014 C CA . VAL B 1 65 ? 5.181 28.001 -9.005 1.00 16.23 65 VAL P CA 1
ATOM 3015 C C . VAL B 1 65 ? 4.394 27.800 -7.737 1.00 16.44 65 VAL P C 1
ATOM 3016 O O . VAL B 1 65 ? 3.150 27.624 -7.798 1.00 17.50 65 VAL P O 1
ATOM 3020 N N . ILE B 1 66 ? 5.079 27.847 -6.611 1.00 16.41 66 ILE P N 1
ATOM 3021 C CA . ILE B 1 66 ? 4.483 27.675 -5.279 1.00 15.68 66 ILE P CA 1
ATOM 3022 C C . ILE B 1 66 ? 4.568 28.991 -4.479 1.00 16.17 66 ILE P C 1
ATOM 3023 O O . ILE B 1 66 ? 5.661 29.581 -4.292 1.00 16.22 66 ILE P O 1
ATOM 3028 N N . ASN B 1 67 ? 3.442 29.494 -3.995 1.00 17.05 67 ASN P N 1
ATOM 3029 C CA . ASN B 1 67 ? 3.399 30.756 -3.264 1.00 15.97 67 ASN P CA 1
ATOM 3030 C C . ASN B 1 67 ? 4.162 31.820 -4.028 1.00 19.65 67 ASN P C 1
ATOM 3031 O O . ASN B 1 67 ? 4.954 32.560 -3.476 1.00 21.30 67 ASN P O 1
ATOM 3036 N N . GLY B 1 68 ? 3.971 31.836 -5.321 1.00 18.98 68 GLY P N 1
ATOM 3037 C CA . GLY B 1 68 ? 4.583 32.881 -6.132 1.00 20.73 68 GLY P CA 1
ATOM 3038 C C . GLY B 1 68 ? 6.038 32.660 -6.489 1.00 24.11 68 GLY P C 1
ATOM 3039 O O . GLY B 1 68 ? 6.608 33.464 -7.249 1.00 22.63 68 GLY P O 1
ATOM 3040 N N . LYS B 1 69 ? 6.663 31.590 -6.008 1.00 21.58 69 LYS P N 1
ATOM 3041 C CA . LYS B 1 69 ? 8.073 31.308 -6.339 1.00 19.51 69 LYS P CA 1
ATOM 3042 C C . LYS B 1 69 ? 8.227 30.263 -7.416 1.00 20.31 69 LYS P C 1
ATOM 3043 O O . LYS B 1 69 ? 7.777 29.128 -7.276 1.00 18.93 69 LYS P O 1
ATOM 3049 N N . ALA B 1 70 ? 8.945 30.598 -8.493 1.00 19.76 70 ALA P N 1
ATOM 3050 C CA . ALA B 1 70 ? 9.070 29.738 -9.614 1.00 20.14 70 ALA P CA 1
ATOM 3051 C C . ALA B 1 70 ? 10.213 28.747 -9.385 1.00 20.04 70 ALA P C 1
ATOM 3052 O O . ALA B 1 70 ? 11.327 29.074 -8.913 1.00 20.55 70 ALA P O 1
ATOM 3054 N N . ILE B 1 71 ? 9.939 27.493 -9.706 1.00 18.92 71 ILE P N 1
ATOM 3055 C CA . ILE B 1 71 ? 10.802 26.403 -9.393 1.00 17.64 71 ILE P CA 1
ATOM 3056 C C . ILE B 1 71 ? 11.116 25.622 -10.633 1.00 16.04 71 ILE P C 1
ATOM 3057 O O . ILE B 1 71 ? 10.231 25.204 -11.403 1.00 15.75 71 ILE P O 1
ATOM 3062 N N . THR B 1 72 ? 12.407 25.463 -10.917 1.00 15.95 72 THR P N 1
ATOM 3063 C CA . THR B 1 72 ? 12.860 24.734 -12.050 1.00 17.22 72 THR P CA 1
ATOM 3064 C C . THR B 1 72 ? 12.615 23.233 -11.881 1.00 17.36 72 THR P C 1
ATOM 3065 O O . THR B 1 72 ? 12.974 22.680 -10.853 1.00 16.65 72 THR P O 1
ATOM 3069 N N . ILE B 1 73 ? 12.076 22.603 -12.903 1.00 17.70 73 ILE P N 1
ATOM 3070 C CA . ILE B 1 73 ? 11.724 21.177 -12.886 1.00 17.94 73 ILE P CA 1
ATOM 3071 C C . ILE B 1 73 ? 12.573 20.340 -13.821 1.00 18.47 73 ILE P C 1
ATOM 3072 O O . ILE B 1 73 ? 12.626 20.590 -15.027 1.00 22.64 73 ILE P O 1
ATOM 3077 N N . PHE B 1 74 ? 13.261 19.358 -13.272 1.00 16.36 74 PHE P N 1
ATOM 3078 C CA . PHE B 1 74 ? 14.101 18.413 -13.985 1.00 18.57 74 PHE P CA 1
ATOM 3079 C C . PHE B 1 74 ? 13.455 17.063 -14.006 1.00 18.36 74 PHE P C 1
ATOM 3080 O O . PHE B 1 74 ? 12.609 16.731 -13.139 1.00 16.23 74 PHE P O 1
ATOM 3088 N N . GLN B 1 75 ? 13.862 16.265 -14.983 1.00 19.44 75 GLN P N 1
ATOM 3089 C CA . GLN B 1 75 ? 13.296 14.955 -15.236 1.00 18.40 75 GLN P CA 1
ATOM 3090 C C . GLN B 1 75 ? 14.377 13.906 -15.555 1.00 19.92 75 GLN P C 1
ATOM 3091 O O . GLN B 1 75 ? 14.225 13.101 -16.467 1.00 21.52 75 GLN P O 1
ATOM 3097 N N . GLU B 1 76 ? 15.412 13.833 -14.742 1.00 17.98 76 GLU P N 1
ATOM 3098 C CA . GLU B 1 76 ? 16.556 12.987 -14.969 1.00 20.13 76 GLU P CA 1
ATOM 3099 C C . GLU B 1 76 ? 16.596 11.782 -14.058 1.00 19.96 76 GLU P C 1
ATOM 3100 O O . GLU B 1 76 ? 16.554 11.956 -12.826 1.00 18.98 76 GLU P O 1
ATOM 3106 N N . ARG B 1 77 ? 16.812 10.618 -14.626 1.00 18.83 77 ARG P N 1
ATOM 3107 C CA . ARG B 1 77 ? 17.094 9.416 -13.810 1.00 19.27 77 ARG P CA 1
ATOM 3108 C C . ARG B 1 77 ? 18.451 9.352 -13.141 1.00 20.69 77 ARG P C 1
ATOM 3109 O O . ARG B 1 77 ? 18.590 8.768 -12.071 1.00 19.63 77 ARG P O 1
ATOM 3117 N N . ASP B 1 78 ? 19.462 9.953 -13.786 1.00 21.43 78 ASP P N 1
ATOM 3118 C CA . ASP B 1 78 ? 20.836 9.881 -13.291 1.00 21.30 78 ASP P CA 1
ATOM 3119 C C . ASP B 1 78 ? 21.121 11.221 -12.651 1.00 20.39 78 ASP P C 1
ATOM 3120 O O . ASP B 1 78 ? 21.103 12.228 -13.345 1.00 20.36 78 ASP P O 1
ATOM 3125 N N . PRO B 1 79 ? 21.374 11.265 -11.332 1.00 18.81 79 PRO P N 1
ATOM 3126 C CA . PRO B 1 79 ? 21.538 12.524 -10.717 1.00 18.88 79 PRO P CA 1
ATOM 3127 C C . PRO B 1 79 ? 22.806 13.342 -11.204 1.00 18.61 79 PRO P C 1
ATOM 3128 O O . PRO B 1 79 ? 22.884 14.545 -10.994 1.00 21.38 79 PRO P O 1
ATOM 3132 N N . ALA B 1 80 ? 23.754 12.657 -11.805 1.00 21.08 80 ALA P N 1
ATOM 3133 C CA . ALA B 1 80 ? 24.935 13.358 -12.311 1.00 23.28 80 ALA P CA 1
ATOM 3134 C C . ALA B 1 80 ? 24.553 14.279 -13.466 1.00 22.77 80 ALA P C 1
ATOM 3135 O O . ALA B 1 80 ? 25.318 15.196 -13.757 1.00 23.02 80 ALA P O 1
ATOM 3137 N N . ASN B 1 81 ? 23.345 14.138 -14.041 1.00 21.06 81 ASN P N 1
ATOM 3138 C CA . ASN B 1 81 ? 22.887 14.883 -15.226 1.00 20.07 81 ASN P CA 1
ATOM 3139 C C . ASN B 1 81 ? 22.016 16.058 -14.831 1.00 20.36 81 ASN P C 1
ATOM 3140 O O . ASN B 1 81 ? 21.477 16.781 -15.708 1.00 23.67 81 ASN P O 1
ATOM 3145 N N . ILE B 1 82 ? 21.772 16.247 -13.523 1.00 21.51 82 ILE P N 1
ATOM 3146 C CA . ILE B 1 82 ? 20.899 17.347 -13.088 1.00 19.69 82 ILE P CA 1
ATOM 3147 C C . ILE B 1 82 ? 21.684 18.638 -12.956 1.00 18.45 82 ILE P C 1
ATOM 3148 O O . ILE B 1 82 ? 22.723 18.676 -12.264 1.00 20.84 82 ILE P O 1
ATOM 3153 N N . LYS B 1 83 ? 21.239 19.666 -13.655 1.00 21.14 83 LYS P N 1
ATOM 3154 C CA . LYS B 1 83 ? 21.916 20.959 -13.681 1.00 21.18 83 LYS P CA 1
ATOM 3155 C C . LYS B 1 83 ? 21.528 21.902 -12.518 1.00 18.52 83 LYS P C 1
ATOM 3156 O O . LYS B 1 83 ? 20.959 22.997 -12.679 1.00 16.90 83 LYS P O 1
ATOM 3162 N N . TRP B 1 84 ? 21.833 21.447 -11.307 1.00 18.13 84 TRP P N 1
ATOM 3163 C CA . TRP B 1 84 ? 21.507 22.200 -10.111 1.00 17.03 84 TRP P CA 1
ATOM 3164 C C . TRP B 1 84 ? 22.077 23.586 -10.171 1.00 19.53 84 TRP P C 1
ATOM 3165 O O . TRP B 1 84 ? 21.346 24.590 -10.029 1.00 19.98 84 TRP P O 1
ATOM 3176 N N . GLY B 1 85 ? 23.386 23.665 -10.381 1.00 22.34 85 GLY P N 1
ATOM 3177 C CA . GLY B 1 85 ? 24.083 24.934 -10.467 1.00 24.02 85 GLY P CA 1
ATOM 3178 C C . GLY B 1 85 ? 23.385 25.949 -11.350 1.00 24.71 85 GLY P C 1
ATOM 3179 O O . GLY B 1 85 ? 23.177 27.118 -10.922 1.00 27.58 85 GLY P O 1
ATOM 3180 N N . ASP B 1 86 ? 22.994 25.555 -12.555 1.00 25.99 86 ASP P N 1
ATOM 3181 C CA . ASP B 1 86 ? 22.230 26.441 -13.442 1.00 26.39 86 ASP P CA 1
ATOM 3182 C C . ASP B 1 86 ? 20.956 26.965 -12.798 1.00 26.30 86 ASP P C 1
ATOM 3183 O O . ASP B 1 86 ? 20.548 28.115 -13.011 1.00 25.29 86 ASP P O 1
ATOM 3188 N N . ALA B 1 87 ? 20.283 26.103 -11.993 1.00 23.81 87 ALA P N 1
ATOM 3189 C CA . ALA B 1 87 ? 19.035 26.483 -11.352 1.00 23.57 87 ALA P CA 1
ATOM 3190 C C . ALA B 1 87 ? 19.237 27.259 -10.077 1.00 21.52 87 ALA P C 1
ATOM 3191 O O . ALA B 1 87 ? 18.275 27.733 -9.530 1.00 22.10 87 ALA P O 1
ATOM 3193 N N . GLY B 1 88 ? 20.488 27.360 -9.600 1.00 22.12 88 GLY P N 1
ATOM 3194 C CA . GLY B 1 88 ? 20.830 28.057 -8.365 1.00 19.06 88 GLY P CA 1
ATOM 3195 C C . GLY B 1 88 ? 20.726 27.263 -7.034 1.00 17.66 88 GLY P C 1
ATOM 3196 O O . GLY B 1 88 ? 20.783 27.845 -5.980 1.00 19.67 88 GLY P O 1
ATOM 3197 N N . ALA B 1 89 ? 20.603 25.956 -7.130 1.00 17.05 89 ALA P N 1
ATOM 3198 C CA . ALA B 1 89 ? 20.424 25.100 -5.923 1.00 17.03 89 ALA P CA 1
ATOM 3199 C C . ALA B 1 89 ? 21.724 24.824 -5.251 1.00 15.26 89 ALA P C 1
ATOM 3200 O O . ALA B 1 89 ? 22.567 24.185 -5.849 1.00 20.33 89 ALA P O 1
ATOM 3202 N N . GLU B 1 90 ? 21.922 25.375 -4.082 1.00 14.77 90 GLU P N 1
ATOM 3203 C CA . GLU B 1 90 ? 23.179 25.238 -3.368 1.00 16.58 90 GLU P CA 1
ATOM 3204 C C . GLU B 1 90 ? 23.200 23.938 -2.564 1.00 15.14 90 GLU P C 1
ATOM 3205 O O . GLU B 1 90 ? 24.206 23.236 -2.529 1.00 15.99 90 GLU P O 1
ATOM 3211 N N . TYR B 1 91 ? 22.086 23.630 -1.864 1.00 14.47 91 TYR P N 1
ATOM 3212 C CA . TYR B 1 91 ? 21.959 22.355 -1.163 1.00 13.56 91 TYR P CA 1
ATOM 3213 C C . TYR B 1 91 ? 20.951 21.506 -1.939 1.00 14.64 91 TYR P C 1
ATOM 3214 O O . TYR B 1 91 ? 19.956 22.069 -2.393 1.00 17.43 91 TYR P O 1
ATOM 3223 N N . VAL B 1 92 ? 21.129 20.192 -1.952 1.00 13.22 92 VAL P N 1
ATOM 3224 C CA . VAL B 1 92 ? 20.155 19.268 -2.549 1.00 13.62 92 VAL P CA 1
ATOM 3225 C C . VAL B 1 92 ? 19.707 18.248 -1.481 1.00 13.78 92 VAL P C 1
ATOM 3226 O O . VAL B 1 92 ? 20.554 17.655 -0.811 1.00 12.92 92 VAL P O 1
ATOM 3230 N N . VAL B 1 93 ? 18.394 18.127 -1.303 1.00 12.62 93 VAL P N 1
ATOM 3231 C CA . VAL B 1 93 ? 17.794 17.090 -0.510 1.00 11.92 93 VAL P CA 1
ATOM 3232 C C . VAL B 1 93 ? 17.685 15.850 -1.382 1.00 11.44 93 VAL P C 1
ATOM 3233 O O . VAL B 1 93 ? 17.046 15.846 -2.423 1.00 11.76 93 VAL P O 1
ATOM 3237 N N . GLU B 1 94 ? 18.365 14.796 -0.969 1.00 10.81 94 GLU P N 1
ATOM 3238 C CA . GLU B 1 94 ? 18.349 13.538 -1.684 1.00 11.96 94 GLU P CA 1
ATOM 3239 C C . GLU B 1 94 ? 17.330 12.638 -1.009 1.00 11.68 94 GLU P C 1
ATOM 3240 O O . GLU B 1 94 ? 17.596 11.973 0.030 1.00 11.73 94 GLU P O 1
ATOM 3246 N N . SER B 1 95 ? 16.152 12.598 -1.615 1.00 11.79 95 SER P N 1
ATOM 3247 C CA . SER B 1 95 ? 14.957 11.950 -1.006 1.00 12.08 95 SER P CA 1
ATOM 3248 C C . SER B 1 95 ? 14.325 10.987 -1.990 1.00 11.66 95 SER P C 1
ATOM 3249 O O . SER B 1 95 ? 13.101 10.745 -1.994 1.00 12.34 95 SER P O 1
ATOM 3252 N N . THR B 1 96 ? 15.155 10.338 -2.788 1.00 12.74 96 THR P N 1
ATOM 3253 C CA . THR B 1 96 ? 14.680 9.260 -3.660 1.00 12.23 96 THR P CA 1
ATOM 3254 C C . THR B 1 96 ? 14.606 7.848 -3.029 1.00 13.71 96 THR P C 1
ATOM 3255 O O . THR B 1 96 ? 13.877 6.998 -3.529 1.00 14.95 96 THR P O 1
ATOM 3259 N N . GLY B 1 97 ? 15.456 7.594 -2.041 1.00 13.37 97 GLY P N 1
ATOM 3260 C CA . GLY B 1 97 ? 15.701 6.344 -1.458 1.00 15.10 97 GLY P CA 1
ATOM 3261 C C . GLY B 1 97 ? 16.724 5.471 -2.161 1.00 18.17 97 GLY P C 1
ATOM 3262 O O . GLY B 1 97 ? 17.008 4.401 -1.686 1.00 19.49 97 GLY P O 1
ATOM 3263 N N . VAL B 1 98 ? 17.238 5.926 -3.282 1.00 18.33 98 VAL P N 1
ATOM 3264 C CA . VAL B 1 98 ? 18.187 5.091 -4.007 1.00 18.57 98 VAL P CA 1
ATOM 3265 C C . VAL B 1 98 ? 19.602 5.608 -4.169 1.00 19.27 98 VAL P C 1
ATOM 3266 O O . VAL B 1 98 ? 20.403 4.927 -4.835 1.00 19.75 98 VAL P O 1
ATOM 3270 N N . PHE B 1 99 ? 19.930 6.745 -3.557 1.00 14.74 99 PHE P N 1
ATOM 3271 C CA . PHE B 1 99 ? 21.275 7.344 -3.618 1.00 16.93 99 PHE P CA 1
ATOM 3272 C C . PHE B 1 99 ? 21.771 7.717 -2.241 1.00 16.80 99 PHE P C 1
ATOM 3273 O O . PHE B 1 99 ? 22.048 8.874 -1.937 1.00 19.85 99 PHE P O 1
ATOM 3281 N N . THR B 1 100 ? 21.979 6.683 -1.408 1.00 18.25 100 THR P N 1
ATOM 3282 C CA . THR B 1 100 ? 22.222 6.898 0.005 1.00 16.60 100 THR P CA 1
ATOM 3283 C C . THR B 1 100 ? 23.660 6.808 0.496 1.00 16.35 100 THR P C 1
ATOM 3284 O O . THR B 1 100 ? 23.939 7.094 1.666 1.00 16.25 100 THR P O 1
ATOM 3288 N N . THR B 1 101 ? 24.566 6.483 -0.424 1.00 17.79 101 THR P N 1
ATOM 3289 C CA . THR B 1 101 ? 25.980 6.430 -0.098 1.00 17.28 101 THR P CA 1
ATOM 3290 C C . THR B 1 101 ? 26.623 7.716 -0.512 1.00 16.71 101 THR P C 1
ATOM 3291 O O . THR B 1 101 ? 26.108 8.490 -1.329 1.00 16.81 101 THR P O 1
ATOM 3295 N N . MET B 1 102 ? 27.797 7.933 0.040 1.00 18.22 102 MET P N 1
ATOM 3296 C CA . MET B 1 102 ? 28.567 9.080 -0.378 1.00 18.31 102 MET P CA 1
ATOM 3297 C C . MET B 1 102 ? 28.874 9.066 -1.868 1.00 18.73 102 MET P C 1
ATOM 3298 O O . MET B 1 102 ? 28.800 10.133 -2.516 1.00 17.33 102 MET P O 1
ATOM 3303 N N . GLU B 1 103 ? 29.253 7.900 -2.390 1.00 20.43 103 GLU P N 1
ATOM 3304 C CA . GLU B 1 103 ? 29.522 7.767 -3.817 1.00 23.19 103 GLU P CA 1
ATOM 3305 C C . GLU B 1 103 ? 28.316 8.141 -4.676 1.00 22.54 103 GLU P C 1
ATOM 3306 O O . GLU B 1 103 ? 28.449 8.928 -5.596 1.00 20.36 103 GLU P O 1
ATOM 3312 N N . LYS B 1 104 ? 27.125 7.631 -4.322 1.00 17.68 104 LYS P N 1
ATOM 3313 C CA . LYS B 1 104 ? 25.929 7.849 -5.153 1.00 18.58 104 LYS P CA 1
ATOM 3314 C C . LYS B 1 104 ? 25.398 9.259 -4.974 1.00 18.51 104 LYS P C 1
ATOM 3315 O O . LYS B 1 104 ? 24.973 9.920 -5.922 1.00 19.14 104 LYS P O 1
ATOM 3321 N N . ALA B 1 105 ? 25.397 9.752 -3.729 1.00 15.93 105 ALA P N 1
ATOM 3322 C CA . ALA B 1 105 ? 24.833 11.076 -3.453 1.00 17.80 105 ALA P CA 1
ATOM 3323 C C . ALA B 1 105 ? 25.768 12.184 -3.930 1.00 16.21 105 ALA P C 1
ATOM 3324 O O . ALA B 1 105 ? 25.334 13.266 -4.276 1.00 17.79 105 ALA P O 1
ATOM 3326 N N . GLY B 1 106 ? 27.034 11.892 -4.059 1.00 17.65 106 GLY P N 1
ATOM 3327 C CA . GLY B 1 106 ? 27.965 12.845 -4.582 1.00 18.96 106 GLY P CA 1
ATOM 3328 C C . GLY B 1 106 ? 27.792 13.170 -6.036 1.00 19.81 106 GLY P C 1
ATOM 3329 O O . GLY B 1 106 ? 28.381 14.103 -6.537 1.00 21.78 106 GLY P O 1
ATOM 3330 N N . ALA B 1 107 ? 27.032 12.381 -6.772 1.00 20.80 107 ALA P N 1
ATOM 3331 C CA . ALA B 1 107 ? 26.700 12.744 -8.137 1.00 21.00 107 ALA P CA 1
ATOM 3332 C C . ALA B 1 107 ? 26.077 14.145 -8.282 1.00 19.76 107 ALA P C 1
ATOM 3333 O O . ALA B 1 107 ? 26.242 14.839 -9.291 1.00 18.54 107 ALA P O 1
ATOM 3335 N N . HIS B 1 108 ? 25.376 14.601 -7.230 1.00 16.95 108 HIS P N 1
ATOM 3336 C CA . HIS B 1 108 ? 24.782 15.937 -7.269 1.00 16.99 108 HIS P CA 1
ATOM 3337 C C . HIS B 1 108 ? 25.828 17.088 -7.340 1.00 18.20 108 HIS P C 1
ATOM 3338 O O . HIS B 1 108 ? 25.539 18.197 -7.739 1.00 17.70 108 HIS P O 1
ATOM 3345 N N . LEU B 1 109 ? 27.016 16.795 -6.835 1.00 20.23 109 LEU P N 1
ATOM 3346 C CA . LEU B 1 109 ? 28.116 17.766 -6.819 1.00 22.63 109 LEU P CA 1
ATOM 3347 C C . LEU B 1 109 ? 28.607 17.969 -8.245 1.00 22.43 109 LEU P C 1
ATOM 3348 O O . LEU B 1 109 ? 28.993 19.076 -8.615 1.00 22.54 109 LEU P O 1
ATOM 3353 N N . LYS B 1 110 ? 28.455 16.959 -9.087 1.00 25.43 110 LYS P N 1
ATOM 3354 C CA . LYS B 1 110 ? 28.773 17.114 -10.519 1.00 26.38 110 LYS P CA 1
ATOM 3355 C C . LYS B 1 110 ? 27.971 18.145 -11.240 1.00 27.49 110 LYS P C 1
ATOM 3356 O O . LYS B 1 110 ? 28.512 18.796 -12.127 1.00 26.96 110 LYS P O 1
ATOM 3362 N N . GLY B 1 111 ? 26.664 18.301 -10.905 1.00 24.29 111 GLY P N 1
ATOM 3363 C CA . GLY B 1 111 ? 25.850 19.254 -11.575 1.00 24.98 111 GLY P CA 1
ATOM 3364 C C . GLY B 1 111 ? 25.866 20.624 -10.912 1.00 23.04 111 GLY P C 1
ATOM 3365 O O . GLY B 1 111 ? 25.108 21.521 -11.265 1.00 23.74 111 GLY P O 1
ATOM 3366 N N . GLY B 1 112 ? 26.716 20.774 -9.908 1.00 21.20 112 GLY P N 1
ATOM 3367 C CA . GLY B 1 112 ? 26.975 22.026 -9.294 1.00 21.30 112 GLY P CA 1
ATOM 3368 C C . GLY B 1 112 ? 26.362 22.310 -7.926 1.00 19.96 112 GLY P C 1
ATOM 3369 O O . GLY B 1 112 ? 26.512 23.406 -7.405 1.00 20.58 112 GLY P O 1
ATOM 3370 N N . ALA B 1 113 ? 25.727 21.301 -7.303 1.00 18.62 113 ALA P N 1
ATOM 3371 C CA . ALA B 1 113 ? 25.298 21.459 -5.935 1.00 17.74 113 ALA P CA 1
ATOM 3372 C C . ALA B 1 113 ? 26.542 21.587 -5.037 1.00 15.66 113 ALA P C 1
ATOM 3373 O O . ALA B 1 113 ? 27.579 20.979 -5.352 1.00 18.28 113 ALA P O 1
ATOM 3375 N N . LYS B 1 114 ? 26.436 22.320 -3.938 1.00 15.46 114 LYS P N 1
ATOM 3376 C CA . LYS B 1 114 ? 27.526 22.504 -2.971 1.00 18.07 114 LYS P CA 1
ATOM 3377 C C . LYS B 1 114 ? 27.502 21.512 -1.842 1.00 16.70 114 LYS P C 1
ATOM 3378 O O . LYS B 1 114 ? 28.558 21.062 -1.415 1.00 17.77 114 LYS P O 1
ATOM 3384 N N . ARG B 1 115 ? 26.316 21.121 -1.378 1.00 15.46 115 ARG P N 1
ATOM 3385 C CA . ARG B 1 115 ? 26.159 20.107 -0.339 1.00 14.20 115 ARG P CA 1
ATOM 3386 C C . ARG B 1 115 ? 24.905 19.271 -0.573 1.00 14.78 115 ARG P C 1
ATOM 3387 O O . ARG B 1 115 ? 23.995 19.705 -1.227 1.00 16.02 115 ARG P O 1
ATOM 3395 N N . VAL B 1 116 ? 24.894 18.064 -0.036 1.00 13.51 116 VAL P N 1
ATOM 3396 C CA . VAL B 1 116 ? 23.777 17.100 -0.229 1.00 13.76 116 VAL P CA 1
ATOM 3397 C C . VAL B 1 116 ? 23.327 16.650 1.143 1.00 12.44 116 VAL P C 1
ATOM 3398 O O . VAL B 1 116 ? 24.161 16.355 1.993 1.00 12.35 116 VAL P O 1
ATOM 3402 N N . ILE B 1 117 ? 22.027 16.691 1.404 1.00 11.91 117 ILE P N 1
ATOM 3403 C CA . ILE B 1 117 ? 21.410 16.181 2.638 1.00 11.66 117 ILE P CA 1
ATOM 3404 C C . ILE B 1 117 ? 20.592 14.958 2.274 1.00 12.50 117 ILE P C 1
ATOM 3405 O O . ILE B 1 117 ? 19.539 15.067 1.557 1.00 13.80 117 ILE P O 1
ATOM 3410 N N . ILE B 1 118 ? 21.077 13.791 2.680 1.00 11.52 118 ILE P N 1
ATOM 3411 C CA . ILE B 1 118 ? 20.429 12.468 2.343 1.00 11.45 118 ILE P CA 1
ATOM 3412 C C . ILE B 1 118 ? 19.294 12.261 3.390 1.00 12.39 118 ILE P C 1
ATOM 3413 O O . ILE B 1 118 ? 19.520 12.312 4.590 1.00 11.45 118 ILE P O 1
ATOM 3418 N N . SER B 1 119 ? 18.077 12.032 2.897 1.00 12.21 119 SER P N 1
ATOM 3419 C CA . SER B 1 119 ? 16.906 11.978 3.772 1.00 13.12 119 SER P CA 1
ATOM 3420 C C . SER B 1 119 ? 16.735 10.554 4.291 1.00 14.25 119 SER P C 1
ATOM 3421 O O . SER B 1 119 ? 15.616 10.073 4.353 1.00 14.78 119 SER P O 1
ATOM 3424 N N . ALA B 1 120 ? 17.808 9.909 4.711 1.00 13.44 120 ALA P N 1
ATOM 3425 C CA . ALA B 1 120 ? 17.814 8.552 5.121 1.00 13.80 120 ALA P CA 1
ATOM 3426 C C . ALA B 1 120 ? 19.122 8.250 5.743 1.00 13.80 120 ALA P C 1
ATOM 3427 O O . ALA B 1 120 ? 20.101 9.025 5.578 1.00 14.74 120 ALA P O 1
ATOM 3429 N N . PRO B 1 121 ? 19.174 7.124 6.491 1.00 14.02 121 PRO P N 1
ATOM 3430 C CA . PRO B 1 121 ? 20.504 6.674 6.892 1.00 14.85 121 PRO P CA 1
ATOM 3431 C C . PRO B 1 121 ? 21.426 6.384 5.716 1.00 15.37 121 PRO P C 1
ATOM 3432 O O . PRO B 1 121 ? 20.968 6.035 4.610 1.00 16.11 121 PRO P O 1
ATOM 3436 N N . SER B 1 122 ? 22.720 6.604 5.955 1.00 17.12 122 SER P N 1
ATOM 3437 C CA . SER B 1 122 ? 23.749 6.348 4.954 1.00 16.85 122 SER P CA 1
ATOM 3438 C C . SER B 1 122 ? 24.780 5.371 5.604 1.00 17.40 122 SER P C 1
ATOM 3439 O O . SER B 1 122 ? 25.172 5.542 6.764 1.00 17.26 122 SER P O 1
ATOM 3442 N N . ALA B 1 123 ? 25.271 4.457 4.774 1.00 19.60 123 ALA P N 1
ATOM 3443 C CA . ALA B 1 123 ? 26.357 3.536 5.159 1.00 20.00 123 ALA P CA 1
ATOM 3444 C C . ALA B 1 123 ? 27.595 4.313 5.529 1.00 21.00 123 ALA P C 1
ATOM 3445 O O . ALA B 1 123 ? 28.324 3.911 6.422 1.00 23.33 123 ALA P O 1
ATOM 3447 N N . ASP B 1 124 ? 27.831 5.458 4.866 1.00 18.60 124 ASP P N 1
ATOM 3448 C CA . ASP B 1 124 ? 29.110 6.167 5.102 1.00 19.10 124 ASP P CA 1
ATOM 3449 C C . ASP B 1 124 ? 29.087 7.699 5.294 1.00 18.22 124 ASP P C 1
ATOM 3450 O O . ASP B 1 124 ? 30.004 8.265 5.881 1.00 21.14 124 ASP P O 1
ATOM 3455 N N . ALA B 1 125 ? 28.045 8.384 4.895 1.00 17.60 125 ALA P N 1
ATOM 3456 C CA . ALA B 1 125 ? 27.893 9.805 5.146 1.00 16.09 125 ALA P CA 1
ATOM 3457 C C . ALA B 1 125 ? 27.678 10.102 6.658 1.00 15.68 125 ALA P C 1
ATOM 3458 O O . ALA B 1 125 ? 27.016 9.343 7.329 1.00 16.15 125 ALA P O 1
ATOM 3460 N N . PRO B 1 126 ? 28.268 11.190 7.158 1.00 17.07 126 PRO P N 1
ATOM 3461 C CA . PRO B 1 126 ? 28.056 11.537 8.571 1.00 17.06 126 PRO P CA 1
ATOM 3462 C C . PRO B 1 126 ? 26.596 11.787 8.841 1.00 15.39 126 PRO P C 1
ATOM 3463 O O . PRO B 1 126 ? 25.941 12.459 8.041 1.00 15.09 126 PRO P O 1
ATOM 3467 N N . MET B 1 127 ? 26.119 11.178 9.920 1.00 17.06 127 MET P N 1
ATOM 3468 C CA . MET B 1 127 ? 24.707 11.264 10.317 1.00 16.58 127 MET P CA 1
ATOM 3469 C C . MET B 1 127 ? 24.510 12.293 11.462 1.00 16.40 127 MET P C 1
ATOM 3470 O O . MET B 1 127 ? 25.274 12.346 12.436 1.00 17.39 127 MET P O 1
ATOM 3475 N N . PHE B 1 128 ? 23.445 13.089 11.340 1.00 15.20 128 PHE P N 1
ATOM 3476 C CA . PHE B 1 128 ? 23.091 14.111 12.327 1.00 15.11 128 PHE P CA 1
ATOM 3477 C C . PHE B 1 128 ? 21.607 13.982 12.705 1.00 15.47 128 PHE P C 1
ATOM 3478 O O . PHE B 1 128 ? 20.752 13.629 11.862 1.00 15.84 128 PHE P O 1
ATOM 3486 N N . VAL B 1 129 ? 21.321 14.207 13.968 1.00 13.21 129 VAL P N 1
ATOM 3487 C CA . VAL B 1 129 ? 19.998 14.332 14.529 1.00 12.48 129 VAL P CA 1
ATOM 3488 C C . VAL B 1 129 ? 19.890 15.658 15.228 1.00 12.71 129 VAL P C 1
ATOM 3489 O O . VAL B 1 129 ? 20.652 15.914 16.164 1.00 12.59 129 VAL P O 1
ATOM 3493 N N . MET B 1 130 ? 18.980 16.513 14.785 1.00 13.11 130 MET P N 1
ATOM 3494 C CA . MET B 1 130 ? 18.803 17.798 15.443 1.00 13.03 130 MET P CA 1
ATOM 3495 C C . MET B 1 130 ? 18.453 17.608 16.893 1.00 12.75 130 MET P C 1
ATOM 3496 O O . MET B 1 130 ? 17.590 16.793 17.285 1.00 13.82 130 MET P O 1
ATOM 3501 N N . GLY B 1 131 ? 19.125 18.430 17.704 1.00 14.01 131 GLY P N 1
ATOM 3502 C CA . GLY B 1 131 ? 19.061 18.387 19.116 1.00 15.15 131 GLY P CA 1
ATOM 3503 C C . GLY B 1 131 ? 19.926 17.406 19.825 1.00 15.31 131 GLY P C 1
ATOM 3504 O O . GLY B 1 131 ? 19.952 17.421 21.055 1.00 16.26 131 GLY P O 1
ATOM 3505 N N . VAL B 1 132 ? 20.591 16.543 19.090 1.00 13.92 132 VAL P N 1
ATOM 3506 C CA . VAL B 1 132 ? 21.428 15.490 19.652 1.00 14.44 132 VAL P CA 1
ATOM 3507 C C . VAL B 1 132 ? 22.889 15.666 19.289 1.00 16.92 132 VAL P C 1
ATOM 3508 O O . VAL B 1 132 ? 23.713 15.731 20.194 1.00 16.89 132 VAL P O 1
ATOM 3512 N N . ASN B 1 133 ? 23.224 15.749 18.021 1.00 14.92 133 ASN P N 1
ATOM 3513 C CA . ASN B 1 133 ? 24.617 15.980 17.609 1.00 14.73 133 ASN P CA 1
ATOM 3514 C C . ASN B 1 133 ? 24.798 16.906 16.422 1.00 15.33 133 ASN P C 1
ATOM 3515 O O . ASN B 1 133 ? 25.855 16.874 15.801 1.00 14.44 133 ASN P O 1
ATOM 3520 N N . HIS B 1 134 ? 23.816 17.731 16.095 1.00 13.99 134 HIS P N 1
ATOM 3521 C CA . HIS B 1 134 ? 23.889 18.600 14.934 1.00 15.06 134 HIS P CA 1
ATOM 3522 C C . HIS B 1 134 ? 25.023 19.638 15.030 1.00 15.68 134 HIS P C 1
ATOM 3523 O O . HIS B 1 134 ? 25.555 20.055 14.048 1.00 17.11 134 HIS P O 1
ATOM 3530 N N . GLU B 1 135 ? 25.439 19.942 16.250 1.00 17.72 135 GLU P N 1
ATOM 3531 C CA . GLU B 1 135 ? 26.592 20.843 16.390 1.00 19.12 135 GLU P CA 1
ATOM 3532 C C . GLU B 1 135 ? 27.892 20.196 16.002 1.00 19.84 135 GLU P C 1
ATOM 3533 O O . GLU B 1 135 ? 28.887 20.874 15.932 1.00 19.33 135 GLU P O 1
ATOM 3539 N N . LYS B 1 136 ? 27.924 18.897 15.759 1.00 18.14 136 LYS P N 1
ATOM 3540 C CA . LYS B 1 136 ? 29.134 18.293 15.229 1.00 16.91 136 LYS P CA 1
ATOM 3541 C C . LYS B 1 136 ? 29.242 18.455 13.683 1.00 18.20 136 LYS P C 1
ATOM 3542 O O . LYS B 1 136 ? 30.248 18.066 13.055 1.00 18.07 136 LYS P O 1
ATOM 3548 N N . TYR B 1 137 ? 28.217 18.988 13.056 1.00 15.62 137 TYR P N 1
ATOM 3549 C CA . TYR B 1 137 ? 28.318 19.369 11.656 1.00 15.90 137 TYR P CA 1
ATOM 3550 C C . TYR B 1 137 ? 29.413 20.466 11.563 1.00 13.72 137 TYR P C 1
ATOM 3551 O O . TYR B 1 137 ? 29.524 21.332 12.489 1.00 15.28 137 TYR P O 1
ATOM 3560 N N . ASN B 1 138 ? 30.180 20.431 10.467 1.00 15.14 138 ASN P N 1
ATOM 3561 C CA . ASN B 1 138 ? 31.000 21.591 10.085 1.00 14.64 138 ASN P CA 1
ATOM 3562 C C . ASN B 1 138 ? 30.928 21.844 8.581 1.00 13.52 138 ASN P C 1
ATOM 3563 O O . ASN B 1 138 ? 30.627 20.901 7.791 1.00 14.11 138 ASN P O 1
ATOM 3568 N N . ASN B 1 139 ? 31.272 23.091 8.183 1.00 14.73 139 ASN P N 1
ATOM 3569 C CA . ASN B 1 139 ? 31.168 23.549 6.841 1.00 16.42 139 ASN P CA 1
ATOM 3570 C C . ASN B 1 139 ? 32.185 23.034 5.798 1.00 15.79 139 ASN P C 1
ATOM 3571 O O . ASN B 1 139 ? 32.160 23.430 4.653 1.00 18.23 139 ASN P O 1
ATOM 3576 N N . THR B 1 140 ? 33.006 22.088 6.174 1.00 13.87 140 THR P N 1
ATOM 3577 C CA . THR B 1 140 ? 33.708 21.256 5.234 1.00 15.93 140 THR P CA 1
ATOM 3578 C C . THR B 1 140 ? 32.988 20.007 4.769 1.00 13.83 140 THR P C 1
ATOM 3579 O O . THR B 1 140 ? 33.456 19.347 3.888 1.00 15.70 140 THR P O 1
ATOM 3583 N N . LEU B 1 141 ? 31.825 19.650 5.382 1.00 13.39 141 LEU P N 1
ATOM 3584 C CA . LEU B 1 141 ? 31.124 18.444 4.977 1.00 14.76 141 LEU P CA 1
ATOM 3585 C C . LEU B 1 141 ? 30.165 18.715 3.855 1.00 14.66 141 LEU P C 1
ATOM 3586 O O . LEU B 1 141 ? 29.197 19.498 4.014 1.00 16.72 141 LEU P O 1
ATOM 3591 N N . LYS B 1 142 ? 30.404 18.026 2.747 1.00 14.72 142 LYS P N 1
ATOM 3592 C CA . LYS B 1 142 ? 29.612 18.236 1.530 1.00 15.33 142 LYS P CA 1
ATOM 3593 C C . LYS B 1 142 ? 28.446 17.283 1.432 1.00 14.32 142 LYS P C 1
ATOM 3594 O O . LYS B 1 142 ? 27.505 17.533 0.618 1.00 15.45 142 LYS P O 1
ATOM 3600 N N . ILE B 1 143 ? 28.515 16.165 2.160 1.00 14.32 143 ILE P N 1
ATOM 3601 C CA . ILE B 1 143 ? 27.475 15.129 2.057 1.00 13.46 143 ILE P CA 1
ATOM 3602 C C . ILE B 1 143 ? 27.142 14.710 3.478 1.00 13.25 143 ILE P C 1
ATOM 3603 O O . ILE B 1 143 ? 28.028 14.224 4.193 1.00 16.62 143 ILE P O 1
ATOM 3608 N N . VAL B 1 144 ? 25.858 14.801 3.864 1.00 13.21 144 VAL P N 1
ATOM 3609 C CA . VAL B 1 144 ? 25.445 14.507 5.185 1.00 13.00 144 VAL P CA 1
ATOM 3610 C C . VAL B 1 144 ? 24.135 13.728 5.126 1.00 13.47 144 VAL P C 1
ATOM 3611 O O . VAL B 1 144 ? 23.453 13.746 4.085 1.00 13.98 144 VAL P O 1
ATOM 3615 N N . SER B 1 145 ? 23.860 12.972 6.203 1.00 13.68 145 SER P N 1
ATOM 3616 C CA . SER B 1 145 ? 22.565 12.219 6.324 1.00 12.96 145 SER P CA 1
ATOM 3617 C C . SER B 1 145 ? 21.816 12.776 7.515 1.00 13.14 145 SER P C 1
ATOM 3618 O O . SER B 1 145 ? 22.407 13.057 8.567 1.00 12.68 145 SER P O 1
ATOM 3621 N N . ASN B 1 146 ? 20.485 12.888 7.414 1.00 12.10 146 ASN P N 1
ATOM 3622 C CA . ASN B 1 146 ? 19.620 13.288 8.519 1.00 12.42 146 ASN P CA 1
ATOM 3623 C C . ASN B 1 146 ? 19.066 12.061 9.262 1.00 12.16 146 ASN P C 1
ATOM 3624 O O . ASN B 1 146 ? 18.030 12.181 9.937 1.00 11.50 146 ASN P O 1
ATOM 3629 N N . ALA B 1 147 ? 19.659 10.884 9.030 1.00 11.58 147 ALA P N 1
ATOM 3630 C CA . ALA B 1 147 ? 19.274 9.638 9.727 1.00 12.85 147 ALA P CA 1
ATOM 3631 C C . ALA B 1 147 ? 17.873 9.233 9.258 1.00 13.46 147 ALA P C 1
ATOM 3632 O O . ALA B 1 147 ? 17.406 9.630 8.196 1.00 15.41 147 ALA P O 1
ATOM 3634 N N . SER B 1 148 ? 17.213 8.390 10.034 1.00 14.26 148 SER P N 1
ATOM 3635 C CA . SER B 1 148 ? 15.837 7.924 9.764 1.00 13.90 148 SER P CA 1
ATOM 3636 C C . SER B 1 148 ? 14.840 8.643 10.653 1.00 12.48 148 SER P C 1
ATOM 3637 O O . SER B 1 148 ? 15.166 9.277 11.641 1.00 10.89 148 SER P O 1
ATOM 3640 N N . CYS B 1 149 ? 13.579 8.448 10.347 1.00 13.08 149 CYS P N 1
ATOM 3641 C CA . CYS B 1 149 ? 12.521 8.921 11.200 1.00 13.33 149 CYS P CA 1
ATOM 3642 C C . CYS B 1 149 ? 12.628 8.296 12.602 1.00 12.40 149 CYS P C 1
ATOM 3643 O O . CYS B 1 149 ? 12.524 8.968 13.635 1.00 12.71 149 CYS P O 1
ATOM 3646 N N . THR B 1 150 ? 12.870 7.006 12.625 1.00 12.86 150 THR P N 1
ATOM 3647 C CA . THR B 1 150 ? 12.926 6.258 13.880 1.00 11.78 150 THR P CA 1
ATOM 3648 C C . THR B 1 150 ? 14.112 6.694 14.740 1.00 12.79 150 THR P C 1
ATOM 3649 O O . THR B 1 150 ? 13.942 6.938 15.933 1.00 12.82 150 THR P O 1
ATOM 3653 N N . THR B 1 151 ? 15.283 6.872 14.111 1.00 12.91 151 THR P N 1
ATOM 3654 C CA . THR B 1 151 ? 16.391 7.406 14.877 1.00 12.38 151 THR P CA 1
ATOM 3655 C C . THR B 1 151 ? 16.163 8.817 15.409 1.00 11.81 151 THR P C 1
ATOM 3656 O O . THR B 1 151 ? 16.606 9.162 16.535 1.00 11.69 151 THR P O 1
ATOM 3660 N N . ASN B 1 152 ? 15.510 9.667 14.644 1.00 11.44 152 ASN P N 1
ATOM 3661 C CA . ASN B 1 152 ? 15.141 11.001 15.128 1.00 11.79 152 ASN P CA 1
ATOM 3662 C C . ASN B 1 152 ? 14.133 10.946 16.329 1.00 11.04 152 ASN P C 1
ATOM 3663 O O . ASN B 1 152 ? 14.039 11.859 17.095 1.00 13.04 152 ASN P O 1
ATOM 3668 N N . CYS B 1 153 ? 13.297 9.892 16.389 1.00 11.83 153 CYS P N 1
ATOM 3669 C CA . CYS B 1 153 ? 12.461 9.716 17.548 1.00 12.68 153 CYS P CA 1
ATOM 3670 C C . CYS B 1 153 ? 13.230 9.178 18.771 1.00 13.07 153 CYS P C 1
ATOM 3671 O O . CYS B 1 153 ? 13.148 9.805 19.876 1.00 13.83 153 CYS P O 1
ATOM 3674 N N . LEU B 1 154 ? 13.985 8.098 18.570 1.00 11.29 154 LEU P N 1
ATOM 3675 C CA . LEU B 1 154 ? 14.681 7.479 19.663 1.00 12.54 154 LEU P CA 1
ATOM 3676 C C . LEU B 1 154 ? 15.770 8.346 20.222 1.00 13.62 154 LEU P C 1
ATOM 3677 O O . LEU B 1 154 ? 15.974 8.343 21.440 1.00 15.13 154 LEU P O 1
ATOM 3682 N N . ALA B 1 155 ? 16.594 8.949 19.368 1.00 12.66 155 ALA P N 1
ATOM 3683 C CA . ALA B 1 155 ? 17.839 9.587 19.882 1.00 12.89 155 ALA P CA 1
ATOM 3684 C C . ALA B 1 155 ? 17.569 10.695 20.889 1.00 13.80 155 ALA P C 1
ATOM 3685 O O . ALA B 1 155 ? 18.227 10.769 21.898 1.00 14.80 155 ALA P O 1
ATOM 3687 N N . PRO B 1 156 ? 16.624 11.621 20.641 1.00 13.36 156 PRO P N 1
ATOM 3688 C CA . PRO B 1 156 ? 16.416 12.672 21.658 1.00 12.96 156 PRO P CA 1
ATOM 3689 C C . PRO B 1 156 ? 15.947 12.118 23.061 1.00 15.20 156 PRO P C 1
ATOM 3690 O O . PRO B 1 156 ? 16.410 12.575 24.131 1.00 16.45 156 PRO P O 1
ATOM 3694 N N . LEU B 1 157 ? 15.079 11.113 23.050 1.00 15.19 157 LEU P N 1
ATOM 3695 C CA . LEU B 1 157 ? 14.636 10.494 24.271 1.00 15.08 157 LEU P CA 1
ATOM 3696 C C . LEU B 1 157 ? 15.826 9.763 24.955 1.00 13.75 157 LEU P C 1
ATOM 3697 O O . LEU B 1 157 ? 16.067 9.872 26.175 1.00 14.79 157 LEU P O 1
ATOM 3702 N N . ALA B 1 158 ? 16.563 8.980 24.168 1.00 15.10 158 ALA P N 1
ATOM 3703 C CA . ALA B 1 158 ? 17.725 8.302 24.715 1.00 15.16 158 ALA P CA 1
ATOM 3704 C C . ALA B 1 158 ? 18.751 9.260 25.293 1.00 15.84 158 ALA P C 1
ATOM 3705 O O . ALA B 1 158 ? 19.389 8.979 26.328 1.00 16.05 158 ALA P O 1
ATOM 3707 N N . LYS B 1 159 ? 18.985 10.371 24.628 1.00 15.52 159 LYS P N 1
ATOM 3708 C CA . LYS B 1 159 ? 19.864 11.399 25.166 1.00 16.29 159 LYS P CA 1
ATOM 3709 C C . LYS B 1 159 ? 19.490 11.848 26.590 1.00 15.74 159 LYS P C 1
ATOM 3710 O O . LYS B 1 159 ? 20.336 11.831 27.544 1.00 18.41 159 LYS P O 1
ATOM 3716 N N . VAL B 1 160 ? 18.218 12.118 26.777 1.00 17.22 160 VAL P N 1
ATOM 3717 C CA . VAL B 1 160 ? 17.723 12.600 28.060 1.00 16.32 160 VAL P CA 1
ATOM 3718 C C . VAL B 1 160 ? 17.862 11.515 29.108 1.00 15.58 160 VAL P C 1
ATOM 3719 O O . VAL B 1 160 ? 18.354 11.752 30.233 1.00 16.61 160 VAL P O 1
ATOM 3723 N N . ILE B 1 161 ? 17.466 10.294 28.754 1.00 14.43 161 ILE P N 1
ATOM 3724 C CA . ILE B 1 161 ? 17.498 9.213 29.730 1.00 14.70 161 ILE P CA 1
ATOM 3725 C C . ILE B 1 161 ? 18.967 8.891 30.082 1.00 16.13 161 ILE P C 1
ATOM 3726 O O . ILE B 1 161 ? 19.281 8.708 31.237 1.00 18.34 161 ILE P O 1
ATOM 3731 N N . HIS B 1 162 ? 19.833 8.759 29.073 1.00 15.30 162 HIS P N 1
ATOM 3732 C CA . HIS B 1 162 ? 21.215 8.437 29.324 1.00 15.35 162 HIS P CA 1
ATOM 3733 C C . HIS B 1 162 ? 21.885 9.532 30.155 1.00 18.13 162 HIS P C 1
ATOM 3734 O O . HIS B 1 162 ? 22.649 9.236 31.101 1.00 17.38 162 HIS P O 1
ATOM 3741 N N . ASP B 1 163 ? 21.664 10.779 29.770 1.00 16.37 163 ASP P N 1
ATOM 3742 C CA . ASP B 1 163 ? 22.274 11.922 30.511 1.00 17.89 163 ASP P CA 1
ATOM 3743 C C . ASP B 1 163 ? 21.954 11.896 32.017 1.00 18.21 163 ASP P C 1
ATOM 3744 O O . ASP B 1 163 ? 22.815 12.153 32.841 1.00 20.19 163 ASP P O 1
ATOM 3749 N N . HIS B 1 164 ? 20.713 11.594 32.399 1.00 17.76 164 HIS P N 1
ATOM 3750 C CA . HIS B 1 164 ? 20.252 11.665 33.777 1.00 16.87 164 HIS P CA 1
ATOM 3751 C C . HIS B 1 164 ? 20.438 10.406 34.543 1.00 17.76 164 HIS P C 1
ATOM 3752 O O . HIS B 1 164 ? 20.760 10.468 35.751 1.00 19.76 164 HIS P O 1
ATOM 3759 N N . PHE B 1 165 ? 20.294 9.226 33.905 1.00 16.98 165 PHE P N 1
ATOM 3760 C CA . PHE B 1 165 ? 20.278 7.960 34.631 1.00 17.44 165 PHE P CA 1
ATOM 3761 C C . PHE B 1 165 ? 21.307 6.941 34.123 1.00 18.82 165 PHE P C 1
ATOM 3762 O O . PHE B 1 165 ? 21.645 5.993 34.842 1.00 18.76 165 PHE P O 1
ATOM 3770 N N . GLY B 1 166 ? 21.740 7.078 32.848 1.00 17.39 166 GLY P N 1
ATOM 3771 C CA . GLY B 1 166 ? 22.608 6.133 32.237 1.00 17.93 166 GLY P CA 1
ATOM 3772 C C . GLY B 1 166 ? 21.905 4.915 31.672 1.00 18.35 166 GLY P C 1
ATOM 3773 O O . GLY B 1 166 ? 21.249 4.173 32.395 1.00 19.79 166 GLY P O 1
ATOM 3774 N N . ILE B 1 167 ? 21.930 4.759 30.354 1.00 16.56 167 ILE P N 1
ATOM 3775 C CA . ILE B 1 167 ? 21.444 3.513 29.733 1.00 15.36 167 ILE P CA 1
ATOM 3776 C C . ILE B 1 167 ? 22.500 2.449 29.731 1.00 16.27 167 ILE P C 1
ATOM 3777 O O . ILE B 1 167 ? 23.566 2.611 29.080 1.00 19.87 167 ILE P O 1
ATOM 3782 N N . VAL B 1 168 ? 22.287 1.356 30.488 1.00 15.96 168 VAL P N 1
ATOM 3783 C CA . VAL B 1 168 ? 23.212 0.229 30.415 1.00 16.46 168 VAL P CA 1
ATOM 3784 C C . VAL B 1 168 ? 23.056 -0.531 29.078 1.00 16.15 168 VAL P C 1
ATOM 3785 O O . VAL B 1 168 ? 24.047 -0.858 28.383 1.00 16.87 168 VAL P O 1
ATOM 3789 N N . GLU B 1 169 ? 21.795 -0.855 28.711 1.00 16.17 169 GLU P N 1
ATOM 3790 C CA . GLU B 1 169 ? 21.499 -1.497 27.450 1.00 16.94 169 GLU P CA 1
ATOM 3791 C C . GLU B 1 169 ? 19.997 -1.253 27.219 1.00 16.26 169 GLU P C 1
ATOM 3792 O O . GLU B 1 169 ? 19.251 -0.993 28.188 1.00 16.24 169 GLU P O 1
ATOM 3798 N N . GLY B 1 170 ? 19.608 -1.277 25.937 1.00 13.69 170 GLY P N 1
ATOM 3799 C CA . GLY B 1 170 ? 18.229 -1.121 25.541 1.00 13.74 170 GLY P CA 1
ATOM 3800 C C . GLY B 1 170 ? 17.907 -1.902 24.292 1.00 13.04 170 GLY P C 1
ATOM 3801 O O . GLY B 1 170 ? 18.764 -2.188 23.489 1.00 13.59 170 GLY P O 1
ATOM 3802 N N . LEU B 1 171 ? 16.653 -2.307 24.196 1.00 12.58 171 LEU P N 1
ATOM 3803 C CA . LEU B 1 171 ? 16.094 -2.925 23.010 1.00 13.69 171 LEU P CA 1
ATOM 3804 C C . LEU B 1 171 ? 14.828 -2.146 22.652 1.00 13.62 171 LEU P C 1
ATOM 3805 O O . LEU B 1 171 ? 13.961 -1.902 23.499 1.00 15.45 171 LEU P O 1
ATOM 3810 N N . MET B 1 172 ? 14.687 -1.831 21.364 1.00 12.71 172 MET P N 1
ATOM 3811 C CA . MET B 1 172 ? 13.643 -0.939 20.906 1.00 13.83 172 MET P CA 1
ATOM 3812 C C . MET B 1 172 ? 12.764 -1.734 19.918 1.00 12.80 172 MET P C 1
ATOM 3813 O O . MET B 1 172 ? 13.245 -2.509 19.105 1.00 13.88 172 MET P O 1
ATOM 3818 N N . THR B 1 173 ? 11.449 -1.529 20.023 1.00 12.54 173 THR P N 1
ATOM 3819 C CA . THR B 1 173 ? 10.524 -1.832 18.942 1.00 13.25 173 THR P CA 1
ATOM 3820 C C . THR B 1 173 ? 9.889 -0.560 18.438 1.00 12.97 173 THR P C 1
ATOM 3821 O O . THR B 1 173 ? 9.509 0.284 19.211 1.00 12.85 173 THR P O 1
ATOM 3825 N N . THR B 1 174 ? 9.796 -0.438 17.131 1.00 11.03 174 THR P N 1
ATOM 3826 C CA . THR B 1 174 ? 8.938 0.591 16.584 1.00 11.05 174 THR P CA 1
ATOM 3827 C C . THR B 1 174 ? 7.749 -0.036 15.872 1.00 10.72 174 THR P C 1
ATOM 3828 O O . THR B 1 174 ? 7.891 -0.968 15.118 1.00 11.80 174 THR P O 1
ATOM 3832 N N . VAL B 1 175 ? 6.572 0.444 16.236 1.00 10.20 175 VAL P N 1
ATOM 3833 C CA . VAL B 1 175 ? 5.308 0.126 15.559 1.00 10.14 175 VAL P CA 1
ATOM 3834 C C . VAL B 1 175 ? 5.024 1.258 14.562 1.00 10.17 175 VAL P C 1
ATOM 3835 O O . VAL B 1 175 ? 4.804 2.427 14.965 1.00 10.47 175 VAL P O 1
ATOM 3839 N N . HIS B 1 176 ? 5.250 0.905 13.314 1.00 9.50 176 HIS P N 1
ATOM 3840 C CA . HIS B 1 176 ? 5.416 1.915 12.241 1.00 10.02 176 HIS P CA 1
ATOM 3841 C C . HIS B 1 176 ? 4.348 1.856 11.191 1.00 10.84 176 HIS P C 1
ATOM 3842 O O . HIS B 1 176 ? 3.942 0.792 10.698 1.00 10.43 176 HIS P O 1
ATOM 3849 N N . ALA B 1 177 ? 3.928 3.061 10.737 1.00 10.64 177 ALA P N 1
ATOM 3850 C CA . ALA B 1 177 ? 2.970 3.216 9.639 1.00 11.04 177 ALA P CA 1
ATOM 3851 C C . ALA B 1 177 ? 3.536 2.571 8.349 1.00 10.39 177 ALA P C 1
ATOM 3852 O O . ALA B 1 177 ? 4.772 2.452 8.147 1.00 10.60 177 ALA P O 1
ATOM 3854 N N . ILE B 1 178 ? 2.641 2.206 7.462 1.00 11.06 178 ILE P N 1
ATOM 3855 C CA . ILE B 1 178 ? 2.967 1.743 6.129 1.00 14.02 178 ILE P CA 1
ATOM 3856 C C . ILE B 1 178 ? 3.736 2.805 5.319 1.00 14.03 178 ILE P C 1
ATOM 3857 O O . ILE B 1 178 ? 3.544 3.989 5.540 1.00 12.81 178 ILE P O 1
ATOM 3862 N N . THR B 1 179 ? 4.638 2.373 4.469 1.00 12.51 179 THR P N 1
ATOM 3863 C CA . THR B 1 179 ? 5.358 3.307 3.577 1.00 13.00 179 THR P CA 1
ATOM 3864 C C . THR B 1 179 ? 5.301 2.846 2.134 1.00 11.33 179 THR P C 1
ATOM 3865 O O . THR B 1 179 ? 4.780 1.769 1.810 1.00 11.42 179 THR P O 1
ATOM 3869 N N . ALA B 1 180 ? 5.862 3.689 1.259 1.00 11.48 180 ALA P N 1
ATOM 3870 C CA . ALA B 1 180 ? 5.807 3.477 -0.173 1.00 11.53 180 ALA P CA 1
ATOM 3871 C C . ALA B 1 180 ? 6.552 2.216 -0.630 1.00 11.51 180 ALA P C 1
ATOM 3872 O O . ALA B 1 180 ? 6.318 1.756 -1.731 1.00 13.99 180 ALA P O 1
ATOM 3874 N N . THR B 1 181 ? 7.415 1.675 0.204 1.00 12.61 181 THR P N 1
ATOM 3875 C CA . THR B 1 181 ? 8.125 0.490 -0.123 1.00 16.07 181 THR P CA 1
ATOM 3876 C C . THR B 1 181 ? 7.260 -0.796 -0.099 1.00 13.52 181 THR P C 1
ATOM 3877 O O . THR B 1 181 ? 7.612 -1.820 -0.659 1.00 14.85 181 THR P O 1
ATOM 3881 N N . GLN B 1 182 ? 6.108 -0.726 0.592 1.00 12.80 182 GLN P N 1
ATOM 3882 C CA . GLN B 1 182 ? 5.198 -1.853 0.776 1.00 11.35 182 GLN P CA 1
ATOM 3883 C C . GLN B 1 182 ? 4.287 -2.043 -0.409 1.00 11.50 182 GLN P C 1
ATOM 3884 O O . GLN B 1 182 ? 4.277 -1.243 -1.327 1.00 12.72 182 GLN P O 1
ATOM 3890 N N . LYS B 1 183 ? 3.484 -3.085 -0.390 1.00 10.83 183 LYS P N 1
ATOM 3891 C CA . LYS B 1 183 ? 2.655 -3.519 -1.493 1.00 11.70 183 LYS P CA 1
ATOM 3892 C C . LYS B 1 183 ? 1.195 -3.540 -1.028 1.00 12.82 183 LYS P C 1
ATOM 3893 O O . LYS B 1 183 ? 0.927 -3.971 0.094 1.00 12.30 183 LYS P O 1
ATOM 3899 N N . THR B 1 184 ? 0.285 -3.161 -1.931 1.00 10.94 184 THR P N 1
ATOM 3900 C CA . THR B 1 184 ? -1.151 -3.231 -1.626 1.00 13.07 184 THR P CA 1
ATOM 3901 C C . THR B 1 184 ? -1.690 -4.668 -1.374 1.00 12.75 184 THR P C 1
ATOM 3902 O O . THR B 1 184 ? -2.528 -4.848 -0.463 1.00 13.67 184 THR P O 1
ATOM 3906 N N . VAL B 1 185 ? -1.202 -5.645 -2.160 1.00 12.51 185 VAL P N 1
ATOM 3907 C CA . VAL B 1 185 ? -1.588 -7.032 -2.058 1.00 13.28 185 VAL P CA 1
ATOM 3908 C C . VAL B 1 185 ? -0.298 -7.855 -2.173 1.00 12.60 185 VAL P C 1
ATOM 3909 O O . VAL B 1 185 ? 0.764 -7.331 -2.574 1.00 12.32 185 VAL P O 1
ATOM 3913 N N . ASP B 1 186 ? -0.351 -9.099 -1.763 1.00 11.17 186 ASP P N 1
ATOM 3914 C CA . ASP B 1 186 ? 0.876 -9.946 -1.720 1.00 10.63 186 ASP P CA 1
ATOM 3915 C C . ASP B 1 186 ? 1.544 -9.931 -3.108 1.00 12.79 186 ASP P C 1
ATOM 3916 O O . ASP B 1 186 ? 0.968 -10.462 -4.063 1.00 13.51 186 ASP P O 1
ATOM 3921 N N . GLY B 1 187 ? 2.742 -9.417 -3.166 1.00 12.47 187 GLY P N 1
ATOM 3922 C CA . GLY B 1 187 ? 3.541 -9.323 -4.390 1.00 13.92 187 GLY P CA 1
ATOM 3923 C C . GLY B 1 187 ? 5.019 -9.401 -4.120 1.00 14.24 187 GLY P C 1
ATOM 3924 O O . GLY B 1 187 ? 5.486 -9.554 -2.972 1.00 12.97 187 GLY P O 1
ATOM 3925 N N . PRO B 1 188 ? 5.821 -9.275 -5.190 1.00 14.15 188 PRO P N 1
ATOM 3926 C CA . PRO B 1 188 ? 7.248 -9.527 -4.992 1.00 14.57 188 PRO P CA 1
ATOM 3927 C C . PRO B 1 188 ? 8.013 -8.379 -4.316 1.00 14.44 188 PRO P C 1
ATOM 3928 O O . PRO B 1 188 ? 7.704 -7.208 -4.599 1.00 17.88 188 PRO P O 1
ATOM 3932 N N . SER B 1 189 ? 8.981 -8.725 -3.472 1.00 15.97 189 SER P N 1
ATOM 3933 C CA . SER B 1 189 ? 9.706 -7.774 -2.705 1.00 20.08 189 SER P CA 1
ATOM 3934 C C . SER B 1 189 ? 11.174 -8.139 -2.615 1.00 25.70 189 SER P C 1
ATOM 3935 O O . SER B 1 189 ? 11.854 -7.771 -1.628 1.00 31.88 189 SER P O 1
ATOM 3938 N N . GLY B 1 190 ? 11.692 -8.851 -3.630 1.00 27.70 190 GLY P N 1
ATOM 3939 C CA . GLY B 1 190 ? 13.122 -8.934 -3.790 1.00 26.72 190 GLY P CA 1
ATOM 3940 C C . GLY B 1 190 ? 13.666 -9.737 -2.657 1.00 23.70 190 GLY P C 1
ATOM 3941 O O . GLY B 1 190 ? 13.350 -10.877 -2.569 1.00 30.48 190 GLY P O 1
ATOM 3942 N N . LYS B 1 191 ? 14.509 -9.175 -1.810 1.00 25.81 191 LYS P N 1
ATOM 3943 C CA . LYS B 1 191 ? 15.112 -9.967 -0.757 1.00 29.25 191 LYS P CA 1
ATOM 3944 C C . LYS B 1 191 ? 14.343 -9.797 0.562 1.00 27.92 191 LYS P C 1
ATOM 3945 O O . LYS B 1 191 ? 14.610 -10.520 1.518 1.00 30.89 191 LYS P O 1
ATOM 3951 N N . LEU B 1 192 ? 13.370 -8.887 0.598 1.00 22.33 192 LEU P N 1
ATOM 3952 C CA . LEU B 1 192 ? 12.687 -8.582 1.885 1.00 19.07 192 LEU P CA 1
ATOM 3953 C C . LEU B 1 192 ? 11.274 -9.176 1.817 1.00 14.93 192 LEU P C 1
ATOM 3954 O O . LEU B 1 192 ? 10.324 -8.440 1.582 1.00 15.90 192 LEU P O 1
ATOM 3959 N N . TRP B 1 193 ? 11.203 -10.494 1.976 1.00 14.69 193 TRP P N 1
ATOM 3960 C CA . TRP B 1 193 ? 10.009 -11.267 1.729 1.00 12.83 193 TRP P CA 1
ATOM 3961 C C . TRP B 1 193 ? 8.802 -10.750 2.438 1.00 11.67 193 TRP P C 1
ATOM 3962 O O . TRP B 1 193 ? 7.721 -10.617 1.826 1.00 12.53 193 TRP P O 1
ATOM 3973 N N . ARG B 1 194 ? 8.940 -10.469 3.730 1.00 12.06 194 ARG P N 1
ATOM 3974 C CA . ARG B 1 194 ? 7.809 -10.034 4.546 1.00 10.92 194 ARG P CA 1
ATOM 3975 C C . ARG B 1 194 ? 7.174 -8.746 4.028 1.00 11.19 194 ARG P C 1
ATOM 3976 O O . ARG B 1 194 ? 5.960 -8.560 4.118 1.00 11.55 194 ARG P O 1
ATOM 3984 N N . ASP B 1 195 ? 8.004 -7.861 3.489 1.00 12.92 195 ASP P N 1
ATOM 3985 C CA . ASP B 1 195 ? 7.549 -6.567 2.993 1.00 14.40 195 ASP P CA 1
ATOM 3986 C C . ASP B 1 195 ? 6.734 -6.604 1.744 1.00 13.58 195 ASP P C 1
ATOM 3987 O O . ASP B 1 195 ? 6.211 -5.568 1.381 1.00 14.31 195 ASP P O 1
ATOM 3992 N N . GLY B 1 196 ? 6.655 -7.751 1.069 1.00 11.73 196 GLY P N 1
ATOM 3993 C CA . GLY B 1 196 ? 5.801 -7.921 -0.116 1.00 11.68 196 GLY P CA 1
ATOM 3994 C C . GLY B 1 196 ? 4.379 -8.227 0.259 1.00 12.39 196 GLY P C 1
ATOM 3995 O O . GLY B 1 196 ? 3.546 -8.200 -0.569 1.00 11.34 196 GLY P O 1
ATOM 3996 N N . ARG B 1 197 ? 4.146 -8.641 1.516 1.00 11.71 197 ARG P N 1
ATOM 3997 C CA . ARG B 1 197 ? 2.815 -9.124 1.924 1.00 10.87 197 ARG P CA 1
ATOM 3998 C C . ARG B 1 197 ? 1.843 -7.942 1.995 1.00 10.42 197 ARG P C 1
ATOM 3999 O O . ARG B 1 197 ? 2.268 -6.807 2.304 1.00 12.22 197 ARG P O 1
ATOM 4007 N N . GLY B 1 198 ? 0.583 -8.176 1.734 1.00 9.62 198 GLY P N 1
ATOM 4008 C CA . GLY B 1 198 ? -0.368 -7.131 1.663 1.00 10.25 198 GLY P CA 1
ATOM 4009 C C . GLY B 1 198 ? -0.294 -6.176 2.879 1.00 10.55 198 GLY P C 1
ATOM 4010 O O . GLY B 1 198 ? -0.517 -6.585 3.980 1.00 10.38 198 GLY P O 1
ATOM 4011 N N . ALA B 1 199 ? -0.121 -4.902 2.604 1.00 10.38 199 ALA P N 1
ATOM 4012 C CA . ALA B 1 199 ? 0.255 -3.947 3.706 1.00 11.60 199 ALA P CA 1
ATOM 4013 C C . ALA B 1 199 ? -0.931 -3.686 4.606 1.00 13.23 199 ALA P C 1
ATOM 4014 O O . ALA B 1 199 ? -0.765 -3.636 5.826 1.00 16.10 199 ALA P O 1
ATOM 4016 N N . ALA B 1 200 ? -2.100 -3.577 4.049 1.00 14.65 200 ALA P N 1
ATOM 4017 C CA . ALA B 1 200 ? -3.253 -3.225 4.864 1.00 15.86 200 ALA P CA 1
ATOM 4018 C C . ALA B 1 200 ? -3.874 -4.415 5.585 1.00 14.15 200 ALA P C 1
ATOM 4019 O O . ALA B 1 200 ? -4.735 -4.225 6.467 1.00 14.58 200 ALA P O 1
ATOM 4021 N N . GLN B 1 201 ? -3.446 -5.637 5.231 1.00 13.30 201 GLN P N 1
ATOM 4022 C CA . GLN B 1 201 ? -3.920 -6.853 5.834 1.00 11.79 201 GLN P CA 1
ATOM 4023 C C . GLN B 1 201 ? -3.143 -7.317 7.034 1.00 11.53 201 GLN P C 1
ATOM 4024 O O . GLN B 1 201 ? -3.621 -8.246 7.754 1.00 13.88 201 GLN P O 1
ATOM 4030 N N . ASN B 1 202 ? -1.907 -6.821 7.209 1.00 10.73 202 ASN P N 1
ATOM 4031 C CA . ASN B 1 202 ? -0.927 -7.529 8.026 1.00 10.73 202 ASN P CA 1
ATOM 4032 C C . ASN B 1 202 ? -0.204 -6.643 9.006 1.00 9.61 202 ASN P C 1
ATOM 4033 O O . ASN B 1 202 ? 0.087 -5.484 8.709 1.00 11.76 202 ASN P O 1
ATOM 4038 N N . ILE B 1 203 ? 0.172 -7.248 10.156 1.00 9.42 203 ILE P N 1
ATOM 4039 C CA . ILE B 1 203 ? 1.282 -6.757 10.963 1.00 10.14 203 ILE P CA 1
ATOM 4040 C C . ILE B 1 203 ? 2.527 -7.485 10.386 1.00 9.93 203 ILE P C 1
ATOM 4041 O O . ILE B 1 203 ? 2.548 -8.718 10.268 1.00 11.02 203 ILE P O 1
ATOM 4046 N N . ILE B 1 204 ? 3.497 -6.661 10.003 1.00 9.37 204 ILE P N 1
ATOM 4047 C CA . ILE B 1 204 ? 4.718 -7.162 9.333 1.00 9.98 204 ILE P CA 1
ATOM 4048 C C . ILE B 1 204 ? 6.012 -6.884 10.067 1.00 9.35 204 ILE P C 1
ATOM 4049 O O . ILE B 1 204 ? 6.424 -5.715 10.159 1.00 10.99 204 ILE P O 1
ATOM 4054 N N . PRO B 1 205 ? 6.688 -7.965 10.544 1.00 11.62 205 PRO P N 1
ATOM 4055 C CA . PRO B 1 205 ? 7.951 -7.658 11.218 1.00 11.22 205 PRO P CA 1
ATOM 4056 C C . PRO B 1 205 ? 8.970 -7.182 10.175 1.00 11.61 205 PRO P C 1
ATOM 4057 O O . PRO B 1 205 ? 8.984 -7.648 9.010 1.00 12.63 205 PRO P O 1
ATOM 4061 N N . ALA B 1 206 ? 9.884 -6.334 10.614 1.00 10.75 206 ALA P N 1
ATOM 4062 C CA . ALA B 1 206 ? 10.905 -5.798 9.750 1.00 11.50 206 ALA P CA 1
ATOM 4063 C C . ALA B 1 206 ? 12.160 -5.485 10.577 1.00 12.81 206 ALA P C 1
ATOM 4064 O O . ALA B 1 206 ? 12.132 -5.050 11.708 1.00 15.26 206 ALA P O 1
ATOM 4066 N N . SER B 1 207 ? 13.325 -5.634 9.946 1.00 14.35 207 SER P N 1
ATOM 4067 C CA . SER B 1 207 ? 14.506 -5.207 10.619 1.00 17.92 207 SER P CA 1
ATOM 4068 C C . SER B 1 207 ? 14.696 -3.716 10.433 1.00 16.00 207 SER P C 1
ATOM 4069 O O . SER B 1 207 ? 14.123 -3.065 9.556 1.00 19.17 207 SER P O 1
ATOM 4072 N N . THR B 1 208 ? 15.437 -3.094 11.359 1.00 17.08 208 THR P N 1
ATOM 4073 C CA . THR B 1 208 ? 15.750 -1.686 11.281 1.00 16.81 208 THR P CA 1
ATOM 4074 C C . THR B 1 208 ? 17.032 -1.462 12.007 1.00 18.60 208 THR P C 1
ATOM 4075 O O . THR B 1 208 ? 17.285 -2.091 13.052 1.00 17.63 208 THR P O 1
ATOM 4079 N N . GLY B 1 209 ? 17.862 -0.587 11.425 1.00 18.78 209 GLY P N 1
ATOM 4080 C CA . GLY B 1 209 ? 19.155 -0.222 12.069 1.00 17.57 209 GLY P CA 1
ATOM 4081 C C . GLY B 1 209 ? 19.034 0.981 12.932 1.00 16.16 209 GLY P C 1
ATOM 4082 O O . GLY B 1 209 ? 20.015 1.473 13.391 1.00 16.00 209 GLY P O 1
ATOM 4083 N N . ALA B 1 210 ? 17.807 1.447 13.184 1.00 15.65 210 ALA P N 1
ATOM 4084 C CA . ALA B 1 210 ? 17.643 2.769 13.780 1.00 15.30 210 ALA P CA 1
ATOM 4085 C C . ALA B 1 210 ? 18.112 2.876 15.163 1.00 15.98 210 ALA P C 1
ATOM 4086 O O . ALA B 1 210 ? 18.507 3.935 15.624 1.00 18.08 210 ALA P O 1
ATOM 4088 N N . ALA B 1 211 ? 18.013 1.771 15.932 1.00 16.25 211 ALA P N 1
ATOM 4089 C CA . ALA B 1 211 ? 18.435 1.816 17.322 1.00 16.53 211 ALA P CA 1
ATOM 4090 C C . ALA B 1 211 ? 19.929 1.713 17.427 1.00 17.57 211 ALA P C 1
ATOM 4091 O O . ALA B 1 211 ? 20.541 2.469 18.191 1.00 19.66 211 ALA P O 1
ATOM 4093 N N . LYS B 1 212 ? 20.527 0.854 16.619 1.00 16.93 212 LYS P N 1
ATOM 4094 C CA . LYS B 1 212 ? 21.968 0.797 16.498 1.00 18.38 212 LYS P CA 1
ATOM 4095 C C . LYS B 1 212 ? 22.545 2.136 16.085 1.00 18.80 212 LYS P C 1
ATOM 4096 O O . LYS B 1 212 ? 23.594 2.575 16.646 1.00 19.86 212 LYS P O 1
ATOM 4102 N N . ALA B 1 213 ? 21.884 2.829 15.145 1.00 16.81 213 ALA P N 1
ATOM 4103 C CA . ALA B 1 213 ? 22.347 4.149 14.686 1.00 15.49 213 ALA P CA 1
ATOM 4104 C C . ALA B 1 213 ? 22.396 5.222 15.734 1.00 16.94 213 ALA P C 1
ATOM 4105 O O . ALA B 1 213 ? 23.125 6.245 15.538 1.00 16.52 213 ALA P O 1
ATOM 4107 N N . VAL B 1 214 ? 21.649 5.050 16.854 1.00 14.84 214 VAL P N 1
ATOM 4108 C CA . VAL B 1 214 ? 21.649 6.025 17.915 1.00 16.66 214 VAL P CA 1
ATOM 4109 C C . VAL B 1 214 ? 23.078 6.066 18.460 1.00 19.15 214 VAL P C 1
ATOM 4110 O O . VAL B 1 214 ? 23.543 7.134 18.871 1.00 17.97 214 VAL P O 1
ATOM 4114 N N . GLY B 1 215 ? 23.788 4.954 18.393 1.00 19.16 215 GLY P N 1
ATOM 4115 C CA . GLY B 1 215 ? 25.203 4.918 18.787 1.00 20.14 215 GLY P CA 1
ATOM 4116 C C . GLY B 1 215 ? 26.161 5.744 17.947 1.00 24.95 215 GLY P C 1
ATOM 4117 O O . GLY B 1 215 ? 27.298 5.985 18.364 1.00 31.06 215 GLY P O 1
ATOM 4118 N N . LYS B 1 216 ? 25.763 6.116 16.747 1.00 23.69 216 LYS P N 1
ATOM 4119 C CA . LYS B 1 216 ? 26.540 7.003 15.894 1.00 23.90 216 LYS P CA 1
ATOM 4120 C C . LYS B 1 216 ? 26.339 8.442 16.347 1.00 22.16 216 LYS P C 1
ATOM 4121 O O . LYS B 1 216 ? 27.275 9.230 16.267 1.00 22.08 216 LYS P O 1
ATOM 4127 N N . VAL B 1 217 ? 25.111 8.832 16.754 1.00 18.86 217 VAL P N 1
ATOM 4128 C CA . VAL B 1 217 ? 24.873 10.204 17.134 1.00 18.67 217 VAL P CA 1
ATOM 4129 C C . VAL B 1 217 ? 25.061 10.456 18.618 1.00 17.97 217 VAL P C 1
ATOM 4130 O O . VAL B 1 217 ? 25.226 11.558 19.047 1.00 16.82 217 VAL P O 1
ATOM 4134 N N . ILE B 1 218 ? 25.011 9.392 19.426 1.00 16.72 218 ILE P N 1
ATOM 4135 C CA . ILE B 1 218 ? 25.368 9.445 20.860 1.00 16.85 218 ILE P CA 1
ATOM 4136 C C . ILE B 1 218 ? 26.440 8.336 21.090 1.00 17.06 218 ILE P C 1
ATOM 4137 O O . ILE B 1 218 ? 26.147 7.161 21.367 1.00 17.22 218 ILE P O 1
ATOM 4142 N N . PRO B 1 219 ? 27.724 8.716 20.941 1.00 19.49 219 PRO P N 1
ATOM 4143 C CA . PRO B 1 219 ? 28.718 7.674 20.876 1.00 20.10 219 PRO P CA 1
ATOM 4144 C C . PRO B 1 219 ? 28.852 6.852 22.141 1.00 18.29 219 PRO P C 1
ATOM 4145 O O . PRO B 1 219 ? 29.234 5.675 22.046 1.00 18.85 219 PRO P O 1
ATOM 4149 N N . GLU B 1 220 ? 28.516 7.425 23.324 1.00 19.74 220 GLU P N 1
ATOM 4150 C CA . GLU B 1 220 ? 28.481 6.597 24.565 1.00 19.84 220 GLU P CA 1
ATOM 4151 C C . GLU B 1 220 ? 27.538 5.407 24.510 1.00 20.74 220 GLU P C 1
ATOM 4152 O O . GLU B 1 220 ? 27.650 4.426 25.282 1.00 19.03 220 GLU P O 1
ATOM 4158 N N . LEU B 1 221 ? 26.567 5.473 23.622 1.00 18.45 221 LEU P N 1
ATOM 4159 C CA . LEU B 1 221 ? 25.613 4.366 23.457 1.00 19.01 221 LEU P CA 1
ATOM 4160 C C . LEU B 1 221 ? 25.946 3.383 22.358 1.00 18.72 221 LEU P C 1
ATOM 4161 O O . LEU B 1 221 ? 25.141 2.537 22.041 1.00 18.23 221 LEU P O 1
ATOM 4166 N N . ASN B 1 222 ? 27.133 3.499 21.755 1.00 16.21 222 ASN P N 1
ATOM 4167 C CA . ASN B 1 222 ? 27.530 2.597 20.704 1.00 20.21 222 ASN P CA 1
ATOM 4168 C C . ASN B 1 222 ? 27.597 1.206 21.288 1.00 19.59 222 ASN P C 1
ATOM 4169 O O . ASN B 1 222 ? 28.136 1.032 22.376 1.00 20.00 222 ASN P O 1
ATOM 4174 N N . GLY B 1 223 ? 27.003 0.228 20.606 1.00 18.25 223 GLY P N 1
ATOM 4175 C CA . GLY B 1 223 ? 26.933 -1.144 21.092 1.00 19.31 223 GLY P CA 1
ATOM 4176 C C . GLY B 1 223 ? 25.890 -1.409 22.189 1.00 19.66 223 GLY P C 1
ATOM 4177 O O . GLY B 1 223 ? 25.746 -2.550 22.614 1.00 20.25 223 GLY P O 1
ATOM 4178 N N . LYS B 1 224 ? 25.118 -0.389 22.607 1.00 18.83 224 LYS P N 1
ATOM 4179 C CA . LYS B 1 224 ? 24.239 -0.595 23.748 1.00 18.20 224 LYS P CA 1
ATOM 4180 C C . LYS B 1 224 ? 22.770 -0.687 23.420 1.00 15.91 224 LYS P C 1
ATOM 4181 O O . LYS B 1 224 ? 21.999 -0.953 24.326 1.00 16.14 224 LYS P O 1
ATOM 4187 N N . LEU B 1 225 ? 22.418 -0.403 22.164 1.00 15.58 225 LEU P N 1
ATOM 4188 C CA . LEU B 1 225 ? 21.003 -0.442 21.722 1.00 15.12 225 LEU P CA 1
ATOM 4189 C C . LEU B 1 225 ? 20.864 -1.242 20.428 1.00 16.28 225 LEU P C 1
ATOM 4190 O O . LEU B 1 225 ? 21.701 -1.107 19.511 1.00 17.54 225 LEU P O 1
ATOM 4195 N N . THR B 1 226 ? 19.767 -1.987 20.299 1.00 14.58 226 THR P N 1
ATOM 4196 C CA . THR B 1 226 ? 19.348 -2.437 19.038 1.00 15.53 226 THR P CA 1
ATOM 4197 C C . THR B 1 226 ? 17.830 -2.649 19.056 1.00 14.60 226 THR P C 1
ATOM 4198 O O . THR B 1 226 ? 17.199 -2.229 20.001 1.00 12.81 226 THR P O 1
ATOM 4202 N N . GLY B 1 227 ? 17.281 -3.155 17.959 1.00 14.64 227 GLY P N 1
ATOM 4203 C CA . GLY B 1 227 ? 15.823 -3.245 17.930 1.00 13.65 227 GLY P CA 1
ATOM 4204 C C . GLY B 1 227 ? 15.286 -3.724 16.624 1.00 14.30 227 GLY P C 1
ATOM 4205 O O . GLY B 1 227 ? 16.044 -4.217 15.769 1.00 14.21 227 GLY P O 1
ATOM 4206 N N . MET B 1 228 ? 13.976 -3.594 16.465 1.00 15.10 228 MET P N 1
ATOM 4207 C CA . MET B 1 228 ? 13.307 -4.048 15.238 1.00 14.00 228 MET P CA 1
ATOM 4208 C C . MET B 1 228 ? 11.950 -3.322 15.120 1.00 11.77 228 MET P C 1
ATOM 4209 O O . MET B 1 228 ? 11.656 -2.433 15.929 1.00 11.50 228 MET P O 1
ATOM 4214 N N . ALA B 1 229 ? 11.217 -3.610 14.059 1.00 12.23 229 ALA P N 1
ATOM 4215 C CA . ALA B 1 229 ? 10.012 -2.907 13.706 1.00 11.74 229 ALA P CA 1
ATOM 4216 C C . ALA B 1 229 ? 8.872 -3.855 13.403 1.00 11.21 229 ALA P C 1
ATOM 4217 O O . ALA B 1 229 ? 9.072 -4.939 12.952 1.00 11.55 229 ALA P O 1
ATOM 4219 N N . PHE B 1 230 ? 7.641 -3.345 13.562 1.00 11.46 230 PHE P N 1
ATOM 4220 C CA . PHE B 1 230 ? 6.478 -3.962 13.008 1.00 10.34 230 PHE P CA 1
ATOM 4221 C C . PHE B 1 230 ? 5.801 -2.879 12.163 1.00 10.71 230 PHE P C 1
ATOM 4222 O O . PHE B 1 230 ? 5.421 -1.842 12.689 1.00 12.11 230 PHE P O 1
ATOM 4230 N N . ARG B 1 231 ? 5.526 -3.177 10.917 1.00 10.26 231 ARG P N 1
ATOM 4231 C CA . ARG B 1 231 ? 4.732 -2.305 10.060 1.00 11.01 231 ARG P CA 1
ATOM 4232 C C . ARG B 1 231 ? 3.272 -2.693 10.282 1.00 12.33 231 ARG P C 1
ATOM 4233 O O . ARG B 1 231 ? 2.930 -3.865 10.150 1.00 11.67 231 ARG P O 1
ATOM 4241 N N . VAL B 1 232 ? 2.407 -1.676 10.467 1.00 10.28 232 VAL P N 1
ATOM 4242 C CA . VAL B 1 232 ? 0.950 -1.964 10.695 1.00 10.96 232 VAL P CA 1
ATOM 4243 C C . VAL B 1 232 ? 0.110 -1.121 9.806 1.00 11.25 232 VAL P C 1
ATOM 4244 O O . VAL B 1 232 ? 0.600 -0.123 9.307 1.00 11.63 232 VAL P O 1
ATOM 4248 N N . PRO B 1 233 ? -1.187 -1.485 9.682 1.00 10.73 233 PRO P N 1
ATOM 4249 C CA . PRO B 1 233 ? -2.014 -0.820 8.681 1.00 13.09 233 PRO P CA 1
ATOM 4250 C C . PRO B 1 233 ? -2.529 0.600 9.002 1.00 15.20 233 PRO P C 1
ATOM 4251 O O . PRO B 1 233 ? -3.735 0.812 9.152 1.00 14.62 233 PRO P O 1
ATOM 4255 N N . THR B 1 234 ? -1.632 1.548 9.208 1.00 13.36 234 THR P N 1
ATOM 4256 C CA . THR B 1 234 ? -1.998 2.973 9.310 1.00 13.49 234 THR P CA 1
ATOM 4257 C C . THR B 1 234 ? -1.136 3.730 8.316 1.00 13.07 234 THR P C 1
ATOM 4258 O O . THR B 1 234 ? -0.096 3.211 7.921 1.00 11.30 234 THR P O 1
ATOM 4262 N N . PRO B 1 235 ? -1.659 4.861 7.814 1.00 11.65 235 PRO P N 1
ATOM 4263 C CA . PRO B 1 235 ? -0.986 5.533 6.691 1.00 10.64 235 PRO P CA 1
ATOM 4264 C C . PRO B 1 235 ? 0.120 6.452 7.081 1.00 11.31 235 PRO P C 1
ATOM 4265 O O . PRO B 1 235 ? 0.928 6.843 6.232 1.00 12.45 235 PRO P O 1
ATOM 4269 N N . ASN B 1 236 ? 0.241 6.762 8.339 1.00 10.76 236 ASN P N 1
ATOM 4270 C CA . ASN B 1 236 ? 1.229 7.685 8.844 1.00 10.89 236 ASN P CA 1
ATOM 4271 C C . ASN B 1 236 ? 1.106 7.708 10.367 1.00 9.51 236 ASN P C 1
ATOM 4272 O O . ASN B 1 236 ? 0.024 7.486 10.891 1.00 9.96 236 ASN P O 1
ATOM 4277 N N . VAL B 1 237 ? 2.216 8.051 11.010 1.00 10.20 237 VAL P N 1
ATOM 4278 C CA . VAL B 1 237 ? 2.404 8.188 12.454 1.00 9.10 237 VAL P CA 1
ATOM 4279 C C . VAL B 1 237 ? 2.841 6.838 13.042 1.00 9.31 237 VAL P C 1
ATOM 4280 O O . VAL B 1 237 ? 2.233 5.835 12.768 1.00 10.42 237 VAL P O 1
ATOM 4284 N N . SER B 1 238 ? 3.939 6.861 13.777 1.00 9.68 238 SER P N 1
ATOM 4285 C CA . SER B 1 238 ? 4.611 5.700 14.298 1.00 9.51 238 SER P CA 1
ATOM 4286 C C . SER B 1 238 ? 4.897 5.880 15.789 1.00 9.36 238 SER P C 1
ATOM 4287 O O . SER B 1 238 ? 4.777 6.972 16.296 1.00 9.89 238 SER P O 1
ATOM 4290 N N . VAL B 1 239 ? 5.389 4.827 16.453 1.00 9.51 239 VAL P N 1
ATOM 4291 C CA . VAL B 1 239 ? 5.665 4.891 17.873 1.00 10.45 239 VAL P CA 1
ATOM 4292 C C . VAL B 1 239 ? 6.862 3.985 18.208 1.00 10.48 239 VAL P C 1
ATOM 4293 O O . VAL B 1 239 ? 7.026 2.930 17.578 1.00 12.89 239 VAL P O 1
ATOM 4297 N N . VAL B 1 240 ? 7.735 4.485 19.069 1.00 10.85 240 VAL P N 1
ATOM 4298 C CA . VAL B 1 240 ? 8.885 3.802 19.618 1.00 11.88 240 VAL P CA 1
ATOM 4299 C C . VAL B 1 240 ? 8.523 3.318 21.014 1.00 13.72 240 VAL P C 1
ATOM 4300 O O . VAL B 1 240 ? 7.931 4.057 21.799 1.00 12.12 240 VAL P O 1
ATOM 4304 N N . ASP B 1 241 ? 8.918 2.076 21.291 1.00 13.11 241 ASP P N 1
ATOM 4305 C CA . ASP B 1 241 ? 8.813 1.454 22.605 1.00 14.83 241 ASP P CA 1
ATOM 4306 C C . ASP B 1 241 ? 10.195 0.954 23.033 1.00 14.04 241 ASP P C 1
ATOM 4307 O O . ASP B 1 241 ? 10.645 -0.114 22.617 1.00 16.63 241 ASP P O 1
ATOM 4312 N N . LEU B 1 242 ? 10.856 1.752 23.863 1.00 12.09 242 LEU P N 1
ATOM 4313 C CA . LEU B 1 242 ? 12.197 1.540 24.294 1.00 13.77 242 LEU P CA 1
ATOM 4314 C C . LEU B 1 242 ? 12.173 0.794 25.654 1.00 14.01 242 LEU P C 1
ATOM 4315 O O . LEU B 1 242 ? 11.708 1.341 26.598 1.00 13.86 242 LEU P O 1
ATOM 4320 N N . THR B 1 243 ? 12.725 -0.387 25.702 1.00 13.66 243 THR P N 1
ATOM 4321 C CA . THR B 1 243 ? 12.905 -1.141 26.956 1.00 14.44 243 THR P CA 1
ATOM 4322 C C . THR B 1 243 ? 14.346 -0.988 27.355 1.00 14.89 243 THR P C 1
ATOM 4323 O O . THR B 1 243 ? 15.230 -1.528 26.663 1.00 14.81 243 THR P O 1
ATOM 4327 N N . CYS B 1 244 ? 14.613 -0.335 28.472 1.00 15.30 244 CYS P N 1
ATOM 4328 C CA . CYS B 1 244 ? 16.013 -0.109 28.829 1.00 16.43 244 CYS P CA 1
ATOM 4329 C C . CYS B 1 244 ? 16.306 -0.382 30.291 1.00 19.02 244 CYS P C 1
ATOM 4330 O O . CYS B 1 244 ? 15.440 -0.305 31.136 1.00 15.69 244 CYS P O 1
ATOM 4333 N N . ARG B 1 245 ? 17.581 -0.706 30.538 1.00 17.67 245 ARG P N 1
ATOM 4334 C CA . ARG B 1 245 ? 18.101 -0.942 31.857 1.00 19.43 245 ARG P CA 1
ATOM 4335 C C . ARG B 1 245 ? 18.923 0.273 32.168 1.00 19.22 245 ARG P C 1
ATOM 4336 O O . ARG B 1 245 ? 19.768 0.699 31.359 1.00 17.17 245 ARG P O 1
ATOM 4344 N N . LEU B 1 246 ? 18.696 0.834 33.335 1.00 17.73 246 LEU P N 1
ATOM 4345 C CA . LEU B 1 246 ? 19.303 2.059 33.759 1.00 17.39 246 LEU P CA 1
ATOM 4346 C C . LEU B 1 246 ? 20.372 1.807 34.817 1.00 19.78 246 LEU P C 1
ATOM 4347 O O . LEU B 1 246 ? 20.272 0.905 35.632 1.00 21.52 246 LEU P O 1
ATOM 4352 N N . GLU B 1 247 ? 21.372 2.636 34.765 1.00 18.47 247 GLU P N 1
ATOM 4353 C CA . GLU B 1 247 ? 22.470 2.536 35.696 1.00 22.72 247 GLU P CA 1
ATOM 4354 C C . GLU B 1 247 ? 22.108 3.024 37.081 1.00 21.38 247 GLU P C 1
ATOM 4355 O O . GLU B 1 247 ? 22.292 2.290 38.068 1.00 24.32 247 GLU P O 1
ATOM 4361 N N . LYS B 1 248 ? 21.658 4.259 37.158 1.00 21.75 248 LYS P N 1
ATOM 4362 C CA . LYS B 1 248 ? 21.121 4.858 38.354 1.00 26.46 248 LYS P CA 1
ATOM 4363 C C . LYS B 1 248 ? 19.615 4.576 38.425 1.00 25.62 248 LYS P C 1
ATOM 4364 O O . LYS B 1 248 ? 18.953 4.524 37.414 1.00 23.12 248 LYS P O 1
ATOM 4370 N N . PRO B 1 249 ? 19.082 4.332 39.627 1.00 22.84 249 PRO P N 1
ATOM 4371 C CA . PRO B 1 249 ? 17.643 4.098 39.767 1.00 20.38 249 PRO P CA 1
ATOM 4372 C C . PRO B 1 249 ? 16.815 5.313 39.406 1.00 21.28 249 PRO P C 1
ATOM 4373 O O . PRO B 1 249 ? 17.203 6.471 39.658 1.00 19.96 249 PRO P O 1
ATOM 4377 N N . ALA B 1 250 ? 15.676 5.055 38.744 1.00 19.46 250 ALA P N 1
ATOM 4378 C CA . ALA B 1 250 ? 14.771 6.143 38.425 1.00 21.98 250 ALA P CA 1
ATOM 4379 C C . ALA B 1 250 ? 13.341 5.739 38.660 1.00 19.82 250 ALA P C 1
ATOM 4380 O O . ALA B 1 250 ? 12.877 4.873 37.930 1.00 23.59 250 ALA P O 1
ATOM 4382 N N . LYS B 1 251 ? 12.630 6.372 39.579 1.00 19.78 251 LYS P N 1
ATOM 4383 C CA . LYS B 1 251 ? 11.214 6.105 39.675 1.00 20.63 251 LYS P CA 1
ATOM 4384 C C . LYS B 1 251 ? 10.579 6.687 38.417 1.00 19.47 251 LYS P C 1
ATOM 4385 O O . LYS B 1 251 ? 11.081 7.620 37.819 1.00 20.02 251 LYS P O 1
ATOM 4391 N N . TYR B 1 252 ? 9.487 6.108 38.017 1.00 19.04 252 TYR P N 1
ATOM 4392 C CA . TYR B 1 252 ? 8.849 6.586 36.777 1.00 18.85 252 TYR P CA 1
ATOM 4393 C C . TYR B 1 252 ? 8.479 8.040 36.877 1.00 18.58 252 TYR P C 1
ATOM 4394 O O . TYR B 1 252 ? 8.561 8.804 35.904 1.00 17.95 252 TYR P O 1
ATOM 4403 N N . ASP B 1 253 ? 8.120 8.534 38.062 1.00 20.14 253 ASP P N 1
ATOM 4404 C CA . ASP B 1 253 ? 7.835 9.962 38.139 1.00 21.96 253 ASP P CA 1
ATOM 4405 C C . ASP B 1 253 ? 9.038 10.869 37.955 1.00 20.17 253 ASP P C 1
ATOM 4406 O O . ASP B 1 253 ? 8.864 11.996 37.493 1.00 20.56 253 ASP P O 1
ATOM 4411 N N . GLU B 1 254 ? 10.243 10.377 38.268 1.00 19.97 254 GLU P N 1
ATOM 4412 C CA . GLU B 1 254 ? 11.480 11.134 38.066 1.00 21.54 254 GLU P CA 1
ATOM 4413 C C . GLU B 1 254 ? 11.797 11.156 36.562 1.00 18.87 254 GLU P C 1
ATOM 4414 O O . GLU B 1 254 ? 12.212 12.186 36.032 1.00 17.75 254 GLU P O 1
ATOM 4420 N N . ILE B 1 255 ? 11.564 10.031 35.900 1.00 16.60 255 ILE P N 1
ATOM 4421 C CA . ILE B 1 255 ? 11.665 10.015 34.406 1.00 16.62 255 ILE P CA 1
ATOM 4422 C C . ILE B 1 255 ? 10.730 11.058 33.745 1.00 15.35 255 ILE P C 1
ATOM 4423 O O . ILE B 1 255 ? 11.150 11.842 32.893 1.00 15.06 255 ILE P O 1
ATOM 4428 N N . LYS B 1 256 ? 9.445 11.046 34.098 1.00 15.81 256 LYS P N 1
ATOM 4429 C CA . LYS B 1 256 ? 8.546 12.053 33.617 1.00 16.25 256 LYS P CA 1
ATOM 4430 C C . LYS B 1 256 ? 9.064 13.481 33.833 1.00 17.70 256 LYS P C 1
ATOM 4431 O O . LYS B 1 256 ? 8.982 14.296 32.958 1.00 16.36 256 LYS P O 1
ATOM 4437 N N . LYS B 1 257 ? 9.581 13.780 35.026 1.00 17.22 257 LYS P N 1
ATOM 4438 C CA . LYS B 1 257 ? 9.982 15.163 35.330 1.00 19.63 257 LYS P CA 1
ATOM 4439 C C . LYS B 1 257 ? 11.140 15.584 34.430 1.00 17.00 257 LYS P C 1
ATOM 4440 O O . LYS B 1 257 ? 11.169 16.678 33.928 1.00 19.37 257 LYS P O 1
ATOM 4446 N N . VAL B 1 258 ? 12.088 14.677 34.257 1.00 18.21 258 VAL P N 1
ATOM 4447 C CA . VAL B 1 258 ? 13.296 14.980 33.513 1.00 18.96 258 VAL P CA 1
ATOM 4448 C C . VAL B 1 258 ? 12.978 15.126 32.017 1.00 17.22 258 VAL P C 1
ATOM 4449 O O . VAL B 1 258 ? 13.484 15.997 31.325 1.00 18.01 258 VAL P O 1
ATOM 4453 N N . VAL B 1 259 ? 12.068 14.292 31.525 1.00 17.10 259 VAL P N 1
ATOM 4454 C CA . VAL B 1 259 ? 11.670 14.413 30.120 1.00 16.33 259 VAL P CA 1
ATOM 4455 C C . VAL B 1 259 ? 10.867 15.677 29.893 1.00 15.05 259 VAL P C 1
ATOM 4456 O O . VAL B 1 259 ? 11.061 16.395 28.931 1.00 14.85 259 VAL P O 1
ATOM 4460 N N . LYS B 1 260 ? 9.918 15.956 30.793 1.00 14.74 260 LYS P N 1
ATOM 4461 C CA . LYS B 1 260 ? 9.176 17.203 30.739 1.00 15.74 260 LYS P CA 1
ATOM 4462 C C . LYS B 1 260 ? 10.108 18.436 30.719 1.00 15.33 260 LYS P C 1
ATOM 4463 O O . LYS B 1 260 ? 9.988 19.332 29.904 1.00 16.42 260 LYS P O 1
ATOM 4469 N N . GLN B 1 261 ? 11.066 18.445 31.626 1.00 15.68 261 GLN P N 1
ATOM 4470 C CA . GLN B 1 261 ? 12.027 19.539 31.696 1.00 20.28 261 GLN P CA 1
ATOM 4471 C C . GLN B 1 261 ? 12.762 19.669 30.398 1.00 18.99 261 GLN P C 1
ATOM 4472 O O . GLN B 1 261 ? 12.877 20.774 29.856 1.00 18.59 261 GLN P O 1
ATOM 4478 N N . ALA B 1 262 ? 13.254 18.546 29.850 1.00 16.97 262 ALA P N 1
ATOM 4479 C CA . ALA B 1 262 ? 14.000 18.623 28.554 1.00 16.22 262 ALA P CA 1
ATOM 4480 C C . ALA B 1 262 ? 13.098 19.203 27.445 1.00 14.93 262 ALA P C 1
ATOM 4481 O O . ALA B 1 262 ? 13.533 20.015 26.630 1.00 18.14 262 ALA P O 1
ATOM 4483 N N . SER B 1 263 ? 11.795 18.819 27.416 1.00 15.03 263 SER P N 1
ATOM 4484 C CA . SER B 1 263 ? 10.863 19.317 26.398 1.00 16.81 263 SER P CA 1
ATOM 4485 C C . SER B 1 263 ? 10.546 20.792 26.460 1.00 20.93 263 SER P C 1
ATOM 4486 O O . SER B 1 263 ? 10.131 21.386 25.479 1.00 19.96 263 SER P O 1
ATOM 4489 N N . GLU B 1 264 ? 10.690 21.360 27.645 1.00 22.20 264 GLU P N 1
ATOM 4490 C CA . GLU B 1 264 ? 10.442 22.798 27.890 1.00 26.28 264 GLU P CA 1
ATOM 4491 C C . GLU B 1 264 ? 11.688 23.590 27.674 1.00 26.79 264 GLU P C 1
ATOM 4492 O O . GLU B 1 264 ? 11.648 24.812 27.476 1.00 31.83 264 GLU P O 1
ATOM 4498 N N . GLY B 1 265 ? 12.822 22.925 27.720 1.00 26.64 265 GLY P N 1
ATOM 4499 C CA . GLY B 1 265 ? 14.073 23.647 27.625 1.00 29.67 265 GLY P CA 1
ATOM 4500 C C . GLY B 1 265 ? 14.833 23.408 26.362 1.00 26.67 265 GLY P C 1
ATOM 4501 O O . GLY B 1 265 ? 14.407 23.772 25.275 1.00 21.76 265 GLY P O 1
ATOM 4502 N N . PRO B 1 266 ? 15.960 22.746 26.498 1.00 28.01 266 PRO P N 1
ATOM 4503 C CA . PRO B 1 266 ? 16.896 22.702 25.381 1.00 26.52 266 PRO P CA 1
ATOM 4504 C C . PRO B 1 266 ? 16.350 21.909 24.142 1.00 26.30 266 PRO P C 1
ATOM 4505 O O . PRO B 1 266 ? 16.711 22.179 23.021 1.00 28.09 266 PRO P O 1
ATOM 4509 N N . LEU B 1 267 ? 15.442 20.976 24.361 1.00 21.87 267 LEU P N 1
ATOM 4510 C CA . LEU B 1 267 ? 14.949 20.184 23.211 1.00 20.74 267 LEU P CA 1
ATOM 4511 C C . LEU B 1 267 ? 13.537 20.589 22.811 1.0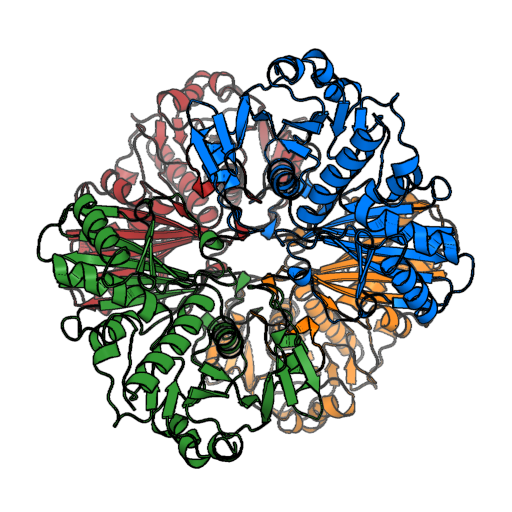0 20.95 267 LEU P C 1
ATOM 4512 O O . LEU B 1 267 ? 12.846 19.834 22.147 1.00 17.61 267 LEU P O 1
ATOM 4517 N N . LYS B 1 268 ? 13.107 21.789 23.157 1.00 19.39 268 LYS P N 1
ATOM 4518 C CA . LYS B 1 268 ? 11.784 22.261 22.792 1.00 18.71 268 LYS P CA 1
ATOM 4519 C C . LYS B 1 268 ? 11.595 22.281 21.276 1.00 19.47 268 LYS P C 1
ATOM 4520 O O . LYS B 1 268 ? 12.433 22.777 20.538 1.00 19.23 268 LYS P O 1
ATOM 4526 N N . GLY B 1 269 ? 10.472 21.740 20.813 1.00 17.75 269 GLY P N 1
ATOM 4527 C CA . GLY B 1 269 ? 10.164 21.590 19.406 1.00 16.54 269 GLY P CA 1
ATOM 4528 C C . GLY B 1 269 ? 10.702 20.327 18.781 1.00 16.01 269 GLY P C 1
ATOM 4529 O O . GLY B 1 269 ? 10.257 19.995 17.694 1.00 19.05 269 GLY P O 1
ATOM 4530 N N . ILE B 1 270 ? 11.683 19.711 19.434 1.00 15.33 270 ILE P N 1
ATOM 4531 C CA . ILE B 1 270 ? 12.265 18.431 19.046 1.00 14.54 270 ILE P CA 1
ATOM 4532 C C . ILE B 1 270 ? 11.623 17.270 19.847 1.00 13.97 270 ILE P C 1
ATOM 4533 O O . ILE B 1 270 ? 11.028 16.356 19.237 1.00 12.42 270 ILE P O 1
ATOM 4538 N N . LEU B 1 271 ? 11.759 17.298 21.168 1.00 14.79 271 LEU P N 1
ATOM 4539 C CA . LEU B 1 271 ? 11.222 16.324 22.103 1.00 14.15 271 LEU P CA 1
ATOM 4540 C C . LEU B 1 271 ? 9.998 16.963 22.764 1.00 14.50 271 LEU P C 1
ATOM 4541 O O . LEU B 1 271 ? 10.089 18.011 23.399 1.00 14.91 271 LEU P O 1
ATOM 4546 N N . GLY B 1 272 ? 8.816 16.357 22.584 1.00 12.67 272 GLY P N 1
ATOM 4547 C CA . GLY B 1 272 ? 7.607 16.802 23.233 1.00 13.07 272 GLY P CA 1
ATOM 4548 C C . GLY B 1 272 ? 7.286 15.917 24.401 1.00 12.26 272 GLY P C 1
ATOM 4549 O O . GLY B 1 272 ? 7.909 14.868 24.584 1.00 12.35 272 GLY P O 1
ATOM 4550 N N . TYR B 1 273 ? 6.277 16.305 25.170 1.00 12.15 273 TYR P N 1
ATOM 4551 C CA . TYR B 1 273 ? 5.927 15.577 26.404 1.00 13.37 273 TYR P CA 1
ATOM 4552 C C . TYR B 1 273 ? 4.425 15.696 26.547 1.00 13.56 273 TYR P C 1
ATOM 4553 O O . TYR B 1 273 ? 3.884 16.802 26.423 1.00 14.34 273 TYR P O 1
ATOM 4562 N N . THR B 1 274 ? 3.750 14.566 26.745 1.00 12.31 274 THR P N 1
ATOM 4563 C CA . THR B 1 274 ? 2.323 14.636 27.103 1.00 13.24 274 THR P CA 1
ATOM 4564 C C . THR B 1 274 ? 1.943 13.635 28.158 1.00 13.67 274 THR P C 1
ATOM 4565 O O . THR B 1 274 ? 2.537 12.616 28.262 1.00 13.29 274 THR P O 1
ATOM 4569 N N . GLU B 1 275 ? 0.943 13.996 28.973 1.00 15.23 275 GLU P N 1
ATOM 4570 C CA . GLU B 1 275 ? 0.243 13.095 29.834 1.00 15.24 275 GLU P CA 1
ATOM 4571 C C . GLU B 1 275 ? -1.170 12.815 29.354 1.00 13.19 275 GLU P C 1
ATOM 4572 O O . GLU B 1 275 ? -1.863 12.091 30.071 1.00 14.11 275 GLU P O 1
ATOM 4578 N N . ASP B 1 276 ? -1.565 13.381 28.227 1.00 11.38 276 ASP P N 1
ATOM 4579 C CA . ASP B 1 276 ? -2.941 13.178 27.705 1.00 12.09 276 ASP P CA 1
ATOM 4580 C C . ASP B 1 276 ? -3.100 11.707 27.167 1.00 12.85 276 ASP P C 1
ATOM 4581 O O . ASP B 1 276 ? -2.102 10.994 26.886 1.00 13.18 276 ASP P O 1
ATOM 4586 N N . GLN B 1 277 ? -4.389 11.324 26.999 1.00 12.44 277 GLN P N 1
ATOM 4587 C CA . GLN B 1 277 ? -4.794 9.980 26.602 1.00 13.25 277 GLN P CA 1
ATOM 4588 C C . GLN B 1 277 ? -4.777 9.893 25.060 1.00 12.29 277 GLN P C 1
ATOM 4589 O O . GLN B 1 277 ? -5.796 9.647 24.406 1.00 13.33 277 GLN P O 1
A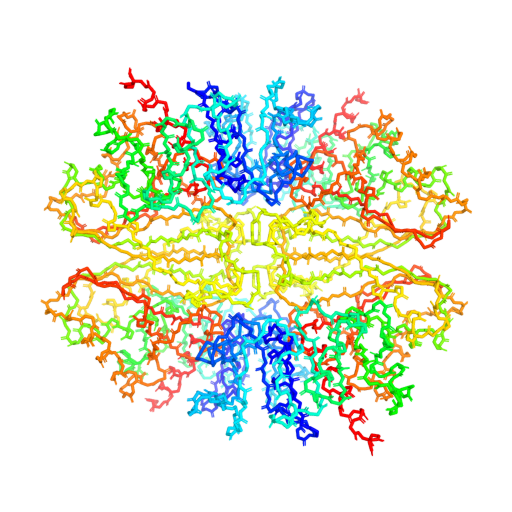TOM 4595 N N . VAL B 1 278 ? -3.554 10.067 24.535 1.00 10.79 278 VAL P N 1
ATOM 4596 C CA . VAL B 1 278 ? -3.417 10.260 23.072 1.00 11.50 278 VAL P CA 1
ATOM 4597 C C . VAL B 1 278 ? -3.393 8.916 22.316 1.00 10.59 278 VAL P C 1
ATOM 4598 O O . VAL B 1 278 ? -3.085 7.877 22.880 1.00 11.14 278 VAL P O 1
ATOM 4602 N N . VAL B 1 279 ? -3.690 9.007 21.046 1.00 9.50 279 VAL P N 1
ATOM 4603 C CA . VAL B 1 279 ? -3.566 7.926 20.081 1.00 9.27 279 VAL P CA 1
ATOM 4604 C C . VAL B 1 279 ? -2.846 8.464 18.833 1.00 9.08 279 VAL P C 1
ATOM 4605 O O . VAL B 1 279 ? -2.627 9.675 18.707 1.00 10.34 279 VAL P O 1
ATOM 4609 N N . SER B 1 280 ? -2.535 7.547 17.931 1.00 9.15 280 SER P N 1
ATOM 4610 C CA . SER B 1 280 ? -1.657 7.937 16.836 1.00 9.27 280 SER P CA 1
ATOM 4611 C C . SER B 1 280 ? -2.166 9.167 16.047 1.00 8.81 280 SER P C 1
ATOM 4612 O O . SER B 1 280 ? -1.389 10.053 15.715 1.00 8.95 280 SER P O 1
ATOM 4615 N N . CYS B 1 281 ? -3.455 9.247 15.775 1.00 9.28 281 CYS P N 1
ATOM 4616 C CA . CYS B 1 281 ? -3.928 10.334 14.988 1.00 9.39 281 CYS P CA 1
ATOM 4617 C C . CYS B 1 281 ? -3.789 11.721 15.619 1.00 10.29 281 CYS P C 1
ATOM 4618 O O . CYS B 1 281 ? -3.784 12.728 14.896 1.00 10.81 281 CYS P O 1
ATOM 4621 N N . ASP B 1 282 ? -3.497 11.778 16.936 1.00 10.37 282 ASP P N 1
ATOM 4622 C CA . ASP B 1 282 ? -3.308 13.046 17.631 1.00 11.05 282 ASP P CA 1
ATOM 4623 C C . ASP B 1 282 ? -1.948 13.657 17.262 1.00 10.72 282 ASP P C 1
ATOM 4624 O O . ASP B 1 282 ? -1.664 14.811 17.595 1.00 11.18 282 ASP P O 1
ATOM 4629 N N . PHE B 1 283 ? -1.123 12.876 16.575 1.00 9.89 283 PHE P N 1
ATOM 4630 C CA . PHE B 1 283 ? 0.188 13.313 16.050 1.00 9.81 283 PHE P CA 1
ATOM 4631 C C . PHE B 1 283 ? 0.198 13.567 14.551 1.00 10.40 283 PHE P C 1
ATOM 4632 O O . PHE B 1 283 ? 1.266 13.767 13.949 1.00 10.60 283 PHE P O 1
ATOM 4640 N N . ASN B 1 284 ? -0.986 13.573 13.929 1.00 11.98 284 ASN P N 1
ATOM 4641 C CA . ASN B 1 284 ? -1.081 13.848 12.517 1.00 11.84 284 ASN P CA 1
ATOM 4642 C C . ASN B 1 284 ? -0.580 15.271 12.230 1.00 14.10 284 ASN P C 1
ATOM 4643 O O . ASN B 1 284 ? -1.136 16.208 12.755 1.00 12.46 284 ASN P O 1
ATOM 4648 N N . SER B 1 285 ? 0.452 15.398 11.402 1.00 13.69 285 SER P N 1
ATOM 4649 C CA . SER B 1 285 ? 1.090 16.672 11.048 1.00 14.97 285 SER P CA 1
ATOM 4650 C C . SER B 1 285 ? 1.759 17.345 12.239 1.00 15.49 285 SER P C 1
ATOM 4651 O O . SER B 1 285 ? 1.969 18.536 12.264 1.00 16.64 285 SER P O 1
ATOM 4654 N N . ASP B 1 286 ? 2.201 16.562 13.188 1.00 12.35 286 ASP P N 1
ATOM 4655 C CA . ASP B 1 286 ? 2.941 17.091 14.367 1.00 13.21 286 ASP P CA 1
ATOM 4656 C C . ASP B 1 286 ? 4.414 17.196 13.973 1.00 13.02 286 ASP P C 1
ATOM 4657 O O . ASP B 1 286 ? 5.000 16.248 13.423 1.00 14.45 286 ASP P O 1
ATOM 4662 N N . THR B 1 287 ? 5.032 18.362 14.249 1.00 12.54 287 THR P N 1
ATOM 4663 C CA . THR B 1 287 ? 6.407 18.623 13.813 1.00 12.49 287 THR P CA 1
ATOM 4664 C C . THR B 1 287 ? 7.460 18.138 14.768 1.00 13.69 287 THR P C 1
ATOM 4665 O O . THR B 1 287 ? 8.634 18.300 14.446 1.00 14.22 287 THR P O 1
ATOM 4669 N N . HIS B 1 288 ? 7.122 17.523 15.876 1.00 13.28 288 HIS P N 1
ATOM 4670 C CA . HIS B 1 288 ? 8.167 17.071 16.811 1.00 13.12 288 HIS P CA 1
ATOM 4671 C C . HIS B 1 288 ? 8.881 15.857 16.268 1.00 11.99 288 HIS P C 1
ATOM 4672 O O . HIS B 1 288 ? 8.355 15.137 15.418 1.00 13.39 288 HIS P O 1
ATOM 4679 N N . SER B 1 289 ? 10.128 15.676 16.639 1.00 11.72 289 SER P N 1
ATOM 4680 C CA . SER B 1 289 ? 10.778 14.418 16.329 1.00 11.47 289 SER P CA 1
ATOM 4681 C C . SER B 1 289 ? 10.297 13.215 17.200 1.00 11.18 289 SER P C 1
ATOM 4682 O O . SER B 1 289 ? 10.371 12.064 16.772 1.00 12.59 289 SER P O 1
ATOM 4685 N N . SER B 1 290 ? 9.863 13.502 18.430 1.00 10.80 290 SER P N 1
ATOM 4686 C CA . SER B 1 290 ? 9.637 12.517 19.435 1.00 11.00 290 SER P CA 1
ATOM 4687 C C . SER B 1 290 ? 8.707 13.154 20.443 1.00 11.34 290 SER P C 1
ATOM 4688 O O . SER B 1 290 ? 8.968 14.295 20.851 1.00 13.91 290 SER P O 1
ATOM 4691 N N . THR B 1 291 ? 7.608 12.501 20.804 1.00 11.57 291 THR P N 1
ATOM 4692 C CA . THR B 1 291 ? 6.765 12.991 21.914 1.00 10.40 291 THR P CA 1
ATOM 4693 C C . THR B 1 291 ? 6.500 11.871 22.903 1.00 11.04 291 THR P C 1
ATOM 4694 O O . THR B 1 291 ? 5.866 10.856 22.585 1.00 11.40 291 THR P O 1
ATOM 4698 N N . PHE B 1 292 ? 7.131 12.042 24.069 1.00 11.14 292 PHE P N 1
ATOM 4699 C CA . PHE B 1 292 ? 7.062 11.045 25.154 1.00 11.16 292 PHE P CA 1
ATOM 4700 C C . PHE B 1 292 ? 5.626 10.986 25.673 1.00 11.91 292 PHE P C 1
ATOM 4701 O O . PHE B 1 292 ? 5.032 12.028 26.002 1.00 12.37 292 PHE P O 1
ATOM 4709 N N . ASP B 1 293 ? 5.109 9.753 25.773 1.00 11.50 293 ASP P N 1
ATOM 4710 C CA . ASP B 1 293 ? 3.694 9.463 26.186 1.00 11.20 293 ASP P CA 1
ATOM 4711 C C . ASP B 1 293 ? 3.833 8.980 27.629 1.00 11.32 293 ASP P C 1
ATOM 4712 O O . ASP B 1 293 ? 4.140 7.824 27.866 1.00 11.60 293 ASP P O 1
ATOM 4717 N N . ALA B 1 294 ? 3.639 9.892 28.579 1.00 11.72 294 ALA P N 1
ATOM 4718 C CA . ALA B 1 294 ? 3.875 9.490 29.954 1.00 13.00 294 ALA P CA 1
ATOM 4719 C C . ALA B 1 294 ? 2.969 8.384 30.445 1.00 14.11 294 ALA P C 1
ATOM 4720 O O . ALA B 1 294 ? 3.434 7.429 31.157 1.00 14.86 294 ALA P O 1
ATOM 4722 N N . GLY B 1 295 ? 1.681 8.439 30.074 1.00 15.07 295 GLY P N 1
ATOM 4723 C CA . GLY B 1 295 ? 0.725 7.442 30.491 1.00 13.59 295 GLY P CA 1
ATOM 4724 C C . GLY B 1 295 ? 0.936 6.035 29.919 1.00 16.32 295 GLY P C 1
ATOM 4725 O O . GLY B 1 295 ? 0.490 5.037 30.515 1.00 16.13 295 GLY P O 1
ATOM 4726 N N . ALA B 1 296 ? 1.595 5.948 28.744 1.00 13.55 296 ALA P N 1
ATOM 4727 C CA . ALA B 1 296 ? 1.621 4.682 27.983 1.00 13.23 296 ALA P CA 1
ATOM 4728 C C . ALA B 1 296 ? 2.707 3.743 28.472 1.00 13.52 296 ALA P C 1
ATOM 4729 O O . ALA B 1 296 ? 2.564 2.521 28.429 1.00 16.25 296 ALA P O 1
ATOM 4731 N N . GLY B 1 297 ? 3.758 4.328 29.025 1.00 13.45 297 GLY P N 1
ATOM 4732 C CA . GLY B 1 297 ? 4.895 3.520 29.463 1.00 13.91 297 GLY P CA 1
ATOM 4733 C C . GLY B 1 297 ? 4.664 2.838 30.783 1.00 14.95 297 GLY P C 1
ATOM 4734 O O . GLY B 1 297 ? 3.631 3.065 31.420 1.00 13.45 297 GLY P O 1
ATOM 4735 N N . ILE B 1 298 ? 5.640 2.039 31.197 1.00 14.99 298 ILE P N 1
ATOM 4736 C CA . ILE B 1 298 ? 5.502 1.190 32.401 1.00 15.09 298 ILE P CA 1
ATOM 4737 C C . ILE B 1 298 ? 6.891 0.760 32.894 1.00 16.14 298 ILE P C 1
ATOM 4738 O O . ILE B 1 298 ? 7.750 0.421 32.094 1.00 16.43 298 ILE P O 1
ATOM 4743 N N . ALA B 1 299 ? 7.084 0.794 34.213 1.00 15.32 299 ALA P N 1
ATOM 4744 C CA . ALA B 1 299 ? 8.309 0.358 34.796 1.00 14.55 299 ALA P CA 1
ATOM 4745 C C . ALA B 1 299 ? 8.033 -0.960 35.469 1.00 15.85 299 ALA P C 1
ATOM 4746 O O . ALA B 1 299 ? 6.954 -1.156 36.060 1.00 16.66 299 ALA P O 1
ATOM 4748 N N . LEU B 1 300 ? 9.015 -1.833 35.434 1.00 16.18 300 LEU P N 1
ATOM 4749 C CA . LEU B 1 300 ? 8.989 -3.037 36.263 1.00 16.15 300 LEU P CA 1
ATOM 4750 C C . LEU B 1 300 ? 9.595 -2.707 37.581 1.00 16.46 300 LEU P C 1
ATOM 4751 O O . LEU B 1 300 ? 9.122 -3.184 38.621 1.00 19.45 300 LEU P O 1
ATOM 4756 N N . ASN B 1 301 ? 10.683 -1.979 37.558 1.00 16.50 301 ASN P N 1
ATOM 4757 C CA . ASN B 1 301 ? 11.411 -1.597 38.759 1.00 18.50 301 ASN P CA 1
ATOM 4758 C C . ASN B 1 301 ? 12.207 -0.346 38.446 1.00 19.61 301 ASN P C 1
ATOM 4759 O O . ASN B 1 301 ? 12.114 0.199 37.328 1.00 19.55 301 ASN P O 1
ATOM 4764 N N . ASP B 1 302 ? 12.933 0.190 39.437 1.00 20.82 302 ASP P N 1
ATOM 4765 C CA . ASP B 1 302 ? 13.670 1.415 39.284 1.00 19.34 302 ASP P CA 1
ATOM 4766 C C . ASP B 1 302 ? 14.842 1.320 38.281 1.00 18.00 302 ASP P C 1
ATOM 4767 O O . ASP B 1 302 ? 15.345 2.319 37.965 1.00 18.34 302 ASP P O 1
ATOM 4772 N N . HIS B 1 303 ? 15.219 0.146 37.815 1.00 17.62 303 HIS P N 1
ATOM 4773 C CA . HIS B 1 303 ? 16.295 0.010 36.852 1.00 18.07 303 HIS P CA 1
ATOM 4774 C C . HIS B 1 303 ? 15.834 -0.582 35.506 1.00 17.41 303 HIS P C 1
ATOM 4775 O O . HIS B 1 303 ? 16.680 -0.868 34.677 1.00 19.64 303 HIS P O 1
ATOM 4782 N N . PHE B 1 304 ? 14.528 -0.856 35.320 1.00 15.52 304 PHE P N 1
ATOM 4783 C CA . PHE B 1 304 ? 14.064 -1.573 34.117 1.00 14.09 304 PHE P CA 1
ATOM 4784 C C . PHE B 1 304 ? 12.704 -1.025 33.747 1.00 14.45 304 PHE P C 1
ATOM 4785 O O . PHE B 1 304 ? 11.717 -1.168 34.436 1.00 13.79 304 PHE P O 1
ATOM 4793 N N . VAL B 1 305 ? 12.645 -0.359 32.601 1.00 13.60 305 VAL P N 1
ATOM 4794 C CA . VAL B 1 305 ? 11.476 0.436 32.216 1.00 14.38 305 VAL P CA 1
ATOM 4795 C C . VAL B 1 305 ? 11.241 0.428 30.711 1.00 13.56 305 VAL P C 1
ATOM 4796 O O . VAL B 1 305 ? 12.173 0.203 29.942 1.00 13.23 305 VAL P O 1
ATOM 4800 N N . LYS B 1 306 ? 9.951 0.595 30.337 1.00 12.31 306 LYS P N 1
ATOM 4801 C CA . LYS B 1 306 ? 9.532 0.644 28.932 1.00 12.58 306 LYS P CA 1
ATOM 4802 C C . LYS B 1 306 ? 9.000 2.069 28.720 1.00 13.01 306 LYS P C 1
ATOM 4803 O O . LYS B 1 306 ? 8.052 2.495 29.359 1.00 13.05 306 LYS P O 1
ATOM 4809 N N . LEU B 1 307 ? 9.647 2.827 27.819 1.00 12.04 307 LEU P N 1
ATOM 4810 C CA . LEU B 1 307 ? 9.300 4.208 27.561 1.00 12.88 307 LEU P CA 1
ATOM 4811 C C . LEU B 1 307 ? 8.736 4.263 26.123 1.00 12.57 307 LEU P C 1
ATOM 4812 O O . LEU B 1 307 ? 9.279 3.654 25.226 1.00 12.93 307 LEU P O 1
ATOM 4817 N N . ILE B 1 308 ? 7.687 5.079 25.942 1.00 11.93 308 ILE P N 1
ATOM 4818 C CA . ILE B 1 308 ? 6.882 5.220 24.709 1.00 11.64 308 ILE P CA 1
ATOM 4819 C C . ILE B 1 308 ? 6.998 6.639 24.170 1.00 10.78 308 ILE P C 1
ATOM 4820 O O . ILE B 1 308 ? 6.776 7.610 24.852 1.00 11.03 308 ILE P O 1
ATOM 4825 N N . SER B 1 309 ? 7.336 6.735 22.874 1.00 10.56 309 SER P N 1
ATOM 4826 C CA . SER B 1 309 ? 7.423 8.047 22.205 1.00 10.24 309 SER P CA 1
ATOM 4827 C C . SER B 1 309 ? 6.845 8.002 20.783 1.00 9.60 309 SER P C 1
ATOM 4828 O O . SER B 1 309 ? 7.189 7.108 19.988 1.00 10.23 309 SER P O 1
ATOM 4831 N N . TRP B 1 310 ? 6.003 8.957 20.476 1.00 10.25 310 TRP P N 1
ATOM 4832 C CA . TRP B 1 310 ? 5.304 9.054 19.171 1.00 10.23 310 TRP P CA 1
ATOM 4833 C C . TRP B 1 310 ? 6.083 9.907 18.166 1.00 10.19 310 TRP P C 1
ATOM 4834 O O . TRP B 1 310 ? 6.779 10.902 18.591 1.00 11.91 310 TRP P O 1
ATOM 4845 N N . TYR B 1 311 ? 5.951 9.592 16.880 1.00 9.73 311 TYR P N 1
ATOM 4846 C CA . TYR B 1 311 ? 6.492 10.454 15.851 1.00 9.06 311 TYR P CA 1
ATOM 4847 C C . TYR B 1 311 ? 5.718 10.364 14.570 1.00 9.49 311 TYR P C 1
ATOM 4848 O O . TYR B 1 311 ? 5.400 9.294 14.110 1.00 9.96 311 TYR P O 1
ATOM 4857 N N . ASP B 1 312 ? 5.445 11.535 14.026 1.00 10.57 312 ASP P N 1
ATOM 4858 C CA . ASP B 1 312 ? 4.888 11.658 12.672 1.00 9.42 312 ASP P CA 1
ATOM 4859 C C . ASP B 1 312 ? 6.082 11.464 11.710 1.00 10.35 312 ASP P C 1
ATOM 4860 O O . ASP B 1 312 ? 6.916 12.366 11.490 1.00 10.87 312 ASP P O 1
ATOM 4865 N N . ASN B 1 313 ? 6.170 10.212 11.235 1.00 9.35 313 ASN P N 1
ATOM 4866 C CA . ASN B 1 313 ? 7.352 9.807 10.492 1.00 10.07 313 ASN P CA 1
ATOM 4867 C C . ASN B 1 313 ? 7.527 10.624 9.202 1.00 10.05 313 ASN P C 1
ATOM 4868 O O . ASN B 1 313 ? 8.693 10.876 8.797 1.00 11.40 313 ASN P O 1
ATOM 4873 N N . GLU B 1 314 ? 6.456 11.086 8.541 1.00 9.26 314 GLU P N 1
ATOM 4874 C CA . GLU B 1 314 ? 6.575 11.914 7.366 1.00 10.80 314 GLU P CA 1
ATOM 4875 C C . GLU B 1 314 ? 6.882 13.352 7.753 1.00 11.76 314 GLU P C 1
ATOM 4876 O O . GLU B 1 314 ? 7.790 14.001 7.228 1.00 10.73 314 GLU P O 1
ATOM 4882 N N 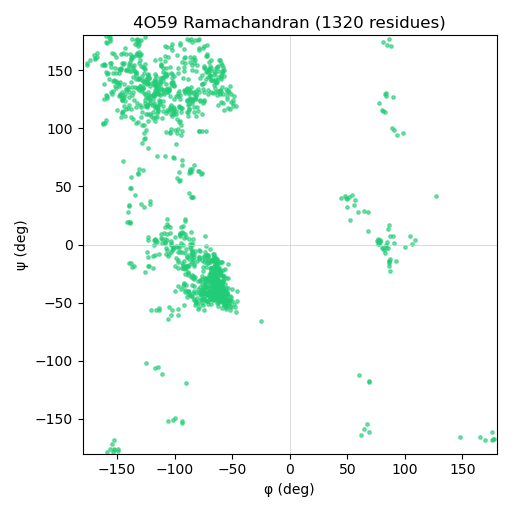. PHE B 1 315 ? 6.063 13.932 8.617 1.00 12.64 315 PHE P N 1
ATOM 4883 C CA . PHE B 1 315 ? 6.073 15.373 8.847 1.00 12.14 315 PHE P CA 1
ATOM 4884 C C . PHE B 1 315 ? 7.071 15.880 9.789 1.00 11.91 315 PHE P C 1
ATOM 4885 O O . PHE B 1 315 ? 7.663 16.910 9.557 1.00 11.63 315 PHE P O 1
ATOM 4893 N N . GLY B 1 316 ? 7.277 15.155 10.855 1.00 11.63 316 GLY P N 1
ATOM 4894 C CA . GLY B 1 316 ? 8.308 15.543 11.781 1.00 11.39 316 GLY P CA 1
ATOM 4895 C C . GLY B 1 316 ? 9.715 15.468 11.168 1.00 11.75 316 GLY P C 1
ATOM 4896 O O . GLY B 1 316 ? 10.490 16.410 11.197 1.00 12.37 316 GLY P O 1
ATOM 4897 N N . TYR B 1 317 ? 9.923 14.370 10.460 1.00 12.20 317 TYR P N 1
ATOM 4898 C CA . TYR B 1 317 ? 11.186 14.169 9.728 1.00 11.09 317 TYR P CA 1
ATOM 4899 C C . TYR B 1 317 ? 11.424 15.249 8.684 1.00 10.90 317 TYR P C 1
ATOM 4900 O O . TYR B 1 317 ? 12.510 15.809 8.562 1.00 11.35 317 TYR P O 1
ATOM 4909 N N . SER B 1 318 ? 10.424 15.536 7.912 1.00 10.81 318 SER P N 1
ATOM 4910 C CA . SER B 1 318 ? 10.617 16.542 6.868 1.00 11.93 318 SER P CA 1
ATOM 4911 C C . SER B 1 318 ? 10.960 17.907 7.464 1.00 11.01 318 SER P C 1
ATOM 4912 O O . SER B 1 318 ? 11.760 18.646 6.902 1.00 10.64 318 SER P O 1
ATOM 4915 N N . ASN B 1 319 ? 10.322 18.288 8.553 1.00 10.51 319 ASN P N 1
ATOM 4916 C CA . ASN B 1 319 ? 10.704 19.494 9.294 1.00 11.53 319 ASN P CA 1
ATOM 4917 C C . ASN B 1 319 ? 12.116 19.440 9.792 1.00 13.36 319 ASN P C 1
ATOM 4918 O O . ASN B 1 319 ? 12.766 20.474 9.780 1.00 13.91 319 ASN P O 1
ATOM 4923 N N . ARG B 1 320 ? 12.586 18.291 10.282 1.00 11.69 320 ARG P N 1
ATOM 4924 C CA . ARG B 1 320 ? 13.978 18.215 10.637 1.00 11.27 320 ARG P CA 1
ATOM 4925 C C . ARG B 1 320 ? 14.918 18.416 9.486 1.00 12.61 320 ARG P C 1
ATOM 4926 O O . ARG B 1 320 ? 16.016 18.926 9.704 1.00 12.99 320 ARG P O 1
ATOM 4934 N N . VAL B 1 321 ? 14.606 17.909 8.316 1.00 10.89 321 VAL P N 1
ATOM 4935 C CA . VAL B 1 321 ? 15.464 18.124 7.091 1.00 12.25 321 VAL P CA 1
ATOM 4936 C C . VAL B 1 321 ? 15.654 19.586 6.867 1.00 13.51 321 VAL P C 1
ATOM 4937 O O . VAL B 1 321 ? 16.788 20.103 6.710 1.00 12.28 321 VAL P O 1
ATOM 4941 N N . VAL B 1 322 ? 14.596 20.349 6.958 1.00 13.28 322 VAL P N 1
ATOM 4942 C CA . VAL B 1 322 ? 14.651 21.805 6.858 1.00 14.16 322 VAL P CA 1
ATOM 4943 C C . VAL B 1 322 ? 15.446 22.421 7.990 1.00 13.89 322 VAL P C 1
ATOM 4944 O O . VAL B 1 322 ? 16.325 23.253 7.717 1.00 14.75 322 VAL P O 1
ATOM 4948 N N . ASP B 1 323 ? 15.180 21.993 9.224 1.00 13.89 323 ASP P N 1
ATOM 4949 C CA . ASP B 1 323 ? 15.936 22.555 10.345 1.00 13.53 323 ASP P CA 1
ATOM 4950 C C . ASP B 1 323 ? 17.439 22.260 10.196 1.00 14.18 323 ASP P C 1
ATOM 4951 O O . ASP B 1 323 ? 18.270 23.088 10.591 1.00 14.02 323 ASP P O 1
ATOM 4956 N N . LEU B 1 324 ? 17.797 21.089 9.719 1.00 12.85 324 LEU P N 1
ATOM 4957 C CA . LEU B 1 324 ? 19.243 20.777 9.530 1.00 12.57 324 LEU P CA 1
ATOM 4958 C C . LEU B 1 324 ? 19.825 21.726 8.502 1.00 13.24 324 LEU P C 1
ATOM 4959 O O . LEU B 1 324 ? 20.951 22.221 8.656 1.00 13.47 324 LEU P O 1
ATOM 4964 N N . MET B 1 325 ? 19.144 21.899 7.392 1.00 12.70 325 MET P N 1
ATOM 4965 C CA . MET B 1 325 ? 19.664 22.832 6.385 1.00 13.94 325 MET P CA 1
ATOM 4966 C C . MET B 1 325 ? 19.803 24.236 6.901 1.00 12.81 325 MET P C 1
ATOM 4967 O O . MET B 1 325 ? 20.725 24.986 6.545 1.00 13.29 325 MET P O 1
ATOM 4972 N N . VAL B 1 326 ? 18.882 24.650 7.755 1.00 14.40 326 VAL P N 1
ATOM 4973 C CA . VAL B 1 326 ? 18.966 26.002 8.328 1.00 14.60 326 VAL P CA 1
ATOM 4974 C C . VAL B 1 326 ? 20.200 26.093 9.202 1.00 15.54 326 VAL P C 1
ATOM 4975 O O . VAL B 1 326 ? 20.906 27.104 9.164 1.00 15.47 326 VAL P O 1
ATOM 4979 N N . HIS B 1 327 ? 20.448 25.065 10.014 1.00 13.85 327 HIS P N 1
ATOM 4980 C CA . HIS B 1 327 ? 21.655 25.044 10.819 1.00 14.15 327 HIS P CA 1
ATOM 4981 C C . HIS B 1 327 ? 22.877 25.060 9.918 1.00 13.86 327 HIS P C 1
ATOM 4982 O O . HIS B 1 327 ? 23.859 25.776 10.228 1.00 16.37 327 HIS P O 1
ATOM 4989 N N . MET B 1 328 ? 22.879 24.252 8.865 1.00 13.35 328 MET P N 1
ATOM 4990 C CA . MET B 1 328 ? 24.029 24.191 7.974 1.00 12.41 328 MET P CA 1
ATOM 4991 C C . MET B 1 328 ? 24.260 25.563 7.330 1.00 14.82 328 MET P C 1
ATOM 4992 O O . MET B 1 328 ? 25.378 26.005 7.241 1.00 15.87 328 MET P O 1
ATOM 4997 N N . ALA B 1 329 ? 23.196 26.226 6.890 1.00 15.69 329 ALA P N 1
ATOM 4998 C CA . ALA B 1 329 ? 23.348 27.524 6.302 1.00 17.67 329 ALA P CA 1
ATOM 4999 C C . ALA B 1 329 ? 23.917 28.582 7.255 1.00 17.21 329 ALA P C 1
ATOM 5000 O O . ALA B 1 329 ? 24.613 29.527 6.775 1.00 20.71 329 ALA P O 1
ATOM 5002 N N . SER B 1 330 ? 23.698 28.435 8.558 1.00 16.38 330 SER P N 1
ATOM 5003 C CA . SER B 1 330 ? 24.156 29.393 9.554 1.00 17.93 330 SER P CA 1
ATOM 5004 C C . SER B 1 330 ? 25.682 29.244 9.762 1.00 21.32 330 SER P C 1
ATOM 5005 O O . SER B 1 330 ? 26.339 30.126 10.333 1.00 22.34 330 SER P O 1
ATOM 5008 N N . LYS B 1 331 ? 26.243 28.136 9.277 1.00 22.84 331 LYS P N 1
ATOM 5009 C CA . LYS B 1 331 ? 27.675 27.869 9.407 1.00 24.76 331 LYS P CA 1
ATOM 5010 C C . LYS B 1 331 ? 28.432 28.281 8.169 1.00 26.78 331 LYS P C 1
ATOM 5011 O O . LYS B 1 331 ? 29.656 28.167 8.171 1.00 30.73 331 LYS P O 1
ATOM 5017 N N . GLU B 1 332 ? 27.766 28.752 7.123 1.00 28.17 332 GLU P N 1
ATOM 5018 C CA . GLU B 1 332 ? 28.484 29.012 5.866 1.00 30.78 332 GLU P CA 1
ATOM 5019 C C . GLU B 1 332 ? 29.438 30.201 6.032 1.00 42.12 332 GLU P C 1
ATOM 5020 O O . GLU B 1 332 ? 29.000 31.313 6.391 1.00 41.53 332 GLU P O 1
ATOM 5027 N N . VAL C 1 1 ? -28.698 33.390 17.640 1.00 20.19 1 VAL R N 1
ATOM 5028 C CA . VAL C 1 1 ? -29.514 32.403 18.376 1.00 18.11 1 VAL R CA 1
ATOM 5029 C C . VAL C 1 1 ? -28.609 31.563 19.317 1.00 16.77 1 VAL R C 1
ATOM 5030 O O . VAL C 1 1 ? -27.477 31.162 19.011 1.00 15.71 1 VAL R O 1
ATOM 5034 N N . LYS C 1 2 ? -29.132 31.308 20.512 1.00 14.15 2 LYS R N 1
ATOM 5035 C CA . LYS C 1 2 ? -28.490 30.505 21.497 1.00 14.00 2 LYS R CA 1
ATOM 5036 C C . LYS C 1 2 ? -28.942 29.048 21.323 1.00 13.06 2 LYS R C 1
ATOM 5037 O O . LYS C 1 2 ? -30.126 28.752 21.234 1.00 14.05 2 LYS R O 1
ATOM 5043 N N . VAL C 1 3 ? -27.957 28.171 21.326 1.00 11.99 3 VAL R N 1
ATOM 5044 C CA . VAL C 1 3 ? -28.185 26.775 20.947 1.00 11.70 3 VAL R CA 1
ATOM 5045 C C . VAL C 1 3 ? -27.755 25.799 22.026 1.00 10.49 3 VAL R C 1
ATOM 5046 O O . VAL C 1 3 ? -26.694 25.925 22.703 1.00 10.35 3 VAL R O 1
ATOM 5050 N N . GLY C 1 4 ? -28.570 24.777 22.179 1.00 10.45 4 GLY R N 1
ATOM 5051 C CA . GLY C 1 4 ? -28.223 23.602 22.994 1.00 9.08 4 GLY R CA 1
ATOM 5052 C C . GLY C 1 4 ? -28.005 22.391 22.092 1.00 10.28 4 GLY R C 1
ATOM 5053 O O . GLY C 1 4 ? -28.683 22.295 21.091 1.00 11.45 4 GLY R O 1
ATOM 5054 N N . VAL C 1 5 ? -27.111 21.501 22.504 1.00 10.43 5 VAL R N 1
ATOM 5055 C CA . VAL C 1 5 ? -26.791 20.285 21.715 1.00 10.56 5 VAL R CA 1
ATOM 5056 C C . VAL C 1 5 ? -27.127 19.066 22.562 1.00 9.85 5 VAL R C 1
ATOM 5057 O O . VAL C 1 5 ? -26.562 18.950 23.683 1.00 10.59 5 VAL R O 1
ATOM 5061 N N . ASN C 1 6 ? -28.028 18.202 22.101 1.00 9.66 6 ASN R N 1
ATOM 5062 C CA . ASN C 1 6 ? -28.293 16.938 22.752 1.00 9.53 6 ASN R CA 1
ATOM 5063 C C . ASN C 1 6 ? -27.580 15.830 22.028 1.00 10.27 6 ASN R C 1
ATOM 5064 O O . ASN C 1 6 ? -28.018 15.539 20.886 1.00 11.18 6 ASN R O 1
ATOM 5069 N N . GLY C 1 7 ? -26.625 15.161 22.664 1.00 10.86 7 GLY R N 1
ATOM 5070 C CA . GLY C 1 7 ? -25.779 14.161 22.061 1.00 9.81 7 GLY R CA 1
ATOM 5071 C C . GLY C 1 7 ? -24.546 14.775 21.464 1.00 10.36 7 GLY R C 1
ATOM 5072 O O . GLY C 1 7 ? -24.574 15.373 20.411 1.00 10.60 7 GLY R O 1
ATOM 5073 N N . PHE C 1 8 ? -23.477 14.653 22.234 1.00 8.85 8 PHE R N 1
ATOM 5074 C CA . PHE C 1 8 ? -22.181 15.270 21.911 1.00 9.51 8 PHE R CA 1
ATOM 5075 C C . PHE C 1 8 ? -21.319 14.246 21.226 1.00 9.53 8 PHE R C 1
ATOM 5076 O O . PHE C 1 8 ? -20.190 13.980 21.649 1.00 10.48 8 PHE R O 1
ATOM 5084 N N . GLY C 1 9 ? -21.780 13.784 20.064 1.00 10.83 9 GLY R N 1
ATOM 5085 C CA . GLY C 1 9 ? -21.126 12.755 19.296 1.00 9.95 9 GLY R CA 1
ATOM 5086 C C . GLY C 1 9 ? -20.453 13.354 18.086 1.00 10.21 9 GLY R C 1
ATOM 5087 O O . GLY C 1 9 ? -19.959 14.467 18.119 1.00 11.51 9 GLY R O 1
ATOM 5088 N N . ARG C 1 10 ? -20.320 12.581 17.046 1.00 10.56 10 ARG R N 1
ATOM 5089 C CA . ARG C 1 10 ? -19.658 13.104 15.871 1.00 10.59 10 ARG R CA 1
ATOM 5090 C C . ARG C 1 10 ? -20.318 14.372 15.401 1.00 10.54 10 ARG R C 1
ATOM 5091 O O . ARG C 1 10 ? -19.707 15.399 15.215 1.00 11.33 10 ARG R O 1
ATOM 5099 N N . ILE C 1 11 ? -21.624 14.316 15.259 1.00 9.75 11 ILE R N 1
ATOM 5100 C CA . ILE C 1 11 ? -22.405 15.477 14.738 1.00 10.64 11 ILE R CA 1
ATOM 5101 C C . ILE C 1 11 ? -22.469 16.544 15.819 1.00 9.92 11 ILE R C 1
ATOM 5102 O O . ILE C 1 11 ? -22.229 17.726 15.548 1.00 10.84 11 ILE R O 1
ATOM 5107 N N . GLY C 1 12 ? -22.805 16.186 17.057 1.00 9.64 12 GLY R N 1
ATOM 5108 C CA . GLY C 1 12 ? -22.881 17.260 18.099 1.00 9.75 12 GLY R CA 1
ATOM 5109 C C . GLY C 1 12 ? -21.578 17.965 18.260 1.00 10.13 12 GLY R C 1
ATOM 5110 O O . GLY C 1 12 ? -21.571 19.141 18.458 1.00 10.63 12 GLY R O 1
ATOM 5111 N N . ARG C 1 13 ? -20.450 17.228 18.306 1.00 9.13 13 ARG R N 1
ATOM 5112 C CA . ARG C 1 13 ? -19.150 17.898 18.413 1.00 9.72 13 ARG R CA 1
ATOM 5113 C C . ARG C 1 13 ? -18.751 18.731 17.236 1.00 11.33 13 ARG R C 1
ATOM 5114 O O . ARG C 1 13 ? -18.210 19.842 17.427 1.00 9.95 13 ARG R O 1
ATOM 5122 N N . LEU C 1 14 ? -19.067 18.278 16.024 1.00 10.48 14 LEU R N 1
ATOM 5123 C CA . LEU C 1 14 ? -18.702 19.070 14.833 1.00 11.56 14 LEU R CA 1
ATOM 5124 C C . LEU C 1 14 ? -19.613 20.220 14.602 1.00 11.47 14 LEU R C 1
ATOM 5125 O O . LEU C 1 14 ? -19.215 21.260 14.119 1.00 11.85 14 LEU R O 1
ATOM 5130 N N . VAL C 1 15 ? -20.870 20.047 14.995 1.00 12.17 15 VAL R N 1
ATOM 5131 C CA . VAL C 1 15 ? -21.760 21.202 14.979 1.00 11.09 15 VAL R CA 1
ATOM 5132 C C . VAL C 1 15 ? -21.231 22.336 15.970 1.00 9.72 15 VAL R C 1
ATOM 5133 O O . VAL C 1 15 ? -21.204 23.539 15.627 1.00 10.82 15 VAL R O 1
ATOM 5137 N N . THR C 1 16 ? -20.767 21.908 17.168 1.00 10.63 16 THR R N 1
ATOM 5138 C CA . THR C 1 16 ? -20.164 22.802 18.119 1.00 9.95 16 THR R CA 1
ATOM 5139 C C . THR C 1 16 ? -18.921 23.464 17.542 1.00 10.62 16 THR R C 1
ATOM 5140 O O . THR C 1 16 ? -18.766 24.659 17.654 1.00 11.09 16 THR R O 1
ATOM 5144 N N . ARG C 1 17 ? -18.061 22.675 16.909 1.00 10.81 17 ARG R N 1
ATOM 5145 C CA . ARG C 1 17 ? -16.901 23.225 16.224 1.00 13.36 17 ARG R CA 1
ATOM 5146 C C . ARG C 1 17 ? -17.292 24.237 15.134 1.00 12.96 17 ARG R C 1
ATOM 5147 O O . ARG C 1 17 ? -16.717 25.294 15.019 1.00 14.74 17 ARG R O 1
ATOM 5155 N N . ALA C 1 18 ? -18.295 23.893 14.345 1.00 12.22 18 ALA R N 1
ATOM 5156 C CA . ALA C 1 18 ? -18.740 24.762 13.246 1.00 14.92 18 ALA R CA 1
ATOM 5157 C C . ALA C 1 18 ? -19.228 26.121 13.803 1.00 15.20 18 ALA R C 1
ATOM 5158 O O . ALA C 1 18 ? -18.890 27.213 13.237 1.00 16.53 18 ALA R O 1
ATOM 5160 N N . ALA C 1 19 ? -19.942 26.055 14.935 1.00 12.63 19 ALA R N 1
ATOM 5161 C CA . ALA C 1 19 ? -20.542 27.197 15.544 1.00 12.96 19 ALA R CA 1
ATOM 5162 C C . ALA C 1 19 ? -19.473 28.115 16.046 1.00 13.53 19 ALA R C 1
ATOM 5163 O O . ALA C 1 19 ? -19.501 29.361 15.824 1.00 15.38 19 ALA R O 1
ATOM 5165 N N . PHE C 1 20 ? -18.520 27.520 16.734 1.00 14.20 20 PHE R N 1
ATOM 5166 C CA . PHE C 1 20 ? -17.416 28.352 17.249 1.00 13.77 20 PHE R CA 1
ATOM 5167 C C . PHE C 1 20 ? -16.539 28.950 16.123 1.00 16.42 20 PHE R C 1
ATOM 5168 O O . PHE C 1 20 ? -15.985 30.082 16.238 1.00 15.78 20 PHE R O 1
ATOM 5176 N N . ASN C 1 21 ? -16.342 28.198 15.080 1.00 16.55 21 ASN R N 1
ATOM 5177 C CA . ASN C 1 21 ? -15.467 28.626 13.970 1.00 20.22 21 ASN R CA 1
ATOM 5178 C C . ASN C 1 21 ? -16.059 29.845 13.271 1.00 21.40 21 ASN R C 1
ATOM 5179 O O . ASN C 1 21 ? -15.327 30.835 12.936 1.00 24.08 21 ASN R O 1
ATOM 5184 N N . SER C 1 22 ? -17.369 29.822 13.041 1.00 20.30 22 SER R N 1
ATOM 5185 C CA . SER C 1 22 ? -17.985 30.855 12.256 1.00 20.87 22 SER R CA 1
ATOM 5186 C C . SER C 1 22 ? -18.607 31.954 13.084 1.00 23.00 22 SER R C 1
ATOM 5187 O O . SER C 1 22 ? -18.900 33.037 12.542 1.00 22.75 22 SER R O 1
ATOM 5190 N N . GLY C 1 23 ? -18.899 31.677 14.364 1.00 18.98 23 GLY R N 1
ATOM 5191 C CA . GLY C 1 23 ? -19.661 32.603 15.190 1.00 21.34 23 GLY R CA 1
ATOM 5192 C C . GLY C 1 23 ? -21.111 32.792 14.794 1.00 23.67 23 GLY R C 1
ATOM 5193 O O . GLY C 1 23 ? -21.742 33.729 15.275 1.00 24.69 23 GLY R O 1
ATOM 5194 N N . LYS C 1 24 ? -21.634 31.954 13.900 1.00 20.06 24 LYS R N 1
ATOM 5195 C CA . LYS C 1 24 ? -22.995 32.136 13.293 1.00 22.62 24 LYS R CA 1
ATOM 5196 C C . LYS C 1 24 ? -24.149 31.875 14.327 1.00 18.42 24 LYS R C 1
ATOM 5197 O O . LYS C 1 24 ? -25.234 32.462 14.269 1.00 20.60 24 LYS R O 1
ATOM 5203 N N . VAL C 1 25 ? -23.860 31.014 15.296 1.00 19.38 25 VAL R N 1
ATOM 5204 C CA . VAL C 1 25 ? -24.774 30.750 16.402 1.00 17.65 25 VAL R CA 1
ATOM 5205 C C . VAL C 1 25 ? -23.931 30.563 17.650 1.00 17.31 25 VAL R C 1
ATOM 5206 O O . VAL C 1 25 ? -22.736 30.365 17.556 1.00 17.45 25 VAL R O 1
ATOM 5210 N N . ASP C 1 26 ? -24.551 30.632 18.813 1.00 15.61 26 ASP R N 1
ATOM 5211 C CA . ASP C 1 26 ? -23.810 30.544 20.079 1.00 15.88 26 ASP R CA 1
ATOM 5212 C C . ASP C 1 26 ? -24.219 29.275 20.832 1.00 16.27 26 ASP R C 1
ATOM 5213 O O . ASP C 1 26 ? -25.386 29.176 21.220 1.00 15.26 26 ASP R O 1
ATOM 5218 N N . ILE C 1 27 ? -23.278 28.356 21.057 1.00 13.31 27 ILE R N 1
ATOM 5219 C CA . ILE C 1 27 ? -23.534 27.125 21.782 1.00 12.56 27 ILE R CA 1
ATOM 5220 C C . ILE C 1 27 ? -23.487 27.520 23.272 1.00 12.88 27 ILE R C 1
ATOM 5221 O O . ILE C 1 27 ? -22.482 27.955 23.778 1.00 13.12 27 ILE R O 1
ATOM 5226 N N . VAL C 1 28 ? -24.617 27.334 23.995 1.00 10.75 28 VAL R N 1
ATOM 5227 C CA . VAL C 1 28 ? -24.651 27.639 25.423 1.00 11.57 28 VAL R CA 1
ATOM 5228 C C . VAL C 1 28 ? -24.922 26.464 26.388 1.00 11.23 28 VAL R C 1
ATOM 5229 O O . VAL C 1 28 ? -24.820 26.590 27.594 1.00 11.90 28 VAL R O 1
ATOM 5233 N N . ALA C 1 29 ? -25.278 25.334 25.803 1.00 10.67 29 ALA R N 1
ATOM 5234 C CA . ALA C 1 29 ? -25.568 24.150 26.602 1.00 10.78 29 ALA R CA 1
ATOM 5235 C C . ALA C 1 29 ? -25.307 22.851 25.790 1.00 10.80 29 ALA R C 1
ATOM 5236 O O . ALA C 1 29 ? -25.581 22.808 24.599 1.00 9.79 29 ALA R O 1
ATOM 5238 N N . ILE C 1 30 ? -24.893 21.829 26.502 1.00 11.29 30 ILE R N 1
ATOM 5239 C CA . ILE C 1 30 ? -24.731 20.489 25.912 1.00 11.60 30 ILE R CA 1
ATOM 5240 C C . ILE C 1 30 ? -25.203 19.454 26.908 1.00 11.89 30 ILE R C 1
ATOM 5241 O O . ILE C 1 30 ? -24.893 19.539 28.090 1.00 12.36 30 ILE R O 1
ATOM 5246 N N . ASN C 1 31 ? -25.992 18.498 26.432 1.00 10.37 31 ASN R N 1
ATOM 5247 C CA . ASN C 1 31 ? -26.411 17.352 27.236 1.00 11.00 31 ASN R CA 1
ATOM 5248 C C . ASN C 1 31 ? -25.835 16.086 26.603 1.00 10.89 31 ASN R C 1
ATOM 5249 O O . ASN C 1 31 ? -26.018 15.814 25.416 1.00 10.98 31 ASN R O 1
ATOM 5254 N N . ASP C 1 32 ? -25.200 15.239 27.445 1.00 10.55 32 ASP R N 1
ATOM 5255 C CA . ASP C 1 32 ? -24.783 13.833 27.059 1.00 11.08 32 ASP R CA 1
ATOM 5256 C C . ASP C 1 32 ? -24.520 13.045 28.337 1.00 12.73 32 ASP R C 1
ATOM 5257 O O . ASP C 1 32 ? -23.480 13.200 28.965 1.00 12.47 32 ASP R O 1
ATOM 5262 N N . PRO C 1 33 ? -25.414 12.175 28.709 1.00 12.24 33 PRO R N 1
ATOM 5263 C CA . PRO C 1 33 ? -25.232 11.353 29.921 1.00 14.48 33 PRO R CA 1
ATOM 5264 C C . PRO C 1 33 ? -24.087 10.408 29.878 1.00 14.71 33 PRO R C 1
ATOM 5265 O O . PRO C 1 33 ? -23.667 9.924 30.947 1.00 17.56 33 PRO R O 1
ATOM 5269 N N . PHE C 1 34 ? -23.482 10.183 28.715 1.00 14.58 34 PHE R N 1
ATOM 5270 C CA . PHE C 1 34 ? -22.410 9.212 28.602 1.00 14.56 34 PHE R CA 1
ATOM 5271 C C . PHE C 1 34 ? -21.028 9.843 28.524 1.00 14.96 34 PHE R C 1
ATOM 5272 O O . PHE C 1 34 ? -20.053 9.121 28.316 1.00 15.00 34 PHE R O 1
ATOM 5280 N N . ILE C 1 35 ? -20.977 11.185 28.568 1.00 14.50 35 ILE R N 1
ATOM 5281 C CA . ILE C 1 35 ? -19.704 11.895 28.513 1.00 14.22 35 ILE R CA 1
ATOM 5282 C C . ILE C 1 35 ? -19.714 12.965 29.599 1.00 14.81 35 ILE R C 1
ATOM 5283 O O . ILE C 1 35 ? -20.417 13.966 29.415 1.00 15.19 35 ILE R O 1
ATOM 5288 N N . ASP C 1 36 ? -18.983 12.717 30.684 1.00 15.00 36 ASP R N 1
ATOM 5289 C CA . ASP C 1 36 ? -18.869 13.707 31.765 1.00 16.56 36 ASP R CA 1
ATOM 5290 C C . ASP C 1 36 ? -17.992 14.911 31.315 1.00 15.91 36 ASP R C 1
ATOM 5291 O O . ASP C 1 36 ? -17.360 14.917 30.219 1.00 14.00 36 ASP R O 1
ATOM 5296 N N . LEU C 1 37 ? -17.951 15.954 32.148 1.00 16.43 37 LEU R N 1
ATOM 5297 C CA . LEU C 1 37 ? -17.383 17.222 31.753 1.00 15.53 37 LEU R CA 1
ATOM 5298 C C . LEU C 1 37 ? -15.903 17.095 31.351 1.00 14.89 37 LEU R C 1
ATOM 5299 O O . LEU C 1 37 ? -15.546 17.584 30.287 1.00 14.49 37 LEU R O 1
ATOM 5304 N N . HIS C 1 38 ? -15.055 16.429 32.156 1.00 14.95 38 HIS R N 1
ATOM 5305 C CA . HIS C 1 38 ? -13.676 16.312 31.804 1.00 16.34 38 HIS R CA 1
ATOM 5306 C C . HIS C 1 38 ? -13.414 15.458 30.551 1.00 14.29 38 HIS R C 1
ATOM 5307 O O . HIS C 1 38 ? -12.573 15.760 29.744 1.00 13.62 38 HIS R O 1
ATOM 5314 N N . TYR C 1 39 ? -14.292 14.505 30.347 1.00 14.78 39 TYR R N 1
ATOM 5315 C CA . TYR C 1 39 ? -14.249 13.672 29.153 1.00 13.59 39 TYR R CA 1
ATOM 5316 C C . TYR C 1 39 ? -14.670 14.498 27.940 1.00 12.37 39 TYR R C 1
ATOM 5317 O O . TYR C 1 39 ? -14.129 14.314 26.860 1.00 11.31 39 TYR R O 1
ATOM 5326 N N . MET C 1 40 ? -15.643 15.405 28.083 1.00 11.73 40 MET R N 1
ATOM 5327 C CA . MET C 1 40 ? -16.081 16.303 26.988 1.00 13.18 40 MET R CA 1
ATOM 5328 C C . MET C 1 40 ? -14.883 17.133 26.518 1.00 11.15 40 MET R C 1
ATOM 5329 O O . MET C 1 40 ? -14.733 17.387 25.339 1.00 12.01 40 MET R O 1
ATOM 5334 N N . VAL C 1 41 ? -14.051 17.604 27.467 1.00 12.09 41 VAL R N 1
ATOM 5335 C CA . VAL C 1 41 ? -12.869 18.426 27.082 1.00 11.75 41 VAL R CA 1
ATOM 5336 C C . VAL C 1 41 ? -11.974 17.606 26.085 1.00 12.07 41 VAL R C 1
ATOM 5337 O O . VAL C 1 41 ? -11.512 18.084 25.017 1.00 12.78 41 VAL R O 1
ATOM 5341 N N . TYR C 1 42 ? -11.740 16.356 26.507 1.00 11.35 42 TYR R N 1
ATOM 5342 C CA . TYR C 1 42 ? -10.862 15.438 25.743 1.00 11.91 42 TYR R CA 1
ATOM 5343 C C . TYR C 1 42 ? -11.497 15.107 24.413 1.00 11.18 42 TYR R C 1
ATOM 5344 O O . TYR C 1 42 ? -10.788 15.170 23.396 1.00 11.88 42 TYR R O 1
ATOM 5353 N N . MET C 1 43 ? -12.789 14.759 24.375 1.00 10.47 43 MET R N 1
ATOM 5354 C CA . MET C 1 43 ? -13.442 14.361 23.120 1.00 10.91 43 MET R CA 1
ATOM 5355 C C . MET C 1 43 ? -13.509 15.554 22.132 1.00 12.28 43 MET R C 1
ATOM 5356 O O . MET C 1 43 ? -13.427 15.326 20.945 1.00 11.71 43 MET R O 1
ATOM 5361 N N . PHE C 1 44 ? -13.651 16.802 22.626 1.00 10.98 44 PHE R N 1
ATOM 5362 C CA . PHE C 1 44 ? -13.699 17.970 21.803 1.00 10.06 44 PHE R CA 1
ATOM 5363 C C . PHE C 1 44 ? -12.335 18.361 21.308 1.00 11.39 44 PHE R C 1
ATOM 5364 O O . PHE C 1 44 ? -12.140 18.845 20.171 1.00 10.99 44 PHE R O 1
ATOM 5372 N N . GLN C 1 45 ? -11.368 18.200 22.165 1.00 10.76 45 GLN R N 1
ATOM 5373 C CA . GLN C 1 45 ? -9.982 18.695 21.869 1.00 13.01 45 GLN R CA 1
ATOM 5374 C C . GLN C 1 45 ? -9.310 17.827 20.804 1.00 12.42 45 GLN R C 1
ATOM 5375 O O . GLN C 1 45 ? -8.636 18.364 19.908 1.00 14.53 45 GLN R O 1
ATOM 5381 N N . TYR C 1 46 ? -9.485 16.538 20.915 1.00 9.65 46 TYR R N 1
ATOM 5382 C CA . TYR C 1 46 ? -8.840 15.577 19.987 1.00 10.98 46 TYR R CA 1
ATOM 5383 C C . TYR C 1 46 ? -9.895 14.965 19.112 1.00 10.56 46 TYR R C 1
ATOM 5384 O O . TYR C 1 46 ? -10.956 14.444 19.525 1.00 13.09 46 TYR R O 1
ATOM 5393 N N . ASP C 1 47 ? -9.595 14.934 17.809 1.00 10.84 47 ASP R N 1
ATOM 5394 C CA . ASP C 1 47 ? -10.494 14.331 16.856 1.00 11.14 47 ASP R CA 1
ATOM 5395 C C . ASP C 1 47 ? -9.670 13.557 15.812 1.00 10.37 47 ASP R C 1
ATOM 5396 O O . ASP C 1 47 ? -8.880 14.184 15.084 1.00 10.77 47 ASP R O 1
ATOM 5401 N N . SER C 1 48 ? -9.844 12.241 15.725 1.00 9.80 48 SER R N 1
ATOM 5402 C CA . SER C 1 48 ? -9.009 11.428 14.822 1.00 9.68 48 SER R CA 1
ATOM 5403 C C . SER C 1 48 ? -9.232 11.905 13.392 1.00 9.90 48 SER R C 1
ATOM 5404 O O . SER C 1 48 ? -8.270 11.962 12.605 1.00 11.84 48 SER R O 1
ATOM 5407 N N . THR C 1 49 ? -10.477 12.187 13.017 1.00 11.35 49 THR R N 1
ATOM 5408 C CA . THR C 1 49 ? -10.742 12.517 11.619 1.00 10.02 49 THR R CA 1
ATOM 5409 C C . THR C 1 49 ? -10.430 13.962 11.243 1.00 10.69 49 THR R C 1
ATOM 5410 O O . THR C 1 49 ? -9.816 14.226 10.202 1.00 11.68 49 THR R O 1
ATOM 5414 N N . HIS C 1 50 ? -10.789 14.912 12.116 1.00 10.28 50 HIS R N 1
ATOM 5415 C CA . HIS C 1 50 ? -10.737 16.326 11.781 1.00 11.00 50 HIS R CA 1
ATOM 5416 C C . HIS C 1 50 ? -9.645 17.128 12.446 1.00 11.89 50 HIS R C 1
ATOM 5417 O O . HIS C 1 50 ? -9.522 18.296 12.172 1.00 14.06 50 HIS R O 1
ATOM 5424 N N . GLY C 1 51 ? -8.799 16.486 13.236 1.00 10.60 51 GLY R N 1
ATOM 5425 C CA . GLY C 1 51 ? -7.638 17.106 13.851 1.00 10.70 51 GLY R CA 1
ATOM 5426 C C . GLY C 1 51 ? -7.965 17.723 15.164 1.00 10.42 51 GLY R C 1
ATOM 5427 O O . GLY C 1 51 ? -9.112 17.938 15.545 1.00 12.37 51 GLY R O 1
ATOM 5428 N N . LYS C 1 52 ? -6.916 18.124 15.857 1.00 10.55 52 LYS R N 1
ATOM 5429 C CA . LYS C 1 52 ? -7.042 18.768 17.127 1.00 12.72 52 LYS R CA 1
ATOM 5430 C C . LYS C 1 52 ? -7.790 20.092 16.931 1.00 12.98 52 LYS R C 1
ATOM 5431 O O . LYS C 1 52 ? -7.647 20.835 15.955 1.00 14.86 52 LYS R O 1
ATOM 5437 N N . PHE C 1 53 ? -8.678 20.396 17.875 1.00 12.73 53 PHE R N 1
ATOM 5438 C CA . PHE C 1 53 ? -9.293 21.714 17.931 1.00 12.95 53 PHE R CA 1
ATOM 5439 C C . PHE C 1 53 ? -8.278 22.860 17.968 1.00 13.37 53 PHE R C 1
ATOM 5440 O O . PHE C 1 53 ? -7.346 22.829 18.700 1.00 14.34 53 PHE R O 1
ATOM 5448 N N . ASN C 1 54 ? -8.508 23.839 17.109 1.00 17.37 54 ASN R N 1
ATOM 5449 C CA . ASN C 1 54 ? -7.668 24.984 16.999 1.00 21.41 54 ASN R CA 1
ATOM 5450 C C . ASN C 1 54 ? -8.390 26.044 17.799 1.00 23.19 54 ASN R C 1
ATOM 5451 O O . ASN C 1 54 ? -9.220 26.770 17.247 1.00 31.61 54 ASN R O 1
ATOM 5456 N N . GLY C 1 55 ? -8.132 26.049 19.083 1.00 19.81 55 GLY R N 1
ATOM 5457 C CA . GLY C 1 55 ? -8.720 26.978 20.015 1.00 16.15 55 GLY R CA 1
ATOM 5458 C C . GLY C 1 55 ? -8.451 26.391 21.373 1.00 14.99 55 GLY R C 1
ATOM 5459 O O . GLY C 1 55 ? -7.662 25.502 21.493 1.00 16.99 55 GLY R O 1
ATOM 5460 N N . THR C 1 56 ? -9.125 26.894 22.390 1.00 14.67 56 THR R N 1
ATOM 5461 C CA . THR C 1 56 ? -8.883 26.437 23.706 1.00 14.79 56 THR R CA 1
ATOM 5462 C C . THR C 1 56 ? -10.174 25.772 24.179 1.00 12.16 56 THR R C 1
ATOM 5463 O O . THR C 1 56 ? -11.307 26.163 23.837 1.00 14.14 56 THR R O 1
ATOM 5467 N N . VAL C 1 57 ? -9.986 24.753 24.949 1.00 13.77 57 VAL R N 1
ATOM 5468 C CA . VAL C 1 57 ? -11.121 24.045 25.570 1.00 13.80 57 VAL R CA 1
ATOM 5469 C C . VAL C 1 57 ? -10.651 23.566 26.952 1.00 14.17 57 VAL R C 1
ATOM 5470 O O . VAL C 1 57 ? -9.627 22.924 27.129 1.00 15.41 57 VAL R O 1
ATOM 5474 N N . LYS C 1 58 ? -11.449 23.894 27.976 1.00 14.48 58 LYS R N 1
ATOM 5475 C CA . LYS C 1 58 ? -11.119 23.506 29.337 1.00 16.75 58 LYS R CA 1
ATOM 5476 C C . LYS C 1 58 ? -12.368 23.339 30.160 1.00 14.85 58 LYS R C 1
ATOM 5477 O O . LYS C 1 58 ? -13.438 23.759 29.751 1.00 17.60 58 LYS R O 1
ATOM 5483 N N . ALA C 1 59 ? -12.234 22.627 31.276 1.00 13.27 59 ALA R N 1
ATOM 5484 C CA . ALA C 1 59 ? -13.305 22.564 32.267 1.00 14.61 59 ALA R CA 1
ATOM 5485 C C . ALA C 1 59 ? -13.038 23.590 33.389 1.00 17.13 59 ALA R C 1
ATOM 5486 O O . ALA C 1 59 ? -11.939 23.624 33.912 1.00 16.62 59 ALA R O 1
ATOM 5488 N N . GLU C 1 60 ? -14.023 24.393 33.733 1.00 17.41 60 GLU R N 1
ATOM 5489 C CA . GLU C 1 60 ? -13.813 25.399 34.785 1.00 19.70 60 GLU R CA 1
ATOM 5490 C C . GLU C 1 60 ? -15.121 25.545 35.541 1.00 20.22 60 GLU R C 1
ATOM 5491 O O . GLU C 1 60 ? -16.082 25.917 34.926 1.00 17.69 60 GLU R O 1
ATOM 5497 N N . ASN C 1 61 ? -15.129 25.357 36.863 1.00 21.42 61 ASN R N 1
ATOM 5498 C CA . ASN C 1 61 ? -16.330 25.627 37.681 1.00 23.82 61 ASN R CA 1
ATOM 5499 C C . ASN C 1 61 ? -17.536 24.833 37.165 1.00 21.11 61 ASN R C 1
ATOM 5500 O O . ASN C 1 61 ? -18.606 25.367 37.121 1.00 22.52 61 ASN R O 1
ATOM 5505 N N . GLY C 1 62 ? -17.348 23.627 36.651 1.00 17.80 62 GLY R N 1
ATOM 5506 C CA . GLY C 1 62 ? -18.432 22.802 36.215 1.00 16.77 62 GLY R CA 1
ATOM 5507 C C . GLY C 1 62 ? -18.913 23.091 34.780 1.00 15.48 62 GLY R C 1
ATOM 5508 O O . GLY C 1 62 ? -19.882 22.491 34.284 1.00 16.64 62 GLY R O 1
ATOM 5509 N N . LYS C 1 63 ? -18.249 24.025 34.110 1.00 14.65 63 LYS R N 1
ATOM 5510 C CA . LYS C 1 63 ? -18.597 24.474 32.783 1.00 13.61 63 LYS R CA 1
ATOM 5511 C C . LYS C 1 63 ? -17.587 23.948 31.731 1.00 13.04 63 LYS R C 1
ATOM 5512 O O . LYS C 1 63 ? -16.392 23.791 32.076 1.00 15.03 63 LYS R O 1
ATOM 5518 N N . LEU C 1 64 ? -18.054 23.641 30.488 1.00 13.00 64 LEU R N 1
ATOM 5519 C CA . LEU C 1 64 ? -17.124 23.405 29.399 1.00 11.64 64 LEU R CA 1
ATOM 5520 C C . LEU C 1 64 ? -16.811 24.783 28.836 1.00 12.93 64 LEU R C 1
ATOM 5521 O O . LEU C 1 64 ? -17.713 25.515 28.420 1.00 13.81 64 LEU R O 1
ATOM 5526 N N . VAL C 1 65 ? -15.551 25.168 28.790 1.00 11.75 65 VAL R N 1
ATOM 5527 C CA . VAL C 1 65 ? -15.206 26.504 28.336 1.00 11.75 65 VAL R CA 1
ATOM 5528 C C . VAL C 1 65 ? -14.424 26.443 27.039 1.00 10.87 65 VAL R C 1
ATOM 5529 O O . VAL C 1 65 ? -13.288 25.969 27.035 1.00 11.48 65 VAL R O 1
ATOM 5533 N N . ILE C 1 66 ? -14.973 26.962 25.966 1.00 10.61 66 ILE R N 1
ATOM 5534 C CA . ILE C 1 66 ? -14.364 26.867 24.613 1.00 11.07 66 ILE R CA 1
ATOM 5535 C C . ILE C 1 66 ? -14.110 28.278 24.163 1.00 12.47 66 ILE R C 1
ATOM 5536 O O . ILE C 1 66 ? -15.054 29.071 24.091 1.00 12.02 66 ILE R O 1
ATOM 5541 N N . ASN C 1 67 ? -12.865 28.591 23.786 1.00 11.62 67 ASN R N 1
ATOM 5542 C CA . ASN C 1 67 ? -12.458 29.964 23.408 1.00 12.73 67 ASN R CA 1
ATOM 5543 C C . ASN C 1 67 ? -13.008 31.044 24.381 1.00 12.15 67 ASN R C 1
ATOM 5544 O O . ASN C 1 67 ? -13.440 32.104 23.976 1.00 13.74 67 ASN R O 1
ATOM 5549 N N . GLY C 1 68 ? -12.972 30.663 25.660 1.00 13.77 68 GLY R N 1
ATOM 5550 C CA . GLY C 1 68 ? -13.372 31.494 26.786 1.00 13.59 68 GLY R CA 1
ATOM 5551 C C . GLY C 1 68 ? -14.844 31.633 27.043 1.00 16.29 68 GLY R C 1
ATOM 5552 O O . GLY C 1 68 ? -15.222 32.356 27.977 1.00 16.51 68 GLY R O 1
ATOM 5553 N N . LYS C 1 69 ? -15.658 30.934 26.244 1.00 13.32 69 LYS R N 1
ATOM 5554 C CA . LYS C 1 69 ? -17.103 30.975 26.354 1.00 14.20 69 LYS R CA 1
ATOM 5555 C C . LYS C 1 69 ? -17.560 29.756 27.191 1.00 14.27 69 LYS R C 1
ATOM 5556 O O . LYS C 1 69 ? -17.308 28.599 26.827 1.00 14.38 69 LYS R O 1
ATOM 5562 N N . ALA C 1 70 ? -18.351 30.024 28.223 1.00 14.25 70 ALA R N 1
ATOM 5563 C CA . ALA C 1 70 ? -18.836 28.956 29.115 1.00 13.92 70 ALA R CA 1
ATOM 5564 C C . ALA C 1 70 ? -20.150 28.354 28.637 1.00 12.06 70 ALA R C 1
ATOM 5565 O O . ALA C 1 70 ? -21.135 29.015 28.264 1.00 15.50 70 ALA R O 1
ATOM 5567 N N . ILE C 1 71 ? -20.177 27.053 28.657 1.00 11.59 71 ILE R N 1
ATOM 5568 C CA . ILE C 1 71 ? -21.263 26.191 28.221 1.00 11.18 71 ILE R CA 1
ATOM 5569 C C . ILE C 1 71 ? -21.743 25.379 29.431 1.00 10.88 71 ILE R C 1
ATOM 5570 O O . ILE C 1 71 ? -20.999 24.702 30.109 1.00 10.65 71 ILE R O 1
ATOM 5575 N N . THR C 1 72 ? -23.040 25.435 29.634 1.00 10.69 72 THR R N 1
ATOM 5576 C CA . THR C 1 72 ? -23.714 24.647 30.657 1.00 12.58 72 THR R CA 1
ATOM 5577 C C . THR C 1 72 ? -23.821 23.194 30.238 1.00 12.27 72 THR R C 1
ATOM 5578 O O . THR C 1 72 ? -24.203 22.921 29.133 1.00 13.36 72 THR R O 1
ATOM 5582 N N . ILE C 1 73 ? -23.445 22.320 31.136 1.00 12.26 73 ILE R N 1
ATOM 5583 C CA . ILE C 1 73 ? -23.406 20.883 30.870 1.00 12.71 73 ILE R CA 1
ATOM 5584 C C . ILE C 1 73 ? -24.479 20.150 31.643 1.00 14.42 73 ILE R C 1
ATOM 5585 O O . ILE C 1 73 ? -24.663 20.363 32.848 1.00 15.83 73 ILE R O 1
ATOM 5590 N N . PHE C 1 74 ? -25.239 19.294 30.939 1.00 12.82 74 PHE R N 1
ATOM 5591 C CA . PHE C 1 74 ? -26.248 18.453 31.507 1.00 13.51 74 PHE R CA 1
ATOM 5592 C C . PHE C 1 74 ? -25.869 16.972 31.302 1.00 13.76 74 PHE R C 1
ATOM 5593 O O . PHE C 1 74 ? -25.088 16.662 30.372 1.00 12.26 74 PHE R O 1
ATOM 5601 N N . GLN C 1 75 ? -26.433 16.091 32.119 1.00 13.68 75 GLN R N 1
ATOM 5602 C CA . GLN C 1 75 ? -26.210 14.703 32.011 1.00 14.80 75 GLN R CA 1
ATOM 5603 C C . GLN C 1 75 ? -27.478 13.878 32.192 1.00 16.92 75 GLN R C 1
ATOM 5604 O O . GLN C 1 75 ? -27.487 12.961 33.031 1.00 19.58 75 GLN R O 1
ATOM 5610 N N . GLU C 1 76 ? -28.460 14.141 31.368 1.00 15.41 76 GLU R N 1
ATOM 5611 C CA . GLU C 1 76 ? -29.795 13.581 31.473 1.00 16.91 76 GLU R CA 1
ATOM 5612 C C . GLU C 1 76 ? -30.061 12.566 30.349 1.00 16.58 76 GLU R C 1
ATOM 5613 O O . GLU C 1 76 ? -29.900 12.862 29.173 1.00 16.31 76 GLU R O 1
ATOM 5619 N N . ARG C 1 77 ? -30.542 11.379 30.732 1.00 16.22 77 ARG R N 1
ATOM 5620 C CA . ARG C 1 77 ? -30.939 10.371 29.751 1.00 17.15 77 ARG R CA 1
ATOM 5621 C C . ARG C 1 77 ? -32.258 10.704 29.115 1.00 17.98 77 ARG R C 1
ATOM 5622 O O . ARG C 1 77 ? -32.493 10.367 27.940 1.00 17.33 77 ARG R O 1
ATOM 5630 N N . ASP C 1 78 ? -33.171 11.317 29.874 1.00 17.99 78 ASP R N 1
ATOM 5631 C CA . ASP C 1 78 ? -34.494 11.650 29.362 1.00 19.09 78 ASP R CA 1
ATOM 5632 C C . ASP C 1 78 ? -34.547 13.126 28.977 1.00 17.23 78 ASP R C 1
ATOM 5633 O O . ASP C 1 78 ? -34.327 13.991 29.850 1.00 16.08 78 ASP R O 1
ATOM 5638 N N . PRO C 1 79 ? -34.778 13.465 27.661 1.00 16.32 79 PRO R N 1
ATOM 5639 C CA . PRO C 1 79 ? -34.748 14.851 27.212 1.00 16.33 79 PRO R CA 1
ATOM 5640 C C . PRO C 1 79 ? -35.775 15.803 27.884 1.00 17.25 79 PRO R C 1
ATOM 5641 O O . PRO C 1 79 ? -35.569 17.000 27.944 1.00 17.00 79 PRO R O 1
ATOM 5645 N N . ALA C 1 80 ? -36.859 15.222 28.425 1.00 18.36 80 ALA R N 1
ATOM 5646 C CA . ALA C 1 80 ? -37.859 15.998 29.119 1.00 19.95 80 ALA R CA 1
ATOM 5647 C C . ALA C 1 80 ? -37.296 16.593 30.397 1.00 18.50 80 ALA R C 1
ATOM 5648 O O . ALA C 1 80 ? -37.854 17.548 30.919 1.00 22.30 80 ALA R O 1
ATOM 5650 N N . ASN C 1 81 ? -36.190 16.054 30.905 1.00 16.87 81 ASN R N 1
ATOM 5651 C CA . ASN C 1 81 ? -35.588 16.542 32.149 1.00 17.46 81 ASN R CA 1
ATOM 5652 C C . ASN C 1 81 ? -34.486 17.562 31.933 1.00 16.34 81 ASN R C 1
ATOM 5653 O O . ASN C 1 81 ? -33.861 18.020 32.935 1.00 16.36 81 ASN R O 1
ATOM 5658 N N . ILE C 1 82 ? -34.168 17.952 30.681 1.00 14.40 82 ILE R N 1
ATOM 5659 C CA . ILE C 1 82 ? -33.029 18.835 30.496 1.00 15.17 82 ILE R CA 1
ATOM 5660 C C . ILE C 1 82 ? -33.527 20.267 30.629 1.00 14.46 82 ILE R C 1
ATOM 5661 O O . ILE C 1 82 ? -34.460 20.656 29.938 1.00 14.36 82 ILE R O 1
ATOM 5666 N N . LYS C 1 83 ? -32.913 21.049 31.520 1.00 17.05 83 LYS R N 1
ATOM 5667 C CA . LYS C 1 83 ? -33.369 22.416 31.774 1.00 18.26 83 LYS R CA 1
ATOM 5668 C C . LYS C 1 83 ? -32.733 23.417 30.777 1.00 14.71 83 LYS R C 1
ATOM 5669 O O . LYS C 1 83 ? -31.991 24.344 31.159 1.00 15.15 83 LYS R O 1
ATOM 5675 N N . TRP C 1 84 ? -33.074 23.276 29.502 1.00 14.20 84 TRP R N 1
ATOM 5676 C CA . TRP C 1 84 ? -32.611 24.217 28.497 1.00 13.01 84 TRP R CA 1
ATOM 5677 C C . TRP C 1 84 ? -32.782 25.648 28.941 1.00 14.25 84 TRP R C 1
ATOM 5678 O O . TRP C 1 84 ? -31.801 26.420 29.004 1.00 13.92 84 TRP R O 1
ATOM 5689 N N . GLY C 1 85 ? -34.020 26.025 29.252 1.00 15.27 85 GLY R N 1
ATOM 5690 C CA . GLY C 1 85 ? -34.360 27.408 29.674 1.00 16.71 85 GLY R CA 1
ATOM 5691 C C . GLY C 1 85 ? -33.437 28.003 30.695 1.00 18.46 85 GLY R C 1
ATOM 5692 O O . GLY C 1 85 ? -33.039 29.151 30.540 1.00 18.90 85 GLY R O 1
ATOM 5693 N N . ASP C 1 86 ? -33.005 27.202 31.663 1.00 18.68 86 ASP R N 1
ATOM 5694 C CA . ASP C 1 86 ? -32.090 27.713 32.683 1.00 19.24 86 ASP R CA 1
ATOM 5695 C C . ASP C 1 86 ? -30.779 28.137 32.051 1.00 18.91 86 ASP R C 1
ATOM 5696 O O . ASP C 1 86 ? -30.072 29.027 32.510 1.00 16.96 86 ASP R O 1
ATOM 5701 N N . ALA C 1 87 ? -30.388 27.421 30.999 1.00 17.46 87 ALA R N 1
ATOM 5702 C CA . ALA C 1 87 ? -29.156 27.739 30.340 1.00 18.05 87 ALA R CA 1
ATOM 5703 C C . ALA C 1 87 ? -29.284 28.819 29.306 1.00 16.18 87 ALA R C 1
ATOM 5704 O O . ALA C 1 87 ? -28.279 29.349 28.854 1.00 19.62 87 ALA R O 1
ATOM 5706 N N . GLY C 1 88 ? -30.520 29.168 28.866 1.00 14.30 88 GLY R N 1
ATOM 5707 C CA . GLY C 1 88 ? -30.792 30.159 27.900 1.00 16.28 88 GLY R CA 1
ATOM 5708 C C . GLY C 1 88 ? -30.727 29.633 26.479 1.00 15.86 88 GLY R C 1
ATOM 5709 O O . GLY C 1 88 ? -30.716 30.397 25.548 1.00 16.41 88 GLY R O 1
ATOM 5710 N N . ALA C 1 89 ? -30.775 28.291 26.336 1.00 15.86 89 ALA R N 1
ATOM 5711 C CA . ALA C 1 89 ? -30.823 27.691 25.002 1.00 15.82 89 ALA R CA 1
ATOM 5712 C C . ALA C 1 89 ? -32.194 27.843 24.369 1.00 16.51 89 ALA R C 1
ATOM 5713 O O . ALA C 1 89 ? -33.193 27.428 25.002 1.00 19.25 89 ALA R O 1
ATOM 5715 N N . GLU C 1 90 ? -32.251 28.444 23.180 1.00 13.54 90 GLU R N 1
ATOM 5716 C CA . GLU C 1 90 ? -33.444 28.716 22.388 1.00 15.34 90 GLU R CA 1
ATOM 5717 C C . GLU C 1 90 ? -33.711 27.569 21.408 1.00 13.53 90 GLU R C 1
ATOM 5718 O O . GLU C 1 90 ? -34.869 27.055 21.348 1.00 13.40 90 GLU R O 1
ATOM 5724 N N . TYR C 1 91 ? -32.703 27.162 20.605 1.00 13.10 91 TYR R N 1
ATOM 5725 C CA . TYR C 1 91 ? -32.865 26.069 19.685 1.00 12.33 91 TYR R CA 1
ATOM 5726 C C . TYR C 1 91 ? -32.047 24.893 20.225 1.00 11.39 91 TYR R C 1
ATOM 5727 O O . TYR C 1 91 ? -30.935 25.102 20.770 1.00 13.65 91 TYR R O 1
ATOM 5736 N N . VAL C 1 92 ? -32.560 23.685 20.041 1.00 10.68 92 VAL R N 1
ATOM 5737 C CA . VAL C 1 92 ? -31.833 22.456 20.362 1.00 10.86 92 VAL R CA 1
ATOM 5738 C C . VAL C 1 92 ? -31.558 21.639 19.132 1.00 10.49 92 VAL R C 1
ATOM 5739 O O . VAL C 1 92 ? -32.486 21.316 18.423 1.00 11.98 92 VAL R O 1
ATOM 5743 N N . VAL C 1 93 ? -30.293 21.236 18.979 1.00 10.72 93 VAL R N 1
ATOM 5744 C CA . VAL C 1 93 ? -29.862 20.298 18.001 1.00 10.80 93 VAL R CA 1
ATOM 5745 C C . VAL C 1 93 ? -29.978 18.927 18.637 1.00 10.00 93 VAL R C 1
ATOM 5746 O O . VAL C 1 93 ? -29.364 18.619 19.633 1.00 10.64 93 VAL R O 1
ATOM 5750 N N . GLU C 1 94 ? -30.879 18.123 18.088 1.00 10.71 94 GLU R N 1
ATOM 5751 C CA . GLU C 1 94 ? -31.137 16.759 18.546 1.00 10.86 94 GLU R CA 1
ATOM 5752 C C . GLU C 1 94 ? -30.283 15.802 17.691 1.00 10.33 94 GLU R C 1
ATOM 5753 O O . GLU C 1 94 ? -30.638 15.291 16.622 1.00 10.74 94 GLU R O 1
ATOM 5759 N N . SER C 1 95 ? -29.128 15.517 18.255 1.00 11.41 95 SER R N 1
ATOM 5760 C CA . SER C 1 95 ? -28.078 14.743 17.625 1.00 11.57 95 SER R CA 1
ATOM 5761 C C . SER C 1 95 ? -27.680 13.480 18.384 1.00 11.01 95 SER R C 1
ATOM 5762 O O . SER C 1 95 ? -26.548 13.011 18.263 1.00 10.34 95 SER R O 1
ATOM 5765 N N . THR C 1 96 ? -28.669 12.832 19.033 1.00 10.79 96 THR R N 1
ATOM 5766 C CA . THR C 1 96 ? -28.435 11.569 19.732 1.00 10.95 96 THR R CA 1
ATOM 5767 C C . THR C 1 96 ? -28.600 10.328 18.840 1.00 11.19 96 THR R C 1
ATOM 5768 O O . THR C 1 96 ? -28.051 9.289 19.177 1.00 11.88 96 THR R O 1
ATOM 5772 N N . GLY C 1 97 ? -29.403 10.438 17.801 1.00 11.20 97 GLY R N 1
ATOM 5773 C CA . GLY C 1 97 ? -29.892 9.356 16.997 1.00 12.67 97 GLY R CA 1
ATOM 5774 C C . GLY C 1 97 ? -31.037 8.544 17.574 1.00 14.67 97 GLY R C 1
ATOM 5775 O O . GLY C 1 97 ? -31.580 7.669 16.858 1.00 16.87 97 GLY R O 1
ATOM 5776 N N . VAL C 1 98 ? -31.552 8.922 18.730 1.00 14.37 98 VAL R N 1
ATOM 5777 C CA . VAL C 1 98 ? -32.613 8.090 19.413 1.00 15.70 98 VAL R CA 1
ATOM 5778 C C . VAL C 1 98 ? -33.871 8.856 19.689 1.00 14.92 98 VAL R C 1
ATOM 5779 O O . VAL C 1 98 ? -34.813 8.294 20.316 1.00 16.22 98 VAL R O 1
ATOM 5783 N N . PHE C 1 99 ? -33.938 10.104 19.248 1.00 13.15 99 PHE R N 1
ATOM 5784 C CA . PHE C 1 99 ? -35.142 10.934 19.489 1.00 12.68 99 PHE R CA 1
ATOM 5785 C C . PHE C 1 99 ? -35.609 11.629 18.208 1.00 14.03 99 PHE R C 1
ATOM 5786 O O . PHE C 1 99 ? -35.619 12.850 18.102 1.00 18.15 99 PHE R O 1
ATOM 5794 N N . THR C 1 100 ? -35.951 10.845 17.210 1.00 13.62 100 THR R N 1
ATOM 5795 C CA . THR C 1 100 ? -36.119 11.388 15.859 1.00 13.39 100 THR R CA 1
ATOM 5796 C C . THR C 1 100 ? -37.541 11.626 15.380 1.00 13.33 100 THR R C 1
ATOM 5797 O O . THR C 1 100 ? -37.727 12.162 14.303 1.00 14.13 100 THR R O 1
ATOM 5801 N N . THR C 1 101 ? -38.537 11.237 16.188 1.00 15.50 101 THR R N 1
ATOM 5802 C CA . THR C 1 101 ? -39.895 11.584 15.897 1.00 14.52 101 THR R CA 1
ATOM 5803 C C . THR C 1 101 ? -40.280 12.867 16.571 1.00 15.23 101 THR R C 1
ATOM 5804 O O . THR C 1 101 ? -39.661 13.274 17.529 1.00 15.40 101 THR R O 1
ATOM 5808 N N . MET C 1 102 ? -41.349 13.509 16.075 1.00 15.93 102 MET R N 1
ATOM 5809 C CA . MET C 1 102 ? -41.811 14.758 16.688 1.00 16.19 102 MET R CA 1
ATOM 5810 C C . MET C 1 102 ? -42.181 14.521 18.139 1.00 16.23 102 MET R C 1
ATOM 5811 O O . MET C 1 102 ? -41.876 15.354 19.009 1.00 17.08 102 MET R O 1
ATOM 5816 N N . GLU C 1 103 ? -42.862 13.409 18.441 1.00 16.24 103 GLU R N 1
ATOM 5817 C CA . GLU C 1 103 ? -43.206 13.101 19.863 1.00 19.31 103 GLU R CA 1
ATOM 5818 C C . GLU C 1 103 ? -41.969 13.054 20.726 1.00 17.65 103 GLU R C 1
ATOM 5819 O O . GLU C 1 103 ? -41.927 13.685 21.816 1.00 17.13 103 GLU R O 1
ATOM 5825 N N . LYS C 1 104 ? -40.936 12.352 20.277 1.00 14.32 104 LYS R N 1
ATOM 5826 C CA . LYS C 1 104 ? -39.750 12.191 21.092 1.00 13.58 104 LYS R CA 1
ATOM 5827 C C . LYS C 1 104 ? -38.890 13.478 21.190 1.00 13.79 104 LYS R C 1
ATOM 5828 O O . LYS C 1 104 ? -38.421 13.829 22.273 1.00 15.75 104 LYS R O 1
ATOM 5834 N N . ALA C 1 105 ? -38.736 14.145 20.048 1.00 12.85 105 ALA R N 1
ATOM 5835 C CA . ALA C 1 105 ? -37.896 15.283 19.975 1.00 13.42 105 ALA R CA 1
ATOM 5836 C C . ALA C 1 105 ? -38.558 16.468 20.704 1.00 14.80 105 ALA R C 1
ATOM 5837 O O . ALA C 1 105 ? -37.918 17.378 21.238 1.00 14.79 105 ALA R O 1
ATOM 5839 N N . GLY C 1 106 ? -39.883 16.475 20.726 1.00 14.36 106 GLY R N 1
ATOM 5840 C CA . GLY C 1 106 ? -40.696 17.511 21.371 1.00 16.84 106 GLY R CA 1
ATOM 5841 C C . GLY C 1 106 ? -40.506 17.633 22.844 1.00 14.94 106 GLY R C 1
ATOM 5842 O O . GLY C 1 106 ? -40.922 18.661 23.443 1.00 17.18 106 GLY R O 1
ATOM 5843 N N . ALA C 1 107 ? -39.861 16.645 23.473 1.00 15.40 107 ALA R N 1
ATOM 5844 C CA . ALA C 1 107 ? -39.527 16.643 24.920 1.00 16.37 107 ALA R CA 1
ATOM 5845 C C . ALA C 1 107 ? -38.679 17.830 25.274 1.00 15.66 107 ALA R C 1
ATOM 5846 O O . ALA C 1 107 ? -38.729 18.377 26.401 1.00 15.52 107 ALA R O 1
ATOM 5848 N N . HIS C 1 108 ? -37.855 18.271 24.321 1.00 14.72 108 HIS R N 1
ATOM 5849 C CA . HIS C 1 108 ? -37.013 19.423 24.582 1.00 14.27 108 HIS R CA 1
ATOM 5850 C C . HIS C 1 108 ? -37.789 20.703 24.832 1.00 15.38 108 HIS R C 1
ATOM 5851 O O . HIS C 1 108 ? -37.314 21.635 25.512 1.00 15.22 108 HIS R O 1
ATOM 5858 N N . LEU C 1 109 ? -38.992 20.760 24.276 1.00 15.13 109 LEU R N 1
ATOM 5859 C CA . LEU C 1 109 ? -39.882 21.914 24.530 1.00 17.30 109 LEU R CA 1
ATOM 5860 C C . LEU C 1 109 ? -40.330 21.964 26.021 1.00 17.02 109 LEU R C 1
ATOM 5861 O O . LEU C 1 109 ? -40.519 23.045 26.547 1.00 18.49 109 LEU R O 1
ATOM 5866 N N . LYS C 1 110 ? -40.368 20.840 26.723 1.00 18.89 110 LYS R N 1
ATOM 5867 C CA . LYS C 1 110 ? -40.762 20.839 28.139 1.00 20.51 110 LYS R CA 1
ATOM 5868 C C . LYS C 1 110 ? -39.748 21.529 29.073 1.00 21.55 110 LYS R C 1
ATOM 5869 O O . LYS C 1 110 ? -40.118 22.133 30.070 1.00 19.88 110 LYS R O 1
ATOM 5875 N N . GLY C 1 111 ? -38.461 21.497 28.750 1.00 19.99 111 GLY R N 1
ATOM 5876 C CA . GLY C 1 111 ? -37.509 22.234 29.573 1.00 20.43 111 GLY R CA 1
ATOM 5877 C C . GLY C 1 111 ? -37.167 23.613 29.135 1.00 19.62 111 GLY R C 1
ATOM 5878 O O . GLY C 1 111 ? -36.226 24.201 29.719 1.00 20.41 111 GLY R O 1
ATOM 5879 N N . GLY C 1 112 ? -37.915 24.144 28.166 1.00 20.81 112 GLY R N 1
ATOM 5880 C CA . GLY C 1 112 ? -37.865 25.526 27.787 1.00 20.85 112 GLY R CA 1
ATOM 5881 C C . GLY C 1 112 ? -37.230 25.878 26.445 1.00 18.49 112 GLY R C 1
ATOM 5882 O O . GLY C 1 112 ? -37.233 27.031 26.089 1.00 19.38 112 GLY R O 1
ATOM 5883 N N . ALA C 1 113 ? -36.805 24.894 25.627 1.00 17.68 113 ALA R N 1
ATOM 5884 C CA . ALA C 1 113 ? -36.398 25.253 24.269 1.00 16.32 113 ALA R CA 1
ATOM 5885 C C . ALA C 1 113 ? -37.575 25.684 23.489 1.00 16.04 113 ALA R C 1
ATOM 5886 O O . ALA C 1 113 ? -38.730 25.304 23.825 1.00 17.16 113 ALA R O 1
ATOM 5888 N N . LYS C 1 114 ? -37.304 26.434 22.442 1.00 14.69 114 LYS R N 1
ATOM 5889 C CA . LYS C 1 114 ? -38.307 26.997 21.595 1.00 15.52 114 LYS R CA 1
ATOM 5890 C C . LYS C 1 114 ? -38.489 26.184 20.320 1.00 15.07 114 LYS R C 1
ATOM 5891 O O . LYS C 1 114 ? -39.604 26.032 19.838 1.00 16.45 114 LYS R O 1
ATOM 5897 N N . ARG C 1 115 ? -37.393 25.699 19.730 1.00 13.45 115 ARG R N 1
ATOM 5898 C CA . ARG C 1 115 ? -37.413 24.897 18.533 1.00 13.30 115 ARG R CA 1
ATOM 5899 C C . ARG C 1 115 ? -36.311 23.836 18.625 1.00 13.16 115 ARG R C 1
ATOM 5900 O O . ARG C 1 115 ? -35.366 23.922 19.424 1.00 12.52 115 ARG R O 1
ATOM 5908 N N . VAL C 1 116 ? -36.555 22.772 17.855 1.00 13.10 116 VAL R N 1
ATOM 5909 C CA . VAL C 1 116 ? -35.688 21.606 17.817 1.00 12.85 116 VAL R CA 1
ATOM 5910 C C . VAL C 1 116 ? -35.386 21.254 16.392 1.00 12.93 116 VAL R C 1
ATOM 5911 O O . VAL C 1 116 ? -36.270 21.216 15.534 1.00 13.27 116 VAL R O 1
ATOM 5915 N N . ILE C 1 117 ? -34.105 21.013 16.143 1.00 12.61 117 ILE R N 1
ATOM 5916 C CA . ILE C 1 117 ? -33.623 20.604 14.830 1.00 11.26 117 ILE R CA 1
ATOM 5917 C C . ILE C 1 117 ? -33.013 19.198 14.968 1.00 10.47 117 ILE R C 1
ATOM 5918 O O . ILE C 1 117 ? -31.977 19.006 15.664 1.00 12.27 117 ILE R O 1
ATOM 5923 N N . ILE C 1 118 ? -33.681 18.205 14.409 1.00 10.16 118 ILE R N 1
ATOM 5924 C CA . ILE C 1 118 ? -33.281 16.829 14.470 1.00 11.00 118 ILE R CA 1
ATOM 5925 C C . ILE C 1 118 ? -32.216 16.618 13.394 1.00 11.83 118 ILE R C 1
ATOM 5926 O O . ILE C 1 118 ? -32.424 16.943 12.229 1.00 10.63 118 ILE R O 1
ATOM 5931 N N . SER C 1 119 ? -31.057 16.113 13.804 1.00 11.12 119 SER R N 1
ATOM 5932 C CA . SER C 1 119 ? -29.924 15.972 12.900 1.00 11.96 119 SER R CA 1
ATOM 5933 C C . SER C 1 119 ? -29.986 14.693 12.073 1.00 12.91 119 SER R C 1
ATOM 5934 O O . SER C 1 119 ? -28.977 13.955 11.911 1.00 13.76 119 SER R O 1
ATOM 5937 N N . ALA C 1 120 ? -31.170 14.335 11.580 1.00 13.13 120 ALA R N 1
ATOM 5938 C CA . ALA C 1 120 ? -31.460 13.072 10.942 1.00 12.65 120 ALA R CA 1
ATOM 5939 C C . ALA C 1 120 ? -32.798 13.131 10.297 1.00 13.19 120 ALA R C 1
ATOM 5940 O O . ALA C 1 120 ? -33.615 13.973 10.667 1.00 13.60 120 ALA R O 1
ATOM 5942 N N . PRO C 1 121 ? -33.040 12.224 9.330 1.00 12.73 121 PRO R N 1
ATOM 5943 C CA . PRO C 1 121 ? -34.420 12.109 8.866 1.00 15.60 121 PRO R CA 1
ATOM 5944 C C . PRO C 1 121 ? -35.379 11.769 10.010 1.00 15.33 121 PRO R C 1
ATOM 5945 O O . PRO C 1 121 ? -34.986 11.176 11.071 1.00 15.51 121 PRO R O 1
ATOM 5949 N N . SER C 1 122 ? -36.590 12.261 9.840 1.00 16.24 122 SER R N 1
ATOM 5950 C CA . SER C 1 122 ? -37.647 12.078 10.804 1.00 16.72 122 SER R CA 1
ATOM 5951 C C . SER C 1 122 ? -38.804 11.425 10.073 1.00 15.95 122 SER R C 1
ATOM 5952 O O . SER C 1 122 ? -39.141 11.829 8.931 1.00 15.72 122 SER R O 1
ATOM 5955 N N . ALA C 1 123 ? -39.428 10.463 10.752 1.00 17.81 123 ALA R N 1
ATOM 5956 C CA . ALA C 1 123 ? -40.618 9.823 10.176 1.00 17.72 123 ALA R CA 1
ATOM 5957 C C . ALA C 1 123 ? -41.720 10.898 10.026 1.00 18.95 123 ALA R C 1
ATOM 5958 O O . ALA C 1 123 ? -42.580 10.806 9.156 1.00 20.63 123 ALA R O 1
ATOM 5960 N N . ASP C 1 124 ? -41.727 11.942 10.840 1.00 15.74 124 ASP R N 1
ATOM 5961 C CA . ASP C 1 124 ? -42.868 12.842 10.768 1.00 19.66 124 ASP R CA 1
ATOM 5962 C C . ASP C 1 124 ? -42.561 14.315 10.874 1.00 18.52 124 ASP R C 1
ATOM 5963 O O . ASP C 1 124 ? -43.372 15.130 10.491 1.00 19.56 124 ASP R O 1
ATOM 5968 N N . ALA C 1 125 ? -41.375 14.697 11.334 1.00 15.50 125 ALA R N 1
ATOM 5969 C CA . ALA C 1 125 ? -41.047 16.137 11.368 1.00 15.33 125 ALA R CA 1
ATOM 5970 C C . ALA C 1 125 ? -40.795 16.689 9.957 1.00 16.25 125 ALA R C 1
ATOM 5971 O O . ALA C 1 125 ? -40.161 16.008 9.109 1.00 16.46 125 ALA R O 1
ATOM 5973 N N . PRO C 1 126 ? -41.241 17.927 9.688 1.00 14.18 126 PRO R N 1
ATOM 5974 C CA . PRO C 1 126 ? -40.921 18.585 8.429 1.00 14.73 126 PRO R CA 1
ATOM 5975 C C . PRO C 1 126 ? -39.382 18.562 8.154 1.00 13.02 126 PRO R C 1
ATOM 5976 O O . PRO C 1 126 ? -38.592 18.903 9.047 1.00 13.87 126 PRO R O 1
ATOM 5980 N N . MET C 1 127 ? -39.105 18.265 6.910 1.00 14.14 127 MET R N 1
ATOM 5981 C CA . MET C 1 127 ? -37.718 18.056 6.420 1.00 14.03 127 MET R CA 1
ATOM 5982 C C . MET C 1 127 ? -37.251 19.227 5.581 1.00 15.23 127 MET R C 1
ATOM 5983 O O . MET C 1 127 ? -37.964 19.668 4.672 1.00 15.33 127 MET R O 1
ATOM 5988 N N . PHE C 1 128 ? -36.005 19.710 5.842 1.00 13.52 128 PHE R N 1
ATOM 5989 C CA . PHE C 1 128 ? -35.420 20.804 5.082 1.00 12.82 128 PHE R CA 1
ATOM 5990 C C . PHE C 1 128 ? -34.014 20.471 4.638 1.00 14.37 128 PHE R C 1
ATOM 5991 O O . PHE C 1 128 ? -33.263 19.804 5.384 1.00 14.73 128 PHE R O 1
ATOM 5999 N N . VAL C 1 129 ? -33.697 20.913 3.437 1.00 13.59 129 VAL R N 1
ATOM 6000 C CA . VAL C 1 129 ? -32.326 20.829 2.880 1.00 11.26 129 VAL R CA 1
ATOM 6001 C C . VAL C 1 129 ? -31.958 22.210 2.375 1.00 13.92 129 VAL R C 1
ATOM 6002 O O . VAL C 1 129 ? -32.605 22.769 1.485 1.00 13.09 129 VAL R O 1
ATOM 6006 N N . MET C 1 130 ? -30.914 22.764 2.978 1.00 12.75 130 MET R N 1
ATOM 6007 C CA . MET C 1 130 ? -30.411 24.065 2.591 1.00 13.77 130 MET R CA 1
ATOM 6008 C C . MET C 1 130 ? -30.080 24.101 1.116 1.00 13.75 130 MET R C 1
ATOM 6009 O O . MET C 1 130 ? -29.443 23.203 0.582 1.00 12.99 130 MET R O 1
ATOM 6014 N N . GLY C 1 131 ? -30.529 25.187 0.480 1.00 15.24 131 GLY R N 1
ATOM 6015 C CA . GLY C 1 131 ? -30.421 25.381 -0.985 1.00 16.32 131 GLY R CA 1
ATOM 6016 C C . GLY C 1 131 ? -31.469 24.707 -1.860 1.00 15.85 131 GLY R C 1
ATOM 6017 O O . GLY C 1 131 ? -31.554 25.026 -3.061 1.00 16.21 131 GLY R O 1
ATOM 6018 N N . VAL C 1 132 ? -32.369 23.907 -1.254 1.00 14.81 132 VAL R N 1
ATOM 6019 C CA . VAL C 1 132 ? -33.343 23.175 -2.014 1.00 15.59 132 VAL R CA 1
ATOM 6020 C C . VAL C 1 132 ? -34.733 23.608 -1.551 1.00 16.97 132 VAL R C 1
ATOM 6021 O O . VAL C 1 132 ? -35.523 24.019 -2.392 1.00 17.34 132 VAL R O 1
ATOM 6025 N N . ASN C 1 133 ? -35.044 23.501 -0.273 1.00 14.29 133 ASN R N 1
ATOM 6026 C CA . ASN C 1 133 ? -36.427 23.901 0.210 1.00 14.47 133 ASN R CA 1
ATOM 6027 C C . ASN C 1 133 ? -36.405 24.637 1.501 1.00 14.62 133 ASN R C 1
ATOM 6028 O O . ASN C 1 133 ? -37.374 24.684 2.223 1.00 15.31 133 ASN R O 1
ATOM 6033 N N . HIS C 1 134 ? -35.279 25.169 1.884 1.00 15.09 134 HIS R N 1
ATOM 6034 C CA . HIS C 1 134 ? -35.241 25.786 3.207 1.00 14.74 134 HIS R CA 1
ATOM 6035 C C . HIS C 1 134 ? -36.182 27.023 3.265 1.00 16.35 134 HIS R C 1
ATOM 6036 O O . HIS C 1 134 ? -36.653 27.342 4.335 1.00 16.54 134 HIS R O 1
ATOM 6043 N N . GLU C 1 135 ? -36.447 27.656 2.120 1.00 17.32 135 GLU R N 1
ATOM 6044 C CA . GLU C 1 135 ? -37.356 28.797 2.128 1.00 20.07 135 GLU R CA 1
ATOM 6045 C C . GLU C 1 135 ? -38.783 28.381 2.471 1.00 20.89 135 GLU R C 1
ATOM 6046 O O . GLU C 1 135 ? -39.620 29.270 2.733 1.00 22.38 135 GLU R O 1
ATOM 6052 N N . LYS C 1 136 ? -39.101 27.075 2.476 1.00 17.38 136 LYS R N 1
ATOM 6053 C CA . LYS C 1 136 ? -40.410 26.579 2.935 1.00 17.91 136 LYS R CA 1
ATOM 6054 C C . LYS C 1 136 ? -40.563 26.515 4.467 1.00 16.81 136 LYS R C 1
ATOM 6055 O O . LYS C 1 136 ? -41.662 26.360 5.024 1.00 16.67 136 LYS R O 1
ATOM 6061 N N . TYR C 1 137 ? -39.470 26.646 5.185 1.00 15.54 137 TYR R N 1
ATOM 6062 C CA . TYR C 1 137 ? -39.530 26.732 6.626 1.00 14.53 137 TYR R CA 1
ATOM 6063 C C . TYR C 1 137 ? -40.300 28.005 7.031 1.00 14.57 137 TYR R C 1
ATOM 6064 O O . TYR C 1 137 ? -40.262 29.044 6.339 1.00 16.15 137 TYR R O 1
ATOM 6073 N N . ASN C 1 138 ? -41.087 27.881 8.059 1.00 14.24 138 ASN R N 1
ATOM 6074 C CA . ASN C 1 138 ? -41.767 29.034 8.611 1.00 15.71 138 ASN R CA 1
ATOM 6075 C C . ASN C 1 138 ? -41.913 28.893 10.115 1.00 15.13 138 ASN R C 1
ATOM 6076 O O . ASN C 1 138 ? -41.759 27.813 10.684 1.00 14.46 138 ASN R O 1
ATOM 6081 N N . ASN C 1 139 ? -42.222 30.015 10.765 1.00 15.88 139 ASN R N 1
ATOM 6082 C CA . ASN C 1 139 ? -42.334 30.116 12.169 1.00 17.61 139 ASN R CA 1
ATOM 6083 C C . ASN C 1 139 ? -43.325 29.283 12.883 1.00 17.06 139 ASN R C 1
ATOM 6084 O O . ASN C 1 139 ? -43.229 29.149 14.095 1.00 16.86 139 ASN R O 1
ATOM 6089 N N . THR C 1 140 ? -44.270 28.689 12.188 1.00 17.32 140 THR R N 1
ATOM 6090 C CA . THR C 1 140 ? -45.177 27.785 12.858 1.00 16.05 140 THR R CA 1
ATOM 6091 C C . THR C 1 140 ? -44.518 26.450 13.254 1.00 15.05 140 THR R C 1
ATOM 6092 O O . THR C 1 140 ? -45.056 25.702 14.041 1.00 15.73 140 THR R O 1
ATOM 6096 N N . LEU C 1 141 ? -43.353 26.152 12.678 1.00 14.01 141 LEU R N 1
ATOM 6097 C CA . LEU C 1 141 ? -42.740 24.794 12.756 1.00 14.48 141 LEU R CA 1
ATOM 6098 C C . LEU C 1 141 ? -41.748 24.784 13.894 1.00 14.82 141 LEU R C 1
ATOM 6099 O O . LEU C 1 141 ? -40.667 25.364 13.764 1.00 14.57 141 LEU R O 1
ATOM 6104 N N . LYS C 1 142 ? -42.096 24.137 15.010 1.00 12.96 142 LYS R N 1
ATOM 6105 C CA . LYS C 1 142 ? -41.234 24.124 16.172 1.00 13.75 142 LYS R CA 1
ATOM 6106 C C . LYS C 1 142 ? -40.280 22.960 16.165 1.00 13.77 142 LYS R C 1
ATOM 6107 O O . LYS C 1 142 ? -39.297 22.981 16.889 1.00 14.38 142 LYS R O 1
ATOM 6113 N N . ILE C 1 143 ? -40.556 21.945 15.379 1.00 11.94 143 ILE R N 1
ATOM 6114 C CA . ILE C 1 143 ? -39.692 20.731 15.354 1.00 12.58 143 ILE R CA 1
ATOM 6115 C C . ILE C 1 143 ? -39.436 20.414 13.902 1.00 12.79 143 ILE R C 1
ATOM 6116 O O . ILE C 1 143 ? -40.368 20.036 13.171 1.00 12.97 143 ILE R O 1
ATOM 6121 N N . VAL C 1 144 ? -38.174 20.367 13.464 1.00 11.57 144 VAL R N 1
ATOM 6122 C CA . VAL C 1 144 ? -37.849 20.143 12.046 1.00 11.72 144 VAL R CA 1
ATOM 6123 C C . VAL C 1 144 ? -36.662 19.199 11.978 1.00 12.17 144 VAL R C 1
ATOM 6124 O O . VAL C 1 144 ? -36.006 18.951 12.972 1.00 12.30 144 VAL R O 1
ATOM 6128 N N . SER C 1 145 ? -36.483 18.668 10.784 1.00 12.28 145 SER R N 1
ATOM 6129 C CA . SER C 1 145 ? -35.406 17.731 10.470 1.00 11.40 145 SER R CA 1
ATOM 6130 C C . SER C 1 145 ? -34.513 18.349 9.437 1.00 10.73 145 SER R C 1
ATOM 6131 O O . SER C 1 145 ? -35.024 18.868 8.425 1.00 11.67 145 SER R O 1
ATOM 6134 N N . ASN C 1 146 ? -33.191 18.233 9.578 1.00 9.62 146 ASN R N 1
ATOM 6135 C CA . ASN C 1 146 ? -32.247 18.596 8.542 1.00 10.90 146 ASN R CA 1
ATOM 6136 C C . ASN C 1 146 ? -31.873 17.422 7.568 1.00 11.67 146 ASN R C 1
ATOM 6137 O O . ASN C 1 146 ? -30.876 17.501 6.835 1.00 11.78 146 ASN R O 1
ATOM 6142 N N . ALA C 1 147 ? -32.690 16.406 7.487 1.00 12.34 147 ALA R N 1
ATOM 6143 C CA . ALA C 1 147 ? -32.496 15.260 6.616 1.00 13.45 147 ALA R CA 1
ATOM 6144 C C . ALA C 1 147 ? -31.187 14.538 7.019 1.00 12.27 147 ALA R C 1
ATOM 6145 O O . ALA C 1 147 ? -30.695 14.606 8.138 1.00 16.04 147 ALA R O 1
ATOM 6147 N N . SER C 1 148 ? -30.718 13.696 6.116 1.00 14.35 148 SER R N 1
ATOM 6148 C CA . SER C 1 148 ? -29.526 12.935 6.266 1.00 13.92 148 SER R CA 1
ATOM 6149 C C . SER C 1 148 ? -28.430 13.590 5.453 1.00 12.59 148 SER R C 1
ATOM 6150 O O . SER C 1 148 ? -28.669 14.439 4.582 1.00 14.55 148 SER R O 1
ATOM 6153 N N . CYS C 1 149 ? -27.222 13.146 5.696 1.00 11.82 149 CYS R N 1
ATOM 6154 C CA . CYS C 1 149 ? -26.052 13.574 4.929 1.00 11.80 149 CYS R CA 1
ATOM 6155 C C . CYS C 1 149 ? -26.246 13.229 3.437 1.00 11.47 149 CYS R C 1
ATOM 6156 O O . CYS C 1 149 ? -26.090 14.109 2.521 1.00 11.67 149 CYS R O 1
ATOM 6159 N N . THR C 1 150 ? -26.763 12.036 3.206 1.00 11.73 150 THR R N 1
ATOM 6160 C CA . THR C 1 150 ? -26.966 11.564 1.844 1.00 10.95 150 THR R CA 1
ATOM 6161 C C . THR C 1 150 ? -27.996 12.389 1.054 1.00 10.43 150 THR R C 1
ATOM 6162 O O . THR C 1 150 ? -27.751 12.782 -0.110 1.00 10.52 150 THR R O 1
ATOM 6166 N N . THR C 1 151 ? -29.111 12.677 1.735 1.00 10.71 151 THR R N 1
ATOM 6167 C CA . THR C 1 151 ? -30.076 13.571 1.164 1.00 11.32 151 THR R CA 1
ATOM 6168 C C . THR C 1 151 ? -29.575 14.981 0.827 1.00 12.10 151 THR R C 1
ATOM 6169 O O . THR C 1 151 ? -29.893 15.590 -0.224 1.00 13.00 151 THR R O 1
ATOM 6173 N N . ASN C 1 152 ? -28.774 15.533 1.718 1.00 11.29 152 ASN R N 1
ATOM 6174 C CA . ASN C 1 152 ? -28.170 16.849 1.483 1.00 11.03 152 ASN R CA 1
ATOM 6175 C C . ASN C 1 152 ? -27.123 16.822 0.367 1.00 11.71 152 ASN R C 1
ATOM 6176 O O . ASN C 1 152 ? -26.877 17.825 -0.248 1.00 12.15 152 ASN R O 1
ATOM 6181 N N . CYS C 1 153 ? -26.585 15.637 0.055 1.00 11.89 153 CYS R N 1
ATOM 6182 C CA . CYS C 1 153 ? -25.715 15.479 -1.148 1.00 12.67 153 CYS R CA 1
ATOM 6183 C C . CYS C 1 153 ? -26.544 15.315 -2.424 1.00 12.70 153 CYS R C 1
ATOM 6184 O O . CYS C 1 153 ? -26.339 16.045 -3.435 1.00 14.04 153 CYS R O 1
ATOM 6187 N N . LEU C 1 154 ? -27.507 14.415 -2.425 1.00 13.73 154 LEU R N 1
ATOM 6188 C CA . LEU C 1 154 ? -28.257 14.154 -3.619 1.00 13.79 154 LEU R CA 1
ATOM 6189 C C . LEU C 1 154 ? -29.191 15.318 -4.023 1.00 12.36 154 LEU R C 1
ATOM 6190 O O . LEU C 1 154 ? -29.346 15.642 -5.221 1.00 13.44 154 LEU R O 1
ATOM 6195 N N . ALA C 1 155 ? -29.912 15.874 -3.046 1.00 12.11 155 ALA R N 1
ATOM 6196 C CA . ALA C 1 155 ? -30.965 16.858 -3.350 1.00 12.33 155 ALA R CA 1
ATOM 6197 C C . ALA C 1 155 ? -30.461 18.085 -4.135 1.00 13.31 155 ALA R C 1
ATOM 6198 O O . ALA C 1 155 ? -31.103 18.424 -5.081 1.00 14.85 155 ALA R O 1
ATOM 6200 N N . PRO C 1 156 ? -29.358 18.781 -3.747 1.00 13.77 156 PRO R N 1
ATOM 6201 C CA . PRO C 1 156 ? -28.917 19.964 -4.544 1.00 14.10 156 PRO R CA 1
ATOM 6202 C C . PRO C 1 156 ? -28.569 19.553 -6.007 1.00 15.25 156 PRO R C 1
ATOM 6203 O O . PRO C 1 156 ? -28.846 20.338 -6.952 1.00 15.23 156 PRO R O 1
ATOM 6207 N N . LEU C 1 157 ? -27.944 18.362 -6.166 1.00 15.00 157 LEU R N 1
ATOM 6208 C CA . LEU C 1 157 ? -27.579 17.923 -7.498 1.00 15.81 157 LEU R CA 1
ATOM 6209 C C . LEU C 1 157 ? -28.865 17.621 -8.320 1.00 15.00 157 LEU R C 1
ATOM 6210 O O . LEU C 1 157 ? -29.019 18.058 -9.503 1.00 15.86 157 LEU R O 1
ATOM 6215 N N . ALA C 1 158 ? -29.803 16.899 -7.705 1.00 15.04 158 ALA R N 1
ATOM 6216 C CA . ALA C 1 158 ? -31.035 16.567 -8.392 1.00 16.12 158 ALA R CA 1
ATOM 6217 C C . ALA C 1 158 ? -31.828 17.810 -8.714 1.00 15.42 158 ALA R C 1
ATOM 6218 O O . ALA C 1 158 ? -32.480 17.827 -9.749 1.00 15.94 158 ALA R O 1
ATOM 6220 N N . LYS C 1 159 ? -31.831 18.805 -7.870 1.00 16.32 159 LYS R N 1
ATOM 6221 C CA . LYS C 1 159 ? -32.482 20.049 -8.135 1.00 16.61 159 LYS R CA 1
ATOM 6222 C C . LYS C 1 159 ? -31.960 20.640 -9.460 1.00 18.18 159 LYS R C 1
ATOM 6223 O O . LYS C 1 159 ? -32.735 20.983 -10.362 1.00 19.51 159 LYS R O 1
ATOM 6229 N N . VAL C 1 160 ? -30.623 20.774 -9.572 1.00 16.29 160 VAL R N 1
ATOM 6230 C CA . VAL C 1 160 ? -30.074 21.412 -10.781 1.00 18.26 160 VAL R CA 1
ATOM 6231 C C . VAL C 1 160 ? -30.401 20.595 -12.045 1.00 16.49 160 VAL R C 1
ATOM 6232 O O . VAL C 1 160 ? -30.803 21.135 -13.107 1.00 18.74 160 VAL R O 1
ATOM 6236 N N . ILE C 1 161 ? -30.260 19.285 -11.960 1.00 16.54 161 ILE R N 1
ATOM 6237 C CA . ILE C 1 161 ? -30.491 18.419 -13.124 1.00 15.84 161 ILE R CA 1
ATOM 6238 C C . ILE C 1 161 ? -31.943 18.436 -13.501 1.00 17.45 161 ILE R C 1
ATOM 6239 O O . ILE C 1 161 ? -32.294 18.555 -14.696 1.00 18.20 161 ILE R O 1
ATOM 6244 N N . HIS C 1 162 ? -32.805 18.313 -12.489 1.00 17.06 162 HIS R N 1
ATOM 6245 C CA . HIS C 1 162 ? -34.234 18.352 -12.785 1.00 17.61 162 HIS R CA 1
ATOM 6246 C C . HIS C 1 162 ? -34.685 19.716 -13.364 1.00 18.45 162 HIS R C 1
ATOM 6247 O O . HIS C 1 162 ? -35.430 19.729 -14.303 1.00 19.10 162 HIS R O 1
ATOM 6254 N N . ASP C 1 163 ? -34.207 20.831 -12.816 1.00 18.34 163 ASP R N 1
ATOM 6255 C CA . ASP C 1 163 ? -34.607 22.168 -13.217 1.00 20.09 163 ASP R CA 1
ATOM 6256 C C . ASP C 1 163 ? -34.191 22.410 -14.698 1.00 23.44 163 ASP R C 1
ATOM 6257 O O . ASP C 1 163 ? -34.895 23.064 -15.450 1.00 22.99 163 ASP R O 1
ATOM 6262 N N . HIS C 1 164 ? -33.031 21.895 -15.105 1.00 21.56 164 HIS R N 1
ATOM 6263 C CA . HIS C 1 164 ? -32.581 22.101 -16.464 1.00 24.02 164 HIS R CA 1
ATOM 6264 C C . HIS C 1 164 ? -33.061 21.069 -17.491 1.00 22.99 164 HIS R C 1
ATOM 6265 O O . HIS C 1 164 ? -33.360 21.410 -18.655 1.00 22.01 164 HIS R O 1
ATOM 6272 N N . PHE C 1 165 ? -33.088 19.794 -17.124 1.00 22.91 165 PHE R N 1
ATOM 6273 C CA . PHE C 1 165 ? -33.357 18.699 -18.077 1.00 21.00 165 PHE R CA 1
ATOM 6274 C C . PHE C 1 165 ? -34.531 17.795 -17.743 1.00 21.73 165 PHE R C 1
ATOM 6275 O O . PHE C 1 165 ? -34.968 17.064 -18.614 1.00 21.18 165 PHE R O 1
ATOM 6283 N N . GLY C 1 166 ? -34.992 17.786 -16.495 1.00 20.02 166 GLY R N 1
ATOM 6284 C CA . GLY C 1 166 ? -36.107 16.925 -16.080 1.00 18.76 166 GLY R CA 1
ATOM 6285 C C . GLY C 1 166 ? -35.608 15.542 -15.809 1.00 19.37 166 GLY R C 1
ATOM 6286 O O . GLY C 1 166 ? -35.110 14.861 -16.693 1.00 19.63 166 GLY R O 1
ATOM 6287 N N . ILE C 1 167 ? -35.694 15.114 -14.565 1.00 18.26 167 ILE R N 1
ATOM 6288 C CA . ILE C 1 167 ? -35.434 13.736 -14.201 1.00 17.28 167 ILE R CA 1
ATOM 6289 C C . ILE C 1 167 ? -36.741 12.975 -14.353 1.00 17.55 167 ILE R C 1
ATOM 6290 O O . ILE C 1 167 ? -37.717 13.245 -13.633 1.00 19.09 167 ILE R O 1
ATOM 6295 N N . VAL C 1 168 ? -36.767 12.030 -15.254 1.00 17.18 168 VAL R N 1
ATOM 6296 C CA . VAL C 1 168 ? -37.896 11.135 -15.402 1.00 18.39 168 VAL R CA 1
ATOM 6297 C C . VAL C 1 168 ? -37.947 10.100 -14.276 1.00 17.77 168 VAL R C 1
ATOM 6298 O O . VAL C 1 168 ? -39.000 9.787 -13.695 1.00 19.39 168 VAL R O 1
ATOM 6302 N N . GLU C 1 169 ? -36.792 9.498 -14.007 1.00 19.42 169 GLU R N 1
ATOM 6303 C CA . GLU C 1 169 ? -36.659 8.533 -12.955 1.00 17.74 169 GLU R CA 1
ATOM 6304 C C . GLU C 1 169 ? -35.146 8.422 -12.630 1.00 18.34 169 GLU R C 1
ATOM 6305 O O . GLU C 1 169 ? -34.302 8.694 -13.495 1.00 17.99 169 GLU R O 1
ATOM 6311 N N . GLY C 1 170 ? -34.801 8.013 -11.424 1.00 15.96 170 GLY R N 1
ATOM 6312 C CA . GLY C 1 170 ? -33.401 7.795 -11.084 1.00 15.11 170 GLY R CA 1
ATOM 6313 C C . GLY C 1 170 ? -33.232 6.794 -9.952 1.00 15.17 170 GLY R C 1
ATOM 6314 O O . GLY C 1 170 ? -34.109 6.610 -9.071 1.00 14.11 170 GLY R O 1
ATOM 6315 N N . LEU C 1 171 ? -32.063 6.202 -9.934 1.00 14.93 171 LEU R N 1
ATOM 6316 C CA . LEU C 1 171 ? -31.697 5.234 -8.883 1.00 15.72 171 LEU R CA 1
ATOM 6317 C C . LEU C 1 171 ? -30.305 5.644 -8.373 1.00 17.93 171 LEU R C 1
ATOM 6318 O O . LEU C 1 171 ? -29.397 5.941 -9.152 1.00 17.51 171 LEU R O 1
ATOM 6323 N N . MET C 1 172 ? -30.172 5.654 -7.062 1.00 14.59 172 MET R N 1
ATOM 6324 C CA . MET C 1 172 ? -28.957 6.168 -6.409 1.00 15.96 172 MET R CA 1
ATOM 6325 C C . MET C 1 172 ? -28.288 5.044 -5.649 1.00 14.83 172 MET R C 1
ATOM 6326 O O . MET C 1 172 ? -28.937 4.238 -4.945 1.00 14.22 172 MET R O 1
ATOM 6331 N N . THR C 1 173 ? -26.963 5.008 -5.713 1.00 13.61 173 THR R N 1
ATOM 6332 C CA . THR C 1 173 ? -26.174 4.233 -4.767 1.00 14.70 173 THR R CA 1
ATOM 6333 C C . THR C 1 173 ? -25.290 5.258 -4.020 1.00 14.03 173 THR R C 1
ATOM 6334 O O . THR C 1 173 ? -24.742 6.195 -4.630 1.00 15.18 173 THR R O 1
ATOM 6338 N N . THR C 1 174 ? -25.180 5.105 -2.707 1.00 12.79 174 THR R N 1
ATOM 6339 C CA . THR C 1 174 ? -24.160 5.845 -2.031 1.00 12.54 174 THR R CA 1
ATOM 6340 C C . THR C 1 174 ? -23.154 4.872 -1.473 1.00 12.20 174 THR R C 1
ATOM 6341 O O . THR C 1 174 ? -23.459 3.857 -0.855 1.00 13.63 174 THR R O 1
ATOM 6345 N N . VAL C 1 175 ? -21.893 5.178 -1.732 1.00 11.15 175 VAL R N 1
ATOM 6346 C CA . VAL C 1 175 ? -20.771 4.460 -1.129 1.00 11.34 175 VAL R CA 1
ATOM 6347 C C . VAL C 1 175 ? -20.323 5.337 0.045 1.00 11.60 175 VAL R C 1
ATOM 6348 O O . VAL C 1 175 ? -19.856 6.456 -0.162 1.00 10.75 175 VAL R O 1
ATOM 6352 N N . HIS C 1 176 ? -20.492 4.792 1.253 1.00 11.46 176 HIS R N 1
ATOM 6353 C CA . HIS C 1 176 ? -20.549 5.611 2.462 1.00 11.00 176 HIS R CA 1
ATOM 6354 C C . HIS C 1 176 ? -19.544 5.140 3.499 1.00 10.78 176 HIS R C 1
ATOM 6355 O O . HIS C 1 176 ? -19.369 3.937 3.727 1.00 11.10 176 HIS R O 1
ATOM 6362 N N . ALA C 1 177 ? -18.876 6.095 4.152 1.00 9.70 177 ALA R N 1
ATOM 6363 C CA . ALA C 1 177 ? -17.987 5.802 5.201 1.00 10.35 177 ALA R CA 1
ATOM 6364 C C . ALA C 1 177 ? -18.661 5.101 6.369 1.00 9.68 177 ALA R C 1
ATOM 6365 O O . ALA C 1 177 ? -19.885 5.213 6.549 1.00 10.42 177 ALA R O 1
ATOM 6367 N N . ILE C 1 178 ? -17.883 4.418 7.169 1.00 11.24 178 ILE R N 1
ATOM 6368 C CA . ILE C 1 178 ? -18.254 3.819 8.420 1.00 12.29 178 ILE R CA 1
ATOM 6369 C C . ILE C 1 178 ? -18.820 4.894 9.352 1.00 11.47 178 ILE R C 1
ATOM 6370 O O . ILE C 1 178 ? -18.390 6.057 9.336 1.00 13.18 178 ILE R O 1
ATOM 6375 N N . THR C 1 179 ? -19.805 4.499 10.157 1.00 11.26 179 THR R N 1
ATOM 6376 C CA . THR C 1 179 ? -20.298 5.363 11.196 1.00 12.04 179 THR R CA 1
ATOM 6377 C C . THR C 1 179 ? -20.445 4.602 12.532 1.00 10.86 179 THR R C 1
ATOM 6378 O O . THR C 1 179 ? -20.103 3.440 12.688 1.00 10.55 179 THR R O 1
ATOM 6382 N N . ALA C 1 180 ? -20.821 5.389 13.578 1.00 11.36 180 ALA R N 1
ATOM 6383 C CA . ALA C 1 180 ? -20.881 4.884 14.939 1.00 11.74 180 ALA R CA 1
ATOM 6384 C C . ALA C 1 180 ? -21.878 3.756 15.165 1.00 12.35 180 ALA R C 1
ATOM 6385 O O . ALA C 1 180 ? -21.737 3.053 16.150 1.00 13.69 180 ALA R O 1
ATOM 6387 N N . THR C 1 181 ? -22.856 3.576 14.295 1.00 12.78 181 THR R N 1
ATOM 6388 C CA . THR C 1 181 ? -23.785 2.511 14.469 1.00 13.93 181 THR R CA 1
ATOM 6389 C C . THR C 1 181 ? -23.213 1.097 14.130 1.00 13.42 181 THR R C 1
ATOM 6390 O O . THR C 1 181 ? -23.823 0.057 14.486 1.00 13.06 181 THR R O 1
ATOM 6394 N N . GLN C 1 182 ? -22.042 1.106 13.523 1.00 11.72 182 GLN R N 1
ATOM 6395 C CA . GLN C 1 182 ? -21.392 -0.099 13.085 1.00 11.39 182 GLN R CA 1
ATOM 6396 C C . GLN C 1 182 ? -20.536 -0.707 14.160 1.00 11.47 182 GLN R C 1
ATOM 6397 O O . GLN C 1 182 ? -20.379 -0.153 15.219 1.00 12.52 182 GLN R O 1
ATOM 6403 N N . LYS C 1 183 ? -19.976 -1.855 13.837 1.00 10.62 183 LYS R N 1
ATOM 6404 C CA . LYS C 1 183 ? -19.281 -2.681 14.822 1.00 11.19 183 LYS R CA 1
ATOM 6405 C C . LYS C 1 183 ? -17.814 -2.926 14.396 1.00 11.70 183 LYS R C 1
ATOM 6406 O O . LYS C 1 183 ? -17.578 -3.203 13.259 1.00 11.60 183 LYS R O 1
ATOM 6412 N N . THR C 1 184 ? -16.866 -2.958 15.344 1.00 10.47 184 THR R N 1
ATOM 6413 C CA . THR C 1 184 ? -15.494 -3.224 14.961 1.00 10.41 184 THR R CA 1
ATOM 6414 C C . THR C 1 184 ? -15.267 -4.685 14.485 1.00 11.91 184 THR R C 1
ATOM 6415 O O . THR C 1 184 ? -14.423 -4.892 13.570 1.00 12.45 184 THR R O 1
ATOM 6419 N N . VAL C 1 185 ? -15.909 -5.654 15.167 1.00 11.31 185 VAL R N 1
ATOM 6420 C CA . VAL C 1 185 ? -15.846 -7.073 14.775 1.00 11.52 185 VAL R CA 1
ATOM 6421 C C . VAL C 1 185 ? -17.318 -7.569 14.767 1.00 11.84 185 VAL R C 1
ATOM 6422 O O . VAL C 1 185 ? -18.242 -6.940 15.324 1.00 12.38 185 VAL R O 1
ATOM 6426 N N . ASP C 1 186 ? -17.529 -8.693 14.095 1.00 10.66 186 ASP R N 1
ATOM 6427 C CA . ASP C 1 186 ? -18.863 -9.268 13.960 1.00 11.38 186 ASP R CA 1
ATOM 6428 C C . ASP C 1 186 ? -19.600 -9.308 15.312 1.00 11.62 186 ASP R C 1
ATOM 6429 O O . ASP C 1 186 ? -19.158 -9.982 16.223 1.00 12.00 186 ASP R O 1
ATOM 6434 N N . GLY C 1 187 ? -20.739 -8.609 15.394 1.00 12.80 187 GLY R N 1
ATOM 6435 C CA . GLY C 1 187 ? -21.466 -8.493 16.654 1.00 14.78 187 GLY R CA 1
ATOM 6436 C C . GLY C 1 187 ? -22.889 -8.177 16.417 1.00 14.61 187 GLY R C 1
ATOM 6437 O O . GLY C 1 187 ? -23.331 -8.064 15.281 1.00 12.90 187 GLY R O 1
ATOM 6438 N N . PRO C 1 188 ? -23.670 -8.073 17.511 1.00 17.20 188 PRO R N 1
ATOM 6439 C CA . PRO C 1 188 ? -25.129 -7.969 17.379 1.00 15.15 188 PRO R CA 1
ATOM 6440 C C . PRO C 1 188 ? -25.577 -6.584 16.938 1.00 15.04 188 PRO R C 1
ATOM 6441 O O . PRO C 1 188 ? -25.120 -5.569 17.446 1.00 17.50 188 PRO R O 1
ATOM 6445 N N . SER C 1 189 ? -26.529 -6.605 16.048 1.00 16.30 189 SER R N 1
ATOM 6446 C CA . SER C 1 189 ? -27.055 -5.430 15.462 1.00 17.75 189 SER R CA 1
ATOM 6447 C C . SER C 1 189 ? -28.570 -5.489 15.310 1.00 26.73 189 SER R C 1
ATOM 6448 O O . SER C 1 189 ? -29.119 -4.926 14.312 1.00 31.73 189 SER R O 1
ATOM 6451 N N . GLY C 1 190 ? -29.244 -6.168 16.251 1.00 23.15 190 GLY R N 1
ATOM 6452 C CA . GLY C 1 190 ? -30.674 -6.025 16.384 1.00 29.75 190 GLY R CA 1
ATOM 6453 C C . GLY C 1 190 ? -31.354 -6.434 15.120 1.00 26.52 190 GLY R C 1
ATOM 6454 O O . GLY C 1 190 ? -31.336 -7.612 14.768 1.00 31.30 190 GLY R O 1
ATOM 6455 N N . LYS C 1 191 ? -31.945 -5.458 14.447 1.00 22.65 191 LYS R N 1
ATOM 6456 C CA . LYS C 1 191 ? -32.780 -5.736 13.301 1.00 31.50 191 LYS R CA 1
ATOM 6457 C C . LYS C 1 191 ? -31.980 -5.732 11.980 1.00 30.14 191 LYS R C 1
ATOM 6458 O O . LYS C 1 191 ? -32.334 -6.486 11.023 1.00 30.66 191 LYS R O 1
ATOM 6464 N N . LEU C 1 192 ? -30.872 -4.994 11.988 1.00 22.65 192 LEU R N 1
ATOM 6465 C CA . LEU C 1 192 ? -30.067 -4.699 10.800 1.00 19.68 192 LEU R CA 1
ATOM 6466 C C . LEU C 1 192 ? -28.824 -5.603 10.764 1.00 14.61 192 LEU R C 1
ATOM 6467 O O . LEU C 1 192 ? -27.734 -5.133 11.132 1.00 16.31 192 LEU R O 1
ATOM 6472 N N . TRP C 1 193 ? -29.024 -6.868 10.410 1.00 14.15 193 TRP R N 1
ATOM 6473 C CA . TRP C 1 193 ? -28.014 -7.896 10.549 1.00 13.16 193 TRP R CA 1
ATOM 6474 C C . TRP C 1 193 ? -26.711 -7.528 9.917 1.00 12.75 193 TRP R C 1
ATOM 6475 O O . TRP C 1 193 ? -25.640 -7.643 10.550 1.00 13.38 193 TRP R O 1
ATOM 6486 N N . ARG C 1 194 ? -26.772 -7.096 8.661 1.00 12.88 194 ARG R N 1
ATOM 6487 C CA . ARG C 1 194 ? -25.574 -6.782 7.891 1.00 12.61 194 ARG R CA 1
ATOM 6488 C C . ARG C 1 194 ? -24.718 -5.701 8.542 1.00 12.46 194 ARG R C 1
ATOM 6489 O O . ARG C 1 194 ? -23.506 -5.649 8.330 1.00 11.87 194 ARG R O 1
ATOM 6497 N N . ASP C 1 195 ? -25.325 -4.840 9.343 1.00 12.94 195 ASP R N 1
ATOM 6498 C CA . ASP C 1 195 ? -24.601 -3.740 10.001 1.00 14.10 195 ASP R CA 1
ATOM 6499 C C . ASP C 1 195 ? -23.802 -4.165 11.232 1.00 13.08 195 ASP R C 1
ATOM 6500 O O . ASP C 1 195 ? -23.022 -3.416 11.766 1.00 15.27 195 ASP R O 1
ATOM 6505 N N . GLY C 1 196 ? -24.021 -5.387 11.675 1.00 12.23 196 GLY R N 1
ATOM 6506 C CA . GLY C 1 196 ? -23.213 -5.906 12.758 1.00 11.98 196 GLY R CA 1
ATOM 6507 C C . GLY C 1 196 ? -21.905 -6.499 12.359 1.00 11.12 196 GLY R C 1
ATOM 6508 O O . GLY C 1 196 ? -21.092 -6.839 13.167 1.00 11.48 196 GLY R O 1
ATOM 6509 N N . ARG C 1 197 ? -21.746 -6.746 11.044 1.00 10.15 197 ARG R N 1
ATOM 6510 C CA . ARG C 1 197 ? -20.530 -7.429 10.571 1.00 10.50 197 ARG R CA 1
ATOM 6511 C C . ARG C 1 197 ? -19.343 -6.450 10.617 1.00 12.28 197 ARG R C 1
ATOM 6512 O O . ARG C 1 197 ? -19.488 -5.227 10.464 1.00 13.17 197 ARG R O 1
ATOM 6520 N N . GLY C 1 198 ? -18.174 -7.000 10.780 1.00 11.27 198 GLY R N 1
ATOM 6521 C CA . GLY C 1 198 ? -16.998 -6.204 11.088 1.00 11.27 198 GLY R CA 1
ATOM 6522 C C . GLY C 1 198 ? -16.808 -5.098 10.061 1.00 11.15 198 GLY R C 1
ATOM 6523 O O . GLY C 1 198 ? -16.687 -5.312 8.894 1.00 11.24 198 GLY R O 1
ATOM 6524 N N . ALA C 1 199 ? -16.720 -3.863 10.547 1.00 9.88 199 ALA R N 1
ATOM 6525 C CA . ALA C 1 199 ? -16.859 -2.716 9.669 1.00 11.33 199 ALA R CA 1
ATOM 6526 C C . ALA C 1 199 ? -15.650 -2.549 8.769 1.00 12.69 199 ALA R C 1
ATOM 6527 O O . ALA C 1 199 ? -15.825 -2.240 7.604 1.00 16.39 199 ALA R O 1
ATOM 6529 N N . ALA C 1 200 ? -14.471 -2.722 9.311 1.00 14.11 200 ALA R N 1
ATOM 6530 C CA . ALA C 1 200 ? -13.306 -2.444 8.492 1.00 14.87 200 ALA R CA 1
ATOM 6531 C C . ALA C 1 200 ? -12.908 -3.621 7.630 1.00 14.04 200 ALA R C 1
ATOM 6532 O O . ALA C 1 200 ? -11.997 -3.509 6.775 1.00 13.78 200 ALA R O 1
ATOM 6534 N N . GLN C 1 201 ? -13.561 -4.762 7.784 1.00 12.46 201 GLN R N 1
ATOM 6535 C CA . GLN C 1 201 ? -13.376 -5.898 6.940 1.00 12.25 201 GLN R CA 1
ATOM 6536 C C . GLN C 1 201 ? -14.212 -6.002 5.694 1.00 11.33 201 GLN R C 1
ATOM 6537 O O . GLN C 1 201 ? -13.917 -6.825 4.836 1.00 12.78 201 GLN R O 1
ATOM 6543 N N . ASN C 1 202 ? -15.310 -5.260 5.634 1.00 11.53 202 ASN R N 1
ATOM 6544 C CA . ASN C 1 202 ? -16.396 -5.560 4.713 1.00 10.70 202 ASN R CA 1
ATOM 6545 C C . ASN C 1 202 ? -16.904 -4.363 3.957 1.00 11.16 202 ASN R C 1
ATOM 6546 O O . ASN C 1 202 ? -16.971 -3.240 4.500 1.00 11.54 202 ASN R O 1
ATOM 6551 N N . ILE C 1 203 ? -17.332 -4.672 2.741 1.00 9.24 203 ILE R N 1
ATOM 6552 C CA . ILE C 1 203 ? -18.356 -3.878 1.981 1.00 10.04 203 ILE R CA 1
ATOM 6553 C C . ILE C 1 203 ? -19.727 -4.424 2.483 1.00 9.41 203 ILE R C 1
ATOM 6554 O O . ILE C 1 203 ? -19.993 -5.636 2.402 1.00 9.92 203 ILE R O 1
ATOM 6559 N N . ILE C 1 204 ? -20.549 -3.520 3.025 1.00 9.51 204 ILE R N 1
ATOM 6560 C CA . ILE C 1 204 ? -21.818 -3.877 3.694 1.00 10.00 204 ILE R CA 1
ATOM 6561 C C . ILE C 1 204 ? -22.955 -3.123 2.998 1.00 10.15 204 ILE R C 1
ATOM 6562 O O . ILE C 1 204 ? -23.133 -1.946 3.104 1.00 10.17 204 ILE R O 1
ATOM 6567 N N . PRO C 1 205 ? -23.832 -3.886 2.300 1.00 10.89 205 PRO R N 1
ATOM 6568 C CA . PRO C 1 205 ? -25.028 -3.205 1.735 1.00 11.26 205 PRO R CA 1
ATOM 6569 C C . PRO C 1 205 ? -25.986 -2.774 2.816 1.00 11.97 205 PRO R C 1
ATOM 6570 O O . PRO C 1 205 ? -26.062 -3.427 3.875 1.00 12.56 205 PRO R O 1
ATOM 6574 N N . ALA C 1 206 ? -26.704 -1.684 2.568 1.00 11.41 206 ALA R N 1
ATOM 6575 C CA . ALA C 1 206 ? -27.629 -1.121 3.527 1.00 12.36 206 ALA R CA 1
ATOM 6576 C C . ALA C 1 206 ? -28.767 -0.470 2.865 1.00 14.51 206 ALA R C 1
ATOM 6577 O O . ALA C 1 206 ? -28.613 0.099 1.778 1.00 15.54 206 ALA R O 1
ATOM 6579 N N . SER C 1 207 ? -29.934 -0.504 3.495 1.00 14.74 207 SER R N 1
ATOM 6580 C CA . SER C 1 207 ? -31.044 0.245 2.945 1.00 16.38 207 SER R CA 1
ATOM 6581 C C . SER C 1 207 ? -30.906 1.705 3.336 1.00 16.03 207 SER R C 1
ATOM 6582 O O . SER C 1 207 ? -30.260 2.041 4.308 1.00 17.65 207 SER R O 1
ATOM 6585 N N . THR C 1 208 ? -31.484 2.584 2.544 1.00 16.22 208 THR R N 1
ATOM 6586 C CA . THR C 1 208 ? -31.545 4.005 2.891 1.00 17.32 208 THR R CA 1
ATOM 6587 C C . THR C 1 208 ? -32.739 4.655 2.285 1.00 18.04 208 THR R C 1
ATOM 6588 O O . THR C 1 208 ? -33.055 4.331 1.155 1.00 16.71 208 THR R O 1
ATOM 6592 N N . GLY C 1 209 ? -33.444 5.493 3.069 1.00 18.63 209 GLY R N 1
ATOM 6593 C CA . GLY C 1 209 ? -34.510 6.293 2.520 1.00 17.63 209 GLY R CA 1
ATOM 6594 C C . GLY C 1 209 ? -34.056 7.589 1.919 1.00 16.72 209 GLY R C 1
ATOM 6595 O O . GLY C 1 209 ? -34.859 8.408 1.536 1.00 14.73 209 GLY R O 1
ATOM 6596 N N . ALA C 1 210 ? -32.747 7.796 1.745 1.00 14.67 210 ALA R N 1
ATOM 6597 C CA . ALA C 1 210 ? -32.258 9.125 1.388 1.00 14.36 210 ALA R CA 1
ATOM 6598 C C . ALA C 1 210 ? -32.664 9.601 0.026 1.00 15.20 210 ALA R C 1
ATOM 6599 O O . ALA C 1 210 ? -32.853 10.816 -0.216 1.00 14.71 210 ALA R O 1
ATOM 6601 N N . ALA C 1 211 ? -32.769 8.670 -0.932 1.00 14.15 211 ALA R N 1
ATOM 6602 C CA . ALA C 1 211 ? -33.157 9.031 -2.279 1.00 16.34 211 ALA R CA 1
ATOM 6603 C C . ALA C 1 211 ? -34.647 9.332 -2.395 1.00 15.40 211 ALA R C 1
ATOM 6604 O O . ALA C 1 211 ? -35.084 10.315 -3.008 1.00 19.39 211 ALA R O 1
ATOM 6606 N N . LYS C 1 212 ? -35.434 8.466 -1.806 1.00 15.17 212 LYS R N 1
ATOM 6607 C CA . LYS C 1 212 ? -36.882 8.626 -1.707 1.00 16.57 212 LYS R CA 1
ATOM 6608 C C . LYS C 1 212 ? -37.167 10.007 -1.056 1.00 17.06 212 LYS R C 1
ATOM 6609 O O . LYS C 1 212 ? -38.100 10.721 -1.437 1.00 19.02 212 LYS R O 1
ATOM 6615 N N . ALA C 1 213 ? -36.381 10.365 -0.040 1.00 17.04 213 ALA R N 1
ATOM 6616 C CA . ALA C 1 213 ? -36.544 11.579 0.732 1.00 18.18 213 ALA R CA 1
ATOM 6617 C C . ALA C 1 213 ? -36.355 12.838 -0.097 1.00 18.86 213 ALA R C 1
ATOM 6618 O O . ALA C 1 213 ? -36.876 13.901 0.215 1.00 15.41 213 ALA R O 1
ATOM 6620 N N . VAL C 1 214 ? -35.631 12.763 -1.214 1.00 14.92 214 VAL R N 1
ATOM 6621 C CA . VAL C 1 214 ? -35.514 13.913 -2.108 1.00 17.57 214 VAL R CA 1
ATOM 6622 C C . VAL C 1 214 ? -36.879 14.400 -2.561 1.00 17.10 214 VAL R C 1
ATOM 6623 O O . VAL C 1 214 ? -37.099 15.603 -2.665 1.00 18.41 214 VAL R O 1
ATOM 6627 N N . GLY C 1 215 ? -37.798 13.454 -2.730 1.00 16.94 215 GLY R N 1
ATOM 6628 C CA . GLY C 1 215 ? -39.190 13.785 -2.989 1.00 17.30 215 GLY R CA 1
ATOM 6629 C C . GLY C 1 215 ? -39.931 14.614 -1.944 1.00 17.55 215 GLY R C 1
ATOM 6630 O O . GLY C 1 215 ? -40.939 15.264 -2.240 1.00 23.40 215 GLY R O 1
ATOM 6631 N N . LYS C 1 216 ? -39.471 14.605 -0.703 1.00 19.35 216 LYS R N 1
ATOM 6632 C CA . LYS C 1 216 ? -40.040 15.455 0.384 1.00 19.17 216 LYS R CA 1
ATOM 6633 C C . LYS C 1 216 ? -39.576 16.896 0.156 1.00 19.68 216 LYS R C 1
ATOM 6634 O O . LYS C 1 216 ? -40.280 17.851 0.456 1.00 21.60 216 LYS R O 1
ATOM 6640 N N . VAL C 1 217 ? -38.331 17.068 -0.352 1.00 17.25 217 VAL R N 1
ATOM 6641 C CA . VAL C 1 217 ? -37.774 18.404 -0.510 1.00 18.33 217 VAL R CA 1
ATOM 6642 C C . VAL C 1 217 ? -37.867 18.968 -1.939 1.00 16.49 217 VAL R C 1
ATOM 6643 O O . VAL C 1 217 ? -37.772 20.170 -2.145 1.00 18.45 217 VAL R O 1
ATOM 6647 N N . ILE C 1 218 ? -38.075 18.085 -2.910 1.00 16.15 218 ILE R N 1
ATOM 6648 C CA . ILE C 1 218 ? -38.397 18.446 -4.260 1.00 16.97 218 ILE R CA 1
ATOM 6649 C C . ILE C 1 218 ? -39.667 17.671 -4.691 1.00 15.77 218 ILE R C 1
ATOM 6650 O O . ILE C 1 218 ? -39.592 16.582 -5.233 1.00 17.05 218 ILE R O 1
ATOM 6655 N N . PRO C 1 219 ? -40.839 18.270 -4.401 1.00 17.09 219 PRO R N 1
ATOM 6656 C CA . PRO C 1 219 ? -42.035 17.454 -4.523 1.00 18.60 219 PRO R CA 1
ATOM 6657 C C . PRO C 1 219 ? -42.293 16.911 -5.953 1.00 18.34 219 PRO R C 1
ATOM 6658 O O . PRO C 1 219 ? -42.934 15.852 -6.082 1.00 19.19 219 PRO R O 1
ATOM 6662 N N . GLU C 1 220 ? -41.795 17.580 -7.005 1.00 21.21 220 GLU R N 1
ATOM 6663 C CA . GLU C 1 220 ? -41.937 17.062 -8.381 1.00 20.83 220 GLU R CA 1
ATOM 6664 C C . GLU C 1 220 ? -41.215 15.726 -8.589 1.00 20.83 220 GLU R C 1
ATOM 6665 O O . GLU C 1 220 ? -41.468 14.984 -9.545 1.00 21.21 220 GLU R O 1
ATOM 6671 N N . LEU C 1 221 ? -40.290 15.404 -7.660 1.00 19.23 221 LEU R N 1
ATOM 6672 C CA . LEU C 1 221 ? -39.548 14.183 -7.744 1.00 17.38 221 LEU R CA 1
ATOM 6673 C C . LEU C 1 221 ? -40.096 13.078 -6.833 1.00 16.89 221 LEU R C 1
ATOM 6674 O O . LEU C 1 221 ? -39.569 11.945 -6.740 1.00 17.34 221 LEU R O 1
ATOM 6679 N N . ASN C 1 222 ? -41.245 13.348 -6.193 1.00 19.04 222 ASN R N 1
ATOM 6680 C CA . ASN C 1 222 ? -41.895 12.328 -5.366 1.00 19.65 222 ASN R CA 1
ATOM 6681 C C . ASN C 1 222 ? -42.250 11.096 -6.224 1.00 19.50 222 ASN R C 1
ATOM 6682 O O . ASN C 1 222 ? -42.890 11.226 -7.284 1.00 22.23 222 ASN R O 1
ATOM 6687 N N . GLY C 1 223 ? -41.749 9.937 -5.845 1.00 19.75 223 GLY R N 1
ATOM 6688 C CA . GLY C 1 223 ? -42.065 8.675 -6.554 1.00 18.64 223 GLY R CA 1
ATOM 6689 C C . GLY C 1 223 ? -41.076 8.379 -7.660 1.00 18.75 223 GLY R C 1
ATOM 6690 O O . GLY C 1 223 ? -41.197 7.379 -8.341 1.00 20.47 223 GLY R O 1
ATOM 6691 N N . LYS C 1 224 ? -40.075 9.243 -7.837 1.00 16.03 224 LYS R N 1
ATOM 6692 C CA . LYS C 1 224 ? -39.203 9.199 -9.054 1.00 16.50 224 LYS R CA 1
ATOM 6693 C C . LYS C 1 224 ? -37.782 8.813 -8.714 1.00 16.79 224 LYS R C 1
ATOM 6694 O O . LYS C 1 224 ? -36.984 8.578 -9.611 1.00 15.52 224 LYS R O 1
ATOM 6700 N N . LEU C 1 225 ? -37.450 8.740 -7.416 1.00 16.63 225 LEU R N 1
ATOM 6701 C CA . LEU C 1 225 ? -36.088 8.314 -7.060 1.00 17.10 225 LEU R CA 1
ATOM 6702 C C . LEU C 1 225 ? -36.118 7.301 -5.904 1.00 15.68 225 LEU R C 1
ATOM 6703 O O . LEU C 1 225 ? -36.931 7.460 -4.922 1.00 16.90 225 LEU R O 1
ATOM 6708 N N . THR C 1 226 ? -35.189 6.326 -5.950 1.00 13.52 226 THR R N 1
ATOM 6709 C CA . THR C 1 226 ? -34.897 5.574 -4.776 1.00 14.21 226 THR R CA 1
ATOM 6710 C C . THR C 1 226 ? -33.454 5.077 -4.853 1.00 14.13 226 THR R C 1
ATOM 6711 O O . THR C 1 226 ? -32.767 5.488 -5.719 1.00 14.12 226 THR R O 1
ATOM 6715 N N . GLY C 1 227 ? -32.986 4.285 -3.883 1.00 14.40 227 GLY R N 1
ATOM 6716 C CA . GLY C 1 227 ? -31.594 3.832 -3.929 1.00 13.72 227 GLY R CA 1
ATOM 6717 C C . GLY C 1 227 ? -31.256 2.998 -2.709 1.00 14.08 227 GLY R C 1
ATOM 6718 O O . GLY C 1 227 ? -32.093 2.478 -1.985 1.00 15.02 227 GLY R O 1
ATOM 6719 N N . MET C 1 228 ? -29.958 2.791 -2.560 1.00 12.02 228 MET R N 1
ATOM 6720 C CA . MET C 1 228 ? -29.419 1.956 -1.480 1.00 12.43 228 MET R CA 1
ATOM 6721 C C . MET C 1 228 ? -27.995 2.431 -1.278 1.00 12.67 228 MET R C 1
ATOM 6722 O O . MET C 1 228 ? -27.519 3.348 -1.913 1.00 13.79 228 MET R O 1
ATOM 6727 N N . ALA C 1 229 ? -27.380 1.839 -0.253 1.00 11.41 229 ALA R N 1
ATOM 6728 C CA . ALA C 1 229 ? -26.037 2.197 0.224 1.00 10.72 229 ALA R CA 1
ATOM 6729 C C . ALA C 1 229 ? -25.116 1.011 0.321 1.00 11.30 229 ALA R C 1
ATOM 6730 O O . ALA C 1 229 ? -25.540 -0.127 0.489 1.00 12.03 229 ALA R O 1
ATOM 6732 N N . PHE C 1 230 ? -23.808 1.272 0.180 1.00 11.00 230 PHE R N 1
ATOM 6733 C CA . PHE C 1 230 ? -22.784 0.360 0.630 1.00 11.08 230 PHE R CA 1
ATOM 6734 C C . PHE C 1 230 ? -21.905 1.112 1.644 1.00 10.82 230 PHE R C 1
ATOM 6735 O O . PHE C 1 230 ? -21.362 2.151 1.323 1.00 12.47 230 PHE R O 1
ATOM 6743 N N . ARG C 1 231 ? -21.747 0.494 2.792 1.00 10.24 231 ARG R N 1
ATOM 6744 C CA . ARG C 1 231 ? -20.794 0.982 3.780 1.00 9.63 231 ARG R CA 1
ATOM 6745 C C . ARG C 1 231 ? -19.431 0.345 3.512 1.00 10.45 231 ARG R C 1
ATOM 6746 O O . ARG C 1 231 ? -19.313 -0.872 3.363 1.00 10.12 231 ARG R O 1
ATOM 6754 N N . VAL C 1 232 ? -18.388 1.156 3.474 1.00 9.71 232 VAL R N 1
ATOM 6755 C CA . VAL C 1 232 ? -17.058 0.682 3.170 1.00 10.91 232 VAL R CA 1
ATOM 6756 C C . VAL C 1 232 ? -16.040 1.141 4.209 1.00 11.47 232 VAL R C 1
ATOM 6757 O O . VAL C 1 232 ? -16.323 2.073 4.959 1.00 11.99 232 VAL R O 1
ATOM 6761 N N . PRO C 1 233 ? -14.857 0.496 4.222 1.00 11.88 233 PRO R N 1
ATOM 6762 C CA . PRO C 1 233 ? -13.921 0.767 5.352 1.00 13.05 233 PRO R CA 1
ATOM 6763 C C . PRO C 1 233 ? -13.077 2.099 5.238 1.00 14.80 233 PRO R C 1
ATOM 6764 O O . PRO C 1 233 ? -11.838 2.091 5.083 1.00 18.75 233 PRO R O 1
ATOM 6768 N N . THR C 1 234 ? -13.747 3.210 5.232 1.00 12.86 234 THR R N 1
ATOM 6769 C CA . THR C 1 234 ? -13.120 4.520 5.379 1.00 12.15 234 THR R CA 1
ATOM 6770 C C . THR C 1 234 ? -13.838 5.263 6.533 1.00 12.76 234 THR R C 1
ATOM 6771 O O . THR C 1 234 ? -14.958 4.899 6.885 1.00 11.69 234 THR R O 1
ATOM 6775 N N . PRO C 1 235 ? -13.093 6.091 7.262 1.00 12.07 235 PRO R N 1
ATOM 6776 C CA . PRO C 1 235 ? -13.610 6.664 8.497 1.00 11.73 235 PRO R CA 1
ATOM 6777 C C . PRO C 1 235 ? -14.534 7.863 8.293 1.00 10.37 235 PRO R C 1
ATOM 6778 O O . PRO C 1 235 ? -15.263 8.270 9.241 1.00 11.42 235 PRO R O 1
ATOM 6782 N N . ASN C 1 236 ? -14.555 8.437 7.088 1.00 10.71 236 ASN R N 1
ATOM 6783 C CA . ASN C 1 236 ? -15.319 9.648 6.784 1.00 10.04 236 ASN R CA 1
ATOM 6784 C C . ASN C 1 236 ? -15.175 9.919 5.310 1.00 10.60 236 ASN R C 1
ATOM 6785 O O . ASN C 1 236 ? -14.153 9.554 4.708 1.00 11.75 236 ASN R O 1
ATOM 6790 N N . VAL C 1 237 ? -16.168 10.646 4.794 1.00 10.55 237 VAL R N 1
ATOM 6791 C CA . VAL C 1 237 ? -16.353 11.043 3.395 1.00 9.33 237 VAL R CA 1
ATOM 6792 C C . VAL C 1 237 ? -17.023 9.931 2.590 1.00 9.94 237 VAL R C 1
ATOM 6793 O O . VAL C 1 237 ? -16.618 8.805 2.620 1.00 11.01 237 VAL R O 1
ATOM 6797 N N . SER C 1 238 ? -18.065 10.326 1.876 1.00 9.52 238 SER R N 1
ATOM 6798 C CA . SER C 1 238 ? -18.937 9.441 1.146 1.00 9.12 238 SER R CA 1
ATOM 6799 C C . SER C 1 238 ? -19.120 9.949 -0.284 1.00 10.27 238 SER R C 1
ATOM 6800 O O . SER C 1 238 ? -18.781 11.106 -0.553 1.00 10.32 238 SER R O 1
ATOM 6803 N N . VAL C 1 239 ? -19.832 9.171 -1.098 1.00 10.22 239 VAL R N 1
ATOM 6804 C CA . VAL C 1 239 ? -20.028 9.548 -2.517 1.00 11.58 239 VAL R CA 1
ATOM 6805 C C . VAL C 1 239 ? -21.375 9.020 -2.989 1.00 12.85 239 VAL R C 1
ATOM 6806 O O . VAL C 1 239 ? -21.788 7.946 -2.595 1.00 13.32 239 VAL R O 1
ATOM 6810 N N . VAL C 1 240 ? -22.091 9.860 -3.770 1.00 13.09 240 VAL R N 1
ATOM 6811 C CA . VAL C 1 240 ? -23.381 9.520 -4.384 1.00 13.66 240 VAL R CA 1
ATOM 6812 C C . VAL C 1 240 ? -23.134 9.229 -5.850 1.00 13.89 240 VAL R C 1
ATOM 6813 O O . VAL C 1 240 ? -22.352 9.939 -6.505 1.00 13.43 240 VAL R O 1
ATOM 6817 N N . ASP C 1 241 ? -23.815 8.213 -6.309 1.00 13.97 241 ASP R N 1
ATOM 6818 C CA . ASP C 1 241 ? -23.759 7.760 -7.674 1.00 17.89 241 ASP R CA 1
ATOM 6819 C C . ASP C 1 241 ? -25.219 7.733 -8.141 1.00 16.75 241 ASP R C 1
ATOM 6820 O O . ASP C 1 241 ? -25.960 6.881 -7.740 1.00 16.44 241 ASP R O 1
ATOM 6825 N N . LEU C 1 242 ? -25.624 8.728 -8.929 1.00 15.18 242 LEU R N 1
ATOM 6826 C CA . LEU C 1 242 ? -27.016 8.875 -9.350 1.00 16.38 242 LEU R CA 1
ATOM 6827 C C . LEU C 1 242 ? -27.147 8.491 -10.812 1.00 16.66 242 LEU R C 1
ATOM 6828 O O . LEU C 1 242 ? -26.583 9.153 -11.694 1.00 18.02 242 LEU R O 1
ATOM 6833 N N . THR C 1 243 ? -27.897 7.438 -11.056 1.00 15.35 243 THR R N 1
ATOM 6834 C CA . THR C 1 243 ? -28.176 6.949 -12.422 1.00 15.89 243 THR R CA 1
ATOM 6835 C C . THR C 1 243 ? -29.556 7.413 -12.792 1.00 18.11 243 THR R C 1
ATOM 6836 O O . THR C 1 243 ? -30.525 7.029 -12.188 1.00 16.47 243 THR R O 1
ATOM 6840 N N . CYS C 1 244 ? -29.661 8.311 -13.769 1.00 16.53 244 CYS R N 1
ATOM 6841 C CA . CYS C 1 244 ? -30.937 8.845 -14.059 1.00 18.22 244 CYS R CA 1
ATOM 6842 C C . CYS C 1 244 ? -31.191 9.003 -15.534 1.00 18.09 244 CYS R C 1
ATOM 6843 O O . CYS C 1 244 ? -30.280 9.141 -16.345 1.00 16.51 244 CYS R O 1
ATOM 6846 N N . ARG C 1 245 ? -32.481 8.987 -15.836 1.00 18.15 245 ARG R N 1
ATOM 6847 C CA . ARG C 1 245 ? -32.996 9.195 -17.167 1.00 17.92 245 ARG R CA 1
ATOM 6848 C C . ARG C 1 245 ? -33.567 10.584 -17.218 1.00 16.94 245 ARG R C 1
ATOM 6849 O O . ARG C 1 245 ? -34.285 10.954 -16.341 1.00 17.82 245 ARG R O 1
ATOM 6857 N N . LEU C 1 246 ? -33.233 11.325 -18.265 1.00 18.82 246 LEU R N 1
ATOM 6858 C CA . LEU C 1 246 ? -33.588 12.687 -18.387 1.00 18.94 246 LEU R CA 1
ATOM 6859 C C . LEU C 1 246 ? -34.682 12.878 -19.439 1.00 20.24 246 LEU R C 1
ATOM 6860 O O . LEU C 1 246 ? -34.682 12.174 -20.441 1.00 20.08 246 LEU R O 1
ATOM 6865 N N . GLU C 1 247 ? -35.476 13.922 -19.254 1.00 23.53 247 GLU R N 1
ATOM 6866 C CA . GLU C 1 247 ? -36.602 14.185 -20.171 1.00 24.44 247 GLU R CA 1
ATOM 6867 C C . GLU C 1 247 ? -36.090 14.855 -21.423 1.00 23.35 247 GLU R C 1
ATOM 6868 O O . GLU C 1 247 ? -36.364 14.410 -22.529 1.00 22.90 247 GLU R O 1
ATOM 6874 N N . LYS C 1 248 ? -35.315 15.902 -21.251 1.00 22.73 248 LYS R N 1
ATOM 6875 C CA . LYS C 1 248 ? -34.727 16.649 -22.362 1.00 25.77 248 LYS R CA 1
ATOM 6876 C C . LYS C 1 248 ? -33.292 16.164 -22.482 1.00 28.41 248 LYS R C 1
ATOM 6877 O O . LYS C 1 248 ? -32.682 15.778 -21.473 1.00 25.08 248 LYS R O 1
ATOM 6883 N N . PRO C 1 249 ? -32.764 16.080 -23.717 1.00 24.38 249 PRO R N 1
ATOM 6884 C CA . PRO C 1 249 ? -31.463 15.489 -23.943 1.00 24.09 249 PRO R CA 1
ATOM 6885 C C . PRO C 1 249 ? -30.407 16.401 -23.412 1.00 26.63 249 PRO R C 1
ATOM 6886 O O . PRO C 1 249 ? -30.614 17.608 -23.400 1.00 26.12 249 PRO R O 1
ATOM 6890 N N . ALA C 1 250 ? -29.292 15.844 -22.932 1.00 26.66 250 ALA R N 1
ATOM 6891 C CA . ALA C 1 250 ? -28.249 16.661 -22.319 1.00 27.12 250 ALA R CA 1
ATOM 6892 C C . ALA C 1 250 ? -26.941 15.954 -22.560 1.00 25.87 250 ALA R C 1
ATOM 6893 O O . ALA C 1 250 ? -26.749 14.825 -22.097 1.00 27.33 250 ALA R O 1
ATOM 6895 N N . LYS C 1 251 ? -26.076 16.598 -23.321 1.00 26.87 251 LYS R N 1
ATOM 6896 C CA . LYS C 1 251 ? -24.723 16.135 -23.541 1.00 25.98 251 LYS R CA 1
ATOM 6897 C C . LYS C 1 251 ? -24.003 16.309 -22.199 1.00 22.64 251 LYS R C 1
ATOM 6898 O O . LYS C 1 251 ? -24.331 17.219 -21.398 1.00 21.86 251 LYS R O 1
ATOM 6904 N N . TYR C 1 252 ? -22.968 15.489 -21.997 1.00 20.16 252 TYR R N 1
ATOM 6905 C CA . TYR C 1 252 ? -22.311 15.513 -20.673 1.00 20.24 252 TYR R CA 1
ATOM 6906 C C . TYR C 1 252 ? -21.691 16.866 -20.479 1.00 18.94 252 TYR R C 1
ATOM 6907 O O . TYR C 1 252 ? -21.722 17.459 -19.384 1.00 21.01 252 TYR R O 1
ATOM 6916 N N . ASP C 1 253 ? -21.203 17.492 -21.554 1.00 20.94 253 ASP R N 1
ATOM 6917 C CA . ASP C 1 253 ? -20.654 18.823 -21.370 1.00 22.82 253 ASP R CA 1
ATOM 6918 C C . ASP C 1 253 ? -21.651 19.898 -20.967 1.00 19.18 253 ASP R C 1
ATOM 6919 O O . ASP C 1 253 ? -21.278 20.823 -20.275 1.00 19.89 253 ASP R O 1
ATOM 6924 N N . GLU C 1 254 ? -22.914 19.771 -21.409 1.00 19.52 254 GLU R N 1
ATOM 6925 C CA . GLU C 1 254 ? -24.007 20.676 -21.015 1.00 20.97 254 GLU R CA 1
ATOM 6926 C C . GLU C 1 254 ? -24.338 20.460 -19.537 1.00 20.14 254 GLU R C 1
ATOM 6927 O O . GLU C 1 254 ? -24.556 21.438 -18.827 1.00 19.31 254 GLU R O 1
ATOM 6933 N N . ILE C 1 255 ? -24.346 19.163 -19.120 1.00 20.32 255 ILE R N 1
ATOM 6934 C CA . ILE C 1 255 ? -24.499 18.829 -17.667 1.00 19.84 255 ILE R CA 1
ATOM 6935 C C . ILE C 1 255 ? -23.397 19.546 -16.817 1.00 17.49 255 ILE R C 1
ATOM 6936 O O . ILE C 1 255 ? -23.668 20.216 -15.835 1.00 17.88 255 ILE R O 1
ATOM 6941 N N . LYS C 1 256 ? -22.135 19.349 -17.193 1.00 18.33 256 LYS R N 1
ATOM 6942 C CA . LYS C 1 256 ? -21.055 20.082 -16.581 1.00 19.76 256 LYS R CA 1
ATOM 6943 C C . LYS C 1 256 ? -21.274 21.558 -16.486 1.00 17.80 256 LYS R C 1
ATOM 6944 O O . LYS C 1 256 ? -21.085 22.149 -15.467 1.00 17.34 256 LYS R O 1
ATOM 6950 N N . LYS C 1 257 ? -21.626 22.212 -17.592 1.00 17.99 257 LYS R N 1
ATOM 6951 C CA . LYS C 1 257 ? -21.795 23.637 -17.581 1.00 19.44 257 LYS R CA 1
ATOM 6952 C C . LYS C 1 257 ? -22.865 24.106 -16.620 1.00 16.86 257 LYS R C 1
ATOM 6953 O O . LYS C 1 257 ? -22.705 25.075 -15.877 1.00 18.52 257 LYS R O 1
ATOM 6959 N N . VAL C 1 258 ? -23.978 23.388 -16.626 1.00 18.71 258 VAL R N 1
ATOM 6960 C CA . VAL C 1 258 ? -25.095 23.725 -15.789 1.00 20.90 258 VAL R CA 1
ATOM 6961 C C . VAL C 1 258 ? -24.809 23.559 -14.275 1.00 18.23 258 VAL R C 1
ATOM 6962 O O . VAL C 1 258 ? -25.155 24.419 -13.460 1.00 16.92 258 VAL R O 1
ATOM 6966 N N . VAL C 1 259 ? -24.048 22.519 -13.966 1.00 17.98 259 VAL R N 1
ATOM 6967 C CA . VAL C 1 259 ? -23.668 22.303 -12.586 1.00 16.72 259 VAL R CA 1
ATOM 6968 C C . VAL C 1 259 ? -22.637 23.302 -12.119 1.00 14.62 259 VAL R C 1
ATOM 6969 O O . VAL C 1 259 ? -22.732 23.847 -11.017 1.00 15.62 259 VAL R O 1
ATOM 6973 N N . LYS C 1 260 ? -21.651 23.576 -12.979 1.00 15.59 260 LYS R N 1
ATOM 6974 C CA . LYS C 1 260 ? -20.658 24.566 -12.673 1.00 16.93 260 LYS R CA 1
ATOM 6975 C C . LYS C 1 260 ? -21.323 25.930 -12.395 1.00 15.69 260 LYS R C 1
ATOM 6976 O O . LYS C 1 260 ? -20.991 26.643 -11.468 1.00 18.65 260 LYS R O 1
ATOM 6982 N N . GLN C 1 261 ? -22.261 26.327 -13.255 1.00 19.26 261 GLN R N 1
ATOM 6983 C CA . GLN C 1 261 ? -22.936 27.580 -13.088 1.00 21.94 261 GLN R CA 1
ATOM 6984 C C . GLN C 1 261 ? -23.719 27.645 -11.778 1.00 18.71 261 GLN R C 1
ATOM 6985 O O . GLN C 1 261 ? -23.643 28.623 -11.022 1.00 17.30 261 GLN R O 1
ATOM 6991 N N . ALA C 1 262 ? -24.447 26.552 -11.475 1.00 18.76 262 ALA R N 1
ATOM 6992 C CA . ALA C 1 262 ? -25.080 26.470 -10.149 1.00 18.06 262 ALA R CA 1
ATOM 6993 C C . ALA C 1 262 ? -24.116 26.650 -8.961 1.00 17.74 262 ALA R C 1
ATOM 6994 O O . ALA C 1 262 ? -24.421 27.308 -8.000 1.00 17.37 262 ALA R O 1
ATOM 6996 N N . SER C 1 263 ? -22.953 26.020 -9.016 1.00 17.74 263 SER R N 1
ATOM 6997 C CA . SER C 1 263 ? -22.017 26.059 -7.915 1.00 17.31 263 SER R CA 1
ATOM 6998 C C . SER C 1 263 ? -21.414 27.434 -7.731 1.00 19.62 263 SER R C 1
ATOM 6999 O O . SER C 1 263 ? -21.006 27.802 -6.635 1.00 19.23 263 SER R O 1
ATOM 7002 N N . GLU C 1 264 ? -21.391 28.218 -8.810 1.00 24.30 264 GLU R N 1
ATOM 7003 C CA . GLU C 1 264 ? -20.853 29.557 -8.764 1.00 25.45 264 GLU R CA 1
ATOM 7004 C C . GLU C 1 264 ? -21.885 30.584 -8.381 1.00 28.87 264 GLU R C 1
ATOM 7005 O O . GLU C 1 264 ? -21.495 31.660 -7.967 1.00 38.12 264 GLU R O 1
ATOM 7011 N N . GLY C 1 265 ? -23.174 30.270 -8.491 1.00 26.44 265 GLY R N 1
ATOM 7012 C CA . GLY C 1 265 ? -24.210 31.208 -8.153 1.00 29.19 265 GLY R CA 1
ATOM 7013 C C . GLY C 1 265 ? -25.068 30.819 -6.963 1.00 28.38 265 GLY R C 1
ATOM 7014 O O . GLY C 1 265 ? -24.673 30.895 -5.793 1.00 24.36 265 GLY R O 1
ATOM 7015 N N . PRO C 1 266 ? -26.269 30.397 -7.258 1.00 30.63 266 PRO R N 1
ATOM 7016 C CA . PRO C 1 266 ? -27.244 30.410 -6.212 1.00 30.39 266 PRO R CA 1
ATOM 7017 C C . PRO C 1 266 ? -26.991 29.248 -5.209 1.00 29.99 266 PRO R C 1
ATOM 7018 O O . PRO C 1 266 ? -27.385 29.347 -4.090 1.00 29.91 266 PRO R O 1
ATOM 7022 N N . LEU C 1 267 ? -26.240 28.225 -5.602 1.00 23.83 267 LEU R N 1
ATOM 7023 C CA . LEU C 1 267 ? -25.911 27.108 -4.654 1.00 20.84 267 LEU R CA 1
ATOM 7024 C C . LEU C 1 267 ? -24.444 27.194 -4.214 1.00 19.15 267 LEU R C 1
ATOM 7025 O O . LEU C 1 267 ? -23.921 26.233 -3.652 1.00 17.58 267 LEU R O 1
ATOM 7030 N N . LYS C 1 268 ? -23.788 28.338 -4.378 1.00 17.61 268 LYS R N 1
ATOM 7031 C CA . LYS C 1 268 ? -22.430 28.487 -3.803 1.00 18.72 268 LYS R CA 1
ATOM 7032 C C . LYS C 1 268 ? -22.281 28.124 -2.299 1.00 18.71 268 LYS R C 1
ATOM 7033 O O . LYS C 1 268 ? -23.072 28.558 -1.462 1.00 20.00 268 LYS R O 1
ATOM 7039 N N . GLY C 1 269 ? -21.292 27.285 -1.989 1.00 16.94 269 GLY R N 1
ATOM 7040 C CA . GLY C 1 269 ? -21.044 26.792 -0.628 1.00 17.16 269 GLY R CA 1
ATOM 7041 C C . GLY C 1 269 ? -21.838 25.557 -0.258 1.00 16.59 269 GLY R C 1
ATOM 7042 O O . GLY C 1 269 ? -21.512 24.867 0.699 1.00 15.30 269 GLY R O 1
ATOM 7043 N N . ILE C 1 270 ? -22.876 25.260 -1.031 1.00 15.84 270 ILE R N 1
ATOM 7044 C CA . ILE C 1 270 ? -23.716 24.081 -0.861 1.00 15.73 270 ILE R CA 1
ATOM 7045 C C . ILE C 1 270 ? -23.340 23.026 -1.898 1.00 14.51 270 ILE R C 1
ATOM 7046 O O . ILE C 1 270 ? -22.941 21.915 -1.525 1.00 12.78 270 ILE R O 1
ATOM 7051 N N . LEU C 1 271 ? -23.386 23.400 -3.206 1.00 14.87 271 LEU R N 1
ATOM 7052 C CA . LEU C 1 271 ? -23.035 22.507 -4.302 1.00 15.05 271 LEU R CA 1
ATOM 7053 C C . LEU C 1 271 ? -21.727 22.999 -4.916 1.00 16.98 271 LEU R C 1
ATOM 7054 O O . LEU C 1 271 ? -21.598 24.158 -5.330 1.00 19.68 271 LEU R O 1
ATOM 7059 N N . GLY C 1 272 ? -20.711 22.163 -4.782 1.00 15.80 272 GLY R N 1
ATOM 7060 C CA . GLY C 1 272 ? -19.408 22.391 -5.407 1.00 14.87 272 GLY R CA 1
ATOM 7061 C C . GLY C 1 272 ? -19.253 21.690 -6.739 1.00 13.44 272 GLY R C 1
ATOM 7062 O O . GLY C 1 272 ? -20.062 20.855 -7.186 1.00 13.28 272 GLY R O 1
ATOM 7063 N N . TYR C 1 273 ? -18.148 22.010 -7.424 1.00 13.41 273 TYR R N 1
ATOM 7064 C CA . TYR C 1 273 ? -17.887 21.512 -8.740 1.00 13.47 273 TYR R CA 1
ATOM 7065 C C . TYR C 1 273 ? -16.377 21.340 -8.915 1.00 12.67 273 TYR R C 1
ATOM 7066 O O . TYR C 1 273 ? -15.652 22.222 -8.563 1.00 15.13 273 TYR R O 1
ATOM 7075 N N . THR C 1 274 ? -15.964 20.174 -9.380 1.00 13.68 274 THR R N 1
ATOM 7076 C CA . THR C 1 274 ? -14.541 19.980 -9.746 1.00 14.07 274 THR R CA 1
ATOM 7077 C C . THR C 1 274 ? -14.383 19.166 -10.983 1.00 15.52 274 THR R C 1
ATOM 7078 O O . THR C 1 274 ? -15.172 18.290 -11.304 1.00 14.59 274 THR R O 1
ATOM 7082 N N . GLU C 1 275 ? -13.268 19.461 -11.674 1.00 15.27 275 GLU R N 1
ATOM 7083 C CA . GLU C 1 275 ? -12.752 18.634 -12.758 1.00 16.13 275 GLU R CA 1
ATOM 7084 C C . GLU C 1 275 ? -11.461 17.949 -12.406 1.00 14.61 275 GLU R C 1
ATOM 7085 O O . GLU C 1 275 ? -10.903 17.231 -13.272 1.00 15.74 275 GLU R O 1
ATOM 7091 N N . ASP C 1 276 ? -10.999 18.164 -11.170 1.00 14.40 276 ASP R N 1
ATOM 7092 C CA . ASP C 1 276 ? -9.705 17.560 -10.721 1.00 14.13 276 ASP R CA 1
ATOM 7093 C C . ASP C 1 276 ? -9.863 16.039 -10.486 1.00 14.56 276 ASP R C 1
ATOM 7094 O O . ASP C 1 276 ? -10.968 15.497 -10.341 1.00 13.38 276 ASP R O 1
ATOM 7099 N N . GLN C 1 277 ? -8.727 15.394 -10.454 1.00 13.84 277 GLN R N 1
ATOM 7100 C CA . GLN C 1 277 ? -8.624 13.931 -10.341 1.00 14.48 277 GLN R CA 1
ATOM 7101 C C . GLN C 1 277 ? -8.659 13.557 -8.858 1.00 13.40 277 GLN R C 1
ATOM 7102 O O . GLN C 1 277 ? -7.746 12.948 -8.273 1.00 13.83 277 GLN R O 1
ATOM 7108 N N . VAL C 1 278 ? -9.808 13.878 -8.231 1.00 12.69 278 VAL R N 1
ATOM 7109 C CA . VAL C 1 278 ? -9.936 13.743 -6.784 1.00 12.78 278 VAL R CA 1
ATOM 7110 C C . VAL C 1 278 ? -10.264 12.332 -6.290 1.00 12.02 278 VAL R C 1
ATOM 7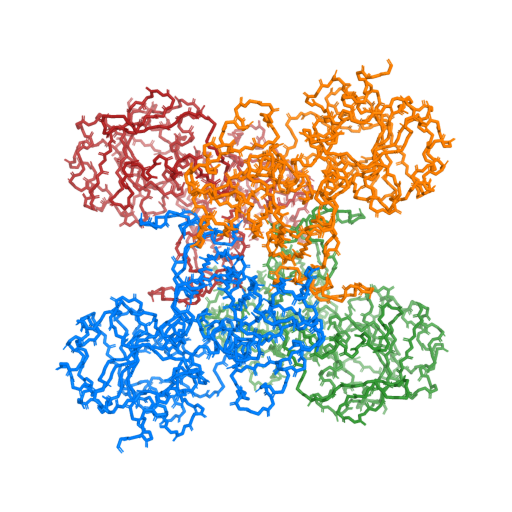111 O O . VAL C 1 278 ? -10.804 11.485 -7.021 1.00 11.99 278 VAL R O 1
ATOM 7115 N N . VAL C 1 279 ? -9.952 12.114 -5.001 1.00 11.47 279 VAL R N 1
ATOM 7116 C CA . VAL C 1 279 ? -10.357 10.918 -4.308 1.00 10.20 279 VAL R CA 1
ATOM 7117 C C . VAL C 1 279 ? -10.955 11.383 -2.964 1.00 9.85 279 VAL R C 1
ATOM 7118 O O . VAL C 1 279 ? -10.955 12.583 -2.605 1.00 10.17 279 VAL R O 1
ATOM 7122 N N . SER C 1 280 ? -11.451 10.409 -2.222 1.00 8.94 280 SER R N 1
ATOM 7123 C CA . SER C 1 280 ? -12.268 10.792 -1.060 1.00 9.82 280 SER R CA 1
ATOM 7124 C C . SER C 1 280 ? -11.581 11.662 -0.044 1.00 9.73 280 SER R C 1
ATOM 7125 O O . SER C 1 280 ? -12.143 12.586 0.461 1.00 11.81 280 SER R O 1
ATOM 7128 N N . CYS C 1 281 ? -10.310 11.419 0.179 1.00 9.23 281 CYS R N 1
ATOM 7129 C CA . CYS C 1 281 ? -9.565 12.242 1.188 1.00 10.34 281 CYS R CA 1
ATOM 7130 C C . CYS C 1 281 ? -9.470 13.709 0.828 1.00 11.80 281 CYS R C 1
ATOM 7131 O O . CYS C 1 281 ? -9.323 14.565 1.716 1.00 10.98 281 CYS R O 1
ATOM 7134 N N . ASP C 1 282 ? -9.660 14.033 -0.463 1.00 10.28 282 ASP R N 1
ATOM 7135 C CA . ASP C 1 282 ? -9.656 15.430 -0.909 1.00 10.37 282 ASP R CA 1
ATOM 7136 C C . ASP C 1 282 ? -10.823 16.271 -0.393 1.00 10.40 282 ASP R C 1
ATOM 7137 O O . ASP C 1 282 ? -10.844 17.474 -0.523 1.00 13.28 282 ASP R O 1
ATOM 7142 N N . PHE C 1 283 ? -11.811 15.539 0.174 1.00 10.33 283 PHE R N 1
ATOM 7143 C CA . PHE C 1 283 ? -12.968 16.166 0.765 1.00 10.14 283 PHE R CA 1
ATOM 7144 C C . PHE C 1 283 ? -12.972 16.139 2.291 1.00 10.47 283 PHE R C 1
ATOM 7145 O O . PHE C 1 283 ? -13.970 16.471 2.916 1.00 12.10 283 PHE R O 1
ATOM 7153 N N . ASN C 1 284 ? -11.863 15.723 2.883 1.00 11.92 284 ASN R N 1
ATOM 7154 C CA . ASN C 1 284 ? -11.676 15.729 4.327 1.00 13.00 284 ASN R CA 1
ATOM 7155 C C . ASN C 1 284 ? -11.872 17.164 4.826 1.00 13.06 284 ASN R C 1
ATOM 7156 O O . ASN C 1 284 ? -11.150 18.075 4.471 1.00 15.28 284 ASN R O 1
ATOM 7161 N N . SER C 1 285 ? -12.901 17.328 5.636 1.00 13.11 285 SER R N 1
ATOM 7162 C CA . SER C 1 285 ? -13.255 18.595 6.239 1.00 12.54 285 SER R CA 1
ATOM 7163 C C . SER C 1 285 ? -13.759 19.632 5.269 1.00 14.40 285 SER R C 1
ATOM 7164 O O . SER C 1 285 ? -13.671 20.821 5.490 1.00 17.06 285 SER R O 1
ATOM 7167 N N . ASP C 1 286 ? -14.348 19.157 4.179 1.00 13.16 286 ASP R N 1
ATOM 7168 C CA . ASP C 1 286 ? -14.980 20.022 3.180 1.00 14.71 286 ASP R CA 1
ATOM 7169 C C . ASP C 1 286 ? -16.399 20.370 3.647 1.00 13.28 286 ASP R C 1
ATOM 7170 O O . ASP C 1 286 ? -17.182 19.493 4.012 1.00 15.21 286 ASP R O 1
ATOM 7175 N N . THR C 1 287 ? -16.738 21.672 3.604 1.00 11.83 287 THR R N 1
ATOM 7176 C CA . THR C 1 287 ? -18.008 22.157 4.079 1.00 13.24 287 THR R CA 1
ATOM 7177 C C . THR C 1 287 ? -19.158 22.088 3.067 1.00 12.82 287 THR R C 1
ATOM 7178 O O . THR C 1 287 ? -20.262 22.363 3.485 1.00 13.20 287 THR R O 1
ATOM 7182 N N . HIS C 1 288 ? -18.957 21.587 1.860 1.00 12.94 288 HIS R N 1
ATOM 7183 C CA . HIS C 1 288 ? -20.036 21.492 0.917 1.00 13.03 288 HIS R CA 1
ATOM 7184 C C . HIS C 1 288 ? -20.977 20.364 1.274 1.00 12.46 288 HIS R C 1
ATOM 7185 O O . HIS C 1 288 ? -20.624 19.391 1.951 1.00 14.13 288 HIS R O 1
ATOM 7192 N N . SER C 1 289 ? -22.230 20.544 0.835 1.00 12.38 289 SER R N 1
ATOM 7193 C CA . SER C 1 289 ? -23.180 19.473 0.932 1.00 12.10 289 SER R CA 1
ATOM 7194 C C . SER C 1 289 ? -22.937 18.398 -0.164 1.00 12.29 289 SER R C 1
ATOM 7195 O O . SER C 1 289 ? -23.215 17.242 0.028 1.00 11.68 289 SER R O 1
ATOM 7198 N N . SER C 1 290 ? -22.409 18.839 -1.304 1.00 11.89 290 SER R N 1
ATOM 7199 C CA . SER C 1 290 ? -22.353 17.987 -2.507 1.00 12.05 290 SER R CA 1
ATOM 7200 C C . SER C 1 290 ? -21.309 18.618 -3.397 1.00 11.97 290 SER R C 1
ATOM 7201 O O . SER C 1 290 ? -21.361 19.797 -3.624 1.00 14.23 290 SER R O 1
ATOM 7204 N N . THR C 1 291 ? -20.293 17.865 -3.816 1.00 11.94 291 THR R N 1
ATOM 7205 C CA . THR C 1 291 ? -19.328 18.359 -4.844 1.00 11.96 291 THR R CA 1
ATOM 7206 C C . THR C 1 291 ? -19.346 17.384 -6.040 1.00 11.54 291 THR R C 1
ATOM 7207 O O . THR C 1 291 ? -18.941 16.227 -5.960 1.00 11.54 291 THR R O 1
ATOM 7211 N N . PHE C 1 292 ? -19.865 17.899 -7.173 1.00 12.68 292 PHE R N 1
ATOM 7212 C CA . PHE C 1 292 ? -19.973 17.187 -8.448 1.00 12.50 292 PHE R CA 1
ATOM 7213 C C . PHE C 1 292 ? -18.590 16.885 -8.969 1.00 13.39 292 PHE R C 1
ATOM 7214 O O . PHE C 1 292 ? -17.769 17.773 -9.073 1.00 12.19 292 PHE R O 1
ATOM 7222 N N . ASP C 1 293 ? -18.386 15.668 -9.344 1.00 12.49 293 ASP R N 1
ATOM 7223 C CA . ASP C 1 293 ? -17.067 15.153 -9.814 1.00 13.04 293 ASP R CA 1
ATOM 7224 C C . ASP C 1 293 ? -17.248 14.981 -11.311 1.00 12.44 293 ASP R C 1
ATOM 7225 O O . ASP C 1 293 ? -17.783 13.980 -11.796 1.00 13.30 293 ASP R O 1
ATOM 7230 N N . ALA C 1 294 ? -16.808 15.990 -12.068 1.00 14.00 294 ALA R N 1
ATOM 7231 C CA . ALA C 1 294 ? -17.054 15.893 -13.514 1.00 14.27 294 ALA R CA 1
ATOM 7232 C C . ALA C 1 294 ? -16.390 14.687 -14.206 1.00 15.41 294 ALA R C 1
ATOM 7233 O O . ALA C 1 294 ? -16.987 13.980 -15.017 1.00 17.80 294 ALA R O 1
ATOM 7235 N N . GLY C 1 295 ? -15.113 14.432 -13.857 1.00 14.66 295 GLY R N 1
ATOM 7236 C CA . GLY C 1 295 ? -14.402 13.394 -14.479 1.00 14.50 295 GLY R CA 1
ATOM 7237 C C . GLY C 1 295 ? -14.866 11.981 -14.171 1.00 15.67 295 GLY R C 1
ATOM 7238 O O . GLY C 1 295 ? -14.594 11.040 -14.914 1.00 17.63 295 GLY R O 1
ATOM 7239 N N . ALA C 1 296 ? -15.535 11.765 -13.027 1.00 13.34 296 ALA R N 1
ATOM 7240 C CA . ALA C 1 296 ? -15.881 10.432 -12.582 1.00 15.65 296 ALA R CA 1
ATOM 7241 C C . ALA C 1 296 ? -17.154 9.874 -13.233 1.00 16.55 296 ALA R C 1
ATOM 7242 O O . ALA C 1 296 ? -17.300 8.689 -13.330 1.00 16.77 296 ALA R O 1
ATOM 7244 N N . GLY C 1 297 ? -18.055 10.760 -13.613 1.00 16.64 297 GLY R N 1
ATOM 7245 C CA . GLY C 1 297 ? -19.332 10.311 -14.129 1.00 16.53 297 GLY R CA 1
ATOM 7246 C C . GLY C 1 297 ? -19.274 9.846 -15.593 1.00 17.63 297 GLY R C 1
ATOM 7247 O O . GLY C 1 297 ? -18.224 10.008 -16.258 1.00 15.84 297 GLY R O 1
ATOM 7248 N N . ILE C 1 298 ? -20.358 9.206 -16.071 1.00 16.50 298 ILE R N 1
ATOM 7249 C CA . ILE C 1 298 ? -20.340 8.703 -17.432 1.00 16.86 298 ILE R CA 1
ATOM 7250 C C . ILE C 1 298 ? -21.746 8.709 -17.957 1.00 17.85 298 ILE R C 1
ATOM 7251 O O . ILE C 1 298 ? -22.671 8.346 -17.275 1.00 18.59 298 ILE R O 1
ATOM 7256 N N . ALA C 1 299 ? -21.887 9.090 -19.215 1.00 19.71 299 ALA R N 1
ATOM 7257 C CA . ALA C 1 299 ? -23.159 9.012 -19.934 1.00 19.05 299 ALA R CA 1
ATOM 7258 C C . ALA C 1 299 ? -23.194 7.832 -20.874 1.00 19.38 299 ALA R C 1
ATOM 7259 O O . ALA C 1 299 ? -22.213 7.533 -21.542 1.00 19.35 299 ALA R O 1
ATOM 7261 N N . LEU C 1 300 ? -24.322 7.154 -20.947 1.00 17.66 300 LEU R N 1
ATOM 7262 C CA . LEU C 1 300 ? -24.516 6.165 -21.978 1.00 18.54 300 LEU R CA 1
ATOM 7263 C C . LEU C 1 300 ? -24.996 6.886 -23.238 1.00 20.08 300 LEU R C 1
ATOM 7264 O O . LEU C 1 300 ? -24.576 6.543 -24.335 1.00 20.80 300 LEU R O 1
ATOM 7269 N N . ASN C 1 301 ? -25.894 7.847 -23.073 1.00 19.30 301 ASN R N 1
ATOM 7270 C CA . ASN C 1 301 ? -26.442 8.647 -24.146 1.00 21.71 301 ASN R CA 1
ATOM 7271 C C . ASN C 1 301 ? -26.991 9.926 -23.548 1.00 21.17 301 ASN R C 1
ATOM 7272 O O . ASN C 1 301 ? -26.903 10.194 -22.329 1.00 20.30 301 ASN R O 1
ATOM 7277 N N . ASP C 1 302 ? -27.568 10.770 -24.421 1.00 21.51 302 ASP R N 1
ATOM 7278 C CA . ASP C 1 302 ? -28.077 12.032 -24.026 1.00 21.52 302 ASP R CA 1
ATOM 7279 C C . ASP C 1 302 ? -29.249 12.032 -23.026 1.00 20.81 302 ASP R C 1
ATOM 7280 O O . ASP C 1 302 ? -29.584 13.094 -22.548 1.00 20.32 302 ASP R O 1
ATOM 7285 N N . HIS C 1 303 ? -29.864 10.883 -22.787 1.00 20.65 303 HIS R N 1
ATOM 7286 C CA . HIS C 1 303 ? -30.973 10.777 -21.846 1.00 19.81 303 HIS R CA 1
ATOM 7287 C C . HIS C 1 303 ? -30.665 9.850 -20.691 1.00 20.33 303 HIS R C 1
ATOM 7288 O O . HIS C 1 303 ? -31.541 9.636 -19.891 1.00 20.04 303 HIS R O 1
ATOM 7295 N N . PHE C 1 304 ? -29.508 9.244 -20.624 1.00 16.53 304 PHE R N 1
ATOM 7296 C CA . PHE C 1 304 ? -29.256 8.209 -19.568 1.00 17.80 304 PHE R CA 1
ATOM 7297 C C . PHE C 1 304 ? -27.807 8.334 -19.093 1.00 17.64 304 PHE R C 1
ATOM 7298 O O . PHE C 1 304 ? -26.857 8.081 -19.837 1.00 17.18 304 PHE R O 1
ATOM 7306 N N . VAL C 1 305 ? -27.648 8.797 -17.834 1.00 15.31 305 VAL R N 1
ATOM 7307 C CA . VAL C 1 305 ? -26.369 9.258 -17.335 1.00 16.24 305 VAL R CA 1
ATOM 7308 C C . VAL C 1 305 ? -26.161 8.869 -15.867 1.00 14.57 305 VAL R C 1
ATOM 7309 O O . VAL C 1 305 ? -27.106 8.663 -15.125 1.00 16.77 305 VAL R O 1
ATOM 7313 N N . LYS C 1 306 ? -24.899 8.674 -15.522 1.00 14.66 306 LYS R N 1
ATOM 7314 C CA . LYS C 1 306 ? -24.495 8.389 -14.139 1.00 15.30 306 LYS R CA 1
ATOM 7315 C C . LYS C 1 306 ? -23.609 9.579 -13.652 1.00 15.52 306 LYS R C 1
ATOM 7316 O O . LYS C 1 306 ? -22.562 9.945 -14.269 1.00 15.55 306 LYS R O 1
ATOM 7322 N N . LEU C 1 307 ? -24.098 10.244 -12.597 1.00 13.09 307 LEU R N 1
ATOM 7323 C CA . LEU C 1 307 ? -23.528 11.468 -12.021 1.00 14.59 307 LEU R CA 1
ATOM 7324 C C . LEU C 1 307 ? -23.029 11.223 -10.629 1.00 14.74 307 LEU R C 1
ATOM 7325 O O . LEU C 1 307 ? -23.657 10.515 -9.834 1.00 14.05 307 LEU R O 1
ATOM 7330 N N . ILE C 1 308 ? -21.816 11.721 -10.379 1.00 13.10 308 ILE R N 1
ATOM 7331 C CA . ILE C 1 308 ? -21.058 11.375 -9.161 1.00 12.10 308 ILE R CA 1
ATOM 7332 C C . ILE C 1 308 ? -20.817 12.639 -8.349 1.00 11.02 308 ILE R C 1
ATOM 7333 O O . ILE C 1 308 ? -20.395 13.705 -8.844 1.00 12.17 308 ILE R O 1
ATOM 7338 N N . SER C 1 309 ? -21.178 12.553 -7.059 1.00 11.10 309 SER R N 1
ATOM 7339 C CA . SER C 1 309 ? -20.983 13.692 -6.194 1.00 11.13 309 SER R CA 1
ATOM 7340 C C . SER C 1 309 ? -20.508 13.317 -4.779 1.00 10.75 309 SER R C 1
ATOM 7341 O O . SER C 1 309 ? -21.071 12.405 -4.153 1.00 12.45 309 SER R O 1
ATOM 7344 N N . TRP C 1 310 ? -19.519 14.042 -4.260 1.00 12.17 310 TRP R N 1
ATOM 7345 C CA . TRP C 1 310 ? -18.821 13.707 -2.985 1.00 11.50 310 TRP R CA 1
ATOM 7346 C C . TRP C 1 310 ? -19.409 14.494 -1.814 1.00 12.08 310 TRP R C 1
ATOM 7347 O O . TRP C 1 310 ? -19.861 15.622 -2.006 1.00 12.05 310 TRP R O 1
ATOM 7358 N N . TYR C 1 311 ? -19.326 13.936 -0.605 1.00 10.81 311 TYR R N 1
ATOM 7359 C CA . TYR C 1 311 ? -19.745 14.633 0.551 1.00 10.48 311 TYR R CA 1
ATOM 7360 C C . TYR C 1 311 ? -19.055 14.165 1.808 1.00 9.94 311 TYR R C 1
ATOM 7361 O O . TYR C 1 311 ? -18.904 12.964 2.025 1.00 10.58 311 TYR R O 1
ATOM 7370 N N . ASP C 1 312 ? -18.526 15.199 2.525 1.00 9.89 312 ASP R N 1
ATOM 7371 C CA . ASP C 1 312 ? -18.022 14.978 3.856 1.00 10.49 312 ASP R CA 1
ATOM 7372 C C . ASP C 1 312 ? -19.249 14.780 4.755 1.00 10.11 312 ASP R C 1
ATOM 7373 O O . ASP C 1 312 ? -19.900 15.766 5.121 1.00 10.72 312 ASP R O 1
ATOM 7378 N N . ASN C 1 313 ? -19.589 13.494 5.023 1.00 9.50 313 ASN R N 1
ATOM 7379 C CA . ASN C 1 313 ? -20.814 13.179 5.768 1.00 10.34 313 ASN R CA 1
ATOM 7380 C C . ASN C 1 313 ? -20.881 13.772 7.149 1.00 10.68 313 ASN R C 1
ATOM 7381 O O . ASN C 1 313 ? -21.945 14.164 7.587 1.00 13.74 313 ASN R O 1
ATOM 7386 N N . GLU C 1 314 ? -19.772 13.928 7.826 1.00 11.09 314 GLU R N 1
ATOM 7387 C CA . GLU C 1 314 ? -19.745 14.572 9.134 1.00 11.46 314 GLU R CA 1
ATOM 7388 C C . GLU C 1 314 ? -19.790 16.072 9.039 1.00 12.56 314 GLU R C 1
ATOM 7389 O O . GLU C 1 314 ? -20.578 16.755 9.716 1.00 12.73 314 GLU R O 1
ATOM 7395 N N . PHE C 1 315 ? -18.828 16.613 8.286 1.00 11.80 315 PHE R N 1
ATOM 7396 C CA . PHE C 1 315 ? -18.497 18.069 8.371 1.00 12.99 315 PHE R CA 1
ATOM 7397 C C . PHE C 1 315 ? -19.371 18.956 7.516 1.00 11.79 315 PHE R C 1
ATOM 7398 O O . PHE C 1 315 ? -19.756 20.012 7.965 1.00 12.28 315 PHE R O 1
ATOM 7406 N N . GLY C 1 316 ? -19.791 18.491 6.330 1.00 11.46 316 GLY R N 1
ATOM 7407 C CA . GLY C 1 316 ? -20.708 19.234 5.460 1.00 11.49 316 GLY R CA 1
ATOM 7408 C C . GLY C 1 316 ? -22.057 19.283 6.163 1.00 11.30 316 GLY R C 1
ATOM 7409 O O . GLY C 1 316 ? -22.602 20.377 6.375 1.00 12.14 316 GLY R O 1
ATOM 7410 N N . TYR C 1 317 ? -22.481 18.126 6.667 1.00 11.33 317 TYR R N 1
ATOM 7411 C CA . TYR C 1 317 ? -23.788 18.055 7.330 1.00 11.06 317 TYR R CA 1
ATOM 7412 C C . TYR C 1 317 ? -23.834 18.933 8.569 1.00 10.95 317 TYR R C 1
ATOM 7413 O O . TYR C 1 317 ? -24.791 19.676 8.787 1.00 11.42 317 TYR R O 1
ATOM 7422 N N . SER C 1 318 ? -22.769 18.934 9.373 1.00 10.76 318 SER R N 1
ATOM 7423 C CA . SER C 1 318 ? -22.752 19.724 10.615 1.00 11.41 318 SER R CA 1
ATOM 7424 C C . SER C 1 318 ? -22.875 21.214 10.265 1.00 11.59 318 SER R C 1
ATOM 7425 O O . SER C 1 318 ? -23.504 22.002 10.984 1.00 10.63 318 SER R O 1
ATOM 7428 N N . ASN C 1 319 ? -22.179 21.621 9.189 1.00 12.28 319 ASN R N 1
ATOM 7429 C CA . ASN C 1 319 ? -22.244 23.030 8.770 1.00 12.35 319 ASN R CA 1
ATOM 7430 C C . ASN C 1 319 ? -23.631 23.352 8.312 1.00 12.83 319 ASN R C 1
ATOM 7431 O O . ASN C 1 319 ? -24.074 24.472 8.537 1.00 13.04 319 ASN R O 1
ATOM 7436 N N . ARG C 1 320 ? -24.293 22.397 7.645 1.00 11.71 320 ARG R N 1
ATOM 7437 C CA . ARG C 1 320 ? -25.698 22.634 7.250 1.00 11.25 320 ARG R CA 1
ATOM 7438 C C . ARG C 1 320 ? -26.628 22.773 8.441 1.00 12.46 320 ARG R C 1
ATOM 7439 O O . ARG C 1 320 ? -27.605 23.551 8.400 1.00 12.22 320 ARG R O 1
ATOM 7447 N N . VAL C 1 321 ? -26.399 22.018 9.514 1.00 10.50 321 VAL R N 1
ATOM 7448 C CA . VAL C 1 321 ? -27.263 22.175 10.700 1.00 11.18 321 VAL R CA 1
ATOM 7449 C C . VAL C 1 321 ? -27.170 23.636 11.221 1.00 12.20 321 VAL R C 1
ATOM 7450 O O . VAL C 1 321 ? -28.143 24.298 11.542 1.00 11.22 321 VAL R O 1
ATOM 7454 N N . VAL C 1 322 ? -25.976 24.151 11.293 1.00 12.44 322 VAL R N 1
ATOM 7455 C CA . VAL C 1 322 ? -25.737 25.540 11.699 1.00 12.35 322 VAL R CA 1
ATOM 7456 C C . VAL C 1 322 ? -26.407 26.507 10.716 1.00 11.87 322 VAL R C 1
ATOM 7457 O O . VAL C 1 322 ? -27.146 27.466 11.135 1.00 11.23 322 VAL R O 1
ATOM 7461 N N . ASP C 1 323 ? -26.203 26.256 9.416 1.00 11.55 323 ASP R N 1
ATOM 7462 C CA . ASP C 1 323 ? -26.858 27.108 8.405 1.00 11.54 323 ASP R CA 1
ATOM 7463 C C . ASP C 1 323 ? -28.403 27.138 8.499 1.00 11.57 323 ASP R C 1
ATOM 7464 O O . ASP C 1 323 ? -29.034 28.217 8.368 1.00 13.01 323 ASP R O 1
ATOM 7469 N N . LEU C 1 324 ? -28.985 25.962 8.764 1.00 12.26 324 LEU R N 1
ATOM 7470 C CA . LEU C 1 324 ? -30.445 25.861 8.903 1.00 12.41 324 LEU R CA 1
ATOM 7471 C C . LEU C 1 324 ? -30.871 26.698 10.112 1.00 12.37 324 LEU R C 1
ATOM 7472 O O . LEU C 1 324 ? -31.871 27.468 10.021 1.00 13.31 324 LEU R O 1
ATOM 7477 N N . MET C 1 325 ? -30.174 26.592 11.247 1.00 11.61 325 MET R N 1
ATOM 7478 C CA . MET C 1 325 ? -30.509 27.382 12.432 1.00 12.07 325 MET R CA 1
ATOM 7479 C C . MET C 1 325 ? -30.418 28.912 12.156 1.00 12.18 325 MET R C 1
ATOM 7480 O O . MET C 1 325 ? -31.239 29.668 12.608 1.00 13.37 325 MET R O 1
ATOM 7485 N N . VAL C 1 326 ? -29.392 29.327 11.459 1.00 12.88 326 VAL R N 1
ATOM 7486 C CA . VAL C 1 326 ? -29.266 30.742 11.042 1.00 13.62 326 VAL R CA 1
ATOM 7487 C C . VAL C 1 326 ? -30.478 31.183 10.228 1.00 13.61 326 VAL R C 1
ATOM 7488 O O . VAL C 1 326 ? -31.079 32.244 10.527 1.00 15.08 326 VAL R O 1
ATOM 7492 N N . HIS C 1 327 ? -30.887 30.370 9.302 1.00 13.43 327 HIS R N 1
ATOM 7493 C CA . HIS C 1 327 ? -32.069 30.653 8.474 1.00 14.43 327 HIS R CA 1
ATOM 7494 C C . HIS C 1 327 ? -33.329 30.724 9.334 1.00 15.09 327 HIS R C 1
ATOM 7495 O O . HIS C 1 327 ? -34.156 31.669 9.179 1.00 16.71 327 HIS R O 1
ATOM 7502 N N . MET C 1 328 ? -33.512 29.738 10.209 1.00 12.86 328 MET R N 1
ATOM 7503 C CA . MET C 1 328 ? -34.697 29.747 11.120 1.00 12.57 328 MET R CA 1
ATOM 7504 C C . MET C 1 328 ? -34.717 31.016 11.941 1.00 14.61 328 MET R C 1
ATOM 7505 O O . MET C 1 328 ? -35.776 31.650 12.085 1.00 15.45 328 MET R O 1
ATOM 7510 N N . ALA C 1 329 ? -33.600 31.434 12.490 1.00 12.52 329 ALA R N 1
ATOM 7511 C CA . ALA C 1 329 ? -33.525 32.610 13.330 1.00 15.72 329 ALA R CA 1
ATOM 7512 C C . ALA C 1 329 ? -33.919 33.878 12.550 1.00 18.31 329 ALA R C 1
ATOM 7513 O O . ALA C 1 329 ? -34.489 34.797 13.147 1.00 18.47 329 ALA R O 1
ATOM 7515 N N . SER C 1 330 ? -33.573 33.914 11.274 1.00 16.69 330 SER R N 1
ATOM 7516 C CA . SER C 1 330 ? -33.867 35.087 10.449 1.00 18.93 330 SER R CA 1
ATOM 7517 C C . SER C 1 330 ? -35.336 35.208 10.243 1.00 22.43 330 SER R C 1
ATOM 7518 O O . SER C 1 330 ? -35.784 36.274 9.836 1.00 21.94 330 SER R O 1
ATOM 7521 N N . LYS C 1 331 ? -36.101 34.132 10.428 1.00 21.30 331 LYS R N 1
ATOM 7522 C CA . LYS C 1 331 ? -37.542 34.226 10.229 1.00 22.23 331 LYS R CA 1
ATOM 7523 C C . LYS C 1 331 ? -38.345 34.578 11.504 1.00 25.05 331 LYS R C 1
ATOM 7524 O O . LYS C 1 331 ? -39.535 34.873 11.375 1.00 27.14 331 LYS R O 1
ATOM 7530 N N . GLU C 1 332 ? -37.760 34.486 12.700 1.00 22.53 332 GLU R N 1
ATOM 7531 C CA . GLU C 1 332 ? -38.471 34.764 13.981 1.00 24.61 332 GLU R CA 1
ATOM 7532 C C . GLU C 1 332 ? -39.048 36.207 13.916 1.00 33.67 332 GLU R C 1
ATOM 7533 O O . GLU C 1 332 ? -38.361 37.118 13.405 1.00 31.52 332 GLU R O 1
ATOM 7540 N N . VAL D 1 1 ? -4.764 -31.509 -20.017 1.00 23.67 1 VAL Q N 1
ATOM 7541 C CA . VAL D 1 1 ? -3.904 -30.556 -20.776 1.00 21.94 1 VAL Q CA 1
ATOM 7542 C C . VAL D 1 1 ? -2.849 -29.999 -19.852 1.00 22.06 1 VAL Q C 1
ATOM 7543 O O . VAL D 1 1 ? -3.124 -29.739 -18.688 1.00 21.08 1 VAL Q O 1
ATOM 7547 N N . LYS D 1 2 ? -1.612 -29.906 -20.351 1.00 20.72 2 LYS Q N 1
ATOM 7548 C CA . LYS D 1 2 ? -0.482 -29.367 -19.626 1.00 20.52 2 LYS Q CA 1
ATOM 7549 C C . LYS D 1 2 ? -0.379 -27.885 -19.892 1.00 18.36 2 LYS Q C 1
ATOM 7550 O O . LYS D 1 2 ? -0.549 -27.412 -21.025 1.00 16.99 2 LYS Q O 1
ATOM 7556 N N . VAL D 1 3 ? -0.250 -27.119 -18.800 1.00 15.68 3 VAL Q N 1
ATOM 7557 C CA . VAL D 1 3 ? -0.316 -25.680 -18.792 1.00 16.48 3 VAL Q CA 1
ATOM 7558 C C . VAL D 1 3 ? 0.885 -24.966 -18.235 1.00 13.74 3 VAL Q C 1
ATOM 7559 O O . VAL D 1 3 ? 1.472 -25.457 -17.314 1.00 14.71 3 VAL Q O 1
ATOM 7563 N N . GLY D 1 4 ? 1.258 -23.902 -18.888 1.00 13.62 4 GLY Q N 1
ATOM 7564 C CA . GLY D 1 4 ? 2.237 -22.939 -18.383 1.00 13.12 4 GLY Q CA 1
ATOM 7565 C C . GLY D 1 4 ? 1.540 -21.702 -17.869 1.00 12.91 4 GLY Q C 1
ATOM 7566 O O . GLY D 1 4 ? 0.559 -21.236 -18.442 1.00 14.61 4 GLY Q O 1
ATOM 7567 N N . VAL D 1 5 ? 2.159 -21.103 -16.835 1.00 13.17 5 VAL Q N 1
ATOM 7568 C CA . VAL D 1 5 ? 1.696 -19.814 -16.271 1.00 14.56 5 VAL Q CA 1
ATOM 7569 C C . VAL D 1 5 ? 2.786 -18.762 -16.426 1.00 12.43 5 VAL Q C 1
ATOM 7570 O O . VAL D 1 5 ? 3.896 -18.930 -15.972 1.00 13.53 5 VAL Q O 1
ATOM 7574 N N . ASN D 1 6 ? 2.427 -17.700 -17.112 1.00 13.19 6 ASN Q N 1
ATOM 7575 C CA . ASN D 1 6 ? 3.321 -16.557 -17.234 1.00 11.71 6 ASN Q CA 1
ATOM 7576 C C . ASN D 1 6 ? 2.801 -15.412 -16.289 1.00 12.55 6 ASN Q C 1
ATOM 7577 O O . ASN D 1 6 ? 1.780 -14.807 -16.559 1.00 13.06 6 ASN Q O 1
ATOM 7582 N N . GLY D 1 7 ? 3.604 -15.068 -15.314 1.00 12.49 7 GLY Q N 1
ATOM 7583 C CA . GLY D 1 7 ? 3.256 -14.097 -14.257 1.00 13.08 7 GLY Q CA 1
ATOM 7584 C C . GLY D 1 7 ? 2.622 -14.840 -13.086 1.00 12.76 7 GLY Q C 1
ATOM 7585 O O . GLY D 1 7 ? 1.415 -15.176 -13.154 1.00 14.14 7 GLY Q O 1
ATOM 7586 N N . PHE D 1 8 ? 3.406 -15.123 -12.072 1.00 12.91 8 PHE Q N 1
ATOM 7587 C CA . PHE D 1 8 ? 2.996 -15.968 -10.953 1.00 11.00 8 PHE Q CA 1
ATOM 7588 C C . PHE D 1 8 ? 2.519 -15.002 -9.831 1.00 11.93 8 PHE Q C 1
ATOM 7589 O O . PHE D 1 8 ? 3.069 -15.013 -8.712 1.00 12.38 8 PHE Q O 1
ATOM 7597 N N . GLY D 1 9 ? 1.575 -14.150 -10.185 1.00 12.53 9 GLY Q N 1
ATOM 7598 C CA . GLY D 1 9 ? 0.955 -13.139 -9.270 1.00 11.33 9 GLY Q CA 1
ATOM 7599 C C . GLY D 1 9 ? -0.315 -13.608 -8.584 1.00 11.77 9 GLY Q C 1
ATOM 7600 O O . GLY D 1 9 ? -0.478 -14.819 -8.353 1.00 11.40 9 GLY Q O 1
ATOM 7601 N N . ARG D 1 10 ? -1.194 -12.669 -8.224 1.00 12.94 10 ARG Q N 1
ATOM 7602 C CA . ARG D 1 10 ? -2.474 -13.056 -7.619 1.00 11.02 10 ARG Q CA 1
ATOM 7603 C C . ARG D 1 10 ? -3.159 -14.102 -8.523 1.00 11.39 10 ARG Q C 1
ATOM 7604 O O . ARG D 1 10 ? -3.553 -15.205 -8.023 1.00 11.86 10 ARG Q O 1
ATOM 7612 N N . ILE D 1 11 ? -3.303 -13.757 -9.809 1.00 11.83 11 ILE Q N 1
ATOM 7613 C CA . ILE D 1 11 ? -4.022 -14.625 -10.735 1.00 12.60 11 ILE Q CA 1
ATOM 7614 C C . ILE D 1 11 ? -3.180 -15.863 -11.001 1.00 12.26 11 ILE Q C 1
ATOM 7615 O O . ILE D 1 11 ? -3.683 -16.979 -10.989 1.00 11.17 11 ILE Q O 1
ATOM 7620 N N . GLY D 1 12 ? -1.907 -15.685 -11.317 1.00 12.95 12 GLY Q N 1
ATOM 7621 C CA . GLY D 1 12 ? -1.153 -16.878 -11.699 1.00 12.06 12 GLY Q CA 1
ATOM 7622 C C . GLY D 1 12 ? -1.080 -17.934 -10.588 1.00 12.33 12 GLY Q C 1
ATOM 7623 O O . GLY D 1 12 ? -1.182 -19.154 -10.826 1.00 12.50 12 GLY Q O 1
ATOM 7624 N N . ARG D 1 13 ? -0.879 -17.459 -9.345 1.00 11.84 13 ARG Q N 1
ATOM 7625 C CA . ARG D 1 13 ? -0.812 -18.353 -8.207 1.00 11.17 13 ARG Q CA 1
ATOM 7626 C C . ARG D 1 13 ? -2.186 -19.031 -7.952 1.00 12.34 13 ARG Q C 1
ATOM 7627 O O . ARG D 1 13 ? -2.286 -20.238 -7.612 1.00 13.31 13 ARG Q O 1
ATOM 7635 N N . LEU D 1 14 ? -3.245 -18.267 -8.035 1.00 11.73 14 LEU Q N 1
ATOM 7636 C CA . LEU D 1 14 ? -4.556 -18.857 -7.742 1.00 12.79 14 LEU Q CA 1
ATOM 7637 C C . LEU D 1 14 ? -5.111 -19.730 -8.865 1.00 11.95 14 LEU Q C 1
ATOM 7638 O O . LEU D 1 14 ? -5.781 -20.713 -8.615 1.00 13.50 14 LEU Q O 1
ATOM 7643 N N . VAL D 1 15 ? -4.704 -19.445 -10.101 1.00 13.27 15 VAL Q N 1
ATOM 7644 C CA . VAL D 1 15 ? -4.914 -20.424 -11.172 1.00 12.92 15 VAL Q CA 1
ATOM 7645 C C . VAL D 1 15 ? -4.192 -21.723 -10.884 1.00 13.59 15 VAL Q C 1
ATOM 7646 O O . VAL D 1 15 ? -4.750 -22.812 -11.088 1.00 14.14 15 VAL Q O 1
ATOM 7650 N N . THR D 1 16 ? -2.948 -21.661 -10.435 1.00 10.99 16 THR Q N 1
ATOM 7651 C CA . THR D 1 16 ? -2.160 -22.787 -10.050 1.00 12.07 16 THR Q CA 1
ATOM 7652 C C . THR D 1 16 ? -2.856 -23.553 -8.927 1.00 13.62 16 THR Q C 1
ATOM 7653 O O . THR D 1 16 ? -3.011 -24.767 -9.007 1.00 14.84 16 THR Q O 1
ATOM 7657 N N . ARG D 1 17 ? -3.340 -22.850 -7.895 1.00 13.15 17 ARG Q N 1
ATOM 7658 C CA . ARG D 1 17 ? -4.101 -23.580 -6.883 1.00 14.50 17 ARG Q CA 1
ATOM 7659 C C . ARG D 1 17 ? -5.362 -24.218 -7.421 1.00 14.16 17 ARG Q C 1
ATOM 7660 O O . ARG D 1 17 ? -5.638 -25.367 -7.051 1.00 16.63 17 ARG Q O 1
ATOM 7668 N N . ALA D 1 18 ? -6.098 -23.516 -8.300 1.00 13.99 18 ALA Q N 1
ATOM 7669 C CA . ALA D 1 18 ? -7.320 -24.053 -8.909 1.00 13.44 18 ALA Q CA 1
ATOM 7670 C C . ALA D 1 18 ? -7.052 -25.316 -9.735 1.00 17.03 18 ALA Q C 1
ATOM 7671 O O . ALA D 1 18 ? -7.816 -26.277 -9.684 1.00 16.81 18 ALA Q O 1
ATOM 7673 N N . ALA D 1 19 ? -5.935 -25.323 -10.441 1.00 15.43 19 ALA Q N 1
ATOM 7674 C CA . ALA D 1 19 ? -5.559 -26.527 -11.233 1.00 17.15 19 ALA Q CA 1
ATOM 7675 C C . ALA D 1 19 ? -5.323 -27.737 -10.368 1.00 19.19 19 ALA Q C 1
ATOM 7676 O O . ALA D 1 19 ? -5.651 -28.879 -10.744 1.00 22.50 19 ALA Q O 1
ATOM 7678 N N . PHE D 1 20 ? -4.658 -27.537 -9.243 1.00 18.17 20 PHE Q N 1
ATOM 7679 C CA . PHE D 1 20 ? -4.373 -28.635 -8.339 1.00 22.75 20 PHE Q CA 1
ATOM 7680 C C . PHE D 1 20 ? -5.602 -29.085 -7.574 1.00 26.28 20 PHE Q C 1
ATOM 7681 O O . PHE D 1 20 ? -5.741 -30.248 -7.164 1.00 25.64 20 PHE Q O 1
ATOM 7689 N N . ASN D 1 21 ? -6.482 -28.133 -7.316 1.00 30.26 21 ASN Q N 1
ATOM 7690 C CA . ASN D 1 21 ? -7.694 -28.453 -6.531 1.00 34.68 21 ASN Q CA 1
ATOM 7691 C C . ASN D 1 21 ? -8.545 -29.343 -7.418 1.00 36.60 21 ASN Q C 1
ATOM 7692 O O . ASN D 1 21 ? -9.083 -30.345 -6.954 1.00 48.28 21 ASN Q O 1
ATOM 7697 N N . SER D 1 22 ? -8.606 -28.979 -8.702 1.00 42.06 22 SER Q N 1
ATOM 7698 C CA . SER D 1 22 ? -9.294 -29.745 -9.746 1.00 47.99 22 SER Q CA 1
ATOM 7699 C C . SER D 1 22 ? -8.352 -30.752 -10.416 1.00 45.62 22 SER Q C 1
ATOM 7700 O O . SER D 1 22 ? -7.827 -31.638 -9.741 1.00 55.96 22 SER Q O 1
ATOM 7703 N N . GLY D 1 23 ? -8.128 -30.635 -11.729 1.00 50.67 23 GLY Q N 1
ATOM 7704 C CA . GLY D 1 23 ? -7.233 -31.603 -12.381 1.00 36.97 23 GLY Q CA 1
ATOM 7705 C C . GLY D 1 23 ? -7.698 -32.386 -13.616 1.00 49.50 23 GLY Q C 1
ATOM 7706 O O . GLY D 1 23 ? -7.481 -33.596 -13.735 1.00 50.08 23 GLY Q O 1
ATOM 7707 N N . LYS D 1 24 ? -8.379 -31.708 -14.533 1.00 49.73 24 LYS Q N 1
ATOM 7708 C CA . LYS D 1 24 ? -8.231 -32.031 -15.950 1.00 46.45 24 LYS Q CA 1
ATOM 7709 C C . LYS D 1 24 ? -7.183 -31.065 -16.477 1.00 41.70 24 LYS Q C 1
ATOM 7710 O O . LYS D 1 24 ? -6.951 -31.018 -17.704 1.00 41.84 24 LYS Q O 1
ATOM 7716 N N . VAL D 1 25 ? -6.516 -30.330 -15.568 1.00 33.21 25 VAL Q N 1
ATOM 7717 C CA . VAL D 1 25 ? -5.430 -29.410 -15.980 1.00 27.22 25 VAL Q CA 1
ATOM 7718 C C . VAL D 1 25 ? -4.217 -29.670 -15.134 1.00 28.08 25 VAL Q C 1
ATOM 7719 O O . VAL D 1 25 ? -4.338 -29.901 -13.942 1.00 23.81 25 VAL Q O 1
ATOM 7723 N N . ASP D 1 26 ? -3.038 -29.699 -15.779 1.00 23.76 26 ASP Q N 1
ATOM 7724 C CA . ASP D 1 26 ? -1.800 -29.992 -15.067 1.00 25.49 26 ASP Q CA 1
ATOM 7725 C C . ASP D 1 26 ? -0.788 -28.863 -15.332 1.00 21.81 26 ASP Q C 1
ATOM 7726 O O . ASP D 1 26 ? -0.437 -28.576 -16.484 1.00 19.99 26 ASP Q O 1
ATOM 7731 N N . ILE D 1 27 ? -0.387 -28.206 -14.245 1.00 20.62 27 ILE Q N 1
ATOM 7732 C CA . ILE D 1 27 ? 0.591 -27.124 -14.372 1.00 17.78 27 ILE Q CA 1
ATOM 7733 C C . ILE D 1 27 ? 1.954 -27.745 -14.529 1.00 17.42 27 ILE Q C 1
ATOM 7734 O O . ILE D 1 27 ? 2.333 -28.512 -13.648 1.00 16.34 27 ILE Q O 1
ATOM 7739 N N . VAL D 1 28 ? 2.687 -27.405 -15.623 1.00 15.47 28 VAL Q N 1
ATOM 7740 C CA . VAL D 1 28 ? 4.001 -27.990 -15.852 1.00 15.90 28 VAL Q CA 1
ATOM 7741 C C . VAL D 1 28 ? 5.072 -26.993 -15.996 1.00 15.66 28 VAL Q C 1
ATOM 7742 O O . VAL D 1 28 ? 6.237 -27.378 -15.925 1.00 15.35 28 VAL Q O 1
ATOM 7746 N N . ALA D 1 29 ? 4.726 -25.724 -16.041 1.00 13.48 29 ALA Q N 1
ATOM 7747 C CA . ALA D 1 29 ? 5.749 -24.671 -16.075 1.00 14.15 29 ALA Q CA 1
ATOM 7748 C C . ALA D 1 29 ? 5.246 -23.283 -15.634 1.00 12.44 29 ALA Q C 1
ATOM 7749 O O . ALA D 1 29 ? 4.093 -23.011 -15.833 1.00 13.33 29 ALA Q O 1
ATOM 7751 N N . ILE D 1 30 ? 6.145 -22.534 -15.045 1.00 12.67 30 ILE Q N 1
ATOM 7752 C CA . ILE D 1 30 ? 5.864 -21.165 -14.530 1.00 13.04 30 ILE Q CA 1
ATOM 7753 C C . ILE D 1 30 ? 7.033 -20.238 -14.906 1.00 13.26 30 ILE Q C 1
ATOM 7754 O O . ILE D 1 30 ? 8.163 -20.593 -14.709 1.00 12.46 30 ILE Q O 1
ATOM 7759 N N . ASN D 1 31 ? 6.723 -19.108 -15.501 1.00 13.14 31 ASN Q N 1
ATOM 7760 C CA . ASN D 1 31 ? 7.700 -18.027 -15.730 1.00 14.30 31 ASN Q CA 1
ATOM 7761 C C . ASN D 1 31 ? 7.354 -16.763 -14.919 1.00 14.09 31 ASN Q C 1
ATOM 7762 O O . ASN D 1 31 ? 6.270 -16.277 -14.998 1.00 12.74 31 ASN Q O 1
ATOM 7767 N N . ASP D 1 32 ? 8.338 -16.233 -14.221 1.00 13.94 32 ASP Q N 1
ATOM 7768 C CA . ASP D 1 32 ? 8.280 -14.940 -13.521 1.00 13.18 32 ASP Q CA 1
ATOM 7769 C C . ASP D 1 32 ? 9.682 -14.473 -13.226 1.00 14.99 32 ASP Q C 1
ATOM 7770 O O . ASP D 1 32 ? 10.315 -14.992 -12.349 1.00 14.55 32 ASP Q O 1
ATOM 7775 N N . PRO D 1 33 ? 10.173 -13.472 -14.019 1.00 15.01 33 PRO Q N 1
ATOM 7776 C CA . PRO D 1 33 ? 11.555 -13.034 -13.773 1.00 15.55 33 PRO Q CA 1
ATOM 7777 C C . PRO D 1 33 ? 11.709 -12.305 -12.461 1.00 17.38 33 PRO Q C 1
ATOM 7778 O O . PRO D 1 33 ? 12.834 -12.033 -12.057 1.00 16.18 33 PRO Q O 1
ATOM 7782 N N . PHE D 1 34 ? 10.645 -12.064 -11.719 1.00 14.63 34 PHE Q N 1
ATOM 7783 C CA . PHE D 1 34 ? 10.756 -11.278 -10.446 1.00 16.56 34 PHE Q CA 1
ATOM 7784 C C . PHE D 1 34 ? 10.593 -12.180 -9.231 1.00 16.94 34 PHE Q C 1
ATOM 7785 O O . PHE D 1 34 ? 10.666 -11.741 -8.073 1.00 16.20 34 PHE Q O 1
ATOM 7793 N N . ILE D 1 35 ? 10.322 -13.476 -9.471 1.00 14.51 35 ILE Q N 1
ATOM 7794 C CA . ILE D 1 35 ? 10.175 -14.406 -8.397 1.00 14.32 35 ILE Q CA 1
ATOM 7795 C C . ILE D 1 35 ? 11.020 -15.663 -8.695 1.00 14.34 35 ILE Q C 1
ATOM 7796 O O . ILE D 1 35 ? 10.642 -16.461 -9.571 1.00 16.99 35 ILE Q O 1
ATOM 7801 N N . ASP D 1 36 ? 12.140 -15.818 -8.009 1.00 16.13 36 ASP Q N 1
ATOM 7802 C CA . ASP D 1 36 ? 13.003 -16.993 -8.217 1.00 16.09 36 ASP Q CA 1
ATOM 7803 C C . ASP D 1 36 ? 12.358 -18.233 -7.573 1.00 16.50 36 ASP Q C 1
ATOM 7804 O O . ASP D 1 36 ? 11.361 -18.130 -6.809 1.00 15.14 36 ASP Q O 1
ATOM 7809 N N . LEU D 1 37 ? 12.940 -19.401 -7.843 1.00 17.25 37 LEU Q N 1
ATOM 7810 C CA . LEU D 1 37 ? 12.384 -20.683 -7.382 1.00 16.25 37 LEU Q CA 1
ATOM 7811 C C . LEU D 1 37 ? 12.081 -20.698 -5.866 1.00 15.18 37 LEU Q C 1
ATOM 7812 O O . LEU D 1 37 ? 10.964 -21.025 -5.483 1.00 16.28 37 LEU Q O 1
ATOM 7817 N N . HIS D 1 38 ? 13.072 -20.414 -5.011 1.00 16.42 38 HIS Q N 1
ATOM 7818 C CA . HIS D 1 38 ? 12.841 -20.532 -3.534 1.00 18.82 38 HIS Q CA 1
ATOM 7819 C C . HIS D 1 38 ? 11.805 -19.520 -3.075 1.00 15.08 38 HIS Q C 1
ATOM 7820 O O . HIS D 1 38 ? 11.001 -19.815 -2.202 1.00 15.62 38 HIS Q O 1
ATOM 7827 N N . TYR D 1 39 ? 11.806 -18.343 -3.695 1.00 13.99 39 TYR Q N 1
ATOM 7828 C CA . TYR D 1 39 ? 10.797 -17.322 -3.426 1.00 13.17 39 TYR Q CA 1
ATOM 7829 C C . TYR D 1 39 ? 9.398 -17.816 -3.886 1.00 13.39 39 TYR Q C 1
ATOM 7830 O O . TYR D 1 39 ? 8.364 -17.541 -3.249 1.00 14.40 39 TYR Q O 1
ATOM 7839 N N . MET D 1 40 ? 9.318 -18.562 -4.979 1.00 14.05 40 MET Q N 1
ATOM 7840 C CA . MET D 1 40 ? 8.024 -19.093 -5.415 1.00 14.40 40 MET Q CA 1
ATOM 7841 C C . MET D 1 40 ? 7.424 -20.062 -4.408 1.00 13.51 40 MET Q C 1
ATOM 7842 O O . MET D 1 40 ? 6.136 -20.094 -4.274 1.00 13.23 40 MET Q O 1
ATOM 7847 N N . VAL D 1 41 ? 8.300 -20.807 -3.726 1.00 14.37 41 VAL Q N 1
ATOM 7848 C CA . VAL D 1 41 ? 7.846 -21.784 -2.693 1.00 14.10 41 VAL Q CA 1
ATOM 7849 C C . VAL D 1 41 ? 7.069 -20.922 -1.674 1.00 15.23 41 VAL Q C 1
ATOM 7850 O O . VAL D 1 41 ? 5.938 -21.249 -1.290 1.00 13.88 41 VAL Q O 1
ATOM 7854 N N . TYR D 1 42 ? 7.728 -19.892 -1.177 1.00 13.46 42 TYR Q N 1
ATOM 7855 C CA . TYR D 1 42 ? 7.106 -19.000 -0.177 1.00 13.20 42 TYR Q CA 1
ATOM 7856 C C . TYR D 1 42 ? 5.838 -18.300 -0.627 1.00 12.52 42 TYR Q C 1
ATOM 7857 O O . TYR D 1 42 ? 4.781 -18.291 0.108 1.00 13.14 42 TYR Q O 1
ATOM 7866 N N . MET D 1 43 ? 5.835 -17.718 -1.832 1.00 12.20 43 MET Q N 1
ATOM 7867 C CA . MET D 1 43 ? 4.680 -17.024 -2.349 1.00 12.56 43 MET Q CA 1
ATOM 7868 C C . MET D 1 43 ? 3.489 -17.882 -2.616 1.00 13.89 43 MET Q C 1
ATOM 7869 O O . MET D 1 43 ? 2.354 -17.465 -2.392 1.00 14.67 43 MET Q O 1
ATOM 7874 N N . PHE D 1 44 ? 3.733 -19.127 -3.019 1.00 13.06 44 PHE Q N 1
ATOM 7875 C CA . PHE D 1 44 ? 2.660 -20.043 -3.206 1.00 11.50 44 PHE Q CA 1
ATOM 7876 C C . PHE D 1 44 ? 2.123 -20.605 -1.878 1.00 11.69 44 PHE Q C 1
ATOM 7877 O O . PHE D 1 44 ? 0.897 -20.794 -1.748 1.00 12.30 44 PHE Q O 1
ATOM 7885 N N . GLN D 1 45 ? 2.988 -20.918 -0.960 1.00 12.63 45 GLN Q N 1
ATOM 7886 C CA . GLN D 1 45 ? 2.623 -21.605 0.294 1.00 12.88 45 GLN Q CA 1
ATOM 7887 C C . GLN D 1 45 ? 1.743 -20.689 1.164 1.00 12.99 45 GLN Q C 1
ATOM 7888 O O . GLN D 1 45 ? 0.692 -21.103 1.647 1.00 13.23 45 GLN Q O 1
ATOM 7894 N N . TYR D 1 46 ? 2.089 -19.427 1.218 1.00 12.07 46 TYR Q N 1
ATOM 7895 C CA . TYR D 1 46 ? 1.431 -18.453 2.152 1.00 11.41 46 TYR Q CA 1
ATOM 7896 C C . TYR D 1 46 ? 0.653 -17.454 1.358 1.00 14.02 46 TYR Q C 1
ATOM 7897 O O . TYR D 1 46 ? 1.154 -16.850 0.428 1.00 15.28 46 TYR Q O 1
ATOM 7906 N N . ASP D 1 47 ? -0.571 -17.187 1.764 1.00 12.51 47 ASP Q N 1
ATOM 7907 C CA . ASP D 1 47 ? -1.410 -16.222 1.022 1.00 11.42 47 ASP Q CA 1
ATOM 7908 C C . ASP D 1 47 ? -2.232 -15.463 2.060 1.00 11.71 47 ASP Q C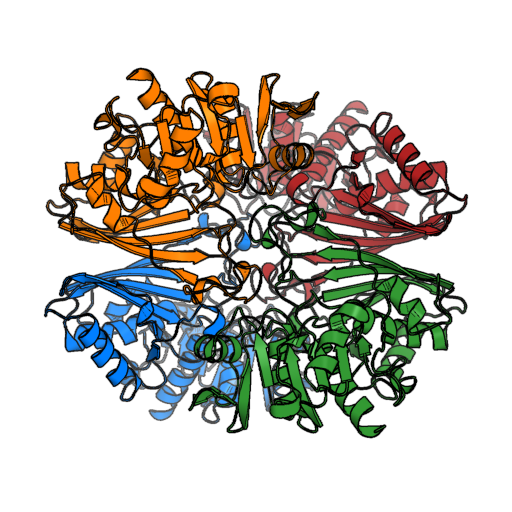 1
ATOM 7909 O O . ASP D 1 47 ? -3.016 -16.045 2.820 1.00 11.94 47 ASP Q O 1
ATOM 7914 N N . SER D 1 48 ? -2.046 -14.152 2.102 1.00 11.54 48 SER Q N 1
ATOM 7915 C CA . SER D 1 48 ? -2.760 -13.373 3.115 1.00 11.20 48 SER Q CA 1
ATOM 7916 C C . SER D 1 48 ? -4.221 -13.492 2.964 1.00 12.44 48 SER Q C 1
ATOM 7917 O O . SER D 1 48 ? -4.955 -13.533 3.975 1.00 13.78 48 SER Q O 1
ATOM 7920 N N . THR D 1 49 ? -4.716 -13.554 1.732 1.00 11.72 49 THR Q N 1
ATOM 7921 C CA . THR D 1 49 ? -6.178 -13.527 1.493 1.00 11.27 49 THR Q CA 1
ATOM 7922 C C . THR D 1 49 ? -6.811 -14.913 1.536 1.00 12.94 49 THR Q C 1
ATOM 7923 O O . THR D 1 49 ? -7.931 -15.055 2.133 1.00 13.92 49 THR Q O 1
ATOM 7927 N N . HIS D 1 50 ? -6.140 -15.903 0.952 1.00 12.19 50 HIS Q N 1
ATOM 7928 C CA . HIS D 1 50 ? -6.765 -17.190 0.789 1.00 12.06 50 HIS Q CA 1
ATOM 7929 C C . HIS D 1 50 ? -6.193 -18.300 1.614 1.00 12.96 50 HIS Q C 1
ATOM 7930 O O . HIS D 1 50 ? -6.673 -19.449 1.539 1.00 13.27 50 HIS Q O 1
ATOM 7937 N N . GLY D 1 51 ? -5.261 -18.002 2.496 1.00 11.77 51 GLY Q N 1
ATOM 7938 C CA . GLY D 1 51 ? -4.742 -18.899 3.506 1.00 13.46 51 GLY Q CA 1
ATOM 7939 C C . GLY D 1 51 ? -3.610 -19.764 2.993 1.00 13.24 51 GLY Q C 1
ATOM 7940 O O . GLY D 1 51 ? -3.270 -19.751 1.775 1.00 12.79 51 GLY Q O 1
ATOM 7941 N N . LYS D 1 52 ? -3.055 -20.551 3.879 1.00 15.69 52 LYS Q N 1
ATOM 7942 C CA . LYS D 1 52 ? -1.901 -21.374 3.552 1.00 17.10 52 LYS Q CA 1
ATOM 7943 C C . LYS D 1 52 ? -2.331 -22.483 2.585 1.00 16.31 52 LYS Q C 1
ATOM 7944 O O . LYS D 1 52 ? -3.408 -23.087 2.639 1.00 17.38 52 LYS Q O 1
ATOM 7950 N N . PHE D 1 53 ? -1.417 -22.834 1.690 1.00 16.15 53 PHE Q N 1
ATOM 7951 C CA . PHE D 1 53 ? -1.712 -23.966 0.790 1.00 15.55 53 PHE Q CA 1
ATOM 7952 C C . PHE D 1 53 ? -1.833 -25.271 1.572 1.00 17.79 53 PHE Q C 1
ATOM 7953 O O . PHE D 1 53 ? -1.009 -25.507 2.446 1.00 21.37 53 PHE Q O 1
ATOM 7961 N N . ASN D 1 54 ? -2.869 -26.007 1.228 1.00 21.69 54 ASN Q N 1
ATOM 7962 C CA . ASN D 1 54 ? -3.087 -27.307 1.833 1.00 27.51 54 ASN Q CA 1
ATOM 7963 C C . ASN D 1 54 ? -2.434 -28.369 0.931 1.00 23.65 54 ASN Q C 1
ATOM 7964 O O . ASN D 1 54 ? -2.896 -28.813 -0.089 1.00 28.67 54 ASN Q O 1
ATOM 7969 N N . GLY D 1 55 ? -1.266 -28.734 1.327 1.00 20.31 55 GLY Q N 1
ATOM 7970 C CA . GLY D 1 55 ? -0.514 -29.723 0.540 1.00 18.67 55 GLY Q CA 1
ATOM 7971 C C . GLY D 1 55 ? 0.926 -29.344 0.738 1.00 16.76 55 GLY Q C 1
ATOM 7972 O O . GLY D 1 55 ? 1.277 -28.573 1.622 1.00 20.40 55 GLY Q O 1
ATOM 7973 N N . THR D 1 56 ? 1.788 -29.903 -0.094 1.00 18.85 56 THR Q N 1
ATOM 7974 C CA . THR D 1 56 ? 3.242 -29.698 0.051 1.00 16.21 56 THR Q CA 1
ATOM 7975 C C . THR D 1 56 ? 3.709 -28.830 -1.152 1.00 14.78 56 THR Q C 1
ATOM 7976 O O . THR D 1 56 ? 3.183 -28.928 -2.281 1.00 16.45 56 THR Q O 1
ATOM 7980 N N . VAL D 1 57 ? 4.654 -27.969 -0.832 1.00 14.67 57 VAL Q N 1
ATOM 7981 C CA . VAL D 1 57 ? 5.350 -27.129 -1.773 1.00 16.94 57 VAL Q CA 1
ATOM 7982 C C . VAL D 1 57 ? 6.773 -27.100 -1.390 1.00 17.31 57 VAL Q C 1
ATOM 7983 O O . VAL D 1 57 ? 7.083 -26.702 -0.308 1.00 16.58 57 VAL Q O 1
ATOM 7987 N N . LYS D 1 58 ? 7.687 -27.403 -2.317 1.00 15.07 58 LYS Q N 1
ATOM 7988 C CA . LYS D 1 58 ? 9.089 -27.452 -2.029 1.00 18.10 58 LYS Q CA 1
ATOM 7989 C C . LYS D 1 58 ? 9.850 -27.233 -3.348 1.00 15.29 58 LYS Q C 1
ATOM 7990 O O . LYS D 1 58 ? 9.259 -27.363 -4.439 1.00 17.12 58 LYS Q O 1
ATOM 7996 N N . ALA D 1 59 ? 11.069 -26.775 -3.220 1.00 17.29 59 ALA Q N 1
ATOM 7997 C CA . ALA D 1 59 ? 12.011 -26.664 -4.334 1.00 18.07 59 ALA Q CA 1
ATOM 7998 C C . ALA D 1 59 ? 12.865 -27.912 -4.316 1.00 19.81 59 ALA Q C 1
ATOM 7999 O O . ALA D 1 59 ? 13.443 -28.230 -3.279 1.00 19.98 59 ALA Q O 1
ATOM 8001 N N . GLU D 1 60 ? 12.919 -28.637 -5.444 1.00 19.27 60 GLU Q N 1
ATOM 8002 C CA . GLU D 1 60 ? 13.760 -29.841 -5.502 1.00 22.13 60 GLU Q CA 1
ATOM 8003 C C . GLU D 1 60 ? 14.386 -29.958 -6.899 1.00 22.98 60 GLU Q C 1
ATOM 8004 O O . GLU D 1 60 ? 13.661 -30.013 -7.868 1.00 22.19 60 GLU Q O 1
ATOM 8010 N N . ASN D 1 61 ? 15.716 -30.026 -6.945 1.00 25.11 61 ASN Q N 1
ATOM 8011 C CA . ASN D 1 61 ? 16.462 -30.161 -8.205 1.00 28.26 61 ASN Q CA 1
ATOM 8012 C C . ASN D 1 61 ? 16.110 -29.078 -9.206 1.00 26.40 61 ASN Q C 1
ATOM 8013 O O . ASN D 1 61 ? 15.902 -29.338 -10.381 1.00 24.97 61 ASN Q O 1
ATOM 8018 N N . GLY D 1 62 ? 15.989 -27.845 -8.731 1.00 21.92 62 GLY Q N 1
ATOM 8019 C CA . GLY D 1 62 ? 15.702 -26.743 -9.622 1.00 20.29 62 GLY Q CA 1
ATOM 8020 C C . GLY D 1 62 ? 14.262 -26.634 -10.096 1.00 18.55 62 GLY Q C 1
ATOM 8021 O O . GLY D 1 62 ? 13.935 -25.737 -10.840 1.00 19.18 62 GLY Q O 1
ATOM 8022 N N . LYS D 1 63 ? 13.362 -27.508 -9.615 1.00 18.50 63 LYS Q N 1
ATOM 8023 C CA . LYS D 1 63 ? 11.950 -27.462 -9.975 1.00 18.34 63 LYS Q CA 1
ATOM 8024 C C . LYS D 1 63 ? 11.113 -27.067 -8.712 1.00 17.08 63 LYS Q C 1
ATOM 8025 O O . LYS D 1 63 ? 11.557 -27.273 -7.595 1.00 17.35 63 LYS Q O 1
ATOM 8031 N N . LEU D 1 64 ? 9.911 -26.592 -8.962 1.00 18.16 64 LEU Q N 1
ATOM 8032 C CA . LEU D 1 64 ? 8.892 -26.274 -7.942 1.00 15.78 64 LEU Q CA 1
ATOM 8033 C C . LEU D 1 64 ? 8.016 -27.500 -7.879 1.00 16.26 64 LEU Q C 1
ATOM 8034 O O . LEU D 1 64 ? 7.444 -27.879 -8.897 1.00 16.53 64 LEU Q O 1
ATOM 8039 N N . VAL D 1 65 ? 7.943 -28.146 -6.707 1.00 15.58 65 VAL Q N 1
ATOM 8040 C CA . VAL D 1 65 ? 7.230 -29.416 -6.599 1.00 14.57 65 VAL Q CA 1
ATOM 8041 C C . VAL D 1 65 ? 6.016 -29.208 -5.690 1.00 15.41 65 VAL Q C 1
ATOM 8042 O O . VAL D 1 65 ? 6.189 -28.841 -4.548 1.00 15.85 65 VAL Q O 1
ATOM 8046 N N . ILE D 1 66 ? 4.824 -29.349 -6.269 1.00 15.70 66 ILE Q N 1
ATOM 8047 C CA . ILE D 1 66 ? 3.565 -29.118 -5.558 1.00 15.22 66 ILE Q CA 1
ATOM 8048 C C . ILE D 1 66 ? 2.807 -30.447 -5.523 1.00 15.18 66 ILE Q C 1
ATOM 8049 O O . ILE D 1 66 ? 2.510 -31.004 -6.560 1.00 16.99 66 ILE Q O 1
ATOM 8054 N N . ASN D 1 67 ? 2.572 -30.978 -4.312 1.00 16.73 67 ASN Q N 1
ATOM 8055 C CA . ASN D 1 67 ? 1.909 -32.275 -4.169 1.00 16.48 67 ASN Q CA 1
ATOM 8056 C C . ASN D 1 67 ? 2.531 -33.347 -5.066 1.00 17.42 67 ASN Q C 1
ATOM 8057 O O . ASN D 1 67 ? 1.834 -34.037 -5.802 1.00 17.55 67 ASN Q O 1
ATOM 8062 N N . GLY D 1 68 ? 3.856 -33.288 -5.118 1.00 17.81 68 GLY Q N 1
ATOM 8063 C CA . GLY D 1 68 ? 4.716 -34.224 -5.872 1.00 20.04 68 GLY Q CA 1
ATOM 8064 C C . GLY D 1 68 ? 4.809 -33.976 -7.394 1.00 21.34 68 GLY Q C 1
ATOM 8065 O O . GLY D 1 68 ? 5.468 -34.774 -8.097 1.00 21.77 68 GLY Q O 1
ATOM 8066 N N . LYS D 1 69 ? 4.161 -32.923 -7.932 1.00 18.88 69 LYS Q N 1
ATOM 8067 C CA . LYS D 1 69 ? 4.217 -32.622 -9.347 1.00 20.07 69 LYS Q CA 1
ATOM 8068 C C . LYS D 1 69 ? 5.325 -31.611 -9.545 1.00 20.02 69 LYS Q C 1
ATOM 8069 O O . LYS D 1 69 ? 5.282 -30.512 -8.945 1.00 19.35 69 LYS Q O 1
ATOM 8075 N N . ALA D 1 70 ? 6.354 -31.996 -10.299 1.00 17.00 70 ALA Q N 1
ATOM 8076 C CA . ALA D 1 70 ? 7.465 -31.164 -10.607 1.00 16.44 70 ALA Q CA 1
ATOM 8077 C C . ALA D 1 70 ? 7.139 -30.155 -11.735 1.00 16.74 70 ALA Q C 1
ATOM 8078 O O . ALA D 1 70 ? 6.644 -30.507 -12.839 1.00 17.95 70 ALA Q O 1
ATOM 8080 N N . ILE D 1 71 ? 7.483 -28.903 -11.475 1.00 14.89 71 ILE Q N 1
ATOM 8081 C CA . ILE D 1 71 ? 7.157 -27.810 -12.378 1.00 14.56 71 ILE Q CA 1
ATOM 8082 C C . ILE D 1 71 ? 8.446 -27.082 -12.782 1.00 16.05 71 ILE Q C 1
ATOM 8083 O O . ILE D 1 71 ? 9.187 -26.680 -11.947 1.00 15.38 71 ILE Q O 1
ATOM 8088 N N . THR D 1 72 ? 8.615 -26.864 -14.081 1.00 15.53 72 THR Q N 1
ATOM 8089 C CA . THR D 1 72 ? 9.795 -26.221 -14.639 1.00 16.25 72 THR Q CA 1
ATOM 8090 C C . THR D 1 72 ? 9.639 -24.704 -14.454 1.00 15.06 72 THR Q C 1
ATOM 8091 O O . THR D 1 72 ? 8.552 -24.176 -14.738 1.00 14.70 72 THR Q O 1
ATOM 8095 N N . ILE D 1 73 ? 10.679 -24.024 -13.984 1.00 15.23 73 ILE Q N 1
ATOM 8096 C CA . ILE D 1 73 ? 10.634 -22.618 -13.601 1.00 14.78 73 ILE Q CA 1
ATOM 8097 C C . ILE D 1 73 ? 11.515 -21.799 -14.589 1.00 16.03 73 ILE Q C 1
ATOM 8098 O O . ILE D 1 73 ? 12.716 -22.119 -14.780 1.00 17.28 73 ILE Q O 1
ATOM 8103 N N . PHE D 1 74 ? 10.926 -20.820 -15.220 1.00 15.10 74 PHE Q N 1
ATOM 8104 C CA . PHE D 1 74 ? 11.665 -19.896 -16.070 1.00 15.21 74 PHE Q CA 1
ATOM 8105 C C . PHE D 1 74 ? 11.749 -18.513 -15.384 1.00 14.80 74 PHE Q C 1
ATOM 8106 O O . PHE D 1 74 ? 10.947 -18.181 -14.509 1.00 14.63 74 PHE Q O 1
ATOM 8114 N N . GLN D 1 75 ? 12.703 -17.697 -15.865 1.00 15.00 75 GLN Q N 1
ATOM 8115 C CA . GLN D 1 75 ? 13.035 -16.392 -15.352 1.00 15.96 75 GLN Q CA 1
ATOM 8116 C C . GLN D 1 75 ? 13.194 -15.332 -16.506 1.00 15.45 75 GLN Q C 1
ATOM 8117 O O . GLN D 1 75 ? 14.128 -14.568 -16.536 1.00 18.96 75 GLN Q O 1
ATOM 8123 N N . GLU D 1 76 ? 12.314 -15.325 -17.505 1.00 15.50 76 GLU Q N 1
ATOM 8124 C CA . GLU D 1 76 ? 12.477 -14.551 -18.660 1.00 16.50 76 GLU Q CA 1
ATOM 8125 C C . GLU D 1 76 ? 11.550 -13.340 -18.703 1.00 17.05 76 GLU Q C 1
ATOM 8126 O O . GLU D 1 76 ? 10.317 -13.424 -18.519 1.00 17.61 76 GLU Q O 1
ATOM 8132 N N . ARG D 1 77 ? 12.144 -12.203 -19.027 1.00 18.10 77 ARG Q N 1
ATOM 8133 C CA . ARG D 1 77 ? 11.339 -11.023 -19.266 1.00 18.42 77 ARG Q CA 1
ATOM 8134 C C . ARG D 1 77 ? 10.551 -11.056 -20.567 1.00 21.13 77 ARG Q C 1
ATOM 8135 O O . ARG D 1 77 ? 9.481 -10.455 -20.687 1.00 19.41 77 ARG Q O 1
ATOM 8143 N N . ASP D 1 78 ? 11.070 -11.742 -21.594 1.00 18.84 78 ASP Q N 1
ATOM 8144 C CA . ASP D 1 78 ? 10.471 -11.688 -22.924 1.00 19.52 78 ASP Q CA 1
ATOM 8145 C C . ASP D 1 78 ? 9.856 -13.026 -23.170 1.00 19.47 78 ASP Q C 1
ATOM 8146 O O . ASP D 1 78 ? 10.598 -14.019 -23.203 1.00 18.76 78 ASP Q O 1
ATOM 8151 N N . PRO D 1 79 ? 8.527 -13.089 -23.379 1.00 20.36 79 PRO Q N 1
ATOM 8152 C CA . PRO D 1 79 ? 7.863 -14.358 -23.578 1.00 20.27 79 PRO Q CA 1
ATOM 8153 C C . PRO D 1 79 ? 8.346 -15.225 -24.734 1.00 19.53 79 PRO Q C 1
ATOM 8154 O O . PRO D 1 79 ? 8.192 -16.403 -24.632 1.00 19.47 79 PRO Q O 1
ATOM 8158 N N . ALA D 1 80 ? 8.898 -14.627 -25.782 1.00 19.95 80 ALA Q N 1
ATOM 8159 C CA . ALA D 1 80 ? 9.452 -15.365 -26.929 1.00 19.37 80 ALA Q CA 1
ATOM 8160 C C . ALA D 1 80 ? 10.651 -16.233 -26.492 1.00 20.32 80 ALA Q C 1
ATOM 8161 O O . ALA D 1 80 ? 10.983 -17.190 -27.162 1.00 20.34 80 ALA Q O 1
ATOM 8163 N N . ASN D 1 81 ? 11.260 -15.954 -25.345 1.00 19.69 81 ASN Q N 1
ATOM 8164 C CA . ASN D 1 81 ? 12.461 -16.688 -24.879 1.00 19.54 81 ASN Q CA 1
ATOM 8165 C C . ASN D 1 81 ? 12.119 -17.876 -23.942 1.00 18.30 81 ASN Q C 1
ATOM 8166 O O . ASN D 1 81 ? 12.995 -18.614 -23.501 1.00 21.57 81 ASN Q O 1
ATOM 8171 N N . ILE D 1 82 ? 10.838 -18.028 -23.564 1.00 16.77 82 ILE Q N 1
ATOM 8172 C CA . ILE D 1 82 ? 10.469 -19.094 -22.672 1.00 16.14 82 ILE Q CA 1
ATOM 8173 C C . ILE D 1 82 ? 10.320 -20.391 -23.507 1.00 14.23 82 ILE Q C 1
ATOM 8174 O O . ILE D 1 82 ? 9.605 -20.400 -24.521 1.00 17.81 82 ILE Q O 1
ATOM 8179 N N . LYS D 1 83 ? 10.909 -21.456 -23.036 1.00 17.71 83 LYS Q N 1
ATOM 8180 C CA . LYS D 1 83 ? 10.896 -22.739 -23.784 1.00 18.66 83 LYS Q CA 1
ATOM 8181 C C . LYS D 1 83 ? 9.722 -23.600 -23.297 1.00 16.57 83 LYS Q C 1
ATOM 8182 O O . LYS D 1 83 ? 9.853 -24.641 -22.671 1.00 15.61 83 LYS Q O 1
ATOM 8188 N N . TRP D 1 84 ? 8.530 -23.114 -23.627 1.00 16.79 84 TRP Q N 1
ATOM 8189 C CA . TRP D 1 84 ? 7.297 -23.774 -23.253 1.00 15.73 84 TRP Q CA 1
ATOM 8190 C C . TRP D 1 84 ? 7.179 -25.130 -23.881 1.00 18.32 84 TRP Q C 1
ATOM 8191 O O . TRP D 1 84 ? 6.758 -26.101 -23.216 1.00 16.25 84 TRP Q O 1
ATOM 8202 N N . GLY D 1 85 ? 7.539 -25.236 -25.157 1.00 18.91 85 GLY Q N 1
ATOM 8203 C CA . GLY D 1 85 ? 7.426 -26.542 -25.863 1.00 20.02 85 GLY Q CA 1
ATOM 8204 C C . GLY D 1 85 ? 8.314 -27.577 -25.233 1.00 18.04 85 GLY Q C 1
ATOM 8205 O O . GLY D 1 85 ? 7.864 -28.693 -24.980 1.00 20.89 85 GLY Q O 1
ATOM 8206 N N . ASP D 1 86 ? 9.567 -27.222 -24.934 1.00 17.95 86 ASP Q N 1
ATOM 8207 C CA . ASP D 1 86 ? 10.447 -28.157 -24.260 1.00 18.52 86 ASP Q CA 1
ATOM 8208 C C . ASP D 1 86 ? 9.891 -28.650 -22.961 1.00 20.35 86 ASP Q C 1
ATOM 8209 O O . ASP D 1 86 ? 10.020 -29.832 -22.616 1.00 19.47 86 ASP Q O 1
ATOM 8214 N N . ALA D 1 87 ? 9.277 -27.757 -22.171 1.00 20.83 87 ALA Q N 1
ATOM 8215 C CA . ALA D 1 87 ? 8.702 -28.141 -20.890 1.00 18.46 87 ALA Q CA 1
ATOM 8216 C C . ALA D 1 87 ? 7.350 -28.821 -21.004 1.00 20.28 87 ALA Q C 1
ATOM 8217 O O . ALA D 1 87 ? 6.813 -29.252 -19.988 1.00 21.02 87 ALA Q O 1
ATOM 8219 N N . GLY D 1 88 ? 6.789 -28.914 -22.193 1.00 19.19 88 GLY Q N 1
ATOM 8220 C CA . GLY D 1 88 ? 5.502 -29.624 -22.340 1.00 22.26 88 GLY Q CA 1
ATOM 8221 C C . GLY D 1 88 ? 4.264 -28.773 -22.118 1.00 20.38 88 GLY Q C 1
ATOM 8222 O O . GLY D 1 88 ? 3.154 -29.278 -22.183 1.00 21.17 88 GLY Q O 1
ATOM 8223 N N . ALA D 1 89 ? 4.433 -27.468 -21.957 1.00 19.53 89 ALA Q N 1
ATOM 8224 C CA . ALA D 1 89 ? 3.285 -26.572 -21.774 1.00 20.15 89 ALA Q CA 1
ATOM 8225 C C . ALA D 1 89 ? 2.582 -26.333 -23.123 1.00 19.35 89 ALA Q C 1
ATOM 8226 O O . ALA D 1 89 ? 3.122 -25.701 -24.027 1.00 20.77 89 ALA Q O 1
ATOM 8228 N N . GLU D 1 90 ? 1.355 -26.854 -23.252 1.00 18.78 90 GLU Q N 1
ATOM 8229 C CA . GLU D 1 90 ? 0.532 -26.718 -24.400 1.00 20.29 90 GLU Q CA 1
ATOM 8230 C C . GLU D 1 90 ? -0.246 -25.403 -24.438 1.00 17.65 90 GLU Q C 1
ATOM 8231 O O . GLU D 1 90 ? -0.323 -24.724 -25.443 1.00 17.63 90 GLU Q O 1
ATOM 8237 N N . TYR D 1 91 ? -0.887 -25.070 -23.292 1.00 17.51 91 TYR Q N 1
ATOM 8238 C CA . TYR D 1 91 ? -1.641 -23.809 -23.141 1.00 16.79 91 TYR Q CA 1
ATOM 8239 C C . TYR D 1 91 ? -0.829 -22.967 -22.180 1.00 14.48 91 TYR Q C 1
ATOM 8240 O O . TYR D 1 91 ? -0.278 -23.548 -21.215 1.00 15.45 91 TYR Q O 1
ATOM 8249 N N . VAL D 1 92 ? -0.765 -21.681 -22.460 1.00 16.09 92 VAL Q N 1
ATOM 8250 C CA . VAL D 1 92 ? -0.154 -20.723 -21.510 1.00 14.66 92 VAL Q CA 1
ATOM 8251 C C . VAL D 1 92 ? -1.216 -19.712 -21.024 1.00 15.09 92 VAL Q C 1
ATOM 8252 O O . VAL D 1 92 ? -1.874 -19.037 -21.836 1.00 14.89 92 VAL Q O 1
ATOM 8256 N N . VAL D 1 93 ? -1.266 -19.564 -19.681 1.00 14.69 93 VAL Q N 1
ATOM 8257 C CA . VAL D 1 93 ? -2.035 -18.519 -19.046 1.00 14.20 93 VAL Q CA 1
ATOM 8258 C C . VAL D 1 93 ? -1.180 -17.300 -18.937 1.00 12.82 93 VAL Q C 1
ATOM 8259 O O . VAL D 1 93 ? -0.119 -17.332 -18.315 1.00 14.31 93 VAL Q O 1
ATOM 8263 N N . GLU D 1 94 ? -1.588 -16.253 -19.613 1.00 13.51 94 GLU Q N 1
ATOM 8264 C CA . GLU D 1 94 ? -0.790 -15.027 -19.681 1.00 14.06 94 GLU Q CA 1
ATOM 8265 C C . GLU D 1 94 ? -1.391 -14.085 -18.618 1.00 13.24 94 GLU Q C 1
ATOM 8266 O O . GLU D 1 94 ? -2.424 -13.423 -18.855 1.00 13.46 94 GLU Q O 1
ATOM 8272 N N . SER D 1 95 ? -0.779 -14.110 -17.456 1.00 13.73 95 SER Q N 1
ATOM 8273 C CA . SER D 1 95 ? -1.270 -13.391 -16.260 1.00 13.85 95 SER Q CA 1
ATOM 8274 C C . SER D 1 95 ? -0.247 -12.392 -15.709 1.00 12.85 95 SER Q C 1
ATOM 8275 O O . SER D 1 95 ? -0.171 -12.161 -14.485 1.00 14.67 95 SER Q O 1
ATOM 8278 N N . THR D 1 96 ? 0.502 -11.704 -16.595 1.00 13.73 96 THR Q N 1
ATOM 8279 C CA . THR D 1 96 ? 1.411 -10.672 -16.202 1.00 13.53 96 THR Q CA 1
ATOM 8280 C C . THR D 1 96 ? 0.773 -9.266 -16.125 1.00 13.88 96 THR Q C 1
ATOM 8281 O O . THR D 1 96 ? 1.337 -8.389 -15.393 1.00 16.21 96 THR Q O 1
ATOM 8285 N N . GLY D 1 97 ? -0.303 -9.089 -16.873 1.00 16.43 97 GLY Q N 1
ATOM 8286 C CA . GLY D 1 97 ? -0.968 -7.808 -17.144 1.00 17.05 97 GLY Q CA 1
ATOM 8287 C C . GLY D 1 97 ? -0.227 -6.931 -18.161 1.00 18.93 97 GLY Q C 1
ATOM 8288 O O . GLY D 1 97 ? -0.620 -5.795 -18.415 1.00 19.40 97 GLY Q O 1
ATOM 8289 N N . VAL D 1 98 ? 0.878 -7.418 -18.733 1.00 17.98 98 VAL Q N 1
ATOM 8290 C CA . VAL D 1 98 ? 1.582 -6.545 -19.724 1.00 20.31 98 VAL Q CA 1
ATOM 8291 C C . VAL D 1 98 ? 1.680 -7.085 -21.152 1.00 20.52 98 VAL Q C 1
ATOM 8292 O O . VAL D 1 98 ? 2.348 -6.460 -21.973 1.00 22.33 98 VAL Q O 1
ATOM 8296 N N . PHE D 1 99 ? 1.076 -8.227 -21.418 1.00 18.57 99 PHE Q N 1
ATOM 8297 C CA . PHE D 1 99 ? 1.068 -8.824 -22.766 1.00 16.87 99 PHE Q CA 1
ATOM 8298 C C . PHE D 1 99 ? -0.370 -9.132 -23.176 1.00 20.16 99 PHE Q C 1
ATOM 8299 O O . PHE D 1 99 ? -0.693 -10.289 -23.406 1.00 21.41 99 PHE Q O 1
ATOM 8307 N N . THR D 1 100 ? -1.224 -8.103 -23.330 1.00 19.10 100 THR Q N 1
ATOM 8308 C CA . THR D 1 100 ? -2.687 -8.386 -23.472 1.00 20.51 100 THR Q CA 1
ATOM 8309 C C . THR D 1 100 ? -3.204 -8.269 -24.891 1.00 21.90 100 THR Q C 1
ATOM 8310 O O . THR D 1 100 ? -4.349 -8.584 -25.159 1.00 19.84 100 THR Q O 1
ATOM 8314 N N . THR D 1 101 ? -2.372 -7.821 -25.817 1.00 22.09 101 THR Q N 1
ATOM 8315 C CA . THR D 1 101 ? -2.773 -7.776 -27.235 1.00 22.21 101 THR Q CA 1
ATOM 8316 C C . THR D 1 101 ? -2.396 -9.056 -27.964 1.00 20.89 101 THR Q C 1
ATOM 8317 O O . THR D 1 101 ? -1.549 -9.827 -27.509 1.00 20.09 101 THR Q O 1
ATOM 8321 N N . MET D 1 102 ? -3.023 -9.281 -29.094 1.00 22.44 102 MET Q N 1
ATOM 8322 C CA . MET D 1 102 ? -2.666 -10.391 -29.926 1.00 26.68 102 MET Q CA 1
ATOM 8323 C C . MET D 1 102 ? -1.188 -10.459 -30.236 1.00 23.83 102 MET Q C 1
ATOM 8324 O O . MET D 1 102 ? -0.564 -11.524 -30.111 1.00 23.88 102 MET Q O 1
ATOM 8329 N N . GLU D 1 103 ? -0.629 -9.342 -30.641 1.00 24.74 103 GLU Q N 1
ATOM 8330 C CA . GLU D 1 103 ? 0.780 -9.299 -31.014 1.00 26.24 103 GLU Q CA 1
ATOM 8331 C C . GLU D 1 103 ? 1.700 -9.675 -29.849 1.00 24.41 103 GLU Q C 1
ATOM 8332 O O . GLU D 1 103 ? 2.593 -10.536 -29.995 1.00 23.59 103 GLU Q O 1
ATOM 8338 N N . LYS D 1 104 ? 1.444 -9.070 -28.670 1.00 20.85 104 LYS Q N 1
ATOM 8339 C CA . LYS D 1 104 ? 2.284 -9.307 -27.510 1.00 21.10 104 LYS Q CA 1
ATOM 8340 C C . LYS D 1 104 ? 2.049 -10.714 -26.983 1.00 20.07 104 LYS Q C 1
ATOM 8341 O O . LYS D 1 104 ? 2.997 -11.370 -26.595 1.00 19.58 104 LYS Q O 1
ATOM 8347 N N . ALA D 1 105 ? 0.801 -11.183 -26.912 1.00 19.58 105 ALA Q N 1
ATOM 8348 C CA . ALA D 1 105 ? 0.542 -12.471 -26.285 1.00 19.36 105 ALA Q CA 1
ATOM 8349 C C . ALA D 1 105 ? 1.020 -13.626 -27.202 1.00 21.23 105 ALA Q C 1
ATOM 8350 O O . ALA D 1 105 ? 1.417 -14.695 -26.761 1.00 20.18 105 ALA Q O 1
ATOM 8352 N N . GLY D 1 106 ? 0.966 -13.357 -28.485 1.00 21.94 106 GLY Q N 1
ATOM 8353 C CA . GLY D 1 106 ? 1.416 -14.334 -29.475 1.00 21.99 106 GLY Q CA 1
ATOM 8354 C C . GLY D 1 106 ? 2.885 -14.692 -29.351 1.00 22.54 106 GLY Q C 1
ATOM 8355 O O . GLY D 1 106 ? 3.288 -15.688 -29.928 1.00 23.13 106 GLY Q O 1
ATOM 8356 N N . ALA D 1 107 ? 3.704 -13.912 -28.620 1.00 22.09 107 ALA Q N 1
ATOM 8357 C CA . ALA D 1 107 ? 5.112 -14.298 -28.365 1.00 21.31 107 ALA Q CA 1
ATOM 8358 C C . ALA D 1 107 ? 5.245 -15.661 -27.735 1.00 19.73 107 ALA Q C 1
ATOM 8359 O O . ALA D 1 107 ? 6.180 -16.386 -28.009 1.00 19.70 107 ALA Q O 1
ATOM 8361 N N . HIS D 1 108 ? 4.270 -16.112 -26.967 1.00 17.91 108 HIS Q N 1
ATOM 8362 C CA . HIS D 1 108 ? 4.351 -17.408 -26.355 1.00 16.55 108 HIS Q CA 1
ATOM 8363 C C . HIS D 1 108 ? 4.409 -18.569 -27.363 1.00 17.02 108 HIS Q C 1
ATOM 8364 O O . HIS D 1 108 ? 4.913 -19.623 -27.071 1.00 17.95 108 HIS Q O 1
ATOM 8371 N N . LEU D 1 109 ? 3.770 -18.338 -28.501 1.00 17.01 109 LEU Q N 1
ATOM 8372 C CA . LEU D 1 109 ? 3.702 -19.310 -29.593 1.00 20.92 109 LEU Q CA 1
ATOM 8373 C C . LEU D 1 109 ? 5.097 -19.524 -30.178 1.00 19.98 109 LEU Q C 1
ATOM 8374 O O . LEU D 1 109 ? 5.417 -20.646 -30.545 1.00 17.95 109 LEU Q O 1
ATOM 8379 N N . LYS D 1 110 ? 5.928 -18.473 -30.154 1.00 21.48 110 LYS Q N 1
ATOM 8380 C CA . LYS D 1 110 ? 7.358 -18.577 -30.599 1.00 21.88 110 LYS Q CA 1
ATOM 8381 C C . LYS D 1 110 ? 8.138 -19.488 -29.669 1.00 26.45 110 LYS Q C 1
ATOM 8382 O O . LYS D 1 110 ? 9.068 -20.165 -30.131 1.00 26.44 110 LYS Q O 1
ATOM 8388 N N . GLY D 1 111 ? 7.742 -19.572 -28.376 1.00 22.27 111 GLY Q N 1
ATOM 8389 C CA . GLY D 1 111 ? 8.337 -20.546 -27.451 1.00 21.72 111 GLY Q CA 1
ATOM 8390 C C . GLY D 1 111 ? 7.793 -21.947 -27.442 1.00 20.46 111 GLY Q C 1
ATOM 8391 O O . GLY D 1 111 ? 8.212 -22.783 -26.644 1.00 23.03 111 GLY Q O 1
ATOM 8392 N N . GLY D 1 112 ? 6.875 -22.241 -28.344 1.00 22.75 112 GLY Q N 1
ATOM 8393 C CA . GLY D 1 112 ? 6.361 -23.569 -28.518 1.00 19.78 112 GLY Q CA 1
ATOM 8394 C C . GLY D 1 112 ? 5.009 -23.862 -27.874 1.00 21.10 112 GLY Q C 1
ATOM 8395 O O . GLY D 1 112 ? 4.512 -24.981 -27.972 1.00 20.18 112 GLY Q O 1
ATOM 8396 N N . ALA D 1 113 ? 4.431 -22.877 -27.173 1.00 20.51 113 ALA Q N 1
ATOM 8397 C CA . ALA D 1 113 ? 3.017 -23.036 -26.789 1.00 20.70 113 ALA Q CA 1
ATOM 8398 C C . ALA D 1 113 ? 2.077 -23.143 -27.980 1.00 20.98 113 ALA Q C 1
ATOM 8399 O O . ALA D 1 113 ? 2.314 -22.577 -29.028 1.00 23.83 113 ALA Q O 1
ATOM 8401 N N . LYS D 1 114 ? 0.982 -23.884 -27.804 1.00 20.30 114 LYS Q N 1
ATOM 8402 C CA . LYS D 1 114 ? -0.042 -24.032 -28.835 1.00 21.29 114 LYS Q CA 1
ATOM 8403 C C . LYS D 1 114 ? -1.163 -22.996 -28.734 1.00 22.09 114 LYS Q C 1
ATOM 8404 O O . LYS D 1 114 ? -1.687 -22.572 -29.746 1.00 21.09 114 LYS Q O 1
ATOM 8410 N N . ARG D 1 115 ? -1.511 -22.603 -27.513 1.00 20.77 115 ARG Q N 1
ATOM 8411 C CA . ARG D 1 115 ? -2.563 -21.616 -27.297 1.00 18.63 115 ARG Q CA 1
ATOM 8412 C C . ARG D 1 115 ? -2.248 -20.726 -26.100 1.00 17.78 115 ARG Q C 1
ATOM 8413 O O . ARG D 1 115 ? -1.502 -21.118 -25.203 1.00 18.03 115 ARG Q O 1
ATOM 8421 N N . VAL D 1 116 ? -2.820 -19.526 -26.091 1.00 16.30 116 VAL Q N 1
ATOM 8422 C CA . VAL D 1 116 ? -2.593 -18.568 -24.985 1.00 16.85 116 VAL Q CA 1
ATOM 8423 C C . VAL D 1 116 ? -3.960 -18.080 -24.515 1.00 16.88 116 VAL Q C 1
ATOM 8424 O O . VAL D 1 116 ? -4.819 -17.733 -25.345 1.00 15.91 116 VAL Q O 1
ATOM 8428 N N . ILE D 1 117 ? -4.128 -18.018 -23.180 1.00 16.07 117 ILE Q N 1
ATOM 8429 C CA . ILE D 1 117 ? -5.329 -17.500 -22.522 1.00 14.71 117 ILE Q CA 1
ATOM 8430 C C . ILE D 1 117 ? -4.916 -16.290 -21.723 1.00 14.75 117 ILE Q C 1
ATOM 8431 O O . ILE D 1 117 ? -4.174 -16.410 -20.729 1.00 14.06 117 ILE Q O 1
ATOM 8436 N N . ILE D 1 118 ? -5.287 -15.142 -22.233 1.00 14.86 118 ILE Q N 1
ATOM 8437 C CA . ILE D 1 118 ? -4.978 -13.831 -21.615 1.00 14.83 118 ILE Q CA 1
ATOM 8438 C C . ILE D 1 118 ? -5.930 -13.665 -20.410 1.00 16.39 118 ILE Q C 1
ATOM 8439 O O . ILE D 1 118 ? -7.124 -13.696 -20.575 1.00 14.82 118 ILE Q O 1
ATOM 8444 N N . SER D 1 119 ? -5.392 -13.482 -19.213 1.00 15.57 119 SER Q N 1
ATOM 8445 C CA . SER D 1 119 ? -6.201 -13.356 -17.980 1.00 16.18 119 SER Q CA 1
ATOM 8446 C C . SER D 1 119 ? -6.682 -11.924 -17.774 1.00 17.26 119 SER Q C 1
ATOM 8447 O O . SER D 1 119 ? -6.760 -11.444 -16.624 1.00 16.23 119 SER Q O 1
ATOM 8450 N N . ALA D 1 120 ? -7.100 -11.243 -18.825 1.00 16.16 120 ALA Q N 1
ATOM 8451 C CA . ALA D 1 120 ? -7.534 -9.877 -18.801 1.00 16.82 120 ALA Q CA 1
ATOM 8452 C C . ALA D 1 120 ? -8.219 -9.580 -20.137 1.00 17.53 120 ALA Q C 1
ATOM 8453 O O . ALA D 1 120 ? -8.108 -10.386 -21.105 1.00 15.91 120 ALA Q O 1
ATOM 8455 N N . PRO D 1 121 ? -8.958 -8.469 -20.204 1.00 17.00 121 PRO Q N 1
ATOM 8456 C CA . PRO D 1 121 ? -9.560 -7.969 -21.440 1.00 19.39 121 PRO Q CA 1
ATOM 8457 C C . PRO D 1 121 ? -8.406 -7.745 -22.456 1.00 19.11 121 PRO Q C 1
ATOM 8458 O O . PRO D 1 121 ? -7.271 -7.424 -22.080 1.00 19.78 121 PRO Q O 1
ATOM 8462 N N . SER D 1 122 ? -8.717 -7.839 -23.738 1.00 20.34 122 SER Q N 1
ATOM 8463 C CA . SER D 1 122 ? -7.711 -7.632 -24.763 1.00 18.53 122 SER Q CA 1
ATOM 8464 C C . SER D 1 122 ? -8.326 -6.728 -25.776 1.00 20.09 122 SER Q C 1
ATOM 8465 O O . SER D 1 122 ? -9.501 -6.888 -26.093 1.00 20.39 122 SER Q O 1
ATOM 8468 N N . ALA D 1 123 ? -7.517 -5.832 -26.313 1.00 24.72 123 ALA Q N 1
ATOM 8469 C CA . ALA D 1 123 ? -7.967 -4.918 -27.379 1.00 24.98 123 ALA Q CA 1
ATOM 8470 C C . ALA D 1 123 ? -8.439 -5.661 -28.630 1.00 24.90 123 ALA Q C 1
ATOM 8471 O O . ALA D 1 123 ? -9.344 -5.170 -29.346 1.00 28.93 123 ALA Q O 1
ATOM 8473 N N . ASP D 1 124 ? -7.850 -6.814 -28.905 1.00 23.15 124 ASP Q N 1
ATOM 8474 C CA . ASP D 1 124 ? -8.155 -7.529 -30.149 1.00 24.84 124 ASP Q CA 1
ATOM 8475 C C . ASP D 1 124 ? -8.342 -9.025 -30.035 1.00 24.42 124 ASP Q C 1
ATOM 8476 O O . ASP D 1 124 ? -8.921 -9.622 -30.908 1.00 25.36 124 ASP Q O 1
ATOM 8481 N N . ALA D 1 125 ? -7.859 -9.679 -28.976 1.00 21.71 125 ALA Q N 1
ATOM 8482 C CA . ALA D 1 125 ? -8.115 -11.095 -28.869 1.00 19.15 125 ALA Q CA 1
ATOM 8483 C C . ALA D 1 125 ? -9.573 -11.360 -28.553 1.00 21.62 125 ALA Q C 1
ATOM 8484 O O . ALA D 1 125 ? -10.145 -10.614 -27.769 1.00 22.15 125 ALA Q O 1
ATOM 8486 N N . PRO D 1 126 ? -10.129 -12.435 -29.097 1.00 22.26 126 PRO Q N 1
ATOM 8487 C CA . PRO D 1 126 ? -11.525 -12.709 -28.799 1.00 21.99 126 PRO Q CA 1
ATOM 8488 C C . PRO D 1 126 ? -11.676 -13.005 -27.292 1.00 21.52 126 PRO Q C 1
ATOM 8489 O O . PRO D 1 126 ? -10.903 -13.771 -26.724 1.00 19.52 126 PRO Q O 1
ATOM 8493 N N . MET D 1 127 ? -12.752 -12.460 -26.714 1.00 23.13 127 MET Q N 1
ATOM 8494 C CA . MET D 1 127 ? -13.128 -12.635 -25.321 1.00 22.00 127 MET Q CA 1
ATOM 8495 C C . MET D 1 127 ? -14.267 -13.622 -25.063 1.00 19.99 127 MET Q C 1
ATOM 8496 O O . MET D 1 127 ? -15.315 -13.614 -25.753 1.00 22.29 127 MET Q O 1
ATOM 8501 N N . PHE D 1 128 ? -14.097 -14.450 -24.035 1.00 19.69 128 PHE Q N 1
ATOM 8502 C CA . PHE D 1 128 ? -15.038 -15.452 -23.636 1.00 20.27 128 PHE Q CA 1
ATOM 8503 C C . PHE D 1 128 ? -15.339 -15.297 -22.148 1.00 21.61 128 PHE Q C 1
ATOM 8504 O O . PHE D 1 128 ? -14.476 -14.891 -21.378 1.00 18.65 128 PHE Q O 1
ATOM 8512 N N . VAL D 1 129 ? -16.613 -15.486 -21.807 1.00 17.98 129 VAL Q N 1
ATOM 8513 C CA . VAL D 1 129 ? -17.087 -15.652 -20.428 1.00 18.80 129 VAL Q CA 1
ATOM 8514 C C . VAL D 1 129 ? -17.798 -16.991 -20.308 1.00 16.39 129 VAL Q C 1
ATOM 8515 O O . VAL D 1 129 ? -18.788 -17.278 -21.000 1.00 18.84 129 VAL Q O 1
ATOM 8519 N N . MET D 1 130 ? -17.338 -17.795 -19.379 1.00 15.27 130 MET Q N 1
ATOM 8520 C CA . MET D 1 130 ? -17.941 -19.111 -19.168 1.00 17.01 130 MET Q CA 1
ATOM 8521 C C . MET D 1 130 ? -19.391 -18.905 -18.777 1.00 17.85 130 MET Q C 1
ATOM 8522 O O . MET D 1 130 ? -19.753 -18.034 -17.943 1.00 18.91 130 MET Q O 1
ATOM 8527 N N . GLY D 1 131 ? -20.229 -19.669 -19.454 1.00 18.79 131 GLY Q N 1
ATOM 8528 C CA . GLY D 1 131 ? -21.644 -19.607 -19.249 1.00 17.75 131 GLY Q CA 1
ATOM 8529 C C . GLY D 1 131 ? -22.407 -18.667 -20.128 1.00 18.00 131 GLY Q C 1
ATOM 8530 O O . GLY D 1 131 ? -23.634 -18.692 -20.088 1.00 21.79 131 GLY Q O 1
ATOM 8531 N N . VAL D 1 132 ? -21.725 -17.776 -20.807 1.00 16.09 132 VAL Q N 1
ATOM 8532 C CA . VAL D 1 132 ? -22.339 -16.789 -21.611 1.00 17.03 132 VAL Q CA 1
ATOM 8533 C C . VAL D 1 132 ? -22.050 -16.987 -23.072 1.00 20.71 132 VAL Q C 1
ATOM 8534 O O . VAL D 1 132 ? -22.982 -17.054 -23.872 1.00 21.17 132 VAL Q O 1
ATOM 8538 N N . ASN D 1 133 ? -20.776 -17.062 -23.451 1.00 19.13 133 ASN Q N 1
ATOM 8539 C CA . ASN D 1 133 ? -20.425 -17.242 -24.866 1.00 20.52 133 ASN Q CA 1
ATOM 8540 C C . ASN D 1 133 ? -19.261 -18.245 -25.081 1.00 19.92 133 ASN Q C 1
ATOM 8541 O O . ASN D 1 133 ? -18.610 -18.210 -26.131 1.00 21.14 133 ASN Q O 1
ATOM 8546 N N . HIS D 1 134 ? -18.960 -19.098 -24.136 1.00 19.42 134 HIS Q N 1
ATOM 8547 C CA . HIS D 1 134 ? -17.768 -19.912 -24.281 1.00 21.56 134 HIS Q CA 1
ATOM 8548 C C . HIS D 1 134 ? -17.917 -20.961 -25.427 1.00 23.76 134 HIS Q C 1
ATOM 8549 O O . HIS D 1 134 ? -16.918 -21.425 -26.011 1.00 21.48 134 HIS Q O 1
ATOM 8556 N N . GLU D 1 135 ? -19.160 -21.307 -25.730 1.00 24.22 135 GLU Q N 1
ATOM 8557 C CA . GLU D 1 135 ? -19.402 -22.219 -26.862 1.00 26.41 135 GLU Q CA 1
ATOM 8558 C C . GLU D 1 135 ? -19.037 -21.606 -28.196 1.00 28.81 135 GLU Q C 1
ATOM 8559 O O . GLU D 1 135 ? -19.023 -22.297 -29.209 1.00 29.54 135 GLU Q O 1
ATOM 8565 N N . LYS D 1 136 ? -18.716 -20.319 -28.222 1.00 25.34 136 LYS Q N 1
ATOM 8566 C CA . LYS D 1 136 ? -18.320 -19.680 -29.450 1.00 25.85 136 LYS Q CA 1
ATOM 8567 C C . LYS D 1 136 ? -16.849 -19.878 -29.707 1.00 23.52 136 LYS Q C 1
ATOM 8568 O O . LYS D 1 136 ? -16.339 -19.435 -30.773 1.00 25.23 136 LYS Q O 1
ATOM 8574 N N . TYR D 1 137 ? -16.144 -20.424 -28.720 1.00 22.37 137 TYR Q N 1
ATOM 8575 C CA . TYR D 1 137 ? -14.748 -20.727 -28.937 1.00 22.72 137 TYR Q CA 1
ATOM 8576 C C . TYR D 1 137 ? -14.681 -21.824 -30.028 1.00 22.06 137 TYR Q C 1
ATOM 8577 O O . TYR D 1 137 ? -15.557 -22.677 -30.083 1.00 21.94 137 TYR Q O 1
ATOM 8586 N N . ASN D 1 138 ? -13.620 -21.784 -30.826 1.00 25.72 138 ASN Q N 1
ATOM 8587 C CA . ASN D 1 138 ? -13.283 -22.887 -31.761 1.00 26.00 138 ASN Q CA 1
ATOM 8588 C C . ASN D 1 138 ? -11.794 -23.070 -31.887 1.00 25.80 138 ASN Q C 1
ATOM 8589 O O . ASN D 1 138 ? -11.007 -22.146 -31.546 1.00 24.04 138 ASN Q O 1
ATOM 8594 N N . ASN D 1 139 ? -11.447 -24.235 -32.449 1.00 27.99 139 ASN Q N 1
ATOM 8595 C CA . ASN D 1 139 ? -10.082 -24.728 -32.668 1.00 30.66 139 ASN Q CA 1
ATOM 8596 C C . ASN D 1 139 ? -9.086 -23.914 -33.393 1.00 26.50 139 ASN Q C 1
ATOM 8597 O O . ASN D 1 139 ? -7.904 -24.232 -33.341 1.00 27.48 139 ASN Q O 1
ATOM 8602 N N . THR D 1 140 ? -9.547 -22.927 -34.113 1.00 24.47 140 THR Q N 1
ATOM 8603 C CA . THR D 1 140 ? -8.677 -22.119 -34.892 1.00 27.84 140 THR Q CA 1
ATOM 8604 C C . THR D 1 140 ? -8.189 -20.956 -34.073 1.00 25.10 140 THR Q C 1
ATOM 8605 O O . THR D 1 140 ? -7.321 -20.254 -34.524 1.00 23.47 140 THR Q O 1
ATOM 8609 N N . LEU D 1 141 ? -8.774 -20.725 -32.892 1.00 23.85 141 LEU Q N 1
ATOM 8610 C CA . LEU D 1 141 ? -8.350 -19.546 -32.087 1.00 22.98 141 LEU Q CA 1
ATOM 8611 C C . LEU D 1 141 ? -7.170 -19.932 -31.188 1.00 22.29 141 LEU Q C 1
ATOM 8612 O O . LEU D 1 141 ? -7.305 -20.739 -30.276 1.00 23.58 141 LEU Q O 1
ATOM 8617 N N . LYS D 1 142 ? -5.992 -19.392 -31.497 1.00 21.92 142 LYS Q N 1
ATOM 8618 C CA . LYS D 1 142 ? -4.781 -19.724 -30.747 1.00 20.71 142 LYS Q CA 1
ATOM 8619 C C . LYS D 1 142 ? -4.529 -18.764 -29.537 1.00 18.99 142 LYS Q C 1
ATOM 8620 O O . LYS D 1 142 ? -3.729 -19.105 -28.645 1.00 19.07 142 LYS Q O 1
ATOM 8626 N N . ILE D 1 143 ? -5.123 -17.591 -29.586 1.00 19.44 143 ILE Q N 1
ATOM 8627 C CA . ILE D 1 143 ? -4.970 -16.515 -28.532 1.00 18.03 143 ILE Q CA 1
ATOM 8628 C C . ILE D 1 143 ? -6.413 -16.090 -28.188 1.00 17.84 143 ILE Q C 1
ATOM 8629 O O . ILE D 1 143 ? -7.128 -15.556 -29.039 1.00 17.63 143 ILE Q O 1
ATOM 8634 N N . VAL D 1 144 ? -6.799 -16.248 -26.909 1.00 17.06 144 VAL Q N 1
ATOM 8635 C CA . VAL D 1 144 ? -8.103 -15.851 -26.460 1.00 17.25 144 VAL Q CA 1
ATOM 8636 C C . VAL D 1 144 ? -7.973 -15.069 -25.148 1.00 16.90 144 VAL Q C 1
ATOM 8637 O O . VAL D 1 144 ? -6.942 -15.095 -24.566 1.00 17.33 144 VAL Q O 1
ATOM 8641 N N . SER D 1 145 ? -9.019 -14.351 -24.800 1.00 16.64 145 SER Q N 1
ATOM 8642 C CA . SER D 1 145 ? -9.063 -13.591 -23.506 1.00 16.19 145 SER Q CA 1
ATOM 8643 C C . SER D 1 145 ? -10.225 -14.174 -22.692 1.00 17.12 145 SER Q C 1
ATOM 8644 O O . SER D 1 145 ? -11.292 -14.448 -23.247 1.00 16.97 145 SER Q O 1
ATOM 8647 N N . ASN D 1 146 ? -10.031 -14.310 -21.386 1.00 15.44 146 ASN Q N 1
ATOM 8648 C CA . ASN D 1 146 ? -11.096 -14.684 -20.420 1.00 15.16 146 ASN Q CA 1
ATOM 8649 C C . ASN D 1 146 ? -11.781 -13.407 -19.804 1.00 14.68 146 ASN Q C 1
ATOM 8650 O O . ASN D 1 146 ? -12.428 -13.558 -18.748 1.00 15.19 146 ASN Q O 1
ATOM 8655 N N . ALA D 1 147 ? -11.615 -12.210 -20.401 1.00 14.92 147 ALA Q N 1
ATOM 8656 C CA . ALA D 1 147 ? -12.271 -10.924 -20.034 1.00 15.28 147 ALA Q CA 1
ATOM 8657 C C . ALA D 1 147 ? -11.747 -10.478 -18.663 1.00 15.88 147 ALA Q C 1
ATOM 8658 O O . ALA D 1 147 ? -10.644 -10.852 -18.272 1.00 16.99 147 ALA Q O 1
ATOM 8660 N N . SER D 1 148 ? -12.517 -9.693 -17.937 1.00 15.69 148 SER Q N 1
ATOM 8661 C CA . SER D 1 148 ? -12.089 -9.241 -16.615 1.00 17.48 148 SER Q CA 1
ATOM 8662 C C . SER D 1 148 ? -12.926 -9.951 -15.610 1.00 16.41 148 SER Q C 1
ATOM 8663 O O . SER D 1 148 ? -13.982 -10.565 -15.918 1.00 15.06 148 SER Q O 1
ATOM 8666 N N . CYS D 1 149 ? -12.527 -9.785 -14.354 1.00 15.96 149 CYS Q N 1
ATOM 8667 C CA . CYS D 1 149 ? -13.397 -10.213 -13.237 1.00 16.11 149 CYS Q CA 1
ATOM 8668 C C . CYS D 1 149 ? -14.756 -9.595 -13.311 1.00 13.35 149 CYS Q C 1
ATOM 8669 O O . CYS D 1 149 ? -15.761 -10.252 -13.104 1.00 13.50 149 CYS Q O 1
ATOM 8672 N N . THR D 1 150 ? -14.781 -8.288 -13.533 1.00 14.80 150 THR Q N 1
ATOM 8673 C CA . THR D 1 150 ? -16.026 -7.528 -13.481 1.00 13.96 150 THR Q CA 1
ATOM 8674 C C . THR D 1 150 ? -16.962 -7.972 -14.641 1.00 15.08 150 THR Q C 1
ATOM 8675 O O . THR D 1 150 ? -18.197 -8.160 -14.441 1.00 13.63 150 THR Q O 1
ATOM 8679 N N . THR D 1 151 ? -16.390 -8.186 -15.850 1.00 13.91 151 THR Q N 1
ATOM 8680 C CA . THR D 1 151 ? -17.231 -8.714 -16.955 1.00 15.31 151 THR Q CA 1
ATOM 8681 C C . THR D 1 151 ? -17.795 -10.085 -16.643 1.00 13.35 151 THR Q C 1
ATOM 8682 O O . THR D 1 151 ? -18.953 -10.432 -16.956 1.00 15.55 151 THR Q O 1
ATOM 8686 N N . ASN D 1 152 ? -17.016 -10.925 -16.012 1.00 13.35 152 ASN Q N 1
ATOM 8687 C CA . ASN D 1 152 ? -17.427 -12.259 -15.622 1.00 13.54 152 ASN Q CA 1
ATOM 8688 C C . ASN D 1 152 ? -18.528 -12.222 -14.545 1.00 14.69 152 ASN Q C 1
ATOM 8689 O O . ASN D 1 152 ? -19.286 -13.174 -14.424 1.00 16.24 152 ASN Q O 1
ATOM 8694 N N . CYS D 1 153 ? -18.593 -11.148 -13.763 1.00 12.54 153 CYS Q N 1
ATOM 8695 C CA . CYS D 1 153 ? -19.715 -10.991 -12.796 1.00 13.04 153 CYS Q CA 1
ATOM 8696 C C . CYS D 1 153 ? -20.923 -10.456 -13.535 1.00 13.49 153 CYS Q C 1
ATOM 8697 O O . CYS D 1 153 ? -22.028 -11.003 -13.357 1.00 15.94 153 CYS Q O 1
ATOM 8700 N N . LEU D 1 154 ? -20.780 -9.398 -14.323 1.00 14.49 154 LEU Q N 1
ATOM 8701 C CA . LEU D 1 154 ? -21.909 -8.745 -14.949 1.00 13.61 154 LEU Q CA 1
ATOM 8702 C C . LEU D 1 154 ? -22.581 -9.604 -16.030 1.00 15.10 154 LEU Q C 1
ATOM 8703 O O . LEU D 1 154 ? -23.789 -9.563 -16.167 1.00 16.25 154 LEU Q O 1
ATOM 8708 N N . ALA D 1 155 ? -21.778 -10.190 -16.922 1.00 14.38 155 ALA Q N 1
ATOM 8709 C CA . ALA D 1 155 ? -22.383 -10.839 -18.099 1.00 15.17 155 ALA Q CA 1
ATOM 8710 C C . ALA D 1 155 ? -23.297 -11.998 -17.741 1.00 16.48 155 ALA Q C 1
ATOM 8711 O O . ALA D 1 155 ? -24.334 -12.030 -18.302 1.00 17.28 155 ALA Q O 1
ATOM 8713 N N . PRO D 1 156 ? -22.988 -12.879 -16.812 1.00 16.05 156 PRO Q N 1
ATOM 8714 C CA . PRO D 1 156 ? -23.996 -13.930 -16.552 1.00 16.83 156 PRO Q CA 1
ATOM 8715 C C . PRO D 1 156 ? -25.362 -13.369 -16.052 1.00 17.40 156 PRO Q C 1
ATOM 8716 O O . PRO D 1 156 ? -26.482 -13.811 -16.471 1.00 18.33 156 PRO Q O 1
ATOM 8720 N N . LEU D 1 157 ? -25.296 -12.348 -15.210 1.00 15.31 157 LEU Q N 1
ATOM 8721 C CA . LEU D 1 157 ? -26.536 -11.650 -14.757 1.00 16.92 157 LEU Q CA 1
ATOM 8722 C C . LEU D 1 157 ? -27.245 -10.956 -15.899 1.00 17.46 157 LEU Q C 1
ATOM 8723 O O . LEU D 1 157 ? -28.447 -11.065 -16.056 1.00 18.12 157 LEU Q O 1
ATOM 8728 N N . ALA D 1 158 ? -26.510 -10.243 -16.725 1.00 18.05 158 ALA Q N 1
ATOM 8729 C CA . ALA D 1 158 ? -27.097 -9.518 -17.791 1.00 16.70 158 ALA Q CA 1
ATOM 8730 C C . ALA D 1 158 ? -27.765 -10.507 -18.768 1.00 17.41 158 ALA Q C 1
ATOM 8731 O O . ALA D 1 158 ? -28.833 -10.204 -19.268 1.00 18.34 158 ALA Q O 1
ATOM 8733 N N . LYS D 1 159 ? -27.158 -11.642 -18.989 1.00 18.75 159 LYS Q N 1
ATOM 8734 C CA . LYS D 1 159 ? -27.690 -12.696 -19.843 1.00 18.66 159 LYS Q CA 1
ATOM 8735 C C . LYS D 1 159 ? -29.081 -13.099 -19.354 1.00 18.67 159 LYS Q C 1
ATOM 8736 O O . LYS D 1 159 ? -30.060 -13.035 -20.093 1.00 17.74 159 LYS Q O 1
ATOM 8742 N N . VAL D 1 160 ? -29.184 -13.394 -18.068 1.00 17.21 160 VAL Q N 1
ATOM 8743 C CA . VAL D 1 160 ? -30.490 -13.847 -17.540 1.00 19.49 160 VAL Q CA 1
ATOM 8744 C C . VAL D 1 160 ? -31.534 -12.732 -17.609 1.00 18.07 160 VAL Q C 1
ATOM 8745 O O . VAL D 1 160 ? -32.708 -12.912 -18.004 1.00 17.97 160 VAL Q O 1
ATOM 8749 N N . ILE D 1 161 ? -31.180 -11.528 -17.230 1.00 15.70 161 ILE Q N 1
ATOM 8750 C CA . ILE D 1 161 ? -32.143 -10.481 -17.247 1.00 17.87 161 ILE Q CA 1
ATOM 8751 C C . ILE D 1 161 ? -32.555 -10.122 -18.661 1.00 20.05 161 ILE Q C 1
ATOM 8752 O O . ILE D 1 161 ? -33.744 -9.930 -18.962 1.00 20.04 161 ILE Q O 1
ATOM 8757 N N . HIS D 1 162 ? -31.595 -10.000 -19.559 1.00 18.46 162 HIS Q N 1
ATOM 8758 C CA . HIS D 1 162 ? -31.944 -9.686 -20.916 1.00 18.28 162 HIS Q CA 1
ATOM 8759 C C . HIS D 1 162 ? -32.795 -10.817 -21.577 1.00 18.65 162 HIS Q C 1
ATOM 8760 O O . HIS D 1 162 ? -33.731 -10.492 -22.253 1.00 18.58 162 HIS Q O 1
ATOM 8767 N N . ASP D 1 163 ? -32.457 -12.072 -21.329 1.00 18.78 163 ASP Q N 1
ATOM 8768 C CA . ASP D 1 163 ? -33.181 -13.222 -21.920 1.00 20.13 163 ASP Q CA 1
ATOM 8769 C C . ASP D 1 163 ? -34.674 -13.163 -21.534 1.00 21.70 163 ASP Q C 1
ATOM 8770 O O . ASP D 1 163 ? -35.561 -13.507 -22.315 1.00 22.35 163 ASP Q O 1
ATOM 8775 N N . HIS D 1 164 ? -34.987 -12.766 -20.295 1.00 20.83 164 HIS Q N 1
ATOM 8776 C CA . HIS D 1 164 ? -36.367 -12.814 -19.784 1.00 20.95 164 HIS Q CA 1
ATOM 8777 C C . HIS D 1 164 ? -37.107 -11.545 -19.944 1.00 21.26 164 HIS Q C 1
ATOM 8778 O O . HIS D 1 164 ? -38.313 -11.559 -20.219 1.00 23.67 164 HIS Q O 1
ATOM 8785 N N . PHE D 1 165 ? -36.468 -10.385 -19.763 1.00 21.61 165 PHE Q N 1
ATOM 8786 C CA . PHE D 1 165 ? -37.183 -9.132 -19.792 1.00 21.56 165 PHE Q CA 1
ATOM 8787 C C . PHE D 1 165 ? -36.729 -8.118 -20.804 1.00 18.95 165 PHE Q C 1
ATOM 8788 O O . PHE D 1 165 ? -37.423 -7.174 -21.073 1.00 20.38 165 PHE Q O 1
ATOM 8796 N N . GLY D 1 166 ? -35.503 -8.276 -21.323 1.00 19.35 166 GLY Q N 1
ATOM 8797 C CA . GLY D 1 166 ? -34.900 -7.339 -22.260 1.00 18.03 166 GLY Q CA 1
ATOM 8798 C C . GLY D 1 166 ? -34.325 -6.115 -21.601 1.00 20.01 166 GLY Q C 1
ATOM 8799 O O . GLY D 1 166 ? -35.026 -5.341 -20.985 1.00 21.23 166 GLY Q O 1
ATOM 8800 N N . ILE D 1 167 ? -33.014 -5.934 -21.689 1.00 19.49 167 ILE Q N 1
ATOM 8801 C CA . ILE D 1 167 ? -32.352 -4.694 -21.231 1.00 18.47 167 ILE Q CA 1
ATOM 8802 C C . ILE D 1 167 ? -32.315 -3.652 -22.343 1.00 19.36 167 ILE Q C 1
ATOM 8803 O O . ILE D 1 167 ? -31.643 -3.853 -23.418 1.00 21.56 167 ILE Q O 1
ATOM 8808 N N . VAL D 1 168 ? -33.046 -2.564 -22.123 1.00 17.61 168 VAL Q N 1
ATOM 8809 C CA . VAL D 1 168 ? -33.091 -1.475 -23.055 1.00 18.50 168 VAL Q CA 1
ATOM 8810 C C . VAL D 1 168 ? -31.751 -0.740 -22.965 1.00 20.09 168 VAL Q C 1
ATOM 8811 O O . VAL D 1 168 ? -31.146 -0.447 -23.973 1.00 23.80 168 VAL Q O 1
ATOM 8815 N N . GLU D 1 169 ? -31.328 -0.435 -21.727 1.00 20.18 169 GLU Q N 1
ATOM 8816 C CA . GLU D 1 169 ? -30.056 0.221 -21.457 1.00 17.70 169 GLU Q CA 1
ATOM 8817 C C . GLU D 1 169 ? -29.744 0.023 -19.986 1.00 16.92 169 GLU Q C 1
ATOM 8818 O O . GLU D 1 169 ? -30.668 -0.204 -19.154 1.00 17.13 169 GLU Q O 1
ATOM 8824 N N . GLY D 1 170 ? -28.448 0.060 -19.680 1.00 16.22 170 GLY Q N 1
ATOM 8825 C CA . GLY D 1 170 ? -28.023 -0.094 -18.291 1.00 15.34 170 GLY Q CA 1
ATOM 8826 C C . GLY D 1 170 ? -26.747 0.609 -18.028 1.00 15.71 170 GLY Q C 1
ATOM 8827 O O . GLY D 1 170 ? -25.930 0.850 -18.962 1.00 16.03 170 GLY Q O 1
ATOM 8828 N N . LEU D 1 171 ? -26.603 1.011 -16.746 1.00 15.21 171 LEU Q N 1
ATOM 8829 C CA . LEU D 1 171 ? -25.380 1.677 -16.273 1.00 13.70 171 LEU Q CA 1
ATOM 8830 C C . LEU D 1 171 ? -24.915 0.930 -15.035 1.00 15.44 171 LEU Q C 1
ATOM 8831 O O . LEU D 1 171 ? -25.714 0.636 -14.162 1.00 15.90 171 LEU Q O 1
ATOM 8836 N N . MET D 1 172 ? -23.605 0.627 -14.975 1.00 14.10 172 MET Q N 1
ATOM 8837 C CA . MET D 1 172 ? -23.018 -0.238 -13.957 1.00 14.58 172 MET Q CA 1
ATOM 8838 C C . MET D 1 172 ? -22.025 0.562 -13.121 1.00 14.59 172 MET Q C 1
ATOM 8839 O O . MET D 1 172 ? -21.222 1.293 -13.632 1.00 15.50 172 MET Q O 1
ATOM 8844 N N . THR D 1 173 ? -22.045 0.321 -11.800 1.00 14.97 173 THR Q N 1
ATOM 8845 C CA . THR D 1 173 ? -20.945 0.683 -10.896 1.00 12.79 173 THR Q CA 1
ATOM 8846 C C . THR D 1 173 ? -20.382 -0.614 -10.294 1.00 13.98 173 THR Q C 1
ATOM 8847 O O . THR D 1 173 ? -21.112 -1.496 -9.876 1.00 15.12 173 THR Q O 1
ATOM 8851 N N . THR D 1 174 ? -19.061 -0.777 -10.286 1.00 14.71 174 THR Q N 1
ATOM 8852 C CA . THR D 1 174 ? -18.500 -1.814 -9.435 1.00 12.16 174 THR Q CA 1
ATOM 8853 C C . THR D 1 174 ? -17.745 -1.128 -8.273 1.00 12.88 174 THR Q C 1
ATOM 8854 O O . THR D 1 174 ? -16.936 -0.199 -8.476 1.00 13.76 174 THR Q O 1
ATOM 8858 N N . VAL D 1 175 ? -18.046 -1.647 -7.100 1.00 11.47 175 VAL Q N 1
ATOM 8859 C CA . VAL D 1 175 ? -17.299 -1.266 -5.886 1.00 11.16 175 VAL Q CA 1
ATOM 8860 C C . VAL D 1 175 ? -16.307 -2.394 -5.716 1.00 11.55 175 VAL Q C 1
ATOM 8861 O O . VAL D 1 175 ? -16.663 -3.530 -5.397 1.00 11.00 175 VAL Q O 1
ATOM 8865 N N . HIS D 1 176 ? -14.995 -2.081 -5.902 1.00 11.11 176 HIS Q N 1
ATOM 8866 C CA . HIS D 1 176 ? -14.020 -3.139 -6.129 1.00 12.62 176 HIS Q CA 1
ATOM 8867 C C . HIS D 1 176 ? -12.890 -3.064 -5.141 1.00 12.14 176 HIS Q C 1
ATOM 8868 O O . HIS D 1 176 ? -12.429 -1.934 -4.768 1.00 11.58 176 HIS Q O 1
ATOM 8875 N N . ALA D 1 177 ? -12.409 -4.226 -4.703 1.00 12.51 177 ALA Q N 1
ATOM 8876 C CA . ALA D 1 177 ? -11.285 -4.383 -3.844 1.00 11.68 177 ALA Q CA 1
ATOM 8877 C C . ALA D 1 177 ? -10.018 -3.773 -4.458 1.00 11.92 177 ALA Q C 1
ATOM 8878 O O . ALA D 1 177 ? -9.910 -3.634 -5.670 1.00 11.22 177 ALA Q O 1
ATOM 8880 N N . ILE D 1 178 ? -9.069 -3.391 -3.592 1.00 12.42 178 ILE Q N 1
ATOM 8881 C CA . ILE D 1 178 ? -7.786 -2.880 -4.042 1.00 13.04 178 ILE Q CA 1
ATOM 8882 C C . ILE D 1 178 ? -7.048 -4.009 -4.823 1.00 15.03 178 ILE Q C 1
ATOM 8883 O O . ILE D 1 178 ? -7.264 -5.223 -4.606 1.00 13.47 178 ILE Q O 1
ATOM 8888 N N . THR D 1 179 ? -6.174 -3.609 -5.747 1.00 13.24 179 THR Q N 1
ATOM 8889 C CA . THR D 1 179 ? -5.382 -4.550 -6.544 1.00 15.06 179 THR Q CA 1
ATOM 8890 C C . THR D 1 179 ? -3.916 -4.111 -6.540 1.00 12.37 179 THR Q C 1
ATOM 8891 O O . THR D 1 179 ? -3.543 -3.028 -6.075 1.00 11.33 179 THR Q O 1
ATOM 8895 N N . ALA D 1 180 ? -3.088 -4.939 -7.151 1.00 12.97 180 ALA Q N 1
ATOM 8896 C CA . ALA D 1 180 ? -1.652 -4.728 -7.189 1.00 12.74 180 ALA Q CA 1
ATOM 8897 C C . ALA D 1 180 ? -1.248 -3.452 -7.947 1.00 12.14 180 ALA Q C 1
ATOM 8898 O O . ALA D 1 180 ? -0.099 -2.979 -7.784 1.00 14.12 180 ALA Q O 1
ATOM 8900 N N . THR D 1 181 ? -2.105 -2.955 -8.817 1.00 12.39 181 THR Q N 1
ATOM 8901 C CA . THR D 1 181 ? -1.818 -1.762 -9.576 1.00 15.41 181 THR Q CA 1
ATOM 8902 C C . THR D 1 181 ? -1.844 -0.479 -8.705 1.00 12.49 181 THR Q C 1
ATOM 8903 O O . THR D 1 181 ? -1.315 0.599 -9.136 1.00 14.82 181 THR Q O 1
ATOM 8907 N N . GLN D 1 182 ? -2.389 -0.578 -7.452 1.00 11.21 182 GLN Q N 1
ATOM 8908 C CA . GLN D 1 182 ? -2.530 0.564 -6.599 1.00 11.07 182 GLN Q CA 1
ATOM 8909 C C . GLN D 1 182 ? -1.298 0.753 -5.756 1.00 10.49 182 GLN Q C 1
ATOM 8910 O O . GLN D 1 182 ? -0.392 -0.063 -5.767 1.00 12.10 182 GLN Q O 1
ATOM 8916 N N . LYS D 1 183 ? -1.302 1.836 -4.969 1.00 10.44 183 LYS Q N 1
ATOM 8917 C CA . LYS D 1 183 ? -0.151 2.261 -4.156 1.00 11.99 183 LYS Q CA 1
ATOM 8918 C C . LYS D 1 183 ? -0.526 2.353 -2.707 1.00 12.12 183 LYS Q C 1
ATOM 8919 O O . LYS D 1 183 ? -1.651 2.705 -2.333 1.00 13.44 183 LYS Q O 1
ATOM 8925 N N . THR D 1 184 ? 0.437 2.034 -1.855 1.00 11.75 184 THR Q N 1
ATOM 8926 C CA . THR D 1 184 ? 0.208 2.056 -0.422 1.00 11.79 184 THR Q CA 1
ATOM 8927 C C . THR D 1 184 ? 0.019 3.463 0.172 1.00 12.20 184 THR Q C 1
ATOM 8928 O O . THR D 1 184 ? -0.820 3.678 1.092 1.00 13.01 184 THR Q O 1
ATOM 8932 N N . VAL D 1 185 ? 0.745 4.407 -0.382 1.00 12.26 185 VAL Q N 1
ATOM 8933 C CA . VAL D 1 185 ? 0.689 5.824 -0.010 1.00 13.13 185 VAL Q CA 1
ATOM 8934 C C . VAL D 1 185 ? 0.725 6.653 -1.315 1.00 12.44 185 VAL Q C 1
ATOM 8935 O O . VAL D 1 185 ? 1.147 6.120 -2.383 1.00 12.29 185 VAL Q O 1
ATOM 8939 N N . ASP D 1 186 ? 0.298 7.914 -1.269 1.00 11.16 186 ASP Q N 1
ATOM 8940 C CA . ASP D 1 186 ? 0.212 8.738 -2.455 1.00 12.12 186 ASP Q CA 1
ATOM 8941 C C . ASP D 1 186 ? 1.541 8.706 -3.199 1.00 12.15 186 ASP Q C 1
ATOM 8942 O O . ASP D 1 186 ? 2.577 9.213 -2.684 1.00 12.07 186 ASP Q O 1
ATOM 8947 N N . GLY D 1 187 ? 1.539 8.193 -4.414 1.00 11.82 187 GLY Q N 1
ATOM 8948 C CA . GLY D 1 187 ? 2.747 8.111 -5.249 1.00 13.14 187 GLY Q CA 1
ATOM 8949 C C . GLY D 1 187 ? 2.403 8.114 -6.722 1.00 13.56 187 GLY Q C 1
ATOM 8950 O O . GLY D 1 187 ? 1.233 8.269 -7.133 1.00 11.33 187 GLY Q O 1
ATOM 8951 N N . PRO D 1 188 ? 3.441 8.002 -7.567 1.00 13.98 188 PRO Q N 1
ATOM 8952 C CA . PRO D 1 188 ? 3.196 8.226 -8.982 1.00 13.36 188 PRO Q CA 1
ATOM 8953 C C . PRO D 1 188 ? 2.483 7.131 -9.689 1.00 13.69 188 PRO Q C 1
ATOM 8954 O O . PRO D 1 188 ? 2.805 5.966 -9.490 1.00 15.22 188 PRO Q O 1
ATOM 8958 N N . SER D 1 189 ? 1.560 7.510 -10.566 1.00 14.86 189 SER Q N 1
ATOM 8959 C CA . SER D 1 189 ? 0.804 6.499 -11.268 1.00 16.74 189 SER Q CA 1
ATOM 8960 C C . SER D 1 189 ? 0.577 6.836 -12.741 1.00 23.80 189 SER Q C 1
ATOM 8961 O O . SER D 1 189 ? -0.477 6.477 -13.335 1.00 27.42 189 SER Q O 1
ATOM 8964 N N . GLY D 1 190 ? 1.583 7.501 -13.338 1.00 24.20 190 GLY Q N 1
ATOM 8965 C CA . GLY D 1 190 ? 1.666 7.632 -14.784 1.00 28.87 190 GLY Q CA 1
ATOM 8966 C C . GLY D 1 190 ? 0.555 8.529 -15.175 1.00 23.52 190 GLY Q C 1
ATOM 8967 O O . GLY D 1 190 ? 0.513 9.648 -14.753 1.00 28.83 190 GLY Q O 1
ATOM 8968 N N . LYS D 1 191 ? -0.353 8.006 -15.978 1.00 24.62 191 LYS Q N 1
ATOM 8969 C CA . LYS D 1 191 ? -1.385 8.844 -16.531 1.00 29.33 191 LYS Q CA 1
ATOM 8970 C C . LYS D 1 191 ? -2.668 8.657 -15.692 1.00 27.00 191 LYS Q C 1
ATOM 8971 O O . LYS D 1 191 ? -3.619 9.450 -15.896 1.00 31.83 191 LYS Q O 1
ATOM 8977 N N . LEU D 1 192 ? -2.707 7.643 -14.798 1.00 20.29 192 LEU Q N 1
ATOM 8978 C CA . LEU D 1 192 ? -3.946 7.356 -14.024 1.00 17.93 192 LEU Q CA 1
ATOM 8979 C C . LEU D 1 192 ? -3.778 7.955 -12.629 1.00 16.26 192 LEU Q C 1
ATOM 8980 O O . LEU D 1 192 ? -3.538 7.244 -11.667 1.00 16.37 192 LEU Q O 1
ATOM 8985 N N . TRP D 1 193 ? -3.878 9.279 -12.572 1.00 14.60 193 TRP Q N 1
ATOM 8986 C CA . TRP D 1 193 ? -3.602 10.043 -11.374 1.00 13.18 193 TRP Q CA 1
ATOM 8987 C C . TRP D 1 193 ? -4.266 9.489 -10.153 1.00 12.71 193 TRP Q C 1
ATOM 8988 O O . TRP D 1 193 ? -3.594 9.222 -9.133 1.00 13.93 193 TRP Q O 1
ATOM 8999 N N . ARG D 1 194 ? -5.580 9.303 -10.212 1.00 12.69 194 ARG Q N 1
ATOM 9000 C CA . ARG D 1 194 ? -6.339 8.830 -9.055 1.00 12.61 194 ARG Q CA 1
ATOM 9001 C C . ARG D 1 194 ? -5.790 7.531 -8.458 1.00 12.86 194 ARG Q C 1
ATOM 9002 O O . ARG D 1 194 ? -5.797 7.345 -7.241 1.00 12.65 194 ARG Q O 1
ATOM 9010 N N . ASP D 1 195 ? -5.323 6.639 -9.324 1.00 12.55 195 ASP Q N 1
ATOM 9011 C CA . ASP D 1 195 ? -4.845 5.345 -8.925 1.00 14.40 195 ASP Q CA 1
ATOM 9012 C C . ASP D 1 195 ? -3.556 5.365 -8.125 1.00 13.65 195 ASP Q C 1
ATOM 9013 O O . ASP D 1 195 ? -3.166 4.365 -7.553 1.00 13.76 195 ASP Q O 1
ATOM 9018 N N . GLY D 1 196 ? -2.897 6.504 -8.129 1.00 13.83 196 GLY Q N 1
ATOM 9019 C CA . GLY D 1 196 ? -1.707 6.548 -7.343 1.00 11.29 196 GLY Q CA 1
ATOM 9020 C C . GLY D 1 196 ? -1.934 7.020 -5.880 1.00 11.71 196 GLY Q C 1
ATOM 9021 O O . GLY D 1 196 ? -1.031 7.015 -5.045 1.00 11.81 196 GLY Q O 1
ATOM 9022 N N . ARG D 1 197 ? -3.156 7.409 -5.537 1.00 10.58 197 ARG Q N 1
ATOM 9023 C CA . ARG D 1 197 ? -3.495 7.905 -4.169 1.00 9.94 197 ARG Q CA 1
ATOM 9024 C C . ARG D 1 197 ? -3.588 6.701 -3.187 1.00 10.64 197 ARG Q C 1
ATOM 9025 O O . ARG D 1 197 ? -3.928 5.597 -3.619 1.00 11.13 197 ARG Q O 1
ATOM 9033 N N . GLY D 1 198 ? -3.203 6.917 -1.970 1.00 10.42 198 GLY Q N 1
ATOM 9034 C CA . GLY D 1 198 ? -3.052 5.864 -0.988 1.00 11.00 198 GLY Q CA 1
ATOM 9035 C C . GLY D 1 198 ? -4.308 4.994 -0.974 1.00 10.99 198 GLY Q C 1
ATOM 9036 O O . GLY D 1 198 ? -5.426 5.465 -0.744 1.00 11.65 198 GLY Q O 1
ATOM 9037 N N . ALA D 1 199 ? -4.112 3.728 -1.217 1.00 10.85 199 ALA Q N 1
ATOM 9038 C CA . ALA D 1 199 ? -5.206 2.743 -1.503 1.00 10.26 199 ALA Q CA 1
ATOM 9039 C C . ALA D 1 199 ? -6.075 2.536 -0.270 1.00 12.93 199 ALA Q C 1
ATOM 9040 O O . ALA D 1 199 ? -7.307 2.465 -0.425 1.00 16.13 199 ALA Q O 1
ATOM 9042 N N . ALA D 1 200 ? -5.483 2.401 0.882 1.00 13.86 200 ALA Q N 1
ATOM 9043 C CA . ALA D 1 200 ? -6.256 2.048 2.072 1.00 14.42 200 ALA Q CA 1
ATOM 9044 C C . ALA D 1 200 ? -6.844 3.274 2.726 1.00 14.13 200 ALA Q C 1
ATOM 9045 O O . ALA D 1 200 ? -7.649 3.122 3.665 1.00 16.50 200 ALA Q O 1
ATOM 9047 N N . GLN D 1 201 ? -6.539 4.468 2.232 1.00 12.25 201 GLN Q N 1
ATOM 9048 C CA . GLN D 1 201 ? -7.117 5.705 2.779 1.00 12.58 201 GLN Q CA 1
ATOM 9049 C C . GLN D 1 201 ? -8.327 6.226 2.023 1.00 12.35 201 GLN Q C 1
ATOM 9050 O O . GLN D 1 201 ? -9.029 7.083 2.553 1.00 14.64 201 GLN Q O 1
ATOM 9056 N N . ASN D 1 202 ? -8.603 5.705 0.813 1.00 10.90 202 ASN Q N 1
ATOM 9057 C CA . ASN D 1 202 ? -9.480 6.387 -0.138 1.00 10.56 202 ASN Q CA 1
ATOM 9058 C C . ASN D 1 202 ? -10.492 5.503 -0.805 1.00 11.13 202 ASN Q C 1
ATOM 9059 O O . ASN D 1 202 ? -10.191 4.350 -1.103 1.00 12.03 202 ASN Q O 1
ATOM 9064 N N . ILE D 1 203 ? -11.615 6.130 -1.136 1.00 10.96 203 ILE Q N 1
ATOM 9065 C CA . ILE D 1 203 ? -12.511 5.656 -2.167 1.00 10.70 203 ILE Q CA 1
ATOM 9066 C C . ILE D 1 203 ? -11.959 6.329 -3.432 1.00 10.95 203 ILE Q C 1
ATOM 9067 O O . ILE D 1 203 ? -11.856 7.525 -3.483 1.00 10.88 203 ILE Q O 1
ATOM 9072 N N . ILE D 1 204 ? -11.620 5.516 -4.433 1.00 10.76 204 ILE Q N 1
ATOM 9073 C CA . ILE D 1 204 ? -10.952 5.995 -5.661 1.00 10.72 204 ILE Q CA 1
ATOM 9074 C C . ILE D 1 204 ? -11.829 5.676 -6.938 1.00 10.75 204 ILE Q C 1
ATOM 9075 O O . ILE D 1 204 ? -11.952 4.547 -7.339 1.00 10.94 204 ILE Q O 1
ATOM 9080 N N . PRO D 1 205 ? -12.409 6.740 -7.601 1.00 12.10 205 PRO Q N 1
ATOM 9081 C CA . PRO D 1 205 ? -13.122 6.460 -8.871 1.00 13.40 205 PRO Q CA 1
ATOM 9082 C C . PRO D 1 205 ? -12.119 5.998 -9.941 1.00 12.06 205 PRO Q C 1
ATOM 9083 O O . PRO D 1 205 ? -10.923 6.432 -9.946 1.00 13.39 205 PRO Q O 1
ATOM 9087 N N . ALA D 1 206 ? -12.548 5.049 -10.728 1.00 12.84 206 ALA Q N 1
ATOM 9088 C CA . ALA D 1 206 ? -11.744 4.532 -11.786 1.00 13.85 206 ALA Q CA 1
ATOM 9089 C C . ALA D 1 206 ? -12.616 4.224 -13.016 1.00 15.54 206 ALA Q C 1
ATOM 9090 O O . ALA D 1 206 ? -13.786 3.917 -12.927 1.00 16.69 206 ALA Q O 1
ATOM 9092 N N . SER D 1 207 ? -12.047 4.320 -14.194 1.00 18.00 207 SER Q N 1
ATOM 9093 C CA . SER D 1 207 ? -12.841 3.913 -15.331 1.00 18.03 207 SER Q CA 1
ATOM 9094 C C . SER D 1 207 ? -12.671 2.427 -15.539 1.00 17.91 207 SER Q C 1
ATOM 9095 O O . SER D 1 207 ? -11.717 1.833 -15.096 1.00 21.18 207 SER Q O 1
ATOM 9098 N N . THR D 1 208 ? -13.646 1.823 -16.190 1.00 17.13 208 THR Q N 1
ATOM 9099 C CA . THR D 1 208 ? -13.569 0.413 -16.545 1.00 18.30 208 THR Q CA 1
ATOM 9100 C C . THR D 1 208 ? -14.357 0.140 -17.805 1.00 17.90 208 THR Q C 1
ATOM 9101 O O . THR D 1 208 ? -15.385 0.714 -18.013 1.00 17.41 208 THR Q O 1
ATOM 9105 N N . GLY D 1 209 ? -13.811 -0.726 -18.652 1.00 18.71 209 GLY Q N 1
ATOM 9106 C CA . GLY D 1 209 ? -14.508 -1.103 -19.887 1.00 18.74 209 GLY Q CA 1
ATOM 9107 C C . GLY D 1 209 ? -15.403 -2.331 -19.725 1.00 17.95 209 GLY Q C 1
ATOM 9108 O O . GLY D 1 209 ? -15.982 -2.880 -20.701 1.00 15.91 209 GLY Q O 1
ATOM 9109 N N . ALA D 1 210 ? -15.590 -2.782 -18.490 1.00 18.09 210 ALA Q N 1
ATOM 9110 C CA . ALA D 1 210 ? -16.198 -4.056 -18.269 1.00 17.60 210 ALA Q CA 1
ATOM 9111 C C . ALA D 1 210 ? -17.644 -4.142 -18.711 1.00 16.22 210 ALA Q C 1
ATOM 9112 O O . ALA D 1 210 ? -18.094 -5.178 -19.197 1.00 16.73 210 ALA Q O 1
ATOM 9114 N N . ALA D 1 211 ? -18.383 -3.056 -18.569 1.00 18.35 211 ALA Q N 1
ATOM 9115 C CA . ALA D 1 211 ? -19.789 -3.053 -18.964 1.00 19.20 211 ALA Q CA 1
ATOM 9116 C C . ALA D 1 211 ? -19.934 -2.980 -20.481 1.00 20.83 211 ALA Q C 1
ATOM 9117 O O . ALA D 1 211 ? -20.718 -3.753 -21.052 1.00 19.74 211 ALA Q O 1
ATOM 9119 N N . LYS D 1 212 ? -19.117 -2.151 -21.113 1.00 19.19 212 LYS Q N 1
ATOM 9120 C CA . LYS D 1 212 ? -19.114 -2.091 -22.571 1.00 21.80 212 LYS Q CA 1
ATOM 9121 C C . LYS D 1 212 ? -18.712 -3.466 -23.150 1.00 21.28 212 LYS Q C 1
ATOM 9122 O O . LYS D 1 212 ? -19.244 -3.909 -24.172 1.00 22.91 212 LYS Q O 1
ATOM 9128 N N . ALA D 1 213 ? -17.810 -4.191 -22.474 1.00 20.48 213 ALA Q N 1
ATOM 9129 C CA . ALA D 1 213 ? -17.350 -5.491 -22.960 1.00 18.69 213 ALA Q CA 1
ATOM 9130 C C . ALA D 1 213 ? -18.453 -6.584 -22.915 1.00 18.97 213 ALA Q C 1
ATOM 9131 O O . ALA D 1 213 ? -18.411 -7.570 -23.621 1.00 19.45 213 ALA Q O 1
ATOM 9133 N N . VAL D 1 214 ? -19.469 -6.392 -22.093 1.00 19.33 214 VAL Q N 1
ATOM 9134 C CA . VAL D 1 214 ? -20.593 -7.319 -22.042 1.00 20.61 214 VAL Q CA 1
ATOM 9135 C C . VAL D 1 214 ? -21.275 -7.315 -23.407 1.00 22.89 214 VAL Q C 1
ATOM 9136 O O . VAL D 1 214 ? -21.719 -8.365 -23.844 1.00 25.76 214 VAL Q O 1
ATOM 9140 N N . GLY D 1 215 ? -21.289 -6.162 -24.055 1.00 23.27 215 GLY Q N 1
ATOM 9141 C CA . GLY D 1 215 ? -21.827 -6.011 -25.436 1.00 25.94 215 GLY Q CA 1
ATOM 9142 C C . GLY D 1 215 ? -21.059 -6.789 -26.529 1.00 26.00 215 GLY Q C 1
ATOM 9143 O O . GLY D 1 215 ? -21.574 -6.909 -27.663 1.00 25.79 215 GLY Q O 1
ATOM 9144 N N . LYS D 1 216 ? -19.859 -7.316 -26.202 1.00 24.18 216 LYS Q N 1
ATOM 9145 C CA . LYS D 1 216 ? -19.075 -8.215 -27.044 1.00 25.58 216 LYS Q CA 1
ATOM 9146 C C . LYS D 1 216 ? -19.339 -9.691 -26.789 1.00 24.89 216 LYS Q C 1
ATOM 9147 O O . LYS D 1 216 ? -19.210 -10.490 -27.693 1.00 25.82 216 LYS Q O 1
ATOM 9153 N N . VAL D 1 217 ? -19.643 -10.086 -25.541 1.00 21.83 217 VAL Q N 1
ATOM 9154 C CA . VAL D 1 217 ? -19.889 -11.471 -25.265 1.00 21.24 217 VAL Q CA 1
ATOM 9155 C C . VAL D 1 217 ? -21.381 -11.781 -25.381 1.00 19.91 217 VAL Q C 1
ATOM 9156 O O . VAL D 1 217 ? -21.798 -12.944 -25.518 1.00 19.42 217 VAL Q O 1
ATOM 9160 N N . ILE D 1 218 ? -22.164 -10.715 -25.290 1.00 18.28 218 ILE Q N 1
ATOM 9161 C CA . ILE D 1 218 ? -23.620 -10.708 -25.532 1.00 18.26 218 ILE Q CA 1
ATOM 9162 C C . ILE D 1 218 ? -23.917 -9.686 -26.614 1.00 18.47 218 ILE Q C 1
ATOM 9163 O O . ILE D 1 218 ? -24.324 -8.561 -26.392 1.00 19.45 218 ILE Q O 1
ATOM 9168 N N . PRO D 1 219 ? -23.748 -10.116 -27.882 1.00 20.37 219 PRO Q N 1
ATOM 9169 C CA . PRO D 1 219 ? -23.839 -9.095 -28.933 1.00 21.14 219 PRO Q CA 1
ATOM 9170 C C . PRO D 1 219 ? -25.125 -8.277 -29.024 1.00 18.94 219 PRO Q C 1
ATOM 9171 O O . PRO D 1 219 ? -25.069 -7.145 -29.430 1.00 18.58 219 PRO Q O 1
ATOM 9175 N N . GLU D 1 220 ? -26.267 -8.797 -28.583 1.00 19.73 220 GLU Q N 1
ATOM 9176 C CA . GLU D 1 220 ? -27.499 -8.003 -28.521 1.00 21.78 220 GLU Q CA 1
ATOM 9177 C C . GLU D 1 220 ? -27.398 -6.798 -27.595 1.00 21.38 220 GLU Q C 1
ATOM 9178 O O . GLU D 1 220 ? -28.186 -5.864 -27.709 1.00 18.53 220 GLU Q O 1
ATOM 9184 N N . LEU D 1 221 ? -26.437 -6.844 -26.645 1.00 19.35 221 LEU Q N 1
ATOM 9185 C CA . LEU D 1 221 ? -26.226 -5.736 -25.715 1.00 20.74 221 LEU Q CA 1
ATOM 9186 C C . LEU D 1 221 ? -25.128 -4.765 -26.154 1.00 23.36 221 LEU Q C 1
ATOM 9187 O O . LEU D 1 221 ? -24.744 -3.802 -25.410 1.00 19.39 221 LEU Q O 1
ATOM 9192 N N . ASN D 1 222 ? -24.619 -4.959 -27.392 1.00 18.65 222 ASN Q N 1
ATOM 9193 C CA . ASN D 1 222 ? -23.658 -4.010 -27.897 1.00 21.41 222 ASN Q CA 1
ATOM 9194 C C . ASN D 1 222 ? -24.236 -2.561 -27.835 1.00 19.87 222 ASN Q C 1
ATOM 9195 O O . ASN D 1 222 ? -25.333 -2.277 -28.281 1.00 20.59 222 ASN Q O 1
ATOM 9200 N N . GLY D 1 223 ? -23.488 -1.644 -27.236 1.00 19.48 223 GLY Q N 1
ATOM 9201 C CA . GLY D 1 223 ? -23.909 -0.259 -27.084 1.00 20.48 223 GLY Q CA 1
ATOM 9202 C C . GLY D 1 223 ? -24.937 0.070 -25.996 1.00 18.64 223 GLY Q C 1
ATOM 9203 O O . GLY D 1 223 ? -25.316 1.179 -25.845 1.00 20.18 223 GLY Q O 1
ATOM 9204 N N . LYS D 1 224 ? -25.366 -0.927 -25.266 1.00 18.20 224 LYS Q N 1
ATOM 9205 C CA . LYS D 1 224 ? -26.515 -0.742 -24.352 1.00 19.03 224 LYS Q CA 1
ATOM 9206 C C . LYS D 1 224 ? -26.059 -0.675 -22.895 1.00 17.86 224 LYS Q C 1
ATOM 9207 O O . LYS D 1 224 ? -26.883 -0.353 -22.071 1.00 18.26 224 LYS Q O 1
ATOM 9213 N N . LEU D 1 225 ? -24.779 -0.980 -22.615 1.00 17.20 225 LEU Q N 1
ATOM 9214 C CA . LEU D 1 225 ? -24.233 -0.847 -21.245 1.00 19.15 225 LEU Q CA 1
ATOM 9215 C C . LEU D 1 225 ? -22.918 -0.031 -21.179 1.00 19.32 225 LEU Q C 1
ATOM 9216 O O . LEU D 1 225 ? -22.033 -0.163 -22.016 1.00 18.58 225 LEU Q O 1
ATOM 9221 N N . THR D 1 226 ? -22.746 0.725 -20.101 1.00 16.83 226 THR Q N 1
ATOM 9222 C CA . THR D 1 226 ? -21.389 1.136 -19.744 1.00 15.27 226 THR Q CA 1
ATOM 9223 C C . THR D 1 226 ? -21.386 1.343 -18.233 1.00 14.47 226 THR Q C 1
ATOM 9224 O O . THR D 1 226 ? -22.331 0.936 -17.548 1.00 13.34 226 THR Q O 1
ATOM 9228 N N . GLY D 1 227 ? -20.343 1.939 -17.716 1.00 15.48 227 GLY Q N 1
ATOM 9229 C CA . GLY D 1 227 ? -20.215 2.060 -16.270 1.00 15.77 227 GLY Q CA 1
ATOM 9230 C C . GLY D 1 227 ? -18.860 2.535 -15.851 1.00 15.04 227 GLY Q C 1
ATOM 9231 O O . GLY D 1 227 ? -18.074 3.060 -16.663 1.00 16.15 227 GLY Q O 1
ATOM 9232 N N . MET D 1 228 ? -18.629 2.417 -14.539 1.00 13.83 228 MET Q N 1
ATOM 9233 C CA . MET D 1 228 ? -17.420 2.923 -13.906 1.00 13.43 228 MET Q CA 1
ATOM 9234 C C . MET D 1 228 ? -17.252 2.166 -12.570 1.00 12.26 228 MET Q C 1
ATOM 9235 O O . MET D 1 228 ? -17.992 1.273 -12.252 1.00 12.89 228 MET Q O 1
ATOM 9240 N N . ALA D 1 229 ? -16.123 2.417 -11.926 1.00 11.91 229 ALA Q N 1
ATOM 9241 C CA . ALA D 1 229 ? -15.706 1.697 -10.726 1.00 11.47 229 ALA Q CA 1
ATOM 9242 C C . ALA D 1 229 ? -15.325 2.649 -9.611 1.00 11.75 229 ALA Q C 1
ATOM 9243 O O . ALA D 1 229 ? -14.919 3.772 -9.870 1.00 12.18 229 ALA Q O 1
ATOM 9245 N N . PHE D 1 230 ? -15.461 2.154 -8.368 1.00 12.32 230 PHE Q N 1
ATOM 9246 C CA . PHE D 1 230 ? -14.835 2.768 -7.221 1.00 11.58 230 PHE Q CA 1
ATOM 9247 C C . PHE D 1 230 ? -13.939 1.726 -6.568 1.00 12.51 230 PHE Q C 1
ATOM 9248 O O . PHE D 1 230 ? -14.414 0.669 -6.202 1.00 12.76 230 PHE Q O 1
ATOM 9256 N N . ARG D 1 231 ? -12.646 2.038 -6.385 1.00 12.16 231 ARG Q N 1
ATOM 9257 C CA . ARG D 1 231 ? -11.800 1.140 -5.593 1.00 11.81 231 ARG Q CA 1
ATOM 9258 C C . ARG D 1 231 ? -11.864 1.558 -4.122 1.00 12.07 231 ARG Q C 1
ATOM 9259 O O . ARG D 1 231 ? -11.834 2.736 -3.824 1.00 11.04 231 ARG Q O 1
ATOM 9267 N N . VAL D 1 232 ? -12.027 0.564 -3.243 1.00 11.00 232 VAL Q N 1
ATOM 9268 C CA . VAL D 1 232 ? -12.220 0.873 -1.825 1.00 11.18 232 VAL Q CA 1
ATOM 9269 C C . VAL D 1 232 ? -11.308 -0.005 -1.001 1.00 11.31 232 VAL Q C 1
ATOM 9270 O O . VAL D 1 232 ? -10.792 -1.029 -1.447 1.00 13.82 232 VAL Q O 1
ATOM 9274 N N . PRO D 1 233 ? -11.156 0.405 0.264 1.00 11.56 233 PRO Q N 1
ATOM 9275 C CA . PRO D 1 233 ? -10.141 -0.275 1.064 1.00 12.90 233 PRO Q CA 1
ATOM 9276 C C . PRO D 1 233 ? -10.442 -1.692 1.617 1.00 14.65 233 PRO Q C 1
ATOM 9277 O O . PRO D 1 233 ? -10.491 -1.924 2.838 1.00 17.26 233 PRO Q O 1
ATOM 9281 N N . THR D 1 234 ? -10.670 -2.637 0.708 1.00 12.00 234 THR Q N 1
ATOM 9282 C CA . THR D 1 234 ? -10.712 -4.081 1.100 1.00 13.54 234 THR Q CA 1
ATOM 9283 C C . THR D 1 234 ? -9.704 -4.839 0.209 1.00 13.62 234 THR Q C 1
ATOM 9284 O O . THR D 1 234 ? -9.370 -4.354 -0.883 1.00 13.33 234 THR Q O 1
ATOM 9288 N N . PRO D 1 235 ? -9.210 -5.971 0.692 1.00 13.79 235 PRO Q N 1
ATOM 9289 C CA . PRO D 1 235 ? -8.094 -6.655 -0.058 1.00 12.09 235 PRO Q CA 1
ATOM 9290 C C . PRO D 1 235 ? -8.534 -7.604 -1.136 1.00 12.12 235 PRO Q C 1
ATOM 9291 O O . PRO D 1 235 ? -7.692 -8.070 -1.973 1.00 11.84 235 PRO Q O 1
ATOM 9295 N N . ASN D 1 236 ? -9.822 -7.913 -1.117 1.00 10.79 236 ASN Q N 1
ATOM 9296 C CA . ASN D 1 236 ? -10.467 -8.842 -2.095 1.00 11.54 236 ASN Q CA 1
ATOM 9297 C C . ASN D 1 236 ? -11.970 -8.836 -1.884 1.00 11.09 236 ASN Q C 1
ATOM 9298 O O . ASN D 1 236 ? -12.439 -8.575 -0.751 1.00 12.41 236 ASN Q O 1
ATOM 9303 N N . VAL D 1 237 ? -12.665 -9.260 -2.941 1.00 10.49 237 VAL Q N 1
ATOM 9304 C CA . VAL D 1 237 ? -14.106 -9.281 -3.066 1.00 9.96 237 VAL Q CA 1
ATOM 9305 C C . VAL D 1 237 ? -14.661 -7.930 -3.509 1.00 10.35 237 VAL Q C 1
ATOM 9306 O O . VAL D 1 237 ? -14.369 -6.916 -2.967 1.00 9.88 237 VAL Q O 1
ATOM 9310 N N . SER D 1 238 ? -15.459 -7.999 -4.549 1.00 10.54 238 SER Q N 1
ATOM 9311 C CA . SER D 1 238 ? -16.041 -6.881 -5.231 1.00 10.52 238 SER Q CA 1
ATOM 9312 C C . SER D 1 238 ? -17.538 -7.087 -5.438 1.00 10.60 238 SER Q C 1
ATOM 9313 O O . SER D 1 238 ? -18.050 -8.205 -5.265 1.00 11.22 238 SER Q O 1
ATOM 9316 N N . VAL D 1 239 ? -18.210 -6.051 -5.882 1.00 10.62 239 VAL Q N 1
ATOM 9317 C CA . VAL D 1 239 ? -19.644 -6.098 -6.078 1.00 11.74 239 VAL Q CA 1
ATOM 9318 C C . VAL D 1 239 ? -20.012 -5.189 -7.257 1.00 12.71 239 VAL Q C 1
ATOM 9319 O O . VAL D 1 239 ? -19.452 -4.115 -7.489 1.00 12.88 239 VAL Q O 1
ATOM 9323 N N . VAL D 1 240 ? -20.948 -5.716 -8.048 1.00 13.49 240 VAL Q N 1
ATOM 9324 C CA . VAL D 1 240 ? -21.546 -4.992 -9.143 1.00 13.79 240 VAL Q CA 1
ATOM 9325 C C . VAL D 1 240 ? -22.910 -4.493 -8.767 1.00 11.63 240 VAL Q C 1
ATOM 9326 O O . VAL D 1 240 ? -23.720 -5.187 -8.114 1.00 14.03 240 VAL Q O 1
ATOM 9330 N N . ASP D 1 241 ? -23.183 -3.314 -9.257 1.00 13.80 241 ASP Q N 1
ATOM 9331 C CA . ASP D 1 241 ? -24.437 -2.643 -9.075 1.00 15.92 241 ASP Q CA 1
ATOM 9332 C C . ASP D 1 241 ? -24.919 -2.236 -10.477 1.00 15.97 241 ASP Q C 1
ATOM 9333 O O . ASP D 1 241 ? -24.398 -1.317 -11.049 1.00 18.55 241 ASP Q O 1
ATOM 9338 N N . LEU D 1 242 ? -25.880 -2.976 -11.024 1.00 15.08 242 LEU Q N 1
ATOM 9339 C CA . LEU D 1 242 ? -26.396 -2.707 -12.348 1.00 14.86 242 LEU Q CA 1
ATOM 9340 C C . LEU D 1 242 ? -27.735 -2.024 -12.270 1.00 14.82 242 LEU Q C 1
ATOM 9341 O O . LEU D 1 242 ? -28.683 -2.634 -11.746 1.00 15.53 242 LEU Q O 1
ATOM 9346 N N . THR D 1 243 ? -27.810 -0.842 -12.833 1.00 14.03 243 THR Q N 1
ATOM 9347 C CA . THR D 1 243 ? -29.035 -0.065 -12.944 1.00 14.14 243 THR Q CA 1
ATOM 9348 C C . THR D 1 243 ? -29.539 -0.174 -14.373 1.00 15.40 243 THR Q C 1
ATOM 9349 O O . THR D 1 243 ? -28.920 0.333 -15.299 1.00 17.20 243 THR Q O 1
ATOM 9353 N N . CYS D 1 244 ? -30.677 -0.834 -14.560 1.00 16.25 244 CYS Q N 1
ATOM 9354 C CA . CYS D 1 244 ? -31.127 -1.031 -15.929 1.00 19.57 244 CYS Q CA 1
ATOM 9355 C C . CYS D 1 244 ? -32.593 -0.781 -16.115 1.00 19.13 244 CYS Q C 1
ATOM 9356 O O . CYS D 1 244 ? -33.400 -0.891 -15.186 1.00 15.73 244 CYS Q O 1
ATOM 9359 N N . ARG D 1 245 ? -32.889 -0.387 -17.346 1.00 18.52 245 ARG Q N 1
ATOM 9360 C CA . ARG D 1 245 ? -34.237 -0.217 -17.874 1.00 19.97 245 ARG Q CA 1
ATOM 9361 C C . ARG D 1 245 ? -34.615 -1.474 -18.616 1.00 18.09 245 ARG Q C 1
ATOM 9362 O O . ARG D 1 245 ? -33.828 -1.989 -19.405 1.00 19.09 245 ARG Q O 1
ATOM 9370 N N . LEU D 1 246 ? -35.796 -2.006 -18.355 1.00 19.01 246 LEU Q N 1
ATOM 9371 C CA . LEU D 1 246 ? -36.210 -3.233 -18.944 1.00 18.31 246 LEU Q CA 1
ATOM 9372 C C . LEU D 1 246 ? -37.319 -3.035 -19.965 1.00 19.85 246 LEU Q C 1
ATOM 9373 O O . LEU D 1 246 ? -38.116 -2.158 -19.804 1.00 19.64 246 LEU Q O 1
ATOM 9378 N N . GLU D 1 247 ? -37.390 -3.919 -20.942 1.00 20.40 247 GLU Q N 1
ATOM 9379 C CA . GLU D 1 247 ? -38.404 -3.732 -21.994 1.00 22.15 247 GLU Q CA 1
ATOM 9380 C C . GLU D 1 247 ? -39.760 -4.240 -21.558 1.00 22.11 247 GLU Q C 1
ATOM 9381 O O . GLU D 1 247 ? -40.768 -3.532 -21.728 1.00 23.35 247 GLU Q O 1
ATOM 9387 N N . LYS D 1 248 ? -39.782 -5.441 -21.023 1.00 22.66 248 LYS Q N 1
ATOM 9388 C CA . LYS D 1 248 ? -40.953 -6.053 -20.419 1.00 24.01 248 LYS Q CA 1
ATOM 9389 C C . LYS D 1 248 ? -40.970 -5.764 -18.929 1.00 24.49 248 LYS Q C 1
ATOM 9390 O O . LYS D 1 248 ? -39.941 -5.880 -18.294 1.00 23.64 248 LYS Q O 1
ATOM 9396 N N . PRO D 1 249 ? -42.153 -5.539 -18.345 1.00 22.67 249 PRO Q N 1
ATOM 9397 C CA . PRO D 1 249 ? -42.250 -5.303 -16.906 1.00 23.80 249 PRO Q CA 1
ATOM 9398 C C . PRO D 1 249 ? -41.838 -6.527 -16.092 1.00 25.09 249 PRO Q C 1
ATOM 9399 O O . PRO D 1 249 ? -42.107 -7.655 -16.493 1.00 24.07 249 PRO Q O 1
ATOM 9403 N N . ALA D 1 250 ? -41.103 -6.320 -14.981 1.00 22.62 250 ALA Q N 1
ATOM 9404 C CA . ALA D 1 250 ? -40.720 -7.399 -14.115 1.00 24.86 250 ALA Q CA 1
ATOM 9405 C C . ALA D 1 250 ? -40.860 -6.885 -12.670 1.00 25.70 250 ALA Q C 1
ATOM 9406 O O . ALA D 1 250 ? -40.231 -5.900 -12.308 1.00 27.80 250 ALA Q O 1
ATOM 9408 N N . LYS D 1 251 ? -41.699 -7.536 -11.888 1.00 24.05 251 LYS Q N 1
ATOM 9409 C CA . LYS D 1 251 ? -41.784 -7.302 -10.441 1.00 25.23 251 LYS Q CA 1
ATOM 9410 C C . LYS D 1 251 ? -40.463 -7.850 -9.882 1.00 20.62 251 LYS Q C 1
ATOM 9411 O O . LYS D 1 251 ? -39.922 -8.839 -10.381 1.00 20.49 251 LYS Q O 1
ATOM 9417 N N . TYR D 1 252 ? -39.929 -7.223 -8.865 1.00 21.59 252 TYR Q N 1
ATOM 9418 C CA . TYR D 1 252 ? -38.725 -7.745 -8.248 1.00 18.28 252 TYR Q CA 1
ATOM 9419 C C . TYR D 1 252 ? -38.832 -9.233 -7.895 1.00 19.42 252 TYR Q C 1
ATOM 9420 O O . TYR D 1 252 ? -37.871 -9.968 -7.990 1.00 18.58 252 TYR Q O 1
ATOM 9429 N N . ASP D 1 253 ? -39.988 -9.734 -7.430 1.00 21.34 253 ASP Q N 1
ATOM 9430 C CA . ASP D 1 253 ? -40.103 -11.143 -7.136 1.00 22.97 253 ASP Q CA 1
ATOM 9431 C C . ASP D 1 253 ? -39.949 -12.028 -8.376 1.00 20.33 253 ASP Q C 1
ATOM 9432 O O . ASP D 1 253 ? -39.424 -13.125 -8.295 1.00 21.87 253 ASP Q O 1
ATOM 9437 N N . GLU D 1 254 ? -40.340 -11.530 -9.534 1.00 20.62 254 GLU Q N 1
ATOM 9438 C CA . GLU D 1 254 ? -40.184 -12.280 -10.798 1.00 22.83 254 GLU Q CA 1
ATOM 9439 C C . GLU D 1 254 ? -38.715 -12.301 -11.217 1.00 20.11 254 GLU Q C 1
ATOM 9440 O O . GLU D 1 254 ? -38.195 -13.352 -11.638 1.00 19.95 254 GLU Q O 1
ATOM 9446 N N . ILE D 1 255 ? -38.023 -11.168 -10.966 1.00 18.90 255 ILE Q N 1
ATOM 9447 C CA . ILE D 1 255 ? -36.541 -11.132 -11.189 1.00 18.33 255 ILE Q CA 1
ATOM 9448 C C . ILE D 1 255 ? -35.868 -12.135 -10.322 1.00 17.51 255 ILE Q C 1
ATOM 9449 O O . ILE D 1 255 ? -35.045 -12.934 -10.801 1.00 17.24 255 ILE Q O 1
ATOM 9454 N N . LYS D 1 256 ? -36.205 -12.172 -9.034 1.00 18.59 256 LYS Q N 1
ATOM 9455 C CA . LYS D 1 256 ? -35.609 -13.142 -8.132 1.00 19.19 256 LYS Q CA 1
ATOM 9456 C C . LYS D 1 256 ? -35.839 -14.553 -8.622 1.00 18.89 256 LYS Q C 1
ATOM 9457 O O . LYS D 1 256 ? -34.946 -15.366 -8.615 1.00 18.52 256 LYS Q O 1
ATOM 9463 N N . LYS D 1 257 ? -37.070 -14.884 -9.012 1.00 17.63 257 LYS Q N 1
ATOM 9464 C CA . LYS D 1 257 ? -37.367 -16.254 -9.415 1.00 20.86 257 LYS Q CA 1
ATOM 9465 C C . LYS D 1 257 ? -36.557 -16.693 -10.647 1.00 18.85 257 LYS Q C 1
ATOM 9466 O O . LYS D 1 257 ? -36.073 -17.825 -10.736 1.00 16.29 257 LYS Q O 1
ATOM 9472 N N . VAL D 1 258 ? -36.438 -15.813 -11.608 1.00 20.10 258 VAL Q N 1
ATOM 9473 C CA . VAL D 1 258 ? -35.737 -16.158 -12.873 1.00 19.55 258 VAL Q CA 1
ATOM 9474 C C . VAL D 1 258 ? -34.238 -16.317 -12.577 1.00 17.91 258 VAL Q C 1
ATOM 9475 O O . VAL D 1 258 ? -33.523 -17.213 -13.142 1.00 19.97 258 VAL Q O 1
ATOM 9479 N N . VAL D 1 259 ? -33.708 -15.416 -11.732 1.00 17.46 259 VAL Q N 1
ATOM 9480 C CA . VAL D 1 259 ? -32.293 -15.567 -11.379 1.00 16.19 259 VAL Q CA 1
ATOM 9481 C C . VAL D 1 259 ? -31.975 -16.823 -10.610 1.00 14.76 259 VAL Q C 1
ATOM 9482 O O . VAL D 1 259 ? -31.023 -17.549 -10.876 1.00 16.28 259 VAL Q O 1
ATOM 9486 N N . LYS D 1 260 ? -32.837 -17.114 -9.617 1.00 16.90 260 LYS Q N 1
ATOM 9487 C CA . LYS D 1 260 ? -32.680 -18.301 -8.808 1.00 16.95 260 LYS Q CA 1
ATOM 9488 C C . LYS D 1 260 ? -32.734 -19.555 -9.714 1.00 17.70 260 LYS Q C 1
ATOM 9489 O O . LYS D 1 260 ? -31.958 -20.457 -9.616 1.00 18.00 260 LYS Q O 1
ATOM 9495 N N . GLN D 1 261 ? -33.689 -19.573 -10.612 1.00 17.87 261 GLN Q N 1
ATOM 9496 C CA . GLN D 1 261 ? -33.817 -20.684 -11.546 1.00 20.38 261 GLN Q CA 1
ATOM 9497 C C . GLN D 1 261 ? -32.560 -20.861 -12.403 1.00 20.46 261 GLN Q C 1
ATOM 9498 O O . GLN D 1 261 ? -32.098 -21.949 -12.645 1.00 20.61 261 GLN Q O 1
ATOM 9504 N N . ALA D 1 262 ? -32.044 -19.756 -12.892 1.00 19.20 262 ALA Q N 1
ATOM 9505 C CA . ALA D 1 262 ? -30.779 -19.789 -13.679 1.00 18.52 262 ALA Q CA 1
ATOM 9506 C C . ALA D 1 262 ? -29.602 -20.329 -12.858 1.00 19.92 262 ALA Q C 1
ATOM 9507 O O . ALA D 1 262 ? -28.865 -21.201 -13.327 1.00 17.93 262 ALA Q O 1
ATOM 9509 N N . SER D 1 263 ? -29.476 -19.920 -11.585 1.00 18.93 263 SER Q N 1
ATOM 9510 C CA . SER D 1 263 ? -28.463 -20.442 -10.701 1.00 19.53 263 SER Q CA 1
ATOM 9511 C C . SER D 1 263 ? -28.549 -21.960 -10.485 1.00 20.58 263 SER Q C 1
ATOM 9512 O O . SER D 1 263 ? -27.545 -22.596 -10.156 1.00 21.71 263 SER Q O 1
ATOM 9515 N N . GLU D 1 264 ? -29.743 -22.533 -10.636 1.00 23.13 264 GLU Q N 1
ATOM 9516 C CA . GLU D 1 264 ? -29.925 -23.939 -10.302 1.00 29.10 264 GLU Q CA 1
ATOM 9517 C C . GLU D 1 264 ? -29.831 -24.806 -11.540 1.00 28.43 264 GLU Q C 1
ATOM 9518 O O . GLU D 1 264 ? -29.645 -26.025 -11.423 1.00 35.26 264 GLU Q O 1
ATOM 9524 N N . GLY D 1 265 ? -29.913 -24.196 -12.712 1.00 29.87 265 GLY Q N 1
ATOM 9525 C CA . GLY D 1 265 ? -29.826 -24.976 -13.931 1.00 28.74 265 GLY Q CA 1
ATOM 9526 C C . GLY D 1 265 ? -28.637 -24.610 -14.779 1.00 25.83 265 GLY Q C 1
ATOM 9527 O O . GLY D 1 265 ? -27.511 -24.899 -14.425 1.00 26.49 265 GLY Q O 1
ATOM 9528 N N . PRO D 1 266 ? -28.891 -23.914 -15.883 1.00 30.11 266 PRO Q N 1
ATOM 9529 C CA . PRO D 1 266 ? -27.870 -23.730 -16.926 1.00 28.62 266 PRO Q CA 1
ATOM 9530 C C . PRO D 1 266 ? -26.586 -23.034 -16.387 1.00 32.71 266 PRO Q C 1
ATOM 9531 O O . PRO D 1 266 ? -25.498 -23.369 -16.784 1.00 27.81 266 PRO Q O 1
ATOM 9535 N N . LEU D 1 267 ? -26.724 -22.102 -15.439 1.00 25.78 267 LEU Q N 1
ATOM 9536 C CA . LEU D 1 267 ? -25.548 -21.342 -14.950 1.00 24.65 267 LEU Q CA 1
ATOM 9537 C C . LEU D 1 267 ? -25.060 -21.799 -13.574 1.00 23.75 267 LEU Q C 1
ATOM 9538 O O . LEU D 1 267 ? -24.285 -21.113 -12.903 1.00 19.84 267 LEU Q O 1
ATOM 9543 N N . LYS D 1 268 ? -25.478 -22.951 -13.101 1.00 21.34 268 LYS Q N 1
ATOM 9544 C CA . LYS D 1 268 ? -24.964 -23.511 -11.867 1.00 22.16 268 LYS Q CA 1
ATOM 9545 C C . LYS D 1 268 ? -23.434 -23.494 -11.782 1.00 22.83 268 LYS Q C 1
ATOM 9546 O O . LYS D 1 268 ? -22.737 -23.920 -12.714 1.00 20.76 268 LYS Q O 1
ATOM 9552 N N . GLY D 1 269 ? -22.932 -22.933 -10.665 1.00 20.04 269 GLY Q N 1
ATOM 9553 C CA . GLY D 1 269 ? -21.481 -22.763 -10.404 1.00 18.88 269 GLY Q CA 1
ATOM 9554 C C . GLY D 1 269 ? -20.855 -21.509 -10.957 1.00 18.56 269 GLY Q C 1
ATOM 9555 O O . GLY D 1 269 ? -19.718 -21.207 -10.634 1.00 19.38 269 GLY Q O 1
ATOM 9556 N N . ILE D 1 270 ? -21.547 -20.834 -11.849 1.00 16.37 270 ILE Q N 1
ATOM 9557 C CA . ILE D 1 270 ? -21.147 -19.597 -12.491 1.00 17.73 270 ILE Q CA 1
ATOM 9558 C C . ILE D 1 270 ? -21.924 -18.462 -11.814 1.00 17.15 270 ILE Q C 1
ATOM 9559 O O . ILE D 1 270 ? -21.330 -17.582 -11.220 1.00 16.26 270 ILE Q O 1
ATOM 9564 N N . LEU D 1 271 ? -23.260 -18.499 -11.883 1.00 17.32 271 LEU Q N 1
ATOM 9565 C CA . LEU D 1 271 ? -24.134 -17.559 -11.252 1.00 17.73 271 LEU Q CA 1
ATOM 9566 C C . LEU D 1 271 ? -24.813 -18.185 -10.026 1.00 18.07 271 LEU Q C 1
ATOM 9567 O O . LEU D 1 271 ? -25.567 -19.185 -10.097 1.00 17.39 271 LEU Q O 1
ATOM 9572 N N . GLY D 1 272 ? -24.468 -17.624 -8.865 1.00 16.93 272 GLY Q N 1
ATOM 9573 C CA . GLY D 1 272 ? -25.128 -17.933 -7.587 1.00 16.12 272 GLY Q CA 1
ATOM 9574 C C . GLY D 1 272 ? -26.285 -17.027 -7.259 1.00 13.22 272 GLY Q C 1
ATOM 9575 O O . GLY D 1 272 ? -26.576 -16.000 -7.926 1.00 13.06 272 GLY Q O 1
ATOM 9576 N N . TYR D 1 273 ? -27.009 -17.477 -6.246 1.00 14.37 273 TYR Q N 1
ATOM 9577 C CA . TYR D 1 273 ? -28.216 -16.753 -5.781 1.00 14.89 273 TYR Q CA 1
ATOM 9578 C C . TYR D 1 273 ? -28.322 -16.852 -4.296 1.00 15.84 273 TYR Q C 1
ATOM 9579 O O . TYR D 1 273 ? -28.175 -17.917 -3.726 1.00 16.21 273 TYR Q O 1
ATOM 9588 N N . THR D 1 274 ? -28.459 -15.686 -3.645 1.00 13.50 274 THR Q N 1
ATOM 9589 C CA . THR D 1 274 ? -28.730 -15.646 -2.196 1.00 15.32 274 THR Q CA 1
ATOM 9590 C C . THR D 1 274 ? -29.836 -14.666 -1.799 1.00 13.79 274 THR Q C 1
ATOM 9591 O O . THR D 1 274 ? -30.013 -13.646 -2.426 1.00 15.54 274 THR Q O 1
ATOM 9595 N N . GLU D 1 275 ? -30.558 -15.044 -0.722 1.00 14.97 275 GLU Q N 1
ATOM 9596 C CA . GLU D 1 275 ? -31.432 -14.149 0.013 1.00 15.42 275 GLU Q CA 1
ATOM 9597 C C . GLU D 1 275 ? -30.905 -13.822 1.407 1.00 15.40 275 GLU Q C 1
ATOM 9598 O O . GLU D 1 275 ? -31.578 -13.047 2.079 1.00 15.79 275 GLU Q O 1
ATOM 9604 N N . ASP D 1 276 ? -29.712 -14.293 1.756 1.00 13.92 276 ASP Q N 1
ATOM 9605 C CA . ASP D 1 276 ? -29.187 -14.151 3.110 1.00 14.21 276 ASP Q CA 1
ATOM 9606 C C . ASP D 1 276 ? -28.550 -12.730 3.219 1.00 15.09 276 ASP Q C 1
ATOM 9607 O O . ASP D 1 276 ? -28.312 -12.056 2.216 1.00 14.52 276 ASP Q O 1
ATOM 9612 N N . GLN D 1 277 ? -28.381 -12.300 4.459 1.00 13.21 277 GLN Q N 1
ATOM 9613 C CA . GLN D 1 277 ? -27.927 -10.942 4.784 1.00 14.40 277 GLN Q CA 1
ATOM 9614 C C . GLN D 1 277 ? -26.421 -10.915 4.685 1.00 12.68 277 GLN Q C 1
ATOM 9615 O O . GLN D 1 277 ? -25.700 -10.663 5.653 1.00 12.94 277 GLN Q O 1
ATOM 9621 N N . VAL D 1 278 ? -25.923 -11.057 3.449 1.00 11.70 278 VAL Q N 1
ATOM 9622 C CA . VAL D 1 278 ? -24.458 -11.247 3.296 1.00 11.33 278 VAL Q CA 1
ATOM 9623 C C . VAL D 1 278 ? -23.689 -9.938 3.220 1.00 11.59 278 VAL Q C 1
ATOM 9624 O O . VAL D 1 278 ? -24.194 -8.878 2.940 1.00 10.38 278 VAL Q O 1
ATOM 9628 N N . VAL D 1 279 ? -22.400 -10.035 3.471 1.00 11.06 279 VAL Q N 1
ATOM 9629 C CA . VAL D 1 279 ? -21.426 -8.952 3.264 1.00 11.30 279 VAL Q CA 1
ATOM 9630 C C . VAL D 1 279 ? -20.255 -9.521 2.527 1.00 11.79 279 VAL Q C 1
ATOM 9631 O O . VAL D 1 279 ? -20.177 -10.710 2.256 1.00 12.60 279 VAL Q O 1
ATOM 9635 N N . SER D 1 280 ? -19.304 -8.651 2.174 1.00 11.71 280 SER Q N 1
ATOM 9636 C CA . SER D 1 280 ? -18.262 -9.096 1.212 1.00 11.39 280 SER Q CA 1
ATOM 9637 C C . SER D 1 280 ? -17.429 -10.277 1.683 1.00 12.93 280 SER Q C 1
ATOM 9638 O O . SER D 1 280 ? -17.147 -11.173 0.950 1.00 10.59 280 SER Q O 1
ATOM 9641 N N . CYS D 1 281 ? -17.151 -10.341 2.946 1.00 10.69 281 CYS Q N 1
ATOM 9642 C CA . CYS D 1 281 ? -16.338 -11.428 3.456 1.00 11.05 281 CYS Q CA 1
ATOM 9643 C C . CYS D 1 281 ? -17.015 -12.811 3.288 1.00 10.41 281 CYS Q C 1
ATOM 9644 O O . CYS D 1 281 ? -16.344 -13.858 3.265 1.00 12.48 281 CYS Q O 1
ATOM 9647 N N . ASP D 1 282 ? -18.344 -12.816 3.095 1.00 10.32 282 ASP Q N 1
ATOM 9648 C CA . ASP D 1 282 ? -19.025 -14.057 2.922 1.00 11.38 282 ASP Q CA 1
ATOM 9649 C C . ASP D 1 282 ? -18.749 -14.669 1.558 1.00 12.42 282 ASP Q C 1
ATOM 9650 O O . ASP D 1 282 ? -19.090 -15.830 1.335 1.00 12.61 282 ASP Q O 1
ATOM 9655 N N . PHE D 1 283 ? -18.055 -13.910 0.704 1.00 11.44 283 PHE Q N 1
ATOM 9656 C CA . PHE D 1 283 ? -17.591 -14.433 -0.606 1.00 11.74 283 PHE Q CA 1
ATOM 9657 C C . PHE D 1 283 ? -16.109 -14.662 -0.694 1.00 12.90 283 PHE Q C 1
ATOM 9658 O O . PHE D 1 283 ? -15.562 -14.935 -1.771 1.00 13.82 283 PHE Q O 1
ATOM 9666 N N . ASN D 1 284 ? -15.478 -14.674 0.452 1.00 13.42 284 ASN Q N 1
ATOM 9667 C CA . ASN D 1 284 ? -14.058 -14.944 0.504 1.00 12.47 284 ASN Q CA 1
ATOM 9668 C C . ASN D 1 284 ? -13.802 -16.383 -0.015 1.00 13.19 284 ASN Q C 1
ATOM 9669 O O . ASN D 1 284 ? -14.288 -17.371 0.559 1.00 15.24 284 ASN Q O 1
ATOM 9674 N N . SER D 1 285 ? -12.862 -16.507 -0.986 1.00 13.91 285 SER Q N 1
ATOM 9675 C CA . SER D 1 285 ? -12.632 -17.791 -1.733 1.00 13.90 285 SER Q CA 1
ATOM 9676 C C . SER D 1 285 ? -13.908 -18.453 -2.315 1.00 14.10 285 SER Q C 1
ATOM 9677 O O . SER D 1 285 ? -13.880 -19.676 -2.532 1.00 16.52 285 SER Q O 1
ATOM 9680 N N . ASP D 1 286 ? -14.903 -17.678 -2.713 1.00 14.86 286 ASP Q N 1
ATOM 9681 C CA . ASP D 1 286 ? -16.083 -18.172 -3.390 1.00 16.01 286 ASP Q CA 1
ATOM 9682 C C . ASP D 1 286 ? -15.794 -18.334 -4.880 1.00 15.45 286 ASP Q C 1
ATOM 9683 O O . ASP D 1 286 ? -15.263 -17.410 -5.519 1.00 16.75 286 ASP Q O 1
ATOM 9688 N N . THR D 1 287 ? -16.114 -19.521 -5.423 1.00 15.04 287 THR Q N 1
ATOM 9689 C CA . THR D 1 287 ? -15.735 -19.844 -6.824 1.00 16.59 287 THR Q CA 1
ATOM 9690 C C . THR D 1 287 ? -16.717 -19.385 -7.852 1.00 16.00 287 THR Q C 1
ATOM 9691 O O . THR D 1 287 ? -16.431 -19.598 -9.035 1.00 16.72 287 THR Q O 1
ATOM 9695 N N . HIS D 1 288 ? -17.853 -18.774 -7.508 1.00 14.65 288 HIS Q N 1
ATOM 9696 C CA . HIS D 1 288 ? -18.789 -18.288 -8.541 1.00 14.75 288 HIS Q CA 1
ATOM 9697 C C . HIS D 1 288 ? -18.224 -17.107 -9.269 1.00 15.17 288 HIS Q C 1
ATOM 9698 O O . HIS D 1 288 ? -17.367 -16.379 -8.785 1.00 14.66 288 HIS Q O 1
ATOM 9705 N N . SER D 1 289 ? -18.719 -16.873 -10.477 1.00 13.67 289 SER Q N 1
ATOM 9706 C CA . SER D 1 289 ? -18.382 -15.664 -11.194 1.00 14.21 289 SER Q CA 1
ATOM 9707 C C . SER D 1 289 ? -19.229 -14.447 -10.693 1.00 14.89 289 SER Q C 1
ATOM 9708 O O . SER D 1 289 ? -18.826 -13.334 -10.746 1.00 14.50 289 SER Q O 1
ATOM 9711 N N . SER D 1 290 ? -20.465 -14.739 -10.248 1.00 14.27 290 SER Q N 1
ATOM 9712 C CA . SER D 1 290 ? -21.443 -13.734 -9.954 1.00 15.41 290 SER Q CA 1
ATOM 9713 C C . SER D 1 290 ? -22.391 -14.355 -8.940 1.00 15.29 290 SER Q C 1
ATOM 9714 O O . SER D 1 290 ? -22.857 -15.481 -9.168 1.00 16.45 290 SER Q O 1
ATOM 9717 N N . THR D 1 291 ? -22.692 -13.676 -7.846 1.00 14.92 291 THR Q N 1
ATOM 9718 C CA . THR D 1 291 ? -23.730 -14.182 -6.934 1.00 13.79 291 THR Q CA 1
ATOM 9719 C C . THR D 1 291 ? -24.747 -13.052 -6.668 1.00 13.99 291 THR Q C 1
ATOM 9720 O O . THR D 1 291 ? -24.447 -12.057 -5.991 1.00 12.64 291 THR Q O 1
ATOM 9724 N N . PHE D 1 292 ? -25.964 -13.250 -7.137 1.00 14.28 292 PHE Q N 1
ATOM 9725 C CA . PHE D 1 292 ? -27.020 -12.268 -7.046 1.00 14.23 292 PHE Q CA 1
ATOM 9726 C C . PHE D 1 292 ? -27.480 -12.160 -5.564 1.00 13.35 292 PHE Q C 1
ATOM 9727 O O . PHE D 1 292 ? -27.684 -13.159 -4.904 1.00 14.20 292 PHE Q O 1
ATOM 9735 N N . ASP D 1 293 ? -27.532 -10.928 -5.081 1.00 12.87 293 ASP Q N 1
ATOM 9736 C CA . ASP D 1 293 ? -27.918 -10.564 -3.675 1.00 13.66 293 ASP Q CA 1
ATOM 9737 C C . ASP D 1 293 ? -29.314 -10.031 -3.767 1.00 12.84 293 ASP Q C 1
ATOM 9738 O O . ASP D 1 293 ? -29.582 -8.886 -4.130 1.00 12.85 293 ASP Q O 1
ATOM 9743 N N . ALA D 1 294 ? -30.254 -10.938 -3.491 1.00 13.54 294 ALA Q N 1
ATOM 9744 C CA . ALA D 1 294 ? -31.680 -10.564 -3.633 1.00 15.18 294 ALA Q CA 1
ATOM 9745 C C . ALA D 1 294 ? -32.110 -9.427 -2.724 1.00 15.18 294 ALA Q C 1
ATOM 9746 O O . ALA D 1 294 ? -32.775 -8.489 -3.177 1.00 15.98 294 ALA Q O 1
ATOM 9748 N N . GLY D 1 295 ? -31.660 -9.491 -1.465 1.00 15.56 295 GLY Q N 1
ATOM 9749 C CA . GLY D 1 295 ? -31.953 -8.487 -0.462 1.00 16.07 295 GLY Q CA 1
ATOM 9750 C C . GLY D 1 295 ? -31.416 -7.080 -0.719 1.00 17.01 295 GLY Q C 1
ATOM 9751 O O . GLY D 1 295 ? -31.989 -6.079 -0.272 1.00 17.31 295 GLY Q O 1
ATOM 9752 N N . ALA D 1 296 ? -30.287 -6.987 -1.421 1.00 14.56 296 ALA Q N 1
ATOM 9753 C CA . ALA D 1 296 ? -29.595 -5.712 -1.512 1.00 14.79 296 ALA Q CA 1
ATOM 9754 C C . ALA D 1 296 ? -30.149 -4.812 -2.592 1.00 14.09 296 ALA Q C 1
ATOM 9755 O O . ALA D 1 296 ? -30.028 -3.617 -2.505 1.00 16.50 296 ALA Q O 1
ATOM 9757 N N . GLY D 1 297 ? -30.700 -5.384 -3.631 1.00 14.72 297 GLY Q N 1
ATOM 9758 C CA . GLY D 1 297 ? -31.121 -4.555 -4.748 1.00 15.99 297 GLY Q CA 1
ATOM 9759 C C . GLY D 1 297 ? -32.507 -3.996 -4.501 1.00 16.24 297 GLY Q C 1
ATOM 9760 O O . GLY D 1 297 ? -33.135 -4.309 -3.460 1.00 17.32 297 GLY Q O 1
ATOM 9761 N N . ILE D 1 298 ? -32.911 -3.130 -5.422 1.00 14.92 298 ILE Q N 1
ATOM 9762 C CA . ILE D 1 298 ? -34.141 -2.378 -5.249 1.00 13.94 298 ILE Q CA 1
ATOM 9763 C C . ILE D 1 298 ? -34.724 -2.019 -6.583 1.00 14.79 298 ILE Q C 1
ATOM 9764 O O . ILE D 1 298 ? -34.005 -1.613 -7.488 1.00 15.89 298 ILE Q O 1
ATOM 9769 N N . ALA D 1 299 ? -36.050 -2.083 -6.671 1.00 14.96 299 ALA Q N 1
ATOM 9770 C CA . ALA D 1 299 ? -36.765 -1.566 -7.834 1.00 16.79 299 ALA Q CA 1
ATOM 9771 C C . ALA D 1 299 ? -37.393 -0.204 -7.598 1.00 17.35 299 ALA Q C 1
ATOM 9772 O O . ALA D 1 299 ? -37.933 0.081 -6.500 1.00 18.25 299 ALA Q O 1
ATOM 9774 N N . LEU D 1 300 ? -37.317 0.678 -8.602 1.00 16.31 300 LEU Q N 1
ATOM 9775 C CA . LEU D 1 300 ? -38.113 1.880 -8.582 1.00 17.75 300 LEU Q CA 1
ATOM 9776 C C . LEU D 1 300 ? -39.507 1.519 -9.105 1.00 19.01 300 LEU Q C 1
ATOM 9777 O O . LEU D 1 300 ? -40.514 1.965 -8.544 1.00 19.23 300 LEU Q O 1
ATOM 9782 N N . ASN D 1 301 ? -39.566 0.793 -10.209 1.00 17.83 301 ASN Q N 1
ATOM 9783 C CA . ASN D 1 301 ? -40.864 0.414 -10.808 1.00 19.02 301 ASN Q CA 1
ATOM 9784 C C . ASN D 1 301 ? -40.612 -0.807 -11.623 1.00 19.23 301 ASN Q C 1
ATOM 9785 O O . ASN D 1 301 ? -39.482 -1.361 -11.653 1.00 17.18 301 ASN Q O 1
ATOM 9790 N N . ASP D 1 302 ? -41.644 -1.285 -12.325 1.00 22.24 302 ASP Q N 1
ATOM 9791 C CA . ASP D 1 302 ? -41.533 -2.541 -13.041 1.00 22.83 302 ASP Q CA 1
ATOM 9792 C C . ASP D 1 302 ? -40.489 -2.532 -14.213 1.00 21.27 302 ASP Q C 1
ATOM 9793 O O . ASP D 1 302 ? -40.146 -3.580 -14.731 1.00 23.66 302 ASP Q O 1
ATOM 9798 N N . HIS D 1 303 ? -40.061 -1.358 -14.646 1.00 20.82 303 HIS Q N 1
ATOM 9799 C CA . HIS D 1 303 ? -39.120 -1.257 -15.757 1.00 19.30 303 HIS Q CA 1
ATOM 9800 C C . HIS D 1 303 ? -37.773 -0.651 -15.350 1.00 19.41 303 HIS Q C 1
ATOM 9801 O O . HIS D 1 303 ? -36.937 -0.358 -16.251 1.00 19.99 303 HIS Q O 1
ATOM 9808 N N . PHE D 1 304 ? -37.558 -0.352 -14.062 1.00 17.33 304 PHE Q N 1
ATOM 9809 C CA . PHE D 1 304 ? -36.325 0.394 -13.736 1.00 15.88 304 PHE Q CA 1
ATOM 9810 C C . PHE D 1 304 ? -35.890 -0.157 -12.364 1.00 16.73 304 PHE Q C 1
ATOM 9811 O O . PHE D 1 304 ? -36.595 0.035 -11.375 1.00 15.26 304 PHE Q O 1
ATOM 9819 N N . VAL D 1 305 ? -34.717 -0.829 -12.331 1.00 16.26 305 VAL Q N 1
ATOM 9820 C CA . VAL D 1 305 ? -34.317 -1.644 -11.217 1.00 16.61 305 VAL Q CA 1
ATOM 9821 C C . VAL D 1 305 ? -32.788 -1.586 -11.080 1.00 16.67 305 VAL Q C 1
ATOM 9822 O O . VAL D 1 305 ? -32.048 -1.383 -12.041 1.00 15.69 305 VAL Q O 1
ATOM 9826 N N . LYS D 1 306 ? -32.355 -1.756 -9.837 1.00 13.50 306 LYS Q N 1
ATOM 9827 C CA . LYS D 1 306 ? -30.926 -1.832 -9.475 1.00 14.21 306 LYS Q CA 1
ATOM 9828 C C . LYS D 1 306 ? -30.655 -3.203 -8.880 1.00 13.63 306 LYS Q C 1
ATOM 9829 O O . LYS D 1 306 ? -31.250 -3.627 -7.861 1.00 14.40 306 LYS Q O 1
ATOM 9835 N N . LEU D 1 307 ? -29.756 -3.935 -9.533 1.00 13.90 307 LEU Q N 1
ATOM 9836 C CA . LEU D 1 307 ? -29.463 -5.327 -9.240 1.00 14.32 307 LEU Q CA 1
ATOM 9837 C C . LEU D 1 307 ? -28.019 -5.476 -8.756 1.00 14.43 307 LEU Q C 1
ATOM 9838 O O . LEU D 1 307 ? -27.121 -4.825 -9.328 1.00 14.54 307 LEU Q O 1
ATOM 9843 N N . ILE D 1 308 ? -27.833 -6.252 -7.671 1.00 13.43 308 ILE Q N 1
ATOM 9844 C CA . ILE D 1 308 ? -26.541 -6.350 -6.955 1.00 12.85 308 ILE Q CA 1
ATOM 9845 C C . ILE D 1 308 ? -26.008 -7.778 -7.068 1.00 13.17 308 ILE Q C 1
ATOM 9846 O O . ILE D 1 308 ? -26.709 -8.755 -6.830 1.00 12.41 308 ILE Q O 1
ATOM 9851 N N . SER D 1 309 ? -24.719 -7.918 -7.440 1.00 12.06 309 SER Q N 1
ATOM 9852 C CA . SER D 1 309 ? -24.097 -9.194 -7.546 1.00 12.50 309 SER Q CA 1
ATOM 9853 C C . SER D 1 309 ? -22.636 -9.130 -7.069 1.00 11.97 309 SER Q C 1
ATOM 9854 O O . SER D 1 309 ? -21.875 -8.252 -7.504 1.00 13.04 309 SER Q O 1
ATOM 9857 N N . TRP D 1 310 ? -22.303 -10.090 -6.247 1.00 10.99 310 TRP Q N 1
ATOM 9858 C CA . TRP D 1 310 ? -20.942 -10.202 -5.609 1.00 11.64 310 TRP Q CA 1
ATOM 9859 C C . TRP D 1 310 ? -20.011 -11.054 -6.442 1.00 12.30 310 TRP Q C 1
ATOM 9860 O O . TRP D 1 310 ? -20.442 -12.029 -7.121 1.00 12.21 310 TRP Q O 1
ATOM 9871 N N . TYR D 1 311 ? -18.714 -10.806 -6.346 1.00 10.95 311 TYR Q N 1
ATOM 9872 C CA . TYR D 1 311 ? -17.737 -11.634 -6.989 1.00 11.24 311 TYR Q CA 1
ATOM 9873 C C . TYR D 1 311 ? -16.402 -11.550 -6.226 1.00 11.39 311 TYR Q C 1
ATOM 9874 O O . TYR D 1 311 ? -15.873 -10.505 -5.934 1.00 12.23 311 TYR Q O 1
ATOM 9883 N N . ASP D 1 312 ? -15.826 -12.722 -5.954 1.00 11.23 312 ASP Q N 1
ATOM 9884 C CA . ASP D 1 312 ? -14.463 -12.839 -5.492 1.00 11.03 312 ASP Q CA 1
ATOM 9885 C C . ASP D 1 312 ? -13.579 -12.675 -6.744 1.00 12.40 312 ASP Q C 1
ATOM 9886 O O . ASP D 1 312 ? -13.437 -13.572 -7.547 1.00 14.12 312 ASP Q O 1
ATOM 9891 N N . ASN D 1 313 ? -13.080 -11.453 -6.922 1.00 12.46 313 ASN Q N 1
ATOM 9892 C CA . ASN D 1 313 ? -12.377 -11.023 -8.143 1.00 13.20 313 ASN Q CA 1
ATOM 9893 C C . ASN D 1 313 ? -11.126 -11.887 -8.374 1.00 13.51 313 ASN Q C 1
ATOM 9894 O O . ASN D 1 313 ? -10.733 -12.150 -9.516 1.00 14.89 313 ASN Q O 1
ATOM 9899 N N . GLU D 1 314 ? -10.447 -12.251 -7.337 1.00 12.16 314 GLU Q N 1
ATOM 9900 C CA . GLU D 1 314 ? -9.254 -13.106 -7.515 1.00 12.84 314 GLU Q CA 1
ATOM 9901 C C . GLU D 1 314 ? -9.627 -14.588 -7.769 1.00 13.09 314 GLU Q C 1
ATOM 9902 O O . GLU D 1 314 ? -9.137 -15.264 -8.708 1.00 14.96 314 GLU Q O 1
ATOM 9908 N N . PHE D 1 315 ? -10.538 -15.130 -6.975 1.00 12.22 315 PHE Q N 1
ATOM 9909 C CA . PHE D 1 315 ? -10.726 -16.615 -6.857 1.00 14.47 315 PHE Q CA 1
ATOM 9910 C C . PHE D 1 315 ? -11.756 -17.152 -7.835 1.00 14.23 315 PHE Q C 1
ATOM 9911 O O . PHE D 1 315 ? -11.536 -18.201 -8.453 1.00 14.55 315 PHE Q O 1
ATOM 9919 N N . GLY D 1 316 ? -12.840 -16.414 -8.034 1.00 13.01 316 GLY Q N 1
ATOM 9920 C CA . GLY D 1 316 ? -13.826 -16.790 -9.058 1.00 13.64 316 GLY Q CA 1
ATOM 9921 C C . GLY D 1 316 ? -13.188 -16.764 -10.429 1.00 15.96 316 GLY Q C 1
ATOM 9922 O O . GLY D 1 316 ? -13.291 -17.715 -11.202 1.00 15.13 316 GLY Q O 1
ATOM 9923 N N . TYR D 1 317 ? -12.566 -15.642 -10.750 1.00 14.77 317 TYR Q N 1
ATOM 9924 C CA . TYR D 1 317 ? -11.923 -15.462 -12.058 1.00 13.65 317 TYR Q CA 1
ATOM 9925 C C . TYR D 1 317 ? -10.847 -16.540 -12.285 1.00 13.37 317 TYR Q C 1
ATOM 9926 O O . TYR D 1 317 ? -10.794 -17.136 -13.373 1.00 13.72 317 TYR Q O 1
ATOM 9935 N N . SER D 1 318 ? -10.009 -16.824 -11.298 1.00 13.21 318 SER Q N 1
ATOM 9936 C CA . SER D 1 318 ? -8.932 -17.861 -11.466 1.00 13.46 318 SER Q CA 1
ATOM 9937 C C . SER D 1 318 ? -9.557 -19.224 -11.748 1.00 13.09 318 SER Q C 1
ATOM 9938 O O . SER D 1 318 ? -9.081 -19.990 -12.577 1.00 14.45 318 SER Q O 1
ATOM 9941 N N . ASN D 1 319 ? -10.687 -19.535 -11.120 1.00 13.47 319 ASN Q N 1
ATOM 9942 C CA . ASN D 1 319 ? -11.401 -20.797 -11.423 1.00 15.89 319 ASN Q CA 1
ATOM 9943 C C . ASN D 1 319 ? -11.970 -20.827 -12.854 1.00 14.52 319 ASN Q C 1
ATOM 9944 O O . ASN D 1 319 ? -11.892 -21.882 -13.544 1.00 14.80 319 ASN Q O 1
ATOM 9949 N N . ARG D 1 320 ? -12.516 -19.723 -13.316 1.00 14.13 320 ARG Q N 1
ATOM 9950 C CA . ARG D 1 320 ? -12.994 -19.531 -14.682 1.00 15.51 320 ARG Q CA 1
ATOM 9951 C C . ARG D 1 320 ? -11.841 -19.726 -15.687 1.00 15.91 320 ARG Q C 1
ATOM 9952 O O . ARG D 1 320 ? -12.098 -20.294 -16.745 1.00 16.62 320 ARG Q O 1
ATOM 9960 N N . VAL D 1 321 ? -10.636 -19.223 -15.421 1.00 14.28 321 VAL Q N 1
ATOM 9961 C CA . VAL D 1 321 ? -9.502 -19.460 -16.344 1.00 15.97 321 VAL Q CA 1
ATOM 9962 C C . VAL D 1 321 ? -9.320 -20.978 -16.519 1.00 16.72 321 VAL Q C 1
ATOM 9963 O O . VAL D 1 321 ? -9.077 -21.513 -17.661 1.00 17.80 321 VAL Q O 1
ATOM 9967 N N . VAL D 1 322 ? -9.370 -21.715 -15.427 1.00 16.83 322 VAL Q N 1
ATOM 9968 C CA . VAL D 1 322 ? -9.228 -23.151 -15.499 1.00 17.09 322 VAL Q CA 1
ATOM 9969 C C . VAL D 1 322 ? -10.356 -23.748 -16.267 1.00 17.35 322 VAL Q C 1
ATOM 9970 O O . VAL D 1 322 ? -10.085 -24.588 -17.157 1.00 16.87 322 VAL Q O 1
ATOM 9974 N N . ASP D 1 323 ? -11.588 -23.323 -15.983 1.00 17.87 323 ASP Q N 1
ATOM 9975 C CA . ASP D 1 323 ? -12.724 -23.850 -16.707 1.00 18.52 323 ASP Q CA 1
ATOM 9976 C C . ASP D 1 323 ? -12.690 -23.542 -18.224 1.00 18.88 323 ASP Q C 1
ATOM 9977 O O . ASP D 1 323 ? -13.131 -24.365 -19.049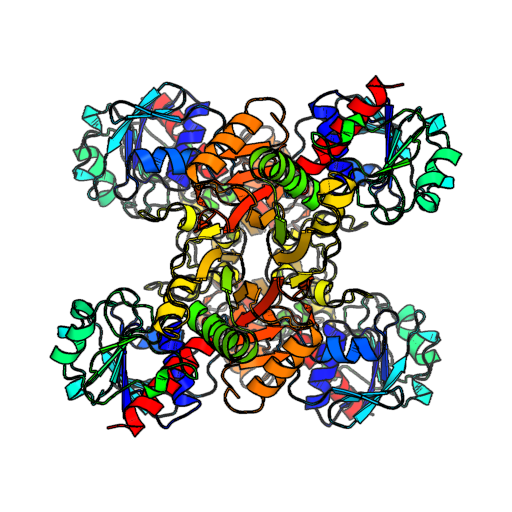 1.00 19.27 323 ASP Q O 1
ATOM 9982 N N . LEU D 1 324 ? -12.213 -22.380 -18.606 1.00 16.70 324 LEU Q N 1
ATOM 9983 C CA . LEU D 1 324 ? -12.087 -22.067 -19.989 1.00 17.48 324 LEU Q CA 1
ATOM 9984 C C . LEU D 1 324 ? -11.088 -23.051 -20.668 1.00 17.64 324 LEU Q C 1
ATOM 9985 O O . LEU D 1 324 ? -11.376 -23.570 -21.783 1.00 19.28 324 LEU Q O 1
ATOM 9990 N N . MET D 1 325 ? -9.935 -23.236 -20.015 1.00 18.13 325 MET Q N 1
ATOM 9991 C CA . MET D 1 325 ? -8.901 -24.218 -20.513 1.00 17.33 325 MET Q CA 1
ATOM 9992 C C . MET D 1 325 ? -9.491 -25.646 -20.670 1.00 18.82 325 MET Q C 1
ATOM 9993 O O . MET D 1 325 ? -9.240 -26.330 -21.672 1.00 19.72 325 MET Q O 1
ATOM 9998 N N . VAL D 1 326 ? -10.266 -26.110 -19.702 1.00 17.94 326 VAL Q N 1
ATOM 9999 C CA . VAL D 1 326 ? -10.903 -27.435 -19.827 1.00 19.63 326 VAL Q CA 1
ATOM 10000 C C . VAL D 1 326 ? -11.838 -27.488 -21.028 1.00 21.74 326 VAL Q C 1
ATOM 10001 O O . VAL D 1 326 ? -11.845 -28.473 -21.799 1.00 22.38 326 VAL Q O 1
ATOM 10005 N N . HIS D 1 327 ? -12.591 -26.437 -21.232 1.00 20.28 327 HIS Q N 1
ATOM 10006 C CA . HIS D 1 327 ? -13.477 -26.331 -22.370 1.00 21.83 327 HIS Q CA 1
ATOM 10007 C C . HIS D 1 327 ? -12.739 -26.296 -23.713 1.00 24.06 327 HIS Q C 1
ATOM 10008 O O . HIS D 1 327 ? -13.127 -26.979 -24.664 1.00 24.14 327 HIS Q O 1
ATOM 10015 N N . MET D 1 328 ? -11.700 -25.468 -23.791 1.00 19.91 328 MET Q N 1
ATOM 10016 C CA . MET D 1 328 ? -10.872 -25.465 -24.991 1.00 21.15 328 MET Q CA 1
ATOM 10017 C C . MET D 1 328 ? -10.263 -26.838 -25.233 1.00 20.68 328 MET Q C 1
ATOM 10018 O O . MET D 1 328 ? -10.210 -27.226 -26.416 1.00 22.60 328 MET Q O 1
ATOM 10023 N N . ALA D 1 329 ? -9.762 -27.544 -24.191 1.00 19.87 329 ALA Q N 1
ATOM 10024 C CA . ALA D 1 329 ? -9.148 -28.875 -24.311 1.00 20.36 329 ALA Q CA 1
ATOM 10025 C C . ALA D 1 329 ? -10.141 -29.871 -24.892 1.00 25.76 329 ALA Q C 1
ATOM 10026 O O . ALA D 1 329 ? -9.735 -30.735 -25.700 1.00 29.58 329 ALA Q O 1
ATOM 10028 N N . SER D 1 330 ? -11.412 -29.731 -24.523 1.00 24.45 330 SER Q N 1
ATOM 10029 C CA . SER D 1 330 ? -12.457 -30.658 -25.015 1.00 28.65 330 SER Q CA 1
ATOM 10030 C C . SER D 1 330 ? -12.754 -30.439 -26.534 1.00 30.51 330 SER Q C 1
ATOM 10031 O O . SER D 1 330 ? -13.388 -31.306 -27.146 1.00 35.19 330 SER Q O 1
ATOM 10034 N N . LYS D 1 331 ? -12.353 -29.326 -27.144 1.00 28.44 331 LYS Q N 1
ATOM 10035 C CA . LYS D 1 331 ? -12.664 -29.049 -28.558 1.00 33.34 331 LYS Q CA 1
ATOM 10036 C C . LYS D 1 331 ? -11.429 -29.296 -29.464 1.00 34.49 331 LYS Q C 1
ATOM 10037 O O . LYS D 1 331 ? -11.487 -29.030 -30.650 1.00 36.55 331 LYS Q O 1
ATOM 10043 N N . GLU D 1 332 ? -10.313 -29.769 -28.915 1.00 34.40 332 GLU Q N 1
ATOM 10044 C CA . GLU D 1 332 ? -9.108 -30.065 -29.728 1.00 36.04 332 GLU Q CA 1
ATOM 10045 C C . GLU D 1 332 ? -9.428 -31.093 -30.837 1.00 44.54 332 GLU Q C 1
ATOM 10046 O O . GLU D 1 332 ? -9.972 -32.152 -30.548 1.00 52.74 332 GLU Q O 1
#

Foldseek 3Di:
DEEEEEACPLLVLLLQLLQVVPPLYHYAEYEAQVAAQQRSQVPNQQDPQQGGRPFDWDADPQFIATNNHTHHYHNDPQLLPDQCVVRPHQEYEYENPPQQECVRQVSNVNNPHQAYEYLEHHPDAQEDAPLQALVVDASVRRYHYPHALLLLAVLVLCVLQCVPWRFQAKEKEKAFEDDPLADQDQDDDDPFNQRNHHQAVDFGKAADCSFCCSCSRVVVCHPRYGYTYTYYHDHWKMKMKMKTFTRHFADLVNSLVSQCVCCVPSCPQAEAEDADPDDRVVCRLPQYSWYWHSVPWDAPGRGIIITMIMGGRSRNSSSRSVVSVSVSVVND/DEEEEEACPLLVLLLQLLQVVPVLYDYAEYEAQVAAQQSSQVPNQQDPQQGGRPFDWDADPRFIATNRHTHHYHNDPQLLPDQCVVSPHQEYEYENPPQQEPVRQCSNVNNPHQAYEYLEHHPDAQEDAPLQALVVDALVRRYHYPHALLLLAPLVLCVLQCVPWRFQAKEKEKEFEDDPLADQDQDDNPPFRQRSHHQAPDWGKFADCNQCCSCSRVVVCHVRYGYTYTYYHDHWKMKMKMKTFTRHFDDLVNSLVSQCVCCVPSCPQAEAEDQDPDDRCVCRLRQYSWYWHSPPWDAPGRGIIITMIMDGRSRNSSSRSVVSVSVNVVND/DEEEEEACPLLVLLLVLLCVVVVLYHYAEYEAQVAAQQSSQVPNQQDPQAGGDPFDWDADPRFTATNRRTHHYHNDPQLLPDQCVVRPHAEYEAENVPQAECVRQVSPVNNPHQAYEYLEDHPDFQEDAPLQALVVDADVRRYHYPHALLLLAVLNLCRLQCVVWRFQAKEKEKEFEDDPLADQDQDDNPPQRQRRHHQAVDFGKAADCSFCCSCSRVVVCNVRYGYIYTYYHDHWKMKMKMKTFTRHFADLVNSLVSQCVCCVPDCPQAEAEDADPDDRVVCRLRQYSWYWHSVPWDAPGRGIIITMIMGGRSRNSSSRSSVSVSSHVVND/DEEEEEACPLLNLLLVVLCVVPPVYHYAEYEDLVAAQVSSLVVNQQDPQAGGDDFDWDQDPQFTATNRHTHHYHNDPQLLPAQCQVRPHQEYEYENVPQQEPVRQCSNVNNPHQAYEYLEHHPDAAEDAPLQALVVDADVRRYHYPHALLLLAPLVLCVLQCVPWRFQAKEKEKAFEDDPLAEQAQDDNPPQNQRRHHQAVDFGKAADASFCCSCRSVVVCNPRYGYTYTYYHDHWKMKMKMKTFTRHFDDLVNSLVSQCVCCVPSCPQAEAEDADPDDRVVCRLPQYSWYWHSVPWDDPGRGIIITMIMGGRSRNSSNRSVVSVVVRVVND

Radius of gyration: 31.47 Å; Cα contacts (8 Å, |Δi|>4): 3486; chains: 4; bounding box: 79×71×79 Å